Protein AF-0000000072336951 (afdb_homodimer)

Radius of gyration: 27.67 Å; Cα contacts (8 Å, |Δi|>4): 1396; chains: 2; bounding box: 62×76×71 Å

Foldseek 3Di:
DDPPDVPPPPCPVPPVPLPFQPCDVVVGSHADDPVQWDFDDWQDDDPFWTWTWIAGPVGRVFIKIKIKGWPVSCVLQLLVLLVVQQSVLQVLCVVVHDPAAWHWDHWDDDDTITMTITHDAPQGFQLVLAALFFQADLVLLLLQLVSVLVQLVSSVVSQKFQLADASRQWGHHLLGIHGHRSSVMDGNCVQPDPPPPPLSQSFRDQDPPDPDDDDDDPNPPPPSPGRDGGHGHLNQLDYDLLQAALCSVVSHDPGNLRVLSSSLQRSVCNHQNDGQFDALDSVRSSVCNQVVDGDDFPDDDVQNVVLSSQSSDNDSVRHDDSVRSLVGPSNPPVSPDDSCSPSSPRSPPDPPVLVVLSVVLVVLLVVCSVCLVNQDPVSVVVSVVSLVVSVVVVPVVSSRSSVVSSVVSVVRSVVVVVVVVVVVPD/DPPDDLVPPPPPLNCPPLPFQPCDVVVGSHADDPVQWDFDAWQDDDPFKTWTWIAGPVGRVFIKIKIKGWPLSCVLQLLSLLVVQQSVLQVLCVVVHDPAAWHWDHWDDDDTITMTITHDAPQGFQLVLAALFFQADLVLLLLQLVSVLVQLVSSVVSQKFQLADASRQWGHHLQGIHGHRSSVMDGNCVQPDPPPPPCSNQQQDLDPDDPPPDDDPPPPDPPSPRSDGGPNRLPQQDYDLLQAALCSVVSHDPGSLRVLSSSLQRSVCNHQNDGQFDALDSVRSSVCNQVVDGDDFPDDDVQNVVLSSQSSDNDSVRHDDSVRSLVGPSNPPVSPDPSCSPNSPRSPPDPPVLVVLSVVLVVLLVVCSVCLVNQDPVSVVVSVVSLVVSVVVVPVVSSRSSVVSSVVSVVRSVVVVVVVVVVVPD

Structure (mmCIF, N/CA/C/O backbone):
data_AF-0000000072336951-model_v1
#
loop_
_entity.id
_entity.type
_entity.pdbx_description
1 polymer 'Protein kinase domain containing protein'
#
loop_
_atom_site.group_PDB
_atom_site.id
_atom_site.type_symbol
_atom_site.label_atom_id
_atom_site.label_alt_id
_atom_site.label_comp_id
_atom_site.label_asym_id
_atom_site.label_entity_id
_atom_site.label_seq_id
_atom_site.pdbx_PDB_ins_code
_atom_site.Cartn_x
_atom_site.Cartn_y
_atom_site.Cartn_z
_atom_site.occupancy
_atom_site.B_iso_or_equiv
_atom_site.auth_seq_id
_atom_site.auth_comp_id
_atom_site.auth_asym_id
_atom_site.auth_atom_id
_atom_site.pdbx_PDB_model_num
ATOM 1 N N . MET A 1 1 ? -23.516 -1.757 -32.156 1 16.41 1 MET A N 1
ATOM 2 C CA . MET A 1 1 ? -22.219 -1.129 -31.859 1 16.41 1 MET A CA 1
ATOM 3 C C . MET A 1 1 ? -22.203 -0.586 -30.422 1 16.41 1 MET A C 1
ATOM 5 O O . MET A 1 1 ? -21.594 0.453 -30.172 1 16.41 1 MET A O 1
ATOM 9 N N . ARG A 1 2 ? -22.781 -1.264 -29.375 1 17.66 2 ARG A N 1
ATOM 10 C CA . ARG A 1 2 ? -23.594 -0.721 -28.281 1 17.66 2 ARG A CA 1
ATOM 11 C C . ARG A 1 2 ? -22.719 -0.257 -27.125 1 17.66 2 ARG A C 1
ATOM 13 O O . ARG A 1 2 ? -21.828 -0.989 -26.672 1 17.66 2 ARG A O 1
ATOM 20 N N . SER A 1 3 ? -22.453 1.033 -26.984 1 19.27 3 SER A N 1
ATOM 21 C CA . SER A 1 3 ? -21.625 2.004 -26.281 1 19.27 3 SER A CA 1
ATOM 22 C C . SER A 1 3 ? -21.797 1.91 -24.766 1 19.27 3 SER A C 1
ATOM 24 O O . SER A 1 3 ? -22.375 2.811 -24.156 1 19.27 3 SER A O 1
ATOM 26 N N . GLY A 1 4 ? -22.141 0.701 -24.203 1 21.2 4 GLY A N 1
ATOM 27 C CA . GLY A 1 4 ? -22.922 0.537 -22.984 1 21.2 4 GLY A CA 1
ATOM 28 C C . GLY A 1 4 ? -22.125 0.874 -21.734 1 21.2 4 GLY A C 1
ATOM 29 O O . GLY A 1 4 ? -22.656 0.799 -20.625 1 21.2 4 GLY A O 1
ATOM 30 N N . PHE A 1 5 ? -20.953 0.667 -21.656 1 22.62 5 PHE A N 1
ATOM 31 C CA . PHE A 1 5 ? -20.484 0.439 -20.297 1 22.62 5 PHE A CA 1
ATOM 32 C C . PHE A 1 5 ? -20.844 1.616 -19.391 1 22.62 5 PHE A C 1
ATOM 34 O O . PHE A 1 5 ? -21.281 1.426 -18.266 1 22.62 5 PHE A O 1
ATOM 41 N N . LEU A 1 6 ? -20.219 2.693 -19.547 1 26.83 6 LEU A N 1
ATOM 42 C CA . LEU A 1 6 ? -20.438 3.824 -18.641 1 26.83 6 LEU A CA 1
ATOM 43 C C . LEU A 1 6 ? -21.891 4.285 -18.688 1 26.83 6 LEU A C 1
ATOM 45 O O . LEU A 1 6 ? -22.266 5.242 -18 1 26.83 6 LEU A O 1
ATOM 49 N N . TYR A 1 7 ? -22.625 3.92 -19.734 1 25.06 7 TYR A N 1
ATOM 50 C CA . TYR A 1 7 ? -24.016 4.336 -19.891 1 25.06 7 TYR A CA 1
ATOM 51 C C . TYR A 1 7 ? -24.953 3.451 -19.062 1 25.06 7 TYR A C 1
ATOM 53 O O . TYR A 1 7 ? -25.594 2.551 -19.609 1 25.06 7 TYR A O 1
ATOM 61 N N . SER A 1 8 ? -24.438 2.85 -18 1 26.98 8 SER A N 1
ATOM 62 C CA . SER A 1 8 ? -25.625 2.207 -17.438 1 26.98 8 SER A CA 1
ATOM 63 C C . SER A 1 8 ? -26.734 3.223 -17.156 1 26.98 8 SER A C 1
ATOM 65 O O . SER A 1 8 ? -26.453 4.383 -16.859 1 26.98 8 SER A O 1
ATOM 67 N N . ASP A 1 9 ? -27.922 3.098 -17.688 1 26.73 9 ASP A N 1
ATOM 68 C CA . ASP A 1 9 ? -29.172 3.77 -17.344 1 26.73 9 ASP A CA 1
ATOM 69 C C . ASP A 1 9 ? -29.5 3.602 -15.867 1 26.73 9 ASP A C 1
ATOM 71 O O . ASP A 1 9 ? -30.625 3.887 -15.438 1 26.73 9 ASP A O 1
ATOM 75 N N . ASP A 1 10 ? -28.812 2.596 -15.242 1 26.28 10 ASP A N 1
ATOM 76 C CA . ASP A 1 10 ? -29.266 2.58 -13.852 1 26.28 10 ASP A CA 1
ATOM 77 C C . ASP A 1 10 ? -28.953 3.902 -13.156 1 26.28 10 ASP A C 1
ATOM 79 O O . ASP A 1 10 ? -27.812 4.379 -13.211 1 26.28 10 ASP A O 1
ATOM 83 N N . PRO A 1 11 ? -29.984 4.629 -12.68 1 25.38 11 PRO A N 1
ATOM 84 C CA . PRO A 1 11 ? -30 5.965 -12.078 1 25.38 11 PRO A CA 1
ATOM 85 C C . PRO A 1 11 ? -29.047 6.086 -10.891 1 25.38 11 PRO A C 1
ATOM 87 O O . PRO A 1 11 ? -28.703 7.195 -10.477 1 25.38 11 PRO A O 1
ATOM 90 N N . LYS A 1 12 ? -28.797 4.902 -10.219 1 25.22 12 LYS A N 1
ATOM 91 C CA . LYS A 1 12 ? -28.125 5.148 -8.945 1 25.22 12 LYS A CA 1
ATOM 92 C C . LYS A 1 12 ? -26.656 5.484 -9.148 1 25.22 12 LYS A C 1
ATOM 94 O O . LYS A 1 12 ? -25.922 5.703 -8.18 1 25.22 12 LYS A O 1
ATOM 99 N N . VAL A 1 13 ? -25.906 4.742 -10.039 1 29.7 13 VAL A N 1
ATOM 100 C CA . VAL A 1 13 ? -24.578 5.312 -10.234 1 29.7 13 VAL A CA 1
ATOM 101 C C . VAL A 1 13 ? -24.703 6.812 -10.484 1 29.7 13 VAL A C 1
ATOM 103 O O . VAL A 1 13 ? -25.266 7.238 -11.492 1 29.7 13 VAL A O 1
ATOM 106 N N . SER A 1 14 ? -24.906 7.43 -9.43 1 26.44 14 SER A N 1
ATOM 107 C CA . SER A 1 14 ? -25.312 8.836 -9.398 1 26.44 14 SER A CA 1
ATOM 108 C C . SER A 1 14 ? -24.516 9.656 -10.422 1 26.44 14 SER A C 1
ATOM 110 O O . SER A 1 14 ? -23.328 9.438 -10.609 1 26.44 14 SER A O 1
ATOM 112 N N . ARG A 1 15 ? -25 10.031 -11.547 1 29.59 15 ARG A N 1
ATOM 113 C CA . ARG A 1 15 ? -24.625 11.203 -12.336 1 29.59 15 ARG A CA 1
ATOM 114 C C . ARG A 1 15 ? -23.781 12.164 -11.516 1 29.59 15 ARG A C 1
ATOM 116 O O . ARG A 1 15 ? -24.203 12.625 -10.453 1 29.59 15 ARG A O 1
ATOM 123 N N . LEU A 1 16 ? -22.438 11.781 -11.344 1 32.66 16 LEU A N 1
ATOM 124 C CA . LEU A 1 16 ? -21.828 13.031 -10.922 1 32.66 16 LEU A CA 1
ATOM 125 C C . LEU A 1 16 ? -22.641 14.227 -11.391 1 32.66 16 LEU A C 1
ATOM 127 O O . LEU A 1 16 ? -22.828 14.43 -12.594 1 32.66 16 LEU A O 1
ATOM 131 N N . ARG A 1 17 ? -23.75 14.305 -10.773 1 31.08 17 ARG A N 1
ATOM 132 C CA . ARG A 1 17 ? -24.672 15.359 -11.18 1 31.08 17 ARG A CA 1
ATOM 133 C C . ARG A 1 17 ? -23.938 16.484 -11.891 1 31.08 17 ARG A C 1
ATOM 135 O O . ARG A 1 17 ? -22.844 16.906 -11.461 1 31.08 17 ARG A O 1
ATOM 142 N N . GLU A 1 18 ? -24.109 16.547 -13.227 1 34.94 18 GLU A N 1
ATOM 143 C CA . GLU A 1 18 ? -23.844 17.828 -13.891 1 34.94 18 GLU A CA 1
ATOM 144 C C . GLU A 1 18 ? -24.031 19 -12.93 1 34.94 18 GLU A C 1
ATOM 146 O O . GLU A 1 18 ? -25.141 19.297 -12.492 1 34.94 18 GLU A O 1
ATOM 151 N N . GLY A 1 19 ? -23.266 19.016 -11.898 1 37.72 19 GLY A N 1
ATOM 152 C CA . GLY A 1 19 ? -23.391 20.25 -11.133 1 37.72 19 GLY A CA 1
ATOM 153 C C . GLY A 1 19 ? -23.75 21.453 -11.984 1 37.72 19 GLY A C 1
ATOM 154 O O . GLY A 1 19 ? -23.75 21.359 -13.219 1 37.72 19 GLY A O 1
ATOM 155 N N . LYS A 1 20 ? -24.281 22.422 -11.32 1 42.34 20 LYS A N 1
ATOM 156 C CA . LYS A 1 20 ? -24.688 23.703 -11.922 1 42.34 20 LYS A CA 1
ATOM 157 C C . LYS A 1 20 ? -23.562 24.281 -12.773 1 42.34 20 LYS A C 1
ATOM 159 O O . LYS A 1 20 ? -22.391 24.297 -12.344 1 42.34 20 LYS A O 1
ATOM 164 N N . ALA A 1 21 ? -23.75 24.203 -13.984 1 45.78 21 ALA A N 1
ATOM 165 C CA . ALA A 1 21 ? -22.906 25 -14.875 1 45.78 21 ALA A CA 1
ATOM 166 C C . ALA A 1 21 ? -22.375 26.25 -14.164 1 45.78 21 ALA A C 1
ATOM 168 O O . ALA A 1 21 ? -23.125 26.922 -13.453 1 45.78 21 ALA A O 1
ATOM 169 N N . VAL A 1 22 ? -21.094 26.094 -13.758 1 50 22 VAL A N 1
ATOM 170 C CA . VAL A 1 22 ? -20.531 27.344 -13.25 1 50 22 VAL A CA 1
ATOM 171 C C . VAL A 1 22 ? -20.719 28.453 -14.273 1 50 22 VAL A C 1
ATOM 173 O O . VAL A 1 22 ? -20.531 28.25 -15.477 1 50 22 VAL A O 1
ATOM 176 N N . ILE A 1 23 ? -21.469 29.297 -13.922 1 52.59 23 ILE A N 1
ATOM 177 C CA . ILE A 1 23 ? -21.578 30.484 -14.758 1 52.59 23 ILE A CA 1
ATOM 178 C C . ILE A 1 23 ? -20.25 31.234 -14.773 1 52.59 23 ILE A C 1
ATOM 180 O O . ILE A 1 23 ? -19.797 31.719 -13.734 1 52.59 23 ILE A O 1
ATOM 184 N N . ASP A 1 24 ? -19.5 30.734 -15.742 1 55.56 24 ASP A N 1
ATOM 185 C CA . ASP A 1 24 ? -18.297 31.531 -15.961 1 55.56 24 ASP A CA 1
ATOM 186 C C . ASP A 1 24 ? -18.547 32.625 -16.984 1 55.56 24 ASP A C 1
ATOM 188 O O . ASP A 1 24 ? -19.172 32.406 -18.031 1 55.56 24 ASP A O 1
ATOM 192 N N . GLU A 1 25 ? -18.328 33.781 -16.547 1 58.66 25 GLU A N 1
ATOM 193 C CA . GLU A 1 25 ? -18.594 34.938 -17.391 1 58.66 25 GLU A CA 1
ATOM 194 C C . GLU A 1 25 ? -18 34.75 -18.781 1 58.66 25 GLU A C 1
ATOM 196 O O . GLU A 1 25 ? -18.594 35.188 -19.781 1 58.66 25 GLU A O 1
ATOM 201 N N . THR A 1 26 ? -16.844 34.094 -18.844 1 55.84 26 THR A N 1
ATOM 202 C CA . THR A 1 26 ? -16.172 33.969 -20.125 1 55.84 26 THR A CA 1
ATOM 203 C C . THR A 1 26 ? -16.562 32.656 -20.812 1 55.84 26 THR A C 1
ATOM 205 O O . THR A 1 26 ? -16.672 32.594 -22.047 1 55.84 26 THR A O 1
ATOM 208 N N . LEU A 1 27 ? -16.797 31.641 -19.969 1 58.66 27 LEU A N 1
ATOM 209 C CA . LEU A 1 27 ? -16.984 30.312 -20.562 1 58.66 27 LEU A CA 1
ATOM 210 C C . LEU A 1 27 ? -18.469 30 -20.688 1 58.66 27 LEU A C 1
ATOM 212 O O . LEU A 1 27 ? -18.844 29.031 -21.359 1 58.66 27 LEU A O 1
ATOM 216 N N . GLY A 1 28 ? -19.25 30.969 -20.281 1 57.31 28 GLY A N 1
ATOM 217 C CA . GLY A 1 28 ? -20.672 30.703 -20.312 1 57.31 28 GLY A CA 1
ATOM 218 C C . GLY A 1 28 ? -21.109 29.688 -19.266 1 57.31 28 GLY A C 1
ATOM 219 O O . GLY A 1 28 ? -20.406 29.453 -18.281 1 57.31 28 GLY A O 1
ATOM 220 N N . LYS A 1 29 ? -22.312 29.234 -19.312 1 64.69 29 LYS A N 1
ATOM 221 C CA . LYS A 1 29 ? -22.938 28.328 -18.344 1 64.69 29 LYS A CA 1
ATOM 222 C C . LYS A 1 29 ? -22.625 26.875 -18.672 1 64.69 29 LYS A C 1
ATOM 224 O O . LYS A 1 29 ? -23.484 26.156 -19.188 1 64.69 29 LYS A O 1
ATOM 229 N N . ARG A 1 30 ? -21.25 26.672 -18.766 1 66.5 30 ARG A N 1
ATOM 230 C CA . ARG A 1 30 ? -20.922 25.266 -19.031 1 66.5 30 ARG A CA 1
ATOM 231 C C . ARG A 1 30 ? -19.906 24.75 -18.016 1 66.5 30 ARG A C 1
ATOM 233 O O . ARG A 1 30 ? -19.266 25.547 -17.328 1 66.5 30 ARG A O 1
ATOM 240 N N . LYS A 1 31 ? -19.875 23.453 -17.984 1 77.44 31 LYS A N 1
ATOM 241 C CA . LYS A 1 31 ? -18.859 22.812 -17.156 1 77.44 31 LYS A CA 1
ATOM 242 C C . LYS A 1 31 ? -17.469 23 -17.766 1 77.44 31 LYS A C 1
ATOM 244 O O . LYS A 1 31 ? -17.328 23.172 -18.984 1 77.44 31 LYS A O 1
ATOM 249 N N . TYR A 1 32 ? -16.516 23.172 -16.922 1 85.75 32 TYR A N 1
ATOM 250 C CA . TYR A 1 32 ? -15.133 23.234 -17.375 1 85.75 32 TYR A CA 1
ATOM 251 C C . TYR A 1 32 ? -14.758 21.984 -18.156 1 85.75 32 TYR A C 1
ATOM 253 O O . TYR A 1 32 ? -15.367 20.922 -17.984 1 85.75 32 TYR A O 1
ATOM 261 N N . ARG A 1 33 ? -13.859 22.141 -19.094 1 88.19 33 ARG A N 1
ATOM 262 C CA . ARG A 1 33 ? -13.203 21.062 -19.812 1 88.19 33 ARG A CA 1
ATOM 263 C C . ARG A 1 33 ? -11.688 21.172 -19.719 1 88.19 33 ARG A C 1
ATOM 265 O O . ARG A 1 33 ? -11.156 22.25 -19.406 1 88.19 33 ARG A O 1
ATOM 272 N N . LEU A 1 34 ? -11.062 20.031 -19.938 1 89.31 34 LEU A N 1
ATOM 273 C CA . LEU A 1 34 ? -9.609 20 -19.812 1 89.31 34 LEU A CA 1
ATOM 274 C C . LEU A 1 34 ? -8.969 21.062 -20.703 1 89.31 34 LEU A C 1
ATOM 276 O O . LEU A 1 34 ? -7.984 21.688 -20.312 1 89.31 34 LEU A O 1
ATOM 280 N N . ASP A 1 35 ? -9.594 21.297 -21.859 1 89.5 35 ASP A N 1
ATOM 281 C CA . ASP A 1 35 ? -9.031 22.203 -22.844 1 89.5 35 ASP A CA 1
ATOM 282 C C . ASP A 1 35 ? -9.141 23.656 -22.375 1 89.5 35 ASP A C 1
ATOM 284 O O . ASP A 1 35 ? -8.5 24.547 -22.953 1 89.5 35 ASP A O 1
ATOM 288 N N . ASP A 1 36 ? -9.891 23.891 -21.422 1 91.44 36 ASP A N 1
ATOM 289 C CA . ASP A 1 36 ? -10.016 25.234 -20.875 1 91.44 36 ASP A CA 1
ATOM 290 C C . ASP A 1 36 ? -8.766 25.625 -20.078 1 91.44 36 ASP A C 1
ATOM 292 O O . ASP A 1 36 ? -8.578 26.797 -19.75 1 91.44 36 ASP A O 1
ATOM 296 N N . PHE A 1 37 ? -7.898 24.609 -19.828 1 92.75 37 PHE A N 1
ATOM 297 C CA . PHE A 1 37 ? -6.805 24.844 -18.891 1 92.75 37 PHE A CA 1
ATOM 298 C C . PHE A 1 37 ? -5.457 24.609 -19.562 1 92.75 37 PHE A C 1
ATOM 300 O O . PHE A 1 37 ? -5.348 23.766 -20.469 1 92.75 37 PHE A O 1
ATOM 307 N N . ASN A 1 38 ? -4.523 25.391 -19.125 1 89.56 38 ASN A N 1
ATOM 308 C CA . ASN A 1 38 ? -3.117 25.094 -19.375 1 89.56 38 ASN A CA 1
ATOM 309 C C . ASN A 1 38 ? -2.498 24.297 -18.219 1 89.56 38 ASN A C 1
ATOM 311 O O . ASN A 1 38 ? -2.553 24.734 -17.062 1 89.56 38 ASN A O 1
ATOM 315 N N . LEU A 1 39 ? -1.981 23.141 -18.531 1 86.25 39 LEU A N 1
ATOM 316 C CA . LEU A 1 39 ? -1.295 22.344 -17.516 1 86.25 39 LEU A CA 1
ATOM 317 C C . LEU A 1 39 ? 0.108 22.875 -17.266 1 86.25 39 LEU A C 1
ATOM 319 O O . LEU A 1 39 ? 1.019 22.672 -18.062 1 86.25 39 LEU A O 1
ATOM 323 N N . GLU A 1 40 ? 0.267 23.562 -16.156 1 81.12 40 GLU A N 1
ATOM 324 C CA . GLU A 1 40 ? 1.527 24.234 -15.867 1 81.12 40 GLU A CA 1
ATOM 325 C C . GLU A 1 40 ? 2.559 23.25 -15.32 1 81.12 40 GLU A C 1
ATOM 327 O O . GLU A 1 40 ? 3.637 23.094 -15.891 1 81.12 40 GLU A O 1
ATOM 332 N N . ARG A 1 41 ? 2.229 22.594 -14.203 1 75.81 41 ARG A N 1
ATOM 333 C CA . ARG A 1 41 ? 3.164 21.656 -13.578 1 75.81 41 ARG A CA 1
ATOM 334 C C . ARG A 1 41 ? 2.428 20.625 -12.727 1 75.81 41 ARG A C 1
ATOM 336 O O . ARG A 1 41 ? 1.39 20.938 -12.141 1 75.81 41 ARG A O 1
ATOM 343 N N . ASN A 1 42 ? 3.043 19.484 -12.742 1 74.69 42 ASN A N 1
ATOM 344 C CA . ASN A 1 42 ? 2.555 18.438 -11.836 1 74.69 42 ASN A CA 1
ATOM 345 C C . ASN A 1 42 ? 2.934 18.734 -10.391 1 74.69 42 ASN A C 1
ATOM 347 O O . ASN A 1 42 ? 4.102 18.984 -10.086 1 74.69 42 ASN A O 1
ATOM 351 N N . ILE A 1 43 ? 2.045 18.797 -9.5 1 76.06 43 ILE A N 1
ATOM 352 C CA . ILE A 1 43 ? 2.34 19.203 -8.133 1 76.06 43 ILE A CA 1
ATOM 353 C C . ILE A 1 43 ? 2.072 18.047 -7.176 1 76.06 43 ILE A C 1
ATOM 355 O O . ILE A 1 43 ? 2.277 18.172 -5.965 1 76.06 43 ILE A O 1
ATOM 359 N N . GLY A 1 44 ? 1.601 16.984 -7.617 1 70.06 44 GLY A N 1
ATOM 360 C CA . GLY A 1 44 ? 1.349 15.852 -6.734 1 70.06 44 GLY A CA 1
ATOM 361 C C . GLY A 1 44 ? 0.916 14.602 -7.469 1 70.06 44 GLY A C 1
ATOM 362 O O . GLY A 1 44 ? 0.328 14.68 -8.547 1 70.06 44 GLY A O 1
ATOM 363 N N . CYS A 1 45 ? 1.296 13.43 -6.863 1 64.25 45 CYS A N 1
ATOM 364 C CA . CYS A 1 45 ? 0.881 12.141 -7.398 1 64.25 45 CYS A CA 1
ATOM 365 C C . CYS A 1 45 ? 0.417 11.211 -6.281 1 64.25 45 CYS A C 1
ATOM 367 O O . CYS A 1 45 ? 1.021 11.172 -5.207 1 64.25 45 CYS A O 1
ATOM 369 N N . GLU A 1 46 ? -0.733 10.719 -6.523 1 63.41 46 GLU A N 1
ATOM 370 C CA . GLU A 1 46 ? -1.242 9.664 -5.645 1 63.41 46 GLU A CA 1
ATOM 371 C C . GLU A 1 46 ? -1.393 8.344 -6.391 1 63.41 46 GLU A C 1
ATOM 373 O O . GLU A 1 46 ? -1.097 8.266 -7.586 1 63.41 46 GLU A O 1
ATOM 378 N N . SER A 1 47 ? -1.583 7.238 -5.695 1 58.16 47 SER A N 1
ATOM 379 C CA . SER A 1 47 ? -1.674 5.906 -6.281 1 58.16 47 SER A CA 1
ATOM 380 C C . SER A 1 47 ? -2.621 5.895 -7.477 1 58.16 47 SER A C 1
ATOM 382 O O . SER A 1 47 ? -2.365 5.215 -8.477 1 58.16 47 SER A O 1
ATOM 384 N N . THR A 1 48 ? -3.617 6.723 -7.406 1 60.88 48 THR A N 1
ATOM 385 C CA . THR A 1 48 ? -4.625 6.578 -8.453 1 60.88 48 THR A CA 1
ATOM 386 C C . THR A 1 48 ? -4.879 7.914 -9.141 1 60.88 48 THR A C 1
ATOM 388 O O . THR A 1 48 ? -5.805 8.039 -9.945 1 60.88 48 THR A O 1
ATOM 391 N N . SER A 1 49 ? -4.051 8.898 -8.711 1 73.06 49 SER A N 1
ATOM 392 C CA . SER A 1 49 ? -4.371 10.211 -9.266 1 73.06 49 SER A CA 1
ATOM 393 C C . SER A 1 49 ? -3.127 11.078 -9.391 1 73.06 49 SER A C 1
ATOM 395 O O . SER A 1 49 ? -2.096 10.789 -8.781 1 73.06 49 SER A O 1
ATOM 397 N N . GLN A 1 50 ? -3.289 12.109 -10.281 1 74.06 50 GLN A N 1
ATOM 398 C CA . GLN A 1 50 ? -2.297 13.164 -10.43 1 74.06 50 GLN A CA 1
ATOM 399 C C . GLN A 1 50 ? -2.914 14.539 -10.164 1 74.06 50 GLN A C 1
ATOM 401 O O . GLN A 1 50 ? -4.082 14.773 -10.477 1 74.06 50 GLN A O 1
ATOM 406 N N . ILE A 1 51 ? -2.072 15.336 -9.602 1 83.62 51 ILE A N 1
ATOM 407 C CA . ILE A 1 51 ? -2.541 16.703 -9.344 1 83.62 51 ILE A CA 1
ATOM 408 C C . ILE A 1 51 ? -1.659 17.688 -10.086 1 83.62 51 ILE A C 1
ATOM 410 O O . ILE A 1 51 ? -0.432 17.672 -9.961 1 83.62 51 ILE A O 1
ATOM 414 N N . TRP A 1 52 ? -2.307 18.625 -10.836 1 83.38 52 TRP A N 1
ATOM 415 C CA . TRP A 1 52 ? -1.576 19.609 -11.641 1 83.38 52 TRP A CA 1
ATOM 416 C C . TRP A 1 52 ? -1.96 21.031 -11.258 1 83.38 52 TRP A C 1
ATOM 418 O O . TRP A 1 52 ? -3.133 21.312 -11.016 1 83.38 52 TRP A O 1
ATOM 428 N N . HIS A 1 53 ? -0.926 21.797 -11.125 1 89.25 53 HIS A N 1
ATOM 429 C CA . HIS A 1 53 ? -1.188 23.234 -11.172 1 89.25 53 HIS A CA 1
ATOM 430 C C . HIS A 1 53 ? -1.619 23.656 -12.57 1 89.25 53 HIS A C 1
ATOM 432 O O . HIS A 1 53 ? -0.91 23.406 -13.547 1 89.25 53 HIS A O 1
ATOM 438 N N . VAL A 1 54 ? -2.758 24.312 -12.641 1 92.25 54 VAL A N 1
ATOM 439 C CA . VAL A 1 54 ? -3.268 24.703 -13.953 1 92.25 54 VAL A CA 1
ATOM 440 C C . VAL A 1 54 ? -3.693 26.172 -13.922 1 92.25 54 VAL A C 1
ATOM 442 O O . VAL A 1 54 ? -3.979 26.719 -12.859 1 92.25 54 VAL A O 1
ATOM 445 N N . THR A 1 55 ? -3.621 26.75 -15.078 1 93.5 55 THR A N 1
ATOM 446 C CA . THR A 1 55 ? -4.137 28.109 -15.266 1 93.5 55 THR A CA 1
ATOM 447 C C . THR A 1 55 ? -5.238 28.125 -16.328 1 93.5 55 THR A C 1
ATOM 449 O O . THR A 1 55 ? -5.238 27.297 -17.234 1 93.5 55 THR A O 1
ATOM 452 N N . LEU A 1 56 ? -6.215 29 -16.125 1 91.44 56 LEU A N 1
ATOM 453 C CA . LEU A 1 56 ? -7.301 29.141 -17.094 1 91.44 56 LEU A CA 1
ATOM 454 C C . LEU A 1 56 ? -6.824 29.859 -18.344 1 91.44 56 LEU A C 1
ATOM 456 O O . LEU A 1 56 ? -6.191 30.922 -18.266 1 91.44 56 LEU A O 1
ATOM 460 N N . ASN A 1 57 ? -7.184 29.266 -19.531 1 90.81 57 ASN A N 1
ATOM 461 C CA . ASN A 1 57 ? -6.793 29.891 -20.781 1 90.81 57 ASN A CA 1
ATOM 462 C C . ASN A 1 57 ? -7.406 31.281 -20.938 1 90.81 57 ASN A C 1
ATOM 464 O O . ASN A 1 57 ? -6.738 32.219 -21.391 1 90.81 57 ASN A O 1
ATOM 468 N N . ALA A 1 58 ? -8.656 31.344 -20.578 1 88.19 58 ALA A N 1
ATOM 469 C CA . ALA A 1 58 ? -9.398 32.594 -20.75 1 88.19 58 ALA A CA 1
ATOM 470 C C . ALA A 1 58 ? -8.906 33.656 -19.781 1 88.19 58 ALA A C 1
ATOM 472 O O . ALA A 1 58 ? -8.977 34.875 -20.078 1 88.19 58 ALA A O 1
ATOM 473 N N . ARG A 1 59 ? -8.43 33.312 -18.625 1 91.88 59 ARG A N 1
ATOM 474 C CA . ARG A 1 59 ? -7.891 34.156 -17.578 1 91.88 59 ARG A CA 1
ATOM 475 C C . ARG A 1 59 ? -6.629 33.562 -16.969 1 91.88 59 ARG A C 1
ATOM 477 O O . ARG A 1 59 ? -6.668 33.031 -15.859 1 91.88 59 ARG A O 1
ATOM 484 N N . PRO A 1 60 ? -5.574 33.781 -17.594 1 89.31 60 PRO A N 1
ATOM 485 C CA . PRO A 1 60 ? -4.328 33.094 -17.234 1 89.31 60 PRO A CA 1
ATOM 486 C C . PRO A 1 60 ? -3.846 33.438 -15.828 1 89.31 60 PRO A C 1
ATOM 488 O O . PRO A 1 60 ? -2.99 32.75 -15.281 1 89.31 60 PRO A O 1
ATOM 491 N N . GLU A 1 61 ? -4.348 34.5 -15.234 1 90.12 61 GLU A N 1
ATOM 492 C CA . GLU A 1 61 ? -3.938 34.875 -13.883 1 90.12 61 GLU A CA 1
ATOM 493 C C . GLU A 1 61 ? -4.598 34 -12.836 1 90.12 61 GLU A C 1
ATOM 495 O O . GLU A 1 61 ? -4.176 33.969 -11.672 1 90.12 61 GLU A O 1
ATOM 500 N N . GLU A 1 62 ? -5.578 33.312 -13.242 1 91.06 62 GLU A N 1
ATOM 501 C CA . GLU A 1 62 ? -6.266 32.406 -12.312 1 91.06 62 GLU A CA 1
ATOM 502 C C . GLU A 1 62 ? -5.629 31.031 -12.305 1 91.06 62 GLU A C 1
ATOM 504 O O . GLU A 1 62 ? -5.504 30.391 -13.359 1 91.06 62 GLU A O 1
ATOM 509 N N . SER A 1 63 ? -5.234 30.641 -11.055 1 93.56 63 SER A N 1
ATOM 510 C CA . SER A 1 63 ? -4.582 29.344 -10.883 1 93.56 63 SER A CA 1
ATOM 511 C C . SER A 1 63 ? -5.469 28.375 -10.117 1 93.56 63 SER A C 1
ATOM 513 O O . SER A 1 63 ? -6.207 28.781 -9.211 1 93.56 63 SER A O 1
ATOM 515 N N . TYR A 1 64 ? -5.348 27.125 -10.531 1 95.19 64 TYR A N 1
ATOM 516 C CA . TYR A 1 64 ? -6.094 26.062 -9.883 1 95.19 64 TYR A CA 1
ATOM 517 C C . TYR A 1 64 ? -5.234 24.812 -9.727 1 95.19 64 TYR A C 1
ATOM 519 O O . TYR A 1 64 ? -4.145 24.719 -10.297 1 95.19 64 TYR A O 1
ATOM 527 N N . ALA A 1 65 ? -5.664 23.969 -8.836 1 94.38 65 ALA A N 1
ATOM 528 C CA . ALA A 1 65 ? -5.121 22.609 -8.75 1 94.38 65 ALA A CA 1
ATOM 529 C C . ALA A 1 65 ? -6.09 21.594 -9.344 1 94.38 65 ALA A C 1
ATOM 531 O O . ALA A 1 65 ? -7.246 21.516 -8.93 1 94.38 65 ALA A O 1
ATOM 532 N N . LEU A 1 66 ? -5.648 20.859 -10.305 1 92.75 66 LEU A N 1
ATOM 533 C CA . LEU A 1 66 ? -6.484 19.906 -11.016 1 92.75 66 LEU A CA 1
ATOM 534 C C . LEU A 1 66 ? -6.066 18.469 -10.688 1 92.75 66 LEU A C 1
ATOM 536 O O . LEU A 1 66 ? -4.941 18.062 -10.992 1 92.75 66 LEU A O 1
ATOM 540 N N . LYS A 1 67 ? -6.949 17.75 -10.055 1 88.88 67 LYS A N 1
ATOM 541 C CA . LYS A 1 67 ? -6.742 16.328 -9.758 1 88.88 67 LYS A CA 1
ATOM 542 C C . LYS A 1 67 ? -7.398 15.445 -10.812 1 88.88 67 LYS A C 1
ATOM 544 O O . LYS A 1 67 ? -8.586 15.594 -11.102 1 88.88 67 LYS A O 1
ATOM 549 N N . PHE A 1 68 ? -6.691 14.57 -11.469 1 84.56 68 PHE A N 1
ATOM 550 C CA . PHE A 1 68 ? -7.309 13.734 -12.492 1 84.56 68 PHE A CA 1
ATOM 551 C C . PHE A 1 68 ? -7.137 12.258 -12.164 1 84.56 68 PHE A C 1
ATOM 553 O O . PHE A 1 68 ? -6.086 11.844 -11.664 1 84.56 68 PHE A O 1
ATOM 560 N N . PHE A 1 69 ? -8.227 11.562 -12.422 1 75.81 69 PHE A N 1
ATOM 561 C CA . PHE A 1 69 ? -8.328 10.109 -12.266 1 75.81 69 PHE A CA 1
ATOM 562 C C . PHE A 1 69 ? -8.578 9.445 -13.609 1 75.81 69 PHE A C 1
ATOM 564 O O . PHE A 1 69 ? -9.477 9.852 -14.352 1 75.81 69 PHE A O 1
ATOM 571 N N . ASN A 1 70 ? -7.734 8.469 -13.898 1 70.94 70 ASN A N 1
ATOM 572 C CA . ASN A 1 70 ? -8.047 7.688 -15.094 1 70.94 70 ASN A CA 1
ATOM 573 C C . ASN A 1 70 ? -9.25 6.777 -14.859 1 70.94 70 ASN A C 1
ATOM 575 O O . ASN A 1 70 ? -9.266 5.984 -13.922 1 70.94 70 ASN A O 1
ATOM 579 N N . LYS A 1 71 ? -10.227 6.871 -15.711 1 68.12 71 LYS A N 1
ATOM 580 C CA . LYS A 1 71 ? -11.492 6.164 -15.547 1 68.12 71 LYS A CA 1
ATOM 581 C C . LYS A 1 71 ? -11.281 4.652 -15.547 1 68.12 71 LYS A C 1
ATOM 583 O O . LYS A 1 71 ? -11.867 3.938 -14.734 1 68.12 71 LYS A O 1
ATOM 588 N N . GLN A 1 72 ? -10.516 4.246 -16.406 1 60.09 72 GLN A N 1
ATOM 589 C CA . GLN A 1 72 ? -10.32 2.807 -16.531 1 60.09 72 GLN A CA 1
ATOM 590 C C . GLN A 1 72 ? -9.641 2.23 -15.305 1 60.09 72 GLN A C 1
ATOM 592 O O . GLN A 1 72 ? -10 1.148 -14.836 1 60.09 72 GLN A O 1
ATOM 597 N N . THR A 1 73 ? -8.68 3.01 -14.828 1 60.66 73 THR A N 1
ATOM 598 C CA . THR A 1 73 ? -7.988 2.598 -13.609 1 60.66 73 THR A CA 1
ATOM 599 C C . THR A 1 73 ? -8.938 2.604 -12.414 1 60.66 73 THR A C 1
ATOM 601 O O . THR A 1 73 ? -8.93 1.675 -11.609 1 60.66 73 THR A O 1
ATOM 604 N N . VAL A 1 74 ? -9.703 3.551 -12.398 1 60.84 74 VAL A N 1
ATOM 605 C CA . VAL A 1 74 ? -10.609 3.744 -11.273 1 60.84 74 VAL A CA 1
ATOM 606 C C . VAL A 1 74 ? -11.688 2.66 -11.289 1 60.84 74 VAL A C 1
ATOM 608 O O . VAL A 1 74 ? -12.086 2.16 -10.234 1 60.84 74 VAL A O 1
ATOM 611 N N . MET A 1 75 ? -12.055 2.291 -12.43 1 57.41 75 MET A N 1
ATOM 612 C CA . MET A 1 75 ? -13.125 1.306 -12.555 1 57.41 75 MET A CA 1
ATOM 613 C C . MET A 1 75 ? -12.625 -0.085 -12.172 1 57.41 75 MET A C 1
ATOM 615 O O . MET A 1 75 ? -13.359 -0.863 -11.562 1 57.41 75 MET A O 1
ATOM 619 N N . LYS A 1 76 ? -11.398 -0.242 -12.5 1 53.28 76 LYS A N 1
ATOM 620 C CA . LYS A 1 76 ? -10.828 -1.566 -12.258 1 53.28 76 LYS A CA 1
ATOM 621 C C . LYS A 1 76 ? -10.477 -1.755 -10.781 1 53.28 76 LYS A C 1
ATOM 623 O O . LYS A 1 76 ? -10.492 -2.879 -10.273 1 53.28 76 LYS A O 1
ATOM 628 N N . THR A 1 77 ? -10.125 -0.655 -10.117 1 52.16 77 THR A N 1
ATOM 629 C CA . THR A 1 77 ? -9.57 -0.762 -8.766 1 52.16 77 THR A CA 1
ATOM 630 C C . THR A 1 77 ? -10.609 -0.374 -7.723 1 52.16 77 THR A C 1
ATOM 632 O O . THR A 1 77 ? -10.312 -0.324 -6.527 1 52.16 77 THR A O 1
ATOM 635 N N . ASP A 1 78 ? -11.891 -0.488 -7.973 1 53.25 78 ASP A N 1
ATOM 636 C CA . ASP A 1 78 ? -12.93 -0.062 -7.039 1 53.25 78 ASP A CA 1
ATOM 637 C C . ASP A 1 78 ? -12.633 1.326 -6.48 1 53.25 78 ASP A C 1
ATOM 639 O O . ASP A 1 78 ? -13.133 1.694 -5.418 1 53.25 78 ASP A O 1
ATOM 643 N N . PHE A 1 79 ? -11.812 1.979 -7.078 1 62.31 79 PHE A N 1
ATOM 644 C CA . PHE A 1 79 ? -11.453 3.312 -6.609 1 62.31 79 PHE A CA 1
ATOM 645 C C . PHE A 1 79 ? -12.555 4.316 -6.949 1 62.31 79 PHE A C 1
ATOM 647 O O . PHE A 1 79 ? -12.523 5.457 -6.488 1 62.31 79 PHE A O 1
ATOM 654 N N . VAL A 1 80 ? -13.516 3.82 -7.648 1 67.19 80 VAL A N 1
ATOM 655 C CA . VAL A 1 80 ? -14.664 4.668 -7.957 1 67.19 80 VAL A CA 1
ATOM 656 C C . VAL A 1 80 ? -15.258 5.234 -6.668 1 67.19 80 VAL A C 1
ATOM 658 O O . VAL A 1 80 ? -15.633 6.406 -6.613 1 67.19 80 VAL A O 1
ATOM 661 N N . LYS A 1 81 ? -15.164 4.43 -5.738 1 71.81 81 LYS A N 1
ATOM 662 C CA . LYS A 1 81 ? -15.727 4.832 -4.457 1 71.81 81 LYS A CA 1
ATOM 663 C C . LYS A 1 81 ? -14.93 5.977 -3.84 1 71.81 81 LYS A C 1
ATOM 665 O O . LYS A 1 81 ? -15.5 6.898 -3.252 1 71.81 81 LYS A O 1
ATOM 670 N N . TYR A 1 82 ? -13.641 5.953 -4.023 1 75.56 82 TYR A N 1
ATOM 671 C CA . TYR A 1 82 ? -12.789 7 -3.473 1 75.56 82 TYR A CA 1
ATOM 672 C C . TYR A 1 82 ? -13.055 8.336 -4.152 1 75.56 82 TYR A C 1
ATOM 674 O O . TYR A 1 82 ? -13.125 9.375 -3.49 1 75.56 82 TYR A O 1
ATOM 682 N N . VAL A 1 83 ? -13.211 8.234 -5.422 1 79.88 83 VAL A N 1
ATOM 683 C CA . VAL A 1 83 ? -13.453 9.453 -6.184 1 79.88 83 VAL A CA 1
ATOM 684 C C . VAL A 1 83 ? -14.82 10.031 -5.816 1 79.88 83 VAL A C 1
ATOM 686 O O . VAL A 1 83 ? -14.961 11.234 -5.605 1 79.88 83 VAL A O 1
ATOM 689 N N . GLN A 1 84 ? -15.695 9.164 -5.727 1 82.81 84 GLN A N 1
ATOM 690 C CA . GLN A 1 84 ? -17.047 9.586 -5.363 1 82.81 84 GLN A CA 1
ATOM 691 C C . GLN A 1 84 ? -17.078 10.148 -3.945 1 82.81 84 GLN A C 1
ATOM 693 O O . GLN A 1 84 ? -17.766 11.141 -3.682 1 82.81 84 GLN A O 1
ATOM 698 N N . GLN A 1 85 ? -16.406 9.492 -3.111 1 85.88 85 GLN A N 1
ATOM 699 C CA . GLN A 1 85 ? -16.344 9.953 -1.729 1 85.88 85 GLN A CA 1
ATOM 700 C C . GLN A 1 85 ? -15.719 11.352 -1.647 1 85.88 85 GLN A C 1
ATOM 702 O O . GLN A 1 85 ? -16.219 12.211 -0.921 1 85.88 85 GLN A O 1
ATOM 707 N N . GLU A 1 86 ? -14.656 11.523 -2.338 1 89.31 86 GLU A N 1
ATOM 708 C CA . GLU A 1 86 ? -14 12.82 -2.334 1 89.31 86 GLU A CA 1
ATOM 709 C C . GLU A 1 86 ? -14.938 13.914 -2.855 1 89.31 86 GLU A C 1
ATOM 711 O O . GLU A 1 86 ? -15.078 14.961 -2.23 1 89.31 86 GLU A O 1
ATOM 716 N N . LYS A 1 87 ? -15.547 13.602 -3.938 1 89.75 87 LYS A N 1
ATOM 717 C CA . LYS A 1 87 ? -16.484 14.555 -4.516 1 89.75 87 LYS A CA 1
ATOM 718 C C . LYS A 1 87 ? -17.609 14.875 -3.541 1 89.75 87 LYS A C 1
ATOM 720 O O . LYS A 1 87 ? -17.906 16.047 -3.287 1 89.75 87 LYS A O 1
ATOM 725 N N . ASN A 1 88 ? -18.203 13.914 -2.994 1 91.31 88 ASN A N 1
ATOM 726 C CA . ASN A 1 88 ? -19.344 14.094 -2.094 1 91.31 88 ASN A CA 1
ATOM 727 C C . ASN A 1 88 ? -18.938 14.844 -0.829 1 91.31 88 ASN A C 1
ATOM 729 O O . ASN A 1 88 ? -19.672 15.719 -0.359 1 91.31 88 ASN A O 1
ATOM 733 N N . ALA A 1 89 ? -17.812 14.469 -0.297 1 94.69 89 ALA A N 1
ATOM 734 C CA . ALA A 1 89 ? -17.312 15.172 0.884 1 94.69 89 ALA A CA 1
ATOM 735 C C . ALA A 1 89 ? -17.109 16.656 0.59 1 94.69 89 ALA A C 1
ATOM 737 O O . ALA A 1 89 ? -17.5 17.516 1.377 1 94.69 89 ALA A O 1
ATOM 738 N N . MET A 1 90 ? -16.547 16.906 -0.546 1 95.19 90 MET A N 1
ATOM 739 C CA . MET A 1 90 ? -16.234 18.297 -0.896 1 95.19 90 MET A CA 1
ATOM 740 C C . MET A 1 90 ? -17.5 19.109 -1.127 1 95.19 90 MET A C 1
ATOM 742 O O . MET A 1 90 ? -17.547 20.297 -0.797 1 95.19 90 MET A O 1
ATOM 746 N N . LEU A 1 91 ? -18.5 18.5 -1.683 1 93.56 91 LEU A N 1
ATOM 747 C CA . LEU A 1 91 ? -19.766 19.188 -1.886 1 93.56 91 LEU A CA 1
ATOM 748 C C . LEU A 1 91 ? -20.344 19.672 -0.558 1 93.56 91 LEU A C 1
ATOM 750 O O . LEU A 1 91 ? -20.875 20.781 -0.468 1 93.56 91 LEU A O 1
ATOM 754 N N . VAL A 1 92 ? -20.219 18.859 0.405 1 95.38 92 VAL A N 1
ATOM 755 C CA . VAL A 1 92 ? -20.734 19.172 1.733 1 95.38 92 VAL A CA 1
ATOM 756 C C . VAL A 1 92 ? -19.828 20.234 2.389 1 95.38 92 VAL A C 1
ATOM 758 O O . VAL A 1 92 ? -20.328 21.203 2.967 1 95.38 92 VAL A O 1
ATOM 761 N N . LEU A 1 93 ? -18.578 20.125 2.244 1 96.88 93 LEU A N 1
ATOM 762 C CA . LEU A 1 93 ? -17.609 20.984 2.928 1 96.88 93 LEU A CA 1
ATOM 763 C C . LEU A 1 93 ? -17.531 22.359 2.27 1 96.88 93 LEU A C 1
ATOM 765 O O . LEU A 1 93 ? -17.125 23.328 2.9 1 96.88 93 LEU A O 1
ATOM 769 N N . ASN A 1 94 ? -17.922 22.391 1.047 1 96.06 94 ASN A N 1
ATOM 770 C CA . ASN A 1 94 ? -17.875 23.656 0.317 1 96.06 94 ASN A CA 1
ATOM 771 C C . ASN A 1 94 ? -18.984 24.594 0.764 1 96.06 94 ASN A C 1
ATOM 773 O O . ASN A 1 94 ? -18.953 25.797 0.452 1 96.06 94 ASN A O 1
ATOM 777 N N . ASP A 1 95 ? -19.891 24.094 1.335 1 92.94 95 ASP A N 1
ATOM 778 C CA . ASP A 1 95 ? -21.047 24.906 1.756 1 92.94 95 ASP A CA 1
ATOM 779 C C . ASP A 1 95 ? -21.109 25.016 3.277 1 92.94 95 ASP A C 1
ATOM 781 O O . ASP A 1 95 ? -21.562 24.094 3.953 1 92.94 95 ASP A O 1
ATOM 785 N N . PRO A 1 96 ? -20.734 26.156 3.926 1 94.06 96 PRO A N 1
ATOM 786 C CA . PRO A 1 96 ? -20.375 27.422 3.273 1 94.06 96 PRO A CA 1
ATOM 787 C C . PRO A 1 96 ? -18.906 27.5 2.902 1 94.06 96 PRO A C 1
ATOM 789 O O . PRO A 1 96 ? -18.484 28.453 2.232 1 94.06 96 PRO A O 1
ATOM 792 N N . GLY A 1 97 ? -18.172 26.578 3.34 1 94.81 97 GLY A N 1
ATOM 793 C CA . GLY A 1 97 ? -16.719 26.641 3.229 1 94.81 97 GLY A CA 1
ATOM 794 C C . GLY A 1 97 ? -16.047 27.031 4.523 1 94.81 97 GLY A C 1
ATOM 795 O O . GLY A 1 97 ? -16.703 27.391 5.5 1 94.81 97 GLY A O 1
ATOM 796 N N . HIS A 1 98 ? -14.75 26.922 4.52 1 95.75 98 HIS A N 1
ATOM 797 C CA . HIS A 1 98 ? -13.969 27.219 5.715 1 95.75 98 HIS A CA 1
ATOM 798 C C . HIS A 1 98 ? -12.547 27.625 5.352 1 95.75 98 HIS A C 1
ATOM 800 O O . HIS A 1 98 ? -11.953 27.062 4.422 1 95.75 98 HIS A O 1
ATOM 806 N N . PRO A 1 99 ? -12 28.516 6.07 1 94.25 99 PRO A N 1
ATOM 807 C CA . PRO A 1 99 ? -10.648 29 5.758 1 94.25 99 PRO A CA 1
ATOM 808 C C . PRO A 1 99 ? -9.594 27.906 5.895 1 94.25 99 PRO A C 1
ATOM 810 O O . PRO A 1 99 ? -8.508 28 5.312 1 94.25 99 PRO A O 1
ATOM 813 N N . ASN A 1 100 ? -9.859 26.844 6.652 1 96.44 100 ASN A N 1
ATOM 814 C CA . ASN A 1 100 ? -8.859 25.812 6.906 1 96.44 100 ASN A CA 1
ATOM 815 C C . ASN A 1 100 ? -9.203 24.516 6.195 1 96.44 100 ASN A C 1
ATOM 817 O O . ASN A 1 100 ? -8.672 23.453 6.539 1 96.44 100 ASN A O 1
ATOM 821 N N . VAL A 1 101 ? -10.086 24.531 5.27 1 97.69 101 VAL A N 1
ATOM 822 C CA . VAL A 1 101 ? -10.43 23.391 4.414 1 97.69 101 VAL A CA 1
ATOM 823 C C . VAL A 1 101 ? -10.391 23.828 2.949 1 97.69 101 VAL A C 1
ATOM 825 O O . VAL A 1 101 ? -10.93 24.875 2.586 1 97.69 101 VAL A O 1
ATOM 828 N N . ILE A 1 102 ? -9.734 23.047 2.154 1 97.5 102 ILE A N 1
ATOM 829 C CA . ILE A 1 102 ? -9.562 23.375 0.744 1 97.5 102 ILE A CA 1
ATOM 830 C C . ILE A 1 102 ? -10.922 23.516 0.071 1 97.5 102 ILE A C 1
ATOM 832 O O . ILE A 1 102 ? -11.875 22.812 0.445 1 97.5 102 ILE A O 1
ATOM 836 N N . ARG A 1 103 ? -10.992 24.297 -0.925 1 96.56 103 ARG A N 1
ATOM 837 C CA . ARG A 1 103 ? -12.242 24.5 -1.647 1 96.56 103 ARG A CA 1
ATOM 838 C C . ARG A 1 103 ? -12.211 23.812 -3.008 1 96.56 103 ARG A C 1
ATOM 840 O O . ARG A 1 103 ? -11.242 23.953 -3.758 1 96.56 103 ARG A O 1
ATOM 847 N N . MET A 1 104 ? -13.242 23.047 -3.229 1 95.38 104 MET A N 1
ATOM 848 C CA . MET A 1 104 ? -13.445 22.484 -4.559 1 95.38 104 MET A CA 1
ATOM 849 C C . MET A 1 104 ? -14.203 23.453 -5.457 1 95.38 104 MET A C 1
ATOM 851 O O . MET A 1 104 ? -15.227 24 -5.059 1 95.38 104 MET A O 1
ATOM 855 N N . ILE A 1 105 ? -13.711 23.625 -6.645 1 93.56 105 ILE A N 1
ATOM 856 C CA . ILE A 1 105 ? -14.281 24.609 -7.562 1 93.56 105 ILE A CA 1
ATOM 857 C C . ILE A 1 105 ? -15.281 23.938 -8.492 1 93.56 105 ILE A C 1
ATOM 859 O O . ILE A 1 105 ? -16.375 24.453 -8.727 1 93.56 105 ILE A O 1
ATOM 863 N N . ASP A 1 106 ? -14.859 22.781 -9.039 1 90.38 106 ASP A N 1
ATOM 864 C CA . ASP A 1 106 ? -15.711 22.094 -10.016 1 90.38 106 ASP A CA 1
ATOM 865 C C . ASP A 1 106 ? -15.273 20.641 -10.203 1 90.38 106 ASP A C 1
ATOM 867 O O . ASP A 1 106 ? -14.211 20.234 -9.719 1 90.38 106 ASP A O 1
ATOM 871 N N . THR A 1 107 ? -16.188 19.859 -10.75 1 89.81 107 THR A N 1
ATOM 872 C CA . THR A 1 107 ? -15.883 18.516 -11.211 1 89.81 107 THR A CA 1
ATOM 873 C C . THR A 1 107 ? -16.328 18.328 -12.656 1 89.81 107 THR A C 1
ATOM 875 O O . THR A 1 107 ? -17.375 18.828 -13.062 1 89.81 107 THR A O 1
ATOM 878 N N . PHE A 1 108 ? -15.5 17.672 -13.461 1 88 108 PHE A N 1
ATOM 879 C CA . PHE A 1 108 ? -15.883 17.375 -14.836 1 88 108 PHE A CA 1
ATOM 880 C C . PHE A 1 108 ? -15.195 16.094 -15.32 1 88 108 PHE A C 1
ATOM 882 O O . PHE A 1 108 ? -14.453 15.469 -14.57 1 88 108 PHE A O 1
ATOM 889 N N . ARG A 1 109 ? -15.648 15.602 -16.453 1 85 109 ARG A N 1
ATOM 890 C CA . ARG A 1 109 ? -15.094 14.344 -16.969 1 85 109 ARG A CA 1
ATOM 891 C C . ARG A 1 109 ? -14.961 14.383 -18.484 1 85 109 ARG A C 1
ATOM 893 O O . ARG A 1 109 ? -15.602 15.195 -19.156 1 85 109 ARG A O 1
ATOM 900 N N . ASP A 1 110 ? -14.078 13.664 -18.969 1 82.44 110 ASP A N 1
ATOM 901 C CA . ASP A 1 110 ? -14.016 13.367 -20.406 1 82.44 110 ASP A CA 1
ATOM 902 C C . ASP A 1 110 ? -14.016 11.859 -20.656 1 82.44 110 ASP A C 1
ATOM 904 O O . ASP A 1 110 ? -14.508 11.094 -19.828 1 82.44 110 ASP A O 1
ATOM 908 N N . GLU A 1 111 ? -13.555 11.461 -21.812 1 73.56 111 GLU A N 1
ATOM 909 C CA . GLU A 1 111 ? -13.648 10.055 -22.188 1 73.56 111 GLU A CA 1
ATOM 910 C C . GLU A 1 111 ? -12.695 9.188 -21.375 1 73.56 111 GLU A C 1
ATOM 912 O O . GLU A 1 111 ? -12.977 8.023 -21.094 1 73.56 111 GLU A O 1
ATOM 917 N N . GLN A 1 112 ? -11.703 9.82 -20.906 1 71 112 GLN A N 1
ATOM 918 C CA . GLN A 1 112 ? -10.641 9 -20.328 1 71 112 GLN A CA 1
ATOM 919 C C . GLN A 1 112 ? -10.484 9.281 -18.828 1 71 112 GLN A C 1
ATOM 921 O O . GLN A 1 112 ? -10.016 8.414 -18.094 1 71 112 GLN A O 1
ATOM 926 N N . ASN A 1 113 ? -10.859 10.508 -18.469 1 80.25 113 ASN A N 1
ATOM 927 C CA . ASN A 1 113 ? -10.5 10.922 -17.109 1 80.25 113 ASN A CA 1
ATOM 928 C C . ASN A 1 113 ? -11.664 11.609 -16.406 1 80.25 113 ASN A C 1
ATOM 930 O O . ASN A 1 113 ? -12.594 12.094 -17.062 1 80.25 113 ASN A O 1
ATOM 934 N N . VAL A 1 114 ? -11.617 11.508 -15.109 1 83.31 114 VAL A N 1
ATOM 935 C CA . VAL A 1 114 ? -12.43 12.328 -14.211 1 83.31 114 VAL A CA 1
ATOM 936 C C . VAL A 1 114 ? -11.555 13.367 -13.516 1 83.31 114 VAL A C 1
ATOM 938 O O . VAL A 1 114 ? -10.43 13.062 -13.117 1 83.31 114 VAL A O 1
ATOM 941 N N . TYR A 1 115 ? -12.172 14.617 -13.445 1 88.5 115 TYR A N 1
ATOM 942 C CA . TYR A 1 115 ? -11.375 15.711 -12.922 1 88.5 115 TYR A CA 1
ATOM 943 C C . TYR A 1 115 ? -12.062 16.375 -11.734 1 88.5 115 TYR A C 1
ATOM 945 O O . TYR A 1 115 ? -13.281 16.562 -11.742 1 88.5 115 TYR A O 1
ATOM 953 N N . ILE A 1 116 ? -11.273 16.672 -10.75 1 91.81 116 ILE A N 1
ATOM 954 C CA . ILE A 1 116 ? -11.711 17.531 -9.664 1 91.81 116 ILE A CA 1
ATOM 955 C C . ILE A 1 116 ? -10.844 18.797 -9.617 1 91.81 116 ILE A C 1
ATOM 957 O O . ILE A 1 116 ? -9.617 18.703 -9.531 1 91.81 116 ILE A O 1
ATOM 961 N N . LEU A 1 117 ? -11.5 19.922 -9.703 1 94 117 LEU A N 1
ATOM 962 C CA . LEU A 1 117 ? -10.82 21.219 -9.727 1 94 117 LEU A CA 1
ATOM 963 C C . LEU A 1 117 ? -10.867 21.875 -8.352 1 94 117 LEU A C 1
ATOM 965 O O . LEU A 1 117 ? -11.945 22.078 -7.789 1 94 117 LEU A O 1
ATOM 969 N N . TYR A 1 118 ? -9.633 22.203 -7.844 1 95.5 118 TYR A N 1
ATOM 970 C CA . TYR A 1 118 ? -9.508 22.828 -6.531 1 95.5 118 TYR A CA 1
ATOM 971 C C . TYR A 1 118 ? -8.891 24.219 -6.645 1 95.5 118 TYR A C 1
ATOM 973 O O . TYR A 1 118 ? -8.25 24.531 -7.645 1 95.5 118 TYR A O 1
ATOM 981 N N . GLU A 1 119 ? -9.172 25.031 -5.621 1 95.25 119 GLU A N 1
ATOM 982 C CA . GLU A 1 119 ? -8.367 26.234 -5.5 1 95.25 119 GLU A CA 1
ATOM 983 C C . GLU A 1 119 ? -6.883 25.906 -5.363 1 95.25 119 GLU A C 1
ATOM 985 O O . GLU A 1 119 ? -6.523 24.844 -4.852 1 95.25 119 GLU A O 1
ATOM 990 N N . TYR A 1 120 ? -6.082 26.781 -5.832 1 94.31 120 TYR A N 1
ATOM 991 C CA . TYR A 1 120 ? -4.645 26.547 -5.809 1 94.31 120 TYR A CA 1
ATOM 992 C C . TYR A 1 120 ? -4.008 27.156 -4.57 1 94.31 120 TYR A C 1
ATOM 994 O O . TYR A 1 120 ? -4.164 28.359 -4.316 1 94.31 120 TYR A O 1
ATOM 1002 N N . ALA A 1 121 ? -3.381 26.344 -3.762 1 92.75 121 ALA A N 1
ATOM 1003 C CA . ALA A 1 121 ? -2.633 26.812 -2.6 1 92.75 121 ALA A CA 1
ATOM 1004 C C . ALA A 1 121 ? -1.181 27.109 -2.967 1 92.75 121 ALA A C 1
ATOM 1006 O O . ALA A 1 121 ? -0.346 26.203 -2.998 1 92.75 121 ALA A O 1
ATOM 1007 N N . GLU A 1 122 ? -0.812 28.281 -3.08 1 87.62 122 GLU A N 1
ATOM 1008 C CA . GLU A 1 122 ? 0.478 28.703 -3.609 1 87.62 122 GLU A CA 1
ATOM 1009 C C . GLU A 1 122 ? 1.604 28.422 -2.621 1 87.62 122 GLU A C 1
ATOM 1011 O O . GLU A 1 122 ? 2.768 28.312 -3.016 1 87.62 122 GLU A O 1
ATOM 1016 N N . GLY A 1 123 ? 1.296 28.266 -1.364 1 87.19 123 GLY A N 1
ATOM 1017 C CA . GLY A 1 123 ? 2.316 28.031 -0.354 1 87.19 123 GLY A CA 1
ATOM 1018 C C . GLY A 1 123 ? 2.842 26.609 -0.355 1 87.19 123 GLY A C 1
ATOM 1019 O O . GLY A 1 123 ? 3.807 26.297 0.347 1 87.19 123 GLY A O 1
ATOM 1020 N N . GLY A 1 124 ? 2.217 25.734 -1.054 1 86.38 124 GLY A N 1
ATOM 1021 C CA . GLY A 1 124 ? 2.689 24.359 -1.161 1 86.38 124 GLY A CA 1
ATOM 1022 C C . GLY A 1 124 ? 2.277 23.5 0.013 1 86.38 124 GLY A C 1
ATOM 1023 O O . GLY A 1 124 ? 1.344 23.828 0.744 1 86.38 124 GLY A O 1
ATOM 1024 N N . ASP A 1 125 ? 2.967 22.375 0.156 1 87.5 125 ASP A N 1
ATOM 1025 C CA . ASP A 1 125 ? 2.682 21.359 1.175 1 87.5 125 ASP A CA 1
ATOM 1026 C C . ASP A 1 125 ? 3.359 21.719 2.498 1 87.5 125 ASP A C 1
ATOM 1028 O O . ASP A 1 125 ? 4.531 22.094 2.52 1 87.5 125 ASP A O 1
ATOM 1032 N N . LEU A 1 126 ? 2.617 21.562 3.533 1 91.94 126 LEU A N 1
ATOM 1033 C CA . LEU A 1 126 ? 3.137 21.859 4.863 1 91.94 126 LEU A CA 1
ATOM 1034 C C . LEU A 1 126 ? 4.324 20.953 5.195 1 91.94 126 LEU A C 1
ATOM 1036 O O . LEU A 1 126 ? 5.301 21.406 5.797 1 91.94 126 LEU A O 1
ATOM 1040 N N . TRP A 1 127 ? 4.219 19.719 4.812 1 90.12 127 TRP A N 1
ATOM 1041 C CA . TRP A 1 127 ? 5.277 18.781 5.145 1 90.12 127 TRP A CA 1
ATOM 1042 C C . TRP A 1 127 ? 6.613 19.234 4.566 1 90.12 127 TRP A C 1
ATOM 1044 O O . TRP A 1 127 ? 7.645 19.172 5.238 1 90.12 127 TRP A O 1
ATOM 1054 N N . GLU A 1 128 ? 6.59 19.719 3.402 1 83.94 128 GLU A N 1
ATOM 1055 C CA . GLU A 1 128 ? 7.82 20.156 2.752 1 83.94 128 GLU A CA 1
ATOM 1056 C C . GLU A 1 128 ? 8.445 21.328 3.496 1 83.94 128 GLU A C 1
ATOM 1058 O O . GLU A 1 128 ? 9.672 21.469 3.525 1 83.94 128 GLU A O 1
ATOM 1063 N N . GLU A 1 129 ? 7.668 22.047 4.121 1 84.94 129 GLU A N 1
ATOM 1064 C CA . GLU A 1 129 ? 8.141 23.234 4.844 1 84.94 129 GLU A CA 1
ATOM 1065 C C . GLU A 1 129 ? 8.734 22.844 6.195 1 84.94 129 GLU A C 1
ATOM 1067 O O . GLU A 1 129 ? 9.672 23.484 6.676 1 84.94 129 GLU A O 1
ATOM 1072 N N . ILE A 1 130 ? 8.234 21.797 6.711 1 89.69 130 ILE A N 1
ATOM 1073 C CA . ILE A 1 130 ? 8.602 21.562 8.102 1 89.69 130 ILE A CA 1
ATOM 1074 C C . ILE A 1 130 ? 9.438 20.297 8.219 1 89.69 130 ILE A C 1
ATOM 1076 O O . ILE A 1 130 ? 10.016 20.016 9.273 1 89.69 130 ILE A O 1
ATOM 1080 N N . LYS A 1 131 ? 9.539 19.531 7.266 1 88 131 LYS A N 1
ATOM 1081 C CA . LYS A 1 131 ? 10.219 18.234 7.316 1 88 131 LYS A CA 1
ATOM 1082 C C . LYS A 1 131 ? 11.633 18.375 7.871 1 88 131 LYS A C 1
ATOM 1084 O O . LYS A 1 131 ? 12.352 19.312 7.52 1 88 131 LYS A O 1
ATOM 1089 N N . HIS A 1 132 ? 12.016 17.625 8.828 1 85.06 132 HIS A N 1
ATOM 1090 C CA . HIS A 1 132 ? 13.336 17.469 9.414 1 85.06 132 HIS A CA 1
ATOM 1091 C C . HIS A 1 132 ? 13.617 18.547 10.453 1 85.06 132 HIS A C 1
ATOM 1093 O O . HIS A 1 132 ? 14.492 18.375 11.305 1 85.06 132 HIS A O 1
ATOM 1099 N N . VAL A 1 133 ? 12.852 19.672 10.406 1 86.88 133 VAL A N 1
ATOM 1100 C CA . VAL A 1 133 ? 13.227 20.75 11.32 1 86.88 133 VAL A CA 1
ATOM 1101 C C . VAL A 1 133 ? 12.023 21.125 12.188 1 86.88 133 VAL A C 1
ATOM 1103 O O . VAL A 1 133 ? 12.188 21.719 13.25 1 86.88 133 VAL A O 1
ATOM 1106 N N . GLY A 1 134 ? 10.852 20.797 11.766 1 88.38 134 GLY A N 1
ATOM 1107 C CA . GLY A 1 134 ? 9.664 21.219 12.5 1 88.38 134 GLY A CA 1
ATOM 1108 C C . GLY A 1 134 ? 9.469 22.719 12.508 1 88.38 134 GLY A C 1
ATOM 1109 O O . GLY A 1 134 ? 9.922 23.422 11.602 1 88.38 134 GLY A O 1
ATOM 1110 N N . VAL A 1 135 ? 8.656 23.156 13.516 1 85.94 135 VAL A N 1
ATOM 1111 C CA . VAL A 1 135 ? 8.414 24.578 13.734 1 85.94 135 VAL A CA 1
ATOM 1112 C C . VAL A 1 135 ? 9.031 25.016 15.062 1 85.94 135 VAL A C 1
ATOM 1114 O O . VAL A 1 135 ? 8.422 24.844 16.125 1 85.94 135 VAL A O 1
ATOM 1117 N N . PRO A 1 136 ? 10.164 25.609 14.93 1 80.56 136 PRO A N 1
ATOM 1118 C CA . PRO A 1 136 ? 10.891 25.938 16.156 1 80.56 136 PRO A CA 1
ATOM 1119 C C . PRO A 1 136 ? 10.211 27.047 16.969 1 80.56 136 PRO A C 1
ATOM 1121 O O . PRO A 1 136 ? 10.336 27.094 18.188 1 80.56 136 PRO A O 1
ATOM 1124 N N . ASP A 1 137 ? 9.555 27.938 16.297 1 83.94 137 ASP A N 1
ATOM 1125 C CA . ASP A 1 137 ? 8.875 29.016 17 1 83.94 137 ASP A CA 1
ATOM 1126 C C . ASP A 1 137 ? 7.602 28.516 17.672 1 83.94 137 ASP A C 1
ATOM 1128 O O . ASP A 1 137 ? 6.629 28.172 17.016 1 83.94 137 ASP A O 1
ATOM 1132 N N . GLY A 1 138 ? 7.609 28.609 19.016 1 87.38 138 GLY A N 1
ATOM 1133 C CA . GLY A 1 138 ? 6.504 28.062 19.797 1 87.38 138 GLY A CA 1
ATOM 1134 C C . GLY A 1 138 ? 5.188 28.781 19.531 1 87.38 138 GLY A C 1
ATOM 1135 O O . GLY A 1 138 ? 4.129 28.141 19.516 1 87.38 138 GLY A O 1
ATOM 1136 N N . TYR A 1 139 ? 5.297 30.047 19.344 1 87.56 139 TYR A N 1
ATOM 1137 C CA . TYR A 1 139 ? 4.086 30.828 19.109 1 87.56 139 TYR A CA 1
ATOM 1138 C C . TYR A 1 139 ? 3.475 30.469 17.75 1 87.56 139 TYR A C 1
ATOM 1140 O O . TYR A 1 139 ? 2.275 30.203 17.672 1 87.56 139 TYR A O 1
ATOM 1148 N N . ILE A 1 140 ? 4.246 30.406 16.75 1 87.5 140 ILE A N 1
ATOM 1149 C CA . ILE A 1 140 ? 3.781 30.047 15.406 1 87.5 140 ILE A CA 1
ATOM 1150 C C . ILE A 1 140 ? 3.227 28.625 15.414 1 87.5 140 ILE A C 1
ATOM 1152 O O . ILE A 1 140 ? 2.195 28.359 14.797 1 87.5 140 ILE A O 1
ATOM 1156 N N . ALA A 1 141 ? 3.91 27.781 16.109 1 92.06 141 ALA A N 1
ATOM 1157 C CA . ALA A 1 141 ? 3.455 26.391 16.203 1 92.06 141 ALA A CA 1
ATOM 1158 C C . ALA A 1 141 ? 2.045 26.312 16.781 1 92.06 141 ALA A C 1
ATOM 1160 O O . ALA A 1 141 ? 1.19 25.594 16.25 1 92.06 141 ALA A O 1
ATOM 1161 N N . ARG A 1 142 ? 1.789 27.094 17.781 1 93.56 142 ARG A N 1
ATOM 1162 C CA . ARG A 1 142 ? 0.476 27.078 18.422 1 93.56 142 ARG A CA 1
ATOM 1163 C C . ARG A 1 142 ? -0.593 27.625 17.469 1 93.56 142 ARG A C 1
ATOM 1165 O O . ARG A 1 142 ? -1.719 27.125 17.453 1 93.56 142 ARG A O 1
ATOM 1172 N N . ILE A 1 143 ? -0.252 28.594 16.719 1 91.5 143 ILE A N 1
ATOM 1173 C CA . ILE A 1 143 ? -1.178 29.172 15.75 1 91.5 143 ILE A CA 1
ATOM 1174 C C . ILE A 1 143 ? -1.535 28.109 14.695 1 91.5 143 ILE A C 1
ATOM 1176 O O . ILE A 1 143 ? -2.705 27.953 14.344 1 91.5 143 ILE A O 1
ATOM 1180 N N . LEU A 1 144 ? -0.533 27.453 14.242 1 93.56 144 LEU A N 1
ATOM 1181 C CA . LEU A 1 144 ? -0.753 26.438 13.227 1 93.56 144 LEU A CA 1
ATOM 1182 C C . LEU A 1 144 ? -1.607 25.297 13.773 1 93.56 144 LEU A C 1
ATOM 1184 O O . LEU A 1 144 ? -2.506 24.812 13.086 1 93.56 144 LEU A O 1
ATOM 1188 N N . VAL A 1 145 ? -1.347 24.875 14.969 1 95.56 145 VAL A N 1
ATOM 1189 C CA . VAL A 1 145 ? -2.143 23.828 15.602 1 95.56 145 VAL A CA 1
ATOM 1190 C C . VAL A 1 145 ? -3.6 24.281 15.695 1 95.56 145 VAL A C 1
ATOM 1192 O O . VAL A 1 145 ? -4.516 23.5 15.422 1 95.56 145 VAL A O 1
ATOM 1195 N N . MET A 1 146 ? -3.789 25.5 16.062 1 94.44 146 MET A N 1
ATOM 1196 C CA . MET A 1 146 ? -5.145 26.031 16.172 1 94.44 146 MET A CA 1
ATOM 1197 C C . MET A 1 146 ? -5.852 26.016 14.82 1 94.44 146 MET A C 1
ATOM 1199 O O . MET A 1 146 ? -7.039 25.688 14.742 1 94.44 146 MET A O 1
ATOM 1203 N N . GLN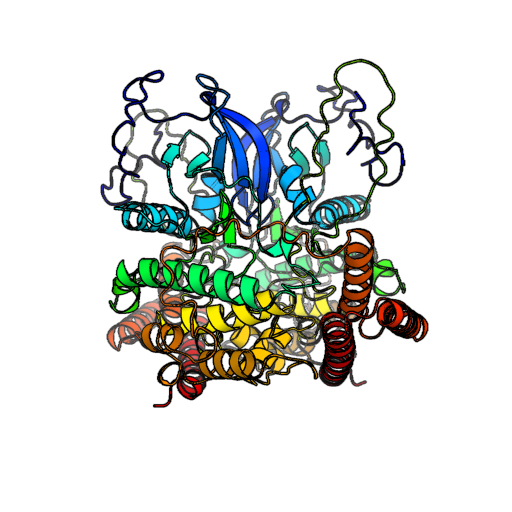 A 1 147 ? -5.176 26.344 13.812 1 93.88 147 GLN A N 1
ATOM 1204 C CA . GLN A 1 147 ? -5.77 26.312 12.477 1 93.88 147 GLN A CA 1
ATOM 1205 C C . GLN A 1 147 ? -6.176 24.891 12.094 1 93.88 147 GLN A C 1
ATOM 1207 O O . GLN A 1 147 ? -7.262 24.688 11.547 1 93.88 147 GLN A O 1
ATOM 1212 N N . LEU A 1 148 ? -5.328 23.922 12.398 1 95.75 148 LEU A N 1
ATOM 1213 C CA . LEU A 1 148 ? -5.656 22.531 12.156 1 95.75 148 LEU A CA 1
ATOM 1214 C C . LEU A 1 148 ? -6.906 22.125 12.922 1 95.75 148 LEU A C 1
ATOM 1216 O O . LEU A 1 148 ? -7.785 21.453 12.383 1 95.75 148 LEU A O 1
ATOM 1220 N N . LEU A 1 149 ? -6.965 22.578 14.117 1 96 149 LEU A N 1
ATOM 1221 C CA . LEU A 1 149 ? -8.094 22.25 14.977 1 96 149 LEU A CA 1
ATOM 1222 C C . LEU A 1 149 ? -9.391 22.828 14.414 1 96 149 LEU A C 1
ATOM 1224 O O . LEU A 1 149 ? -10.422 22.141 14.398 1 96 149 LEU A O 1
ATOM 1228 N N . ARG A 1 150 ? -9.359 23.984 14 1 94.75 150 ARG A N 1
ATOM 1229 C CA . ARG A 1 150 ? -10.539 24.641 13.453 1 94.75 150 ARG A CA 1
ATOM 1230 C C . ARG A 1 150 ? -11.016 23.953 12.188 1 94.75 150 ARG A C 1
ATOM 1232 O O . ARG A 1 150 ? -12.219 23.766 11.984 1 94.75 150 ARG A O 1
ATOM 1239 N N . GLY A 1 151 ? -10.086 23.609 11.359 1 96.88 151 GLY A N 1
ATOM 1240 C CA . GLY A 1 151 ? -10.445 22.859 10.172 1 96.88 151 GLY A CA 1
ATOM 1241 C C . GLY A 1 151 ? -11.086 21.516 10.477 1 96.88 151 GLY A C 1
ATOM 1242 O O . GLY A 1 151 ? -12.109 21.172 9.898 1 96.88 151 GLY A O 1
ATOM 1243 N N . LEU A 1 152 ? -10.477 20.812 11.367 1 97.75 152 LEU A N 1
ATOM 1244 C CA . LEU A 1 152 ? -10.977 19.484 11.734 1 97.75 152 LEU A CA 1
ATOM 1245 C C . LEU A 1 152 ? -12.352 19.594 12.383 1 97.75 152 LEU A C 1
ATOM 1247 O O . LEU A 1 152 ? -13.219 18.75 12.141 1 97.75 152 LEU A O 1
ATOM 1251 N N . GLU A 1 153 ? -12.508 20.578 13.188 1 96.5 153 GLU A N 1
ATOM 1252 C CA . GLU A 1 153 ? -13.812 20.828 13.805 1 96.5 153 GLU A CA 1
ATOM 1253 C C . GLU A 1 153 ? -14.891 21.031 12.75 1 96.5 153 GLU A C 1
ATOM 1255 O O . GLU A 1 153 ? -15.977 20.453 12.844 1 96.5 153 GLU A O 1
ATOM 1260 N N . TYR A 1 154 ? -14.586 21.828 11.812 1 96.88 154 TYR A N 1
ATOM 1261 C CA . TYR A 1 154 ? -15.531 22.078 10.727 1 96.88 154 TYR A CA 1
ATOM 1262 C C . TYR A 1 154 ? -15.875 20.781 10 1 96.88 154 TYR A C 1
ATOM 1264 O O . TYR A 1 154 ? -17.047 20.516 9.727 1 96.88 154 TYR A O 1
ATOM 1272 N N . ILE A 1 155 ? -14.938 19.984 9.688 1 98 155 ILE A N 1
ATOM 1273 C CA . ILE A 1 155 ? -15.117 18.703 8.992 1 98 155 ILE A CA 1
ATOM 1274 C C . ILE A 1 155 ? -16.031 17.797 9.812 1 98 155 ILE A C 1
ATOM 1276 O O . ILE A 1 155 ? -16.984 17.219 9.281 1 98 155 ILE A O 1
ATOM 1280 N N . HIS A 1 156 ? -15.727 17.703 11.086 1 97.12 156 HIS A N 1
ATOM 1281 C CA . HIS A 1 156 ? -16.516 16.859 11.969 1 97.12 156 HIS A CA 1
ATOM 1282 C C . HIS A 1 156 ? -17.938 17.375 12.102 1 97.12 156 HIS A C 1
ATOM 1284 O O . HIS A 1 156 ? -18.891 16.594 12.156 1 97.12 156 HIS A O 1
ATOM 1290 N N . GLU A 1 157 ? -18.078 18.656 12.172 1 96.62 157 GLU A N 1
ATOM 1291 C CA . GLU A 1 157 ? -19.391 19.266 12.266 1 96.62 157 GLU A CA 1
ATOM 1292 C C . GLU A 1 157 ? -20.25 18.922 11.055 1 96.62 157 GLU A C 1
ATOM 1294 O O . GLU A 1 157 ? -21.484 18.828 11.164 1 96.62 157 GLU A O 1
ATOM 1299 N N . LYS A 1 158 ? -19.656 18.75 9.938 1 96.75 158 LYS A N 1
ATOM 1300 C CA . LYS A 1 158 ? -20.359 18.422 8.703 1 96.75 158 LYS A CA 1
ATOM 1301 C C . LYS A 1 158 ? -20.609 16.922 8.602 1 96.75 158 LYS A C 1
ATOM 1303 O O . LYS A 1 158 ? -21.094 16.438 7.574 1 96.75 158 LYS A O 1
ATOM 1308 N N . GLY A 1 159 ? -20.188 16.188 9.625 1 95.56 159 GLY A N 1
ATOM 1309 C CA . GLY A 1 159 ? -20.453 14.766 9.688 1 95.56 159 GLY A CA 1
ATOM 1310 C C . GLY A 1 159 ? -19.469 13.938 8.891 1 95.56 159 GLY A C 1
ATOM 1311 O O . GLY A 1 159 ? -19.812 12.875 8.375 1 95.56 159 GLY A O 1
ATOM 1312 N N . ILE A 1 160 ? -18.297 14.414 8.734 1 96.62 160 ILE A N 1
ATOM 1313 C CA . ILE A 1 160 ? -17.281 13.727 7.953 1 96.62 160 ILE A CA 1
ATOM 1314 C C . ILE A 1 160 ? -16.078 13.398 8.836 1 96.62 160 ILE A C 1
ATOM 1316 O O . ILE A 1 160 ? -15.672 14.219 9.656 1 96.62 160 ILE A O 1
ATOM 1320 N N . VAL A 1 161 ? -15.578 12.211 8.766 1 95.94 161 VAL A N 1
ATOM 1321 C CA . VAL A 1 161 ? -14.289 11.812 9.328 1 95.94 161 VAL A CA 1
ATOM 1322 C C . VAL A 1 161 ? -13.227 11.812 8.234 1 95.94 161 VAL A C 1
ATOM 1324 O O . VAL A 1 161 ? -13.422 11.219 7.172 1 95.94 161 VAL A O 1
ATOM 1327 N N . HIS A 1 162 ? -12.102 12.461 8.391 1 95.69 162 HIS A N 1
ATOM 1328 C CA . HIS A 1 162 ? -11.102 12.641 7.352 1 95.69 162 HIS A CA 1
ATOM 1329 C C . HIS A 1 162 ? -10.336 11.344 7.09 1 95.69 162 HIS A C 1
ATOM 1331 O O . HIS A 1 162 ? -10.164 10.945 5.934 1 95.69 162 HIS A O 1
ATOM 1337 N N . ARG A 1 163 ? -9.766 10.703 8.188 1 93.69 163 ARG A N 1
ATOM 1338 C CA . ARG A 1 163 ? -9.195 9.367 8.242 1 93.69 163 ARG A CA 1
ATOM 1339 C C . ARG A 1 163 ? -7.781 9.352 7.68 1 93.69 163 ARG A C 1
ATOM 1341 O O . ARG A 1 163 ? -7.164 8.289 7.566 1 93.69 163 ARG A O 1
ATOM 1348 N N . ASP A 1 164 ? -7.207 10.477 7.32 1 93.12 164 ASP A N 1
ATOM 1349 C CA . ASP A 1 164 ? -5.824 10.5 6.852 1 93.12 164 ASP A CA 1
ATOM 1350 C C . ASP A 1 164 ? -5.184 11.867 7.098 1 93.12 164 ASP A C 1
ATOM 1352 O O . ASP A 1 164 ? -4.547 12.43 6.203 1 93.12 164 ASP A O 1
ATOM 1356 N N . LEU A 1 165 ? -5.414 12.398 8.234 1 96.56 165 LEU A N 1
ATOM 1357 C CA . LEU A 1 165 ? -4.82 13.68 8.617 1 96.56 165 LEU A CA 1
ATOM 1358 C C . LEU A 1 165 ? -3.328 13.523 8.883 1 96.56 165 LEU A C 1
ATOM 1360 O O . LEU A 1 165 ? -2.922 12.688 9.688 1 96.56 165 LEU A O 1
ATOM 1364 N N . LYS A 1 166 ? -2.562 14.305 8.195 1 95.69 166 LYS A N 1
ATOM 1365 C CA . LYS A 1 166 ? -1.108 14.383 8.305 1 95.69 166 LYS A CA 1
ATOM 1366 C C . LYS A 1 166 ? -0.575 15.625 7.594 1 95.69 166 LYS A C 1
ATOM 1368 O O . LYS A 1 166 ? -1.297 16.266 6.828 1 95.69 166 LYS A O 1
ATOM 1373 N N . CYS A 1 167 ? 0.653 15.977 7.855 1 94.75 167 CYS A N 1
ATOM 1374 C CA . CYS A 1 167 ? 1.203 17.203 7.297 1 94.75 167 CYS A CA 1
ATOM 1375 C C . CYS A 1 167 ? 1.261 17.141 5.777 1 94.75 167 CYS A C 1
ATOM 1377 O O . CYS A 1 167 ? 1.164 18.172 5.102 1 94.75 167 CYS A O 1
ATOM 1379 N N . GLU A 1 168 ? 1.345 15.906 5.23 1 90.31 168 GLU A N 1
ATOM 1380 C CA . GLU A 1 168 ? 1.363 15.734 3.783 1 90.31 168 GLU A CA 1
ATOM 1381 C C . GLU A 1 168 ? 0.024 16.109 3.162 1 90.31 168 GLU A C 1
ATOM 1383 O O . GLU A 1 168 ? -0.055 16.391 1.964 1 90.31 168 GLU A O 1
ATOM 1388 N N . ASN A 1 169 ? -0.998 16.141 3.965 1 93.94 169 ASN A N 1
ATOM 1389 C CA . ASN A 1 169 ? -2.338 16.453 3.482 1 93.94 169 ASN A CA 1
ATOM 1390 C C . ASN A 1 169 ? -2.799 17.828 3.969 1 93.94 169 ASN A C 1
ATOM 1392 O O . ASN A 1 169 ? -3.982 18.016 4.246 1 93.94 169 ASN A O 1
ATOM 1396 N N . ILE A 1 170 ? -1.859 18.672 4.137 1 96.25 170 ILE A N 1
ATOM 1397 C CA . ILE A 1 170 ? -2.117 20.062 4.504 1 96.25 170 ILE A CA 1
ATOM 1398 C C . ILE A 1 170 ? -1.328 21 3.586 1 96.25 170 ILE A C 1
ATOM 1400 O O . ILE A 1 170 ? -0.136 20.781 3.352 1 96.25 170 ILE A O 1
ATOM 1404 N N . VAL A 1 171 ? -1.979 22.016 3.076 1 94.44 171 VAL A N 1
ATOM 1405 C CA . VAL A 1 171 ? -1.318 22.984 2.205 1 94.44 171 VAL A CA 1
ATOM 1406 C C . VAL A 1 171 ? -1.403 24.375 2.82 1 94.44 171 VAL A C 1
ATOM 1408 O O . VAL A 1 171 ? -2.193 24.609 3.738 1 94.44 171 VAL A O 1
ATOM 1411 N N . ILE A 1 172 ? -0.554 25.188 2.307 1 91.88 172 ILE A N 1
ATOM 1412 C CA . ILE A 1 172 ? -0.501 26.562 2.775 1 91.88 172 ILE A CA 1
ATOM 1413 C C . ILE A 1 172 ? -1.077 27.5 1.708 1 91.88 172 ILE A C 1
ATOM 1415 O O . ILE A 1 172 ? -0.583 27.531 0.579 1 91.88 172 ILE A O 1
ATOM 1419 N N . HIS A 1 173 ? -2.127 28.156 2.074 1 92.19 173 HIS A N 1
ATOM 1420 C CA . HIS A 1 173 ? -2.809 29.078 1.177 1 92.19 173 HIS A CA 1
ATOM 1421 C C . HIS A 1 173 ? -2.953 30.453 1.811 1 92.19 173 HIS A C 1
ATOM 1423 O O . HIS A 1 173 ? -3.674 30.625 2.797 1 92.19 173 HIS A O 1
ATOM 1429 N N . LYS A 1 174 ? -2.271 31.453 1.225 1 86.75 174 LYS A N 1
ATOM 1430 C CA . LYS A 1 174 ? -2.318 32.844 1.697 1 86.75 174 LYS A CA 1
ATOM 1431 C C . LYS A 1 174 ? -2.006 32.906 3.188 1 86.75 174 LYS A C 1
ATOM 1433 O O . LYS A 1 174 ? -2.723 33.594 3.943 1 86.75 174 LYS A O 1
ATOM 1438 N N . GLY A 1 175 ? -1.084 32.062 3.578 1 83.06 175 GLY A N 1
ATOM 1439 C CA . GLY A 1 175 ? -0.592 32.094 4.945 1 83.06 175 GLY A CA 1
ATOM 1440 C C . GLY A 1 175 ? -1.409 31.25 5.902 1 83.06 175 GLY A C 1
ATOM 1441 O O . GLY A 1 175 ? -1.12 31.203 7.098 1 83.06 175 GLY A O 1
ATOM 1442 N N . SER A 1 176 ? -2.395 30.609 5.438 1 90.38 176 SER A N 1
ATOM 1443 C CA . SER A 1 176 ? -3.223 29.75 6.277 1 90.38 176 SER A CA 1
ATOM 1444 C C . SER A 1 176 ? -3.107 28.281 5.859 1 90.38 176 SER A C 1
ATOM 1446 O O . SER A 1 176 ? -2.811 27.984 4.699 1 90.38 176 SER A O 1
ATOM 1448 N N . LEU A 1 177 ? -3.314 27.438 6.859 1 95.25 177 LEU A N 1
ATOM 1449 C CA . LEU A 1 177 ? -3.312 26.016 6.562 1 95.25 177 LEU A CA 1
ATOM 1450 C C . LEU A 1 177 ? -4.672 25.578 6.031 1 95.25 177 LEU A C 1
ATOM 1452 O O . LEU A 1 177 ? -5.711 26.016 6.52 1 95.25 177 LEU A O 1
ATOM 1456 N N . LYS A 1 178 ? -4.625 24.75 5.02 1 97 178 LYS A N 1
ATOM 1457 C CA . LYS A 1 178 ? -5.848 24.125 4.52 1 97 178 LYS A CA 1
ATOM 1458 C C . LYS A 1 178 ? -5.695 22.609 4.43 1 97 178 LYS A C 1
ATOM 1460 O O . LYS A 1 178 ? -4.715 22.109 3.875 1 97 178 LYS A O 1
ATOM 1465 N N . ILE A 1 179 ? -6.668 21.906 5.02 1 97.94 179 ILE A N 1
ATOM 1466 C CA . ILE A 1 179 ? -6.695 20.453 4.953 1 97.94 179 ILE A CA 1
ATOM 1467 C C . ILE A 1 179 ? -7.164 20 3.568 1 97.94 179 ILE A C 1
ATOM 1469 O O . ILE A 1 179 ? -8.117 20.562 3.02 1 97.94 179 ILE A O 1
ATOM 1473 N N . ILE A 1 180 ? -6.465 19.031 2.971 1 95.69 180 ILE A N 1
ATOM 1474 C CA . ILE A 1 180 ? -6.797 18.531 1.638 1 95.69 180 ILE A CA 1
ATOM 1475 C C . ILE A 1 180 ? -6.949 17.016 1.668 1 95.69 180 ILE A C 1
ATOM 1477 O O . ILE A 1 180 ? -6.777 16.391 2.717 1 95.69 180 ILE A O 1
ATOM 1481 N N . ASP A 1 181 ? -7.355 16.359 0.531 1 90.5 181 ASP A N 1
ATOM 1482 C CA . ASP A 1 181 ? -7.426 14.922 0.248 1 90.5 181 ASP A CA 1
ATOM 1483 C C . ASP A 1 181 ? -8.516 14.25 1.073 1 90.5 181 ASP A C 1
ATOM 1485 O O . ASP A 1 181 ? -8.242 13.656 2.119 1 90.5 181 ASP A O 1
ATOM 1489 N N . PHE A 1 182 ? -9.633 14.219 0.565 1 93.31 182 PHE A N 1
ATOM 1490 C CA . PHE A 1 182 ? -10.781 13.625 1.231 1 93.31 182 PHE A CA 1
ATOM 1491 C C . PHE A 1 182 ? -11.172 12.312 0.573 1 93.31 182 PHE A C 1
ATOM 1493 O O . PHE A 1 182 ? -12.312 11.859 0.69 1 93.31 182 PHE A O 1
ATOM 1500 N N . GLY A 1 183 ? -10.242 11.766 -0.117 1 87.69 183 GLY A N 1
ATOM 1501 C CA . GLY A 1 183 ? -10.477 10.492 -0.79 1 87.69 183 GLY A CA 1
ATOM 1502 C C . GLY A 1 183 ? -10.766 9.352 0.17 1 87.69 183 GLY A C 1
ATOM 1503 O O . GLY A 1 183 ? -11.508 8.43 -0.162 1 87.69 183 GLY A O 1
ATOM 1504 N N . THR A 1 184 ? -10.234 9.375 1.315 1 86.94 184 THR A N 1
ATOM 1505 C CA . THR A 1 184 ? -10.398 8.305 2.293 1 86.94 184 THR A CA 1
ATOM 1506 C C . THR A 1 184 ? -11.461 8.672 3.324 1 86.94 184 THR A C 1
ATOM 1508 O O . THR A 1 184 ? -11.766 7.879 4.219 1 86.94 184 THR A O 1
ATOM 1511 N N . SER A 1 185 ? -11.945 9.859 3.203 1 91.81 185 SER A N 1
ATOM 1512 C CA . SER A 1 185 ? -12.914 10.328 4.195 1 91.81 185 SER A CA 1
ATOM 1513 C C . SER A 1 185 ? -14.18 9.477 4.18 1 91.81 185 SER A C 1
ATOM 1515 O O . SER A 1 185 ? -14.383 8.68 3.264 1 91.81 185 SER A O 1
ATOM 1517 N N . ARG A 1 186 ? -14.938 9.586 5.266 1 90.69 186 ARG A N 1
ATOM 1518 C CA . ARG A 1 186 ? -16.203 8.875 5.379 1 90.69 186 ARG A CA 1
ATOM 1519 C C . ARG A 1 186 ? -17.25 9.719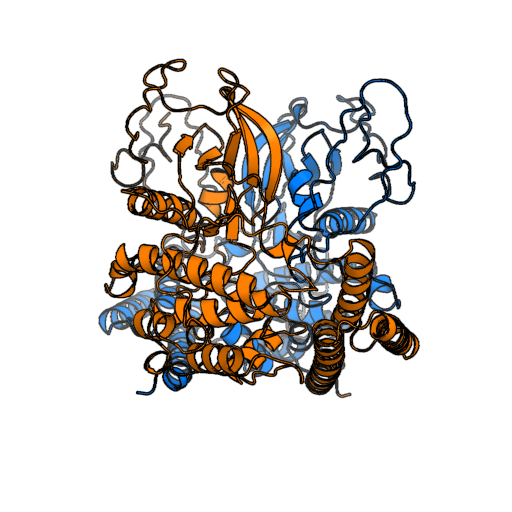 6.113 1 90.69 186 ARG A C 1
ATOM 1521 O O . ARG A 1 186 ? -16.906 10.445 7.047 1 90.69 186 ARG A O 1
ATOM 1528 N N . PHE A 1 187 ? -18.453 9.562 5.672 1 88.62 187 PHE A N 1
ATOM 1529 C CA . PHE A 1 187 ? -19.547 10.18 6.406 1 88.62 187 PHE A CA 1
ATOM 1530 C C . PHE A 1 187 ? -19.859 9.406 7.68 1 88.62 187 PHE A C 1
ATOM 1532 O O . PHE A 1 187 ? -19.875 8.172 7.668 1 88.62 187 PHE A O 1
ATOM 1539 N N . ILE A 1 188 ? -20.031 10.031 8.734 1 83.38 188 ILE A N 1
ATOM 1540 C CA . ILE A 1 188 ? -20.266 9.43 10.039 1 83.38 188 ILE A CA 1
ATOM 1541 C C . ILE A 1 188 ? -21.5 8.523 9.969 1 83.38 188 ILE A C 1
ATOM 1543 O O . ILE A 1 188 ? -21.516 7.449 10.57 1 83.38 188 ILE A O 1
ATOM 1547 N N . LYS A 1 189 ? -22.547 8.961 9.266 1 75.31 189 LYS A N 1
ATOM 1548 C CA . LYS A 1 189 ? -23.75 8.156 9.141 1 75.31 189 LYS A CA 1
ATOM 1549 C C . LYS A 1 189 ? -23.453 6.801 8.5 1 75.31 189 LYS A C 1
ATOM 1551 O O . LYS A 1 189 ? -24.109 5.805 8.805 1 75.31 189 LYS A O 1
ATOM 1556 N N . ASP A 1 190 ? -22.453 6.805 7.637 1 66.88 190 ASP A N 1
ATOM 1557 C CA . ASP A 1 190 ? -22.062 5.586 6.938 1 66.88 190 ASP A CA 1
ATOM 1558 C C . ASP A 1 190 ? -21.234 4.672 7.84 1 66.88 190 ASP A C 1
ATOM 1560 O O . ASP A 1 190 ? -21.125 3.471 7.586 1 66.88 190 ASP A O 1
ATOM 1564 N N . ILE A 1 191 ? -20.688 5.262 8.805 1 60.22 191 ILE A N 1
ATOM 1565 C CA . ILE A 1 191 ? -19.875 4.488 9.742 1 60.22 191 ILE A CA 1
ATOM 1566 C C . ILE A 1 191 ? -20.781 3.752 10.727 1 60.22 191 ILE A C 1
ATOM 1568 O O . ILE A 1 191 ? -20.531 2.602 11.078 1 60.22 191 ILE A O 1
ATOM 1572 N N . THR A 1 192 ? -21.828 4.535 11.203 1 54.44 192 THR A N 1
ATOM 1573 C CA . THR A 1 192 ? -22.766 3.986 12.18 1 54.44 192 THR A CA 1
ATOM 1574 C C . THR A 1 192 ? -23.75 3.033 11.508 1 54.44 192 THR A C 1
ATOM 1576 O O . THR A 1 192 ? -24.25 2.092 12.141 1 54.44 192 THR A O 1
ATOM 1579 N N . ASN A 1 193 ? -24.25 3.566 10.367 1 46.34 193 ASN A N 1
ATOM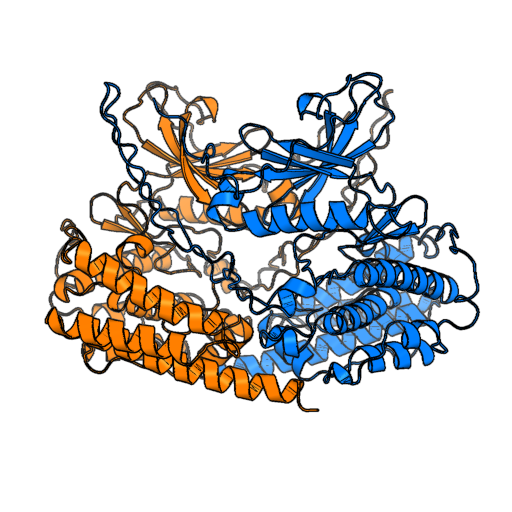 1580 C CA . ASN A 1 193 ? -25.281 2.752 9.742 1 46.34 193 ASN A CA 1
ATOM 1581 C C . ASN A 1 193 ? -24.719 1.431 9.227 1 46.34 193 ASN A C 1
ATOM 1583 O O . ASN A 1 193 ? -23.562 1.358 8.836 1 46.34 193 ASN A O 1
ATOM 1587 N N . LYS A 1 194 ? -25.453 0.432 9.539 1 40.72 194 LYS A N 1
ATOM 1588 C CA . LYS A 1 194 ? -25.328 -0.954 9.094 1 40.72 194 LYS A CA 1
ATOM 1589 C C . LYS A 1 194 ? -25.047 -1.029 7.594 1 40.72 194 LYS A C 1
ATOM 1591 O O . LYS A 1 194 ? -25.828 -1.598 6.836 1 40.72 194 LYS A O 1
ATOM 1596 N N . GLU A 1 195 ? -24.719 0.028 7.02 1 35.94 195 GLU A N 1
ATOM 1597 C CA . GLU A 1 195 ? -24.734 -0.072 5.566 1 35.94 195 GLU A CA 1
ATOM 1598 C C . GLU A 1 195 ? -23.906 -1.272 5.09 1 35.94 195 GLU A C 1
ATOM 1600 O O . GLU A 1 195 ? -22.984 -1.702 5.77 1 35.94 195 GLU A O 1
ATOM 1605 N N . HIS A 1 196 ? -24.594 -2.049 4.336 1 31.83 196 HIS A N 1
ATOM 1606 C CA . HIS A 1 196 ? -24.109 -3.033 3.377 1 31.83 196 HIS A CA 1
ATOM 1607 C C . HIS A 1 196 ? -22.844 -2.541 2.67 1 31.83 196 HIS A C 1
ATOM 1609 O O . HIS A 1 196 ? -22.922 -1.914 1.61 1 31.83 196 HIS A O 1
ATOM 1615 N N . GLY A 1 197 ? -22.344 -1.797 3.344 1 31.17 197 GLY A N 1
ATOM 1616 C CA . GLY A 1 197 ? -21.25 -1.137 2.648 1 31.17 197 GLY A CA 1
ATOM 1617 C C . GLY A 1 197 ? -20.312 -2.105 1.944 1 31.17 197 GLY A C 1
ATOM 1618 O O . GLY A 1 197 ? -19.984 -3.168 2.482 1 31.17 197 GLY A O 1
ATOM 1619 N N . HIS A 1 198 ? -20.719 -2.168 0.688 1 28.59 198 HIS A N 1
ATOM 1620 C CA . HIS A 1 198 ? -19.859 -2.881 -0.237 1 28.59 198 HIS A CA 1
ATOM 1621 C C . HIS A 1 198 ? -18.391 -2.557 0.026 1 28.59 198 HIS A C 1
ATOM 1623 O O . HIS A 1 198 ? -18.031 -1.389 0.181 1 28.59 198 HIS A O 1
ATOM 1629 N N . ALA A 1 199 ? -18.047 -3.344 0.814 1 29.03 199 ALA A N 1
ATOM 1630 C CA . ALA A 1 199 ? -16.625 -3.389 1.112 1 29.03 199 ALA A CA 1
ATOM 1631 C C . ALA A 1 199 ? -15.797 -3.074 -0.13 1 29.03 199 ALA A C 1
ATOM 1633 O O . ALA A 1 199 ? -15.906 -3.762 -1.147 1 29.03 199 ALA A O 1
ATOM 1634 N N . GLU A 1 200 ? -15.984 -1.826 -0.588 1 27.48 200 GLU A N 1
ATOM 1635 C CA . GLU A 1 200 ? -15.219 -1.477 -1.782 1 27.48 200 GLU A CA 1
ATOM 1636 C C . GLU A 1 200 ? -13.719 -1.64 -1.546 1 27.48 200 GLU A C 1
ATOM 1638 O O . GLU A 1 200 ? -13.062 -0.734 -1.025 1 27.48 200 GLU A O 1
ATOM 1643 N N . GLY A 1 201 ? -13.445 -2.438 -0.708 1 27.22 201 GLY A N 1
ATOM 1644 C CA . GLY A 1 201 ? -12.008 -2.609 -0.524 1 27.22 201 GLY A CA 1
ATOM 1645 C C . GLY A 1 201 ? -11.273 -2.881 -1.821 1 27.22 201 GLY A C 1
ATOM 1646 O O . GLY A 1 201 ? -11.797 -3.553 -2.711 1 27.22 201 GLY A O 1
ATOM 1647 N N . THR A 1 202 ? -10.758 -1.868 -2.43 1 25.47 202 THR A N 1
ATOM 1648 C CA . THR A 1 202 ? -10.078 -1.983 -3.715 1 25.47 202 THR A CA 1
ATOM 1649 C C . THR A 1 202 ? -9.352 -3.322 -3.826 1 25.47 202 THR A C 1
ATOM 1651 O O . THR A 1 202 ? -8.156 -3.414 -3.529 1 25.47 202 THR A O 1
ATOM 1654 N N . GLU A 1 203 ? -9.859 -4.312 -3.051 1 24.22 203 GLU A N 1
ATOM 1655 C CA . GLU A 1 203 ? -9.375 -5.539 -3.676 1 24.22 203 GLU A CA 1
ATOM 1656 C C . GLU A 1 203 ? -10.227 -5.922 -4.883 1 24.22 203 GLU A C 1
ATOM 1658 O O . GLU A 1 203 ? -11.398 -5.547 -4.965 1 24.22 203 GLU A O 1
ATOM 1663 N N . THR A 1 204 ? -9.891 -6.461 -6.02 1 24.69 204 THR A N 1
ATOM 1664 C CA . THR A 1 204 ? -10.406 -6.699 -7.363 1 24.69 204 THR A CA 1
ATOM 1665 C C . THR A 1 204 ? -11.594 -7.656 -7.328 1 24.69 204 THR A C 1
ATOM 1667 O O . THR A 1 204 ? -11.438 -8.828 -6.984 1 24.69 204 THR A O 1
ATOM 1670 N N . ARG A 1 205 ? -12.898 -7.352 -6.684 1 24.22 205 ARG A N 1
ATOM 1671 C CA . ARG A 1 205 ? -13.953 -8.336 -6.898 1 24.22 205 ARG A CA 1
ATOM 1672 C C . ARG A 1 205 ? -14.555 -8.203 -8.297 1 24.22 205 ARG A C 1
ATOM 1674 O O . ARG A 1 205 ? -14.664 -7.09 -8.82 1 24.22 205 ARG A O 1
ATOM 1681 N N . HIS A 1 206 ? -14.742 -9.273 -9.172 1 23.34 206 HIS A N 1
ATOM 1682 C CA . HIS A 1 206 ? -15.305 -9.602 -10.477 1 23.34 206 HIS A CA 1
ATOM 1683 C C . HIS A 1 206 ? -16.828 -9.469 -10.477 1 23.34 206 HIS A C 1
ATOM 1685 O O . HIS A 1 206 ? -17.516 -10.25 -9.828 1 23.34 206 HIS A O 1
ATOM 1691 N N . ASP A 1 207 ? -17.562 -8.352 -10.273 1 23.59 207 ASP A N 1
ATOM 1692 C CA . ASP A 1 207 ? -19.016 -8.453 -10.336 1 23.59 207 ASP A CA 1
ATOM 1693 C C . ASP A 1 207 ? -19.469 -8.766 -11.758 1 23.59 207 ASP A C 1
ATOM 1695 O O . ASP A 1 207 ? -18.906 -8.258 -12.727 1 23.59 207 ASP A O 1
ATOM 1699 N N . GLU A 1 208 ? -20.297 -9.82 -12.086 1 23.22 208 GLU A N 1
ATOM 1700 C CA . GLU A 1 208 ? -21.016 -10.492 -13.164 1 23.22 208 GLU A CA 1
ATOM 1701 C C . GLU A 1 208 ? -22.078 -9.57 -13.766 1 23.22 208 GLU A C 1
ATOM 1703 O O . GLU A 1 208 ? -23.172 -9.438 -13.219 1 23.22 208 GLU A O 1
ATOM 1708 N N . SER A 1 209 ? -21.969 -8.273 -14.016 1 23.77 209 SER A N 1
ATOM 1709 C CA . SER A 1 209 ? -23.172 -7.668 -14.586 1 23.77 209 SER A CA 1
ATOM 1710 C C . SER A 1 209 ? -23.531 -8.312 -15.914 1 23.77 209 SER A C 1
ATOM 1712 O O . SER A 1 209 ? -22.672 -8.562 -16.75 1 23.77 209 SER A O 1
ATOM 1714 N N . SER A 1 210 ? -24.703 -9 -16.125 1 21.95 210 SER A N 1
ATOM 1715 C CA . SER A 1 210 ? -25.562 -9.664 -17.109 1 21.95 210 SER A CA 1
ATOM 1716 C C . SER A 1 210 ? -25.875 -8.727 -18.281 1 21.95 210 SER A C 1
ATOM 1718 O O . SER A 1 210 ? -26.641 -7.773 -18.125 1 21.95 210 SER A O 1
ATOM 1720 N N . MET A 1 211 ? -25.016 -8.281 -19.156 1 23.72 211 MET A N 1
ATOM 1721 C CA . MET A 1 211 ? -25.344 -7.609 -20.406 1 23.72 211 MET A CA 1
ATOM 1722 C C . MET A 1 211 ? -26.25 -8.477 -21.266 1 23.72 211 MET A C 1
ATOM 1724 O O . MET A 1 211 ? -25.891 -9.602 -21.625 1 23.72 211 MET A O 1
ATOM 1728 N N . THR A 1 212 ? -27.516 -8.391 -21.25 1 22.14 212 THR A N 1
ATOM 1729 C CA . THR A 1 212 ? -28.484 -8.883 -22.219 1 22.14 212 THR A CA 1
ATOM 1730 C C . THR A 1 212 ? -28.188 -8.352 -23.609 1 22.14 212 THR A C 1
ATOM 1732 O O . THR A 1 212 ? -27.984 -7.148 -23.797 1 22.14 212 THR A O 1
ATOM 1735 N N . CYS A 1 213 ? -27.672 -9.18 -24.562 1 22.09 213 CYS A N 1
ATOM 1736 C CA . CYS A 1 213 ? -27.375 -9.203 -26 1 22.09 213 CYS A CA 1
ATOM 1737 C C . CYS A 1 213 ? -28.625 -8.906 -26.828 1 22.09 213 CYS A C 1
ATOM 1739 O O . CYS A 1 213 ? -29.531 -9.734 -26.906 1 22.09 213 CYS A O 1
ATOM 1741 N N . ASP A 1 214 ? -29.328 -7.84 -26.734 1 22.03 214 ASP A N 1
ATOM 1742 C CA . ASP A 1 214 ? -30.328 -7.816 -27.797 1 22.03 214 ASP A CA 1
ATOM 1743 C C . ASP A 1 214 ? -29.672 -7.938 -29.172 1 22.03 214 ASP A C 1
ATOM 1745 O O . ASP A 1 214 ? -28.5 -7.586 -29.344 1 22.03 214 ASP A O 1
ATOM 1749 N N . HIS A 1 215 ? -30.297 -8.453 -30.328 1 22.67 215 HIS A N 1
ATOM 1750 C CA . HIS A 1 215 ? -30.219 -9.109 -31.625 1 22.67 215 HIS A CA 1
ATOM 1751 C C . HIS A 1 215 ? -29.531 -8.227 -32.656 1 22.67 215 HIS A C 1
ATOM 1753 O O . HIS A 1 215 ? -29.109 -8.711 -33.719 1 22.67 215 HIS A O 1
ATOM 1759 N N . SER A 1 216 ? -29.875 -6.977 -33 1 23.7 216 SER A N 1
ATOM 1760 C CA . SER A 1 216 ? -29.656 -6.727 -34.438 1 23.7 216 SER A CA 1
ATOM 1761 C C . SER A 1 216 ? -28.203 -6.914 -34.812 1 23.7 216 SER A C 1
ATOM 1763 O O . SER A 1 216 ? -27.328 -7.066 -33.969 1 23.7 216 SER A O 1
ATOM 1765 N N . ASN A 1 217 ? -27.484 -6.32 -36.031 1 23.06 217 ASN A N 1
ATOM 1766 C CA . ASN A 1 217 ? -26.391 -6.855 -36.844 1 23.06 217 ASN A CA 1
ATOM 1767 C C . ASN A 1 217 ? -25.094 -6.949 -36.031 1 23.06 217 ASN A C 1
ATOM 1769 O O . ASN A 1 217 ? -24.188 -7.684 -36.406 1 23.06 217 ASN A O 1
ATOM 1773 N N . CYS A 1 218 ? -24.484 -5.801 -35.594 1 21.12 218 CYS A N 1
ATOM 1774 C CA . CYS A 1 218 ? -23.094 -6 -35.219 1 21.12 218 CYS A CA 1
ATOM 1775 C C . CYS A 1 218 ? -22.984 -6.934 -34 1 21.12 218 CYS A C 1
ATOM 1777 O O . CYS A 1 218 ? -23.469 -6.617 -32.938 1 21.12 218 CYS A O 1
ATOM 1779 N N . GLU A 1 219 ? -23.141 -8.273 -34.188 1 23.47 219 GLU A N 1
ATOM 1780 C CA . GLU A 1 219 ? -23.078 -9.484 -33.375 1 23.47 219 GLU A CA 1
ATOM 1781 C C . GLU A 1 219 ? -21.859 -9.461 -32.438 1 23.47 219 GLU A C 1
ATOM 1783 O O . GLU A 1 219 ? -21.547 -10.453 -31.781 1 23.47 219 GLU A O 1
ATOM 1788 N N . GLY A 1 220 ? -20.859 -8.594 -32.781 1 22 220 GLY A N 1
ATOM 1789 C CA . GLY A 1 220 ? -19.578 -9 -32.219 1 22 220 GLY A CA 1
ATOM 1790 C C . GLY A 1 220 ? -19.594 -9 -30.688 1 22 220 GLY A C 1
ATOM 1791 O O . GLY A 1 220 ? -20.062 -8.047 -30.062 1 22 220 GLY A O 1
ATOM 1792 N N . LYS A 1 221 ? -19.734 -10.211 -30.141 1 23.52 221 LYS A N 1
ATOM 1793 C CA . LYS A 1 221 ? -19.797 -10.703 -28.766 1 23.52 221 LYS A CA 1
ATOM 1794 C C . LYS A 1 221 ? -18.719 -10.047 -27.891 1 23.52 221 LYS A C 1
ATOM 1796 O O . LYS A 1 221 ? -17.531 -10.219 -28.141 1 23.52 221 LYS A O 1
ATOM 1801 N N . CYS A 1 222 ? -18.922 -8.781 -27.547 1 24.05 222 CYS A N 1
ATOM 1802 C CA . CYS A 1 222 ? -18.062 -8.117 -26.578 1 24.05 222 CYS A CA 1
ATOM 1803 C C . CYS A 1 222 ? -17.688 -9.062 -25.438 1 24.05 222 CYS A C 1
ATOM 1805 O O . CYS A 1 222 ? -18.562 -9.531 -24.703 1 24.05 222 CYS A O 1
ATOM 1807 N N . MET A 1 223 ? -16.828 -10.023 -25.766 1 23.22 223 MET A N 1
ATOM 1808 C CA . MET A 1 223 ? -16.359 -10.961 -24.766 1 23.22 223 MET A CA 1
ATOM 1809 C C . MET A 1 223 ? -16.125 -10.258 -23.438 1 23.22 223 MET A C 1
ATOM 1811 O O . MET A 1 223 ? -15.695 -9.094 -23.406 1 23.22 223 MET A O 1
ATOM 1815 N N . ARG A 1 224 ? -16.906 -10.672 -22.469 1 26.48 224 ARG A N 1
ATOM 1816 C CA . ARG A 1 224 ? -16.938 -10.453 -21.031 1 26.48 224 ARG A CA 1
ATOM 1817 C C . ARG A 1 224 ? -15.531 -10.391 -20.453 1 26.48 224 ARG A C 1
ATOM 1819 O O . ARG A 1 224 ? -14.836 -11.414 -20.375 1 26.48 224 ARG A O 1
ATOM 1826 N N . HIS A 1 225 ? -14.688 -9.445 -20.953 1 26.39 225 HIS A N 1
ATOM 1827 C CA . HIS A 1 225 ? -13.344 -9.445 -20.391 1 26.39 225 HIS A CA 1
ATOM 1828 C C . HIS A 1 225 ? -13.391 -9.344 -18.875 1 26.39 225 HIS A C 1
ATOM 1830 O O . HIS A 1 225 ? -14.031 -8.438 -18.328 1 26.39 225 HIS A O 1
ATOM 1836 N N . PRO A 1 226 ? -13.359 -10.453 -18.172 1 28.11 226 PRO A N 1
ATOM 1837 C CA . PRO A 1 226 ? -13.375 -10.594 -16.719 1 28.11 226 PRO A CA 1
ATOM 1838 C C . PRO A 1 226 ? -12.523 -9.539 -16.016 1 28.11 226 PRO A C 1
ATOM 1840 O O . PRO A 1 226 ? -11.414 -9.242 -16.453 1 28.11 226 PRO A O 1
ATOM 1843 N N . VAL A 1 227 ? -13.148 -8.602 -15.539 1 29.11 227 VAL A N 1
ATOM 1844 C CA . VAL A 1 227 ? -12.852 -7.465 -14.672 1 29.11 227 VAL A CA 1
ATOM 1845 C C . VAL A 1 227 ? -11.875 -7.891 -13.578 1 29.11 227 VAL A C 1
ATOM 1847 O O . VAL A 1 227 ? -12.156 -8.82 -12.82 1 29.11 227 VAL A O 1
ATOM 1850 N N . ALA A 1 228 ? -10.648 -7.617 -13.688 1 28.64 228 ALA A N 1
ATOM 1851 C CA . ALA A 1 228 ? -9.359 -7.883 -13.055 1 28.64 228 ALA A CA 1
ATOM 1852 C C . ALA A 1 228 ? -9.492 -7.922 -11.531 1 28.64 228 ALA A C 1
ATOM 1854 O O . ALA A 1 228 ? -10.539 -7.57 -10.984 1 28.64 228 ALA A O 1
ATOM 1855 N N . LYS A 1 229 ? -8.234 -7.602 -10.742 1 32.72 229 LYS A N 1
ATOM 1856 C CA . LYS A 1 229 ? -7.488 -7.918 -9.523 1 32.72 229 LYS A CA 1
ATOM 1857 C C . LYS A 1 229 ? -8.156 -7.309 -8.297 1 32.72 229 LYS A C 1
ATOM 1859 O O . LYS A 1 229 ? -8.297 -6.086 -8.195 1 32.72 229 LYS A O 1
ATOM 1864 N N . ILE A 1 230 ? -9.055 -7.871 -7.746 1 32.81 230 ILE A N 1
ATOM 1865 C CA . ILE A 1 230 ? -9.758 -7.461 -6.535 1 32.81 230 ILE A CA 1
ATOM 1866 C C . ILE A 1 230 ? -8.758 -7.281 -5.395 1 32.81 230 ILE A C 1
ATOM 1868 O O . ILE A 1 230 ? -8.18 -8.258 -4.906 1 32.81 230 ILE A O 1
ATOM 1872 N N . LYS A 1 231 ? -7.906 -6.27 -5.363 1 42 231 LYS A N 1
ATOM 1873 C CA . LYS A 1 231 ? -7.09 -5.98 -4.191 1 42 231 LYS A CA 1
ATOM 1874 C C . LYS A 1 231 ? -7.941 -5.922 -2.926 1 42 231 LYS A C 1
ATOM 1876 O O . LYS A 1 231 ? -9.039 -5.363 -2.938 1 42 231 LYS A O 1
ATOM 1881 N N . ARG A 1 232 ? -7.766 -6.871 -2.006 1 43.81 232 ARG A N 1
ATOM 1882 C CA . ARG A 1 232 ? -8.406 -7.082 -0.714 1 43.81 232 ARG A CA 1
ATOM 1883 C C . ARG A 1 232 ? -8.57 -5.77 0.043 1 43.81 232 ARG A C 1
ATOM 1885 O O . ARG A 1 232 ? -7.59 -5.062 0.282 1 43.81 232 ARG A O 1
ATOM 1892 N N . LYS A 1 233 ? -9.781 -4.938 -0.034 1 54.41 233 LYS A N 1
ATOM 1893 C CA . LYS A 1 233 ? -10.141 -3.662 0.583 1 54.41 233 LYS A CA 1
ATOM 1894 C C . LYS A 1 233 ? -10.555 -3.855 2.039 1 54.41 233 LYS A C 1
ATOM 1896 O O . LYS A 1 233 ? -11.484 -4.613 2.33 1 54.41 233 LYS A O 1
ATOM 1901 N N . PHE A 1 234 ? -9.641 -3.723 2.986 1 60.88 234 PHE A N 1
ATOM 1902 C CA . PHE A 1 234 ? -10.008 -3.703 4.398 1 60.88 234 PHE A CA 1
ATOM 1903 C C . PHE A 1 234 ? -10.797 -2.441 4.734 1 60.88 234 PHE A C 1
ATOM 1905 O O . PHE A 1 234 ? -10.336 -1.328 4.461 1 60.88 234 PHE A O 1
ATOM 1912 N N . LYS A 1 235 ? -12.008 -2.568 5.207 1 63.22 235 LYS A N 1
ATOM 1913 C CA . LYS A 1 235 ? -13.008 -1.52 5.367 1 63.22 235 LYS A CA 1
ATOM 1914 C C . LYS A 1 235 ? -12.453 -0.339 6.156 1 63.22 235 LYS A C 1
ATOM 1916 O O . LYS A 1 235 ? -12.664 0.817 5.785 1 63.22 235 LYS A O 1
ATOM 1921 N N . ASN A 1 236 ? -11.758 -0.604 7.23 1 68.5 236 ASN A N 1
ATOM 1922 C CA . ASN A 1 236 ? -11.352 0.458 8.148 1 68.5 236 ASN A CA 1
ATOM 1923 C C . ASN A 1 236 ? -9.836 0.6 8.203 1 68.5 236 ASN A C 1
ATOM 1925 O O . ASN A 1 236 ? -9.312 1.425 8.953 1 68.5 236 ASN A O 1
ATOM 1929 N N . TYR A 1 237 ? -9.258 -0.211 7.477 1 70.44 237 TYR A N 1
ATOM 1930 C CA . TYR A 1 237 ? -7.801 -0.168 7.387 1 70.44 237 TYR A CA 1
ATOM 1931 C C . TYR A 1 237 ? -7.352 0.774 6.277 1 70.44 237 TYR A C 1
ATOM 1933 O O . TYR A 1 237 ? -7.121 0.344 5.145 1 70.44 237 TYR A O 1
ATOM 1941 N N . VAL A 1 238 ? -7.449 2.039 6.656 1 65.88 238 VAL A N 1
ATOM 1942 C CA . VAL A 1 238 ? -7.168 3.057 5.648 1 65.88 238 VAL A CA 1
ATOM 1943 C C . VAL A 1 238 ? -6.23 4.109 6.23 1 65.88 238 VAL A C 1
ATOM 1945 O O . VAL A 1 238 ? -6.363 4.496 7.395 1 65.88 238 VAL A O 1
ATOM 1948 N N . GLY A 1 239 ? -5.281 4.449 5.453 1 72.06 239 GLY A N 1
ATOM 1949 C CA . GLY A 1 239 ? -4.391 5.523 5.859 1 72.06 239 GLY A CA 1
ATOM 1950 C C . GLY A 1 239 ? -2.93 5.113 5.871 1 72.06 239 GLY A C 1
ATOM 1951 O O . GLY A 1 239 ? -2.58 4.031 5.395 1 72.06 239 GLY A O 1
ATOM 1952 N N . THR A 1 240 ? -2.133 6.023 6.359 1 84.62 240 THR A N 1
ATOM 1953 C CA . THR A 1 240 ? -0.7 5.801 6.512 1 84.62 240 THR A CA 1
ATOM 1954 C C . THR A 1 240 ? -0.393 5.18 7.871 1 84.62 240 THR A C 1
ATOM 1956 O O . THR A 1 240 ? -0.814 5.699 8.906 1 84.62 240 THR A O 1
ATOM 1959 N N . PRO A 1 241 ? 0.277 4.168 7.863 1 88.56 241 PRO A N 1
ATOM 1960 C CA . PRO A 1 241 ? 0.507 3.414 9.102 1 88.56 241 PRO A CA 1
ATOM 1961 C C . PRO A 1 241 ? 1.011 4.293 10.242 1 88.56 241 PRO A C 1
ATOM 1963 O O . PRO A 1 241 ? 0.572 4.141 11.383 1 88.56 241 PRO A O 1
ATOM 1966 N N . ASN A 1 242 ? 1.804 5.285 9.977 1 93.38 242 ASN A N 1
ATOM 1967 C CA . ASN A 1 242 ? 2.43 6.125 10.992 1 93.38 242 ASN A CA 1
ATOM 1968 C C . ASN A 1 242 ? 1.394 6.941 11.758 1 93.38 242 ASN A C 1
ATOM 1970 O O . ASN A 1 242 ? 1.675 7.445 12.852 1 93.38 242 ASN A O 1
ATOM 1974 N N . PHE A 1 243 ? 0.229 7.051 11.164 1 95.06 243 PHE A N 1
ATOM 1975 C CA . PHE A 1 243 ? -0.763 7.957 11.734 1 95.06 243 PHE A CA 1
ATOM 1976 C C . PHE A 1 243 ? -2.027 7.195 12.117 1 95.06 243 PHE A C 1
ATOM 1978 O O . PHE A 1 243 ? -2.98 7.789 12.633 1 95.06 243 PHE A O 1
ATOM 1985 N N . MET A 1 244 ? -2.035 5.887 11.844 1 93.12 244 MET A N 1
ATOM 1986 C CA . MET A 1 244 ? -3.213 5.07 12.125 1 93.12 244 MET A CA 1
ATOM 1987 C C . MET A 1 244 ? -3.303 4.73 13.609 1 93.12 244 MET A C 1
ATOM 1989 O O . MET A 1 244 ? -2.312 4.324 14.219 1 93.12 244 MET A O 1
ATOM 1993 N N . PRO A 1 245 ? -4.477 4.93 14.141 1 94.31 245 PRO A N 1
ATOM 1994 C CA . PRO A 1 245 ? -4.637 4.488 15.531 1 94.31 245 PRO A CA 1
ATOM 1995 C C . PRO A 1 245 ? -4.664 2.967 15.664 1 94.31 245 PRO A C 1
ATOM 1997 O O . PRO A 1 245 ? -4.969 2.262 14.703 1 94.31 245 PRO A O 1
ATOM 2000 N N . PRO A 1 246 ? -4.395 2.457 16.875 1 92.5 246 PRO A N 1
ATOM 2001 C CA . PRO A 1 246 ? -4.34 1.008 17.078 1 92.5 246 PRO A CA 1
ATOM 2002 C C . PRO A 1 246 ? -5.648 0.311 16.719 1 92.5 246 PRO A C 1
ATOM 2004 O O . PRO A 1 246 ? -5.633 -0.794 16.172 1 92.5 246 PRO A O 1
ATOM 2007 N N . GLU A 1 247 ? -6.801 0.911 17 1 90.31 247 GLU A N 1
ATOM 2008 C CA . GLU A 1 247 ? -8.07 0.272 16.672 1 90.31 247 GLU A CA 1
ATOM 2009 C C . GLU A 1 247 ? -8.281 0.191 15.164 1 90.31 247 GLU A C 1
ATOM 2011 O O . GLU A 1 247 ? -8.875 -0.771 14.664 1 90.31 247 GLU A O 1
ATOM 2016 N N . ALA A 1 248 ? -7.863 1.19 14.453 1 90.38 248 ALA A N 1
ATOM 2017 C CA . ALA A 1 248 ? -7.984 1.147 13 1 90.38 248 ALA A CA 1
ATOM 2018 C C . ALA A 1 248 ? -7.113 0.044 12.406 1 90.38 248 ALA A C 1
ATOM 2020 O O . ALA A 1 248 ? -7.516 -0.634 11.461 1 90.38 248 ALA A O 1
ATOM 2021 N N . ILE A 1 249 ? -5.863 -0.092 12.945 1 90.44 249 ILE A N 1
ATOM 2022 C CA . ILE A 1 249 ? -4.957 -1.16 12.531 1 90.44 249 ILE A CA 1
ATOM 2023 C C . ILE A 1 249 ? -5.645 -2.514 12.711 1 90.44 249 ILE A C 1
ATOM 2025 O O . ILE A 1 249 ? -5.422 -3.436 11.922 1 90.44 249 ILE A O 1
ATOM 2029 N N . SER A 1 250 ? -6.531 -2.545 13.656 1 87.69 250 SER A N 1
ATOM 2030 C CA . SER A 1 250 ? -7.281 -3.768 13.93 1 87.69 250 SER A CA 1
ATOM 2031 C C . SER A 1 250 ? -8.609 -3.779 13.18 1 87.69 250 SER A C 1
ATOM 2033 O O . SER A 1 250 ? -9.5 -4.574 13.492 1 87.69 250 SER A O 1
ATOM 2035 N N . ASN A 1 251 ? -8.781 -2.826 12.289 1 87.5 251 ASN A N 1
ATOM 2036 C CA . ASN A 1 251 ? -9.914 -2.736 11.375 1 87.5 251 ASN A CA 1
ATOM 2037 C C . ASN A 1 251 ? -11.203 -2.373 12.109 1 87.5 251 ASN A C 1
ATOM 2039 O O . ASN A 1 251 ? -12.273 -2.898 11.797 1 87.5 251 ASN A O 1
ATOM 2043 N N . ILE A 1 252 ? -10.992 -1.586 13.125 1 84.44 252 ILE A N 1
ATOM 2044 C CA . ILE A 1 252 ? -12.133 -1.041 13.859 1 84.44 252 ILE A CA 1
ATOM 2045 C C . ILE A 1 252 ? -12.242 0.459 13.602 1 84.44 252 ILE A C 1
ATOM 2047 O O . ILE A 1 252 ? -11.234 1.17 13.586 1 84.44 252 ILE A O 1
ATOM 2051 N N . ALA A 1 253 ? -13.477 0.89 13.391 1 83.62 253 ALA A N 1
ATOM 2052 C CA . ALA A 1 253 ? -13.719 2.314 13.188 1 83.62 253 ALA A CA 1
ATOM 2053 C C . ALA A 1 253 ? -14.047 3.014 14.5 1 83.62 253 ALA A C 1
ATOM 2055 O O . ALA A 1 253 ? -14.875 2.533 15.273 1 83.62 253 ALA A O 1
ATOM 2056 N N . SER A 1 254 ? -13.383 4.105 14.75 1 85.5 254 SER A N 1
ATOM 2057 C CA . SER A 1 254 ? -13.672 4.871 15.961 1 85.5 254 SER A CA 1
ATOM 2058 C C . SER A 1 254 ? -14.164 6.273 15.625 1 85.5 254 SER A C 1
ATOM 2060 O O . SER A 1 254 ? -14.227 7.141 16.5 1 85.5 254 SER A O 1
ATOM 2062 N N . GLY A 1 255 ? -14.43 6.465 14.352 1 89.75 255 GLY A N 1
ATOM 2063 C CA . GLY A 1 255 ? -14.992 7.738 13.938 1 89.75 255 GLY A CA 1
ATOM 2064 C C . GLY A 1 255 ? -14.055 8.914 14.172 1 89.75 255 GLY A C 1
ATOM 2065 O O . GLY A 1 255 ? -12.891 8.867 13.766 1 89.75 255 GLY A O 1
ATOM 2066 N N . CYS A 1 256 ? -14.602 9.898 14.859 1 94.44 256 CYS A N 1
ATOM 2067 C CA . CYS A 1 256 ? -13.867 11.148 15.055 1 94.44 256 CYS A CA 1
ATOM 2068 C C . CYS A 1 256 ? -12.641 10.93 15.938 1 94.44 256 CYS A C 1
ATOM 2070 O O . CYS A 1 256 ? -11.648 11.648 15.812 1 94.44 256 CYS A O 1
ATOM 2072 N N . ALA A 1 257 ? -12.719 9.953 16.812 1 94.56 257 ALA A N 1
ATOM 2073 C CA . ALA A 1 257 ? -11.602 9.672 17.703 1 94.56 257 ALA A CA 1
ATOM 2074 C C . ALA A 1 257 ? -10.352 9.281 16.922 1 94.56 257 ALA A C 1
ATOM 2076 O O . ALA A 1 257 ? -9.234 9.555 17.359 1 94.56 257 ALA A O 1
ATOM 2077 N N . ALA A 1 258 ? -10.562 8.648 15.828 1 94.44 258 ALA A N 1
ATOM 2078 C CA . ALA A 1 258 ? -9.43 8.289 14.977 1 94.44 258 ALA A CA 1
ATOM 2079 C C . ALA A 1 258 ? -8.742 9.539 14.43 1 94.44 258 ALA A C 1
ATOM 2081 O O . ALA A 1 258 ? -7.508 9.602 14.367 1 94.44 258 ALA A O 1
ATOM 2082 N N . ASP A 1 259 ? -9.531 10.531 14.055 1 97.06 259 ASP A N 1
ATOM 2083 C CA . ASP A 1 259 ? -8.977 11.797 13.578 1 97.06 259 ASP A CA 1
ATOM 2084 C C . ASP A 1 259 ? -8.211 12.508 14.68 1 97.06 259 ASP A C 1
ATOM 2086 O O . ASP A 1 259 ? -7.207 13.18 14.414 1 97.06 259 ASP A O 1
ATOM 2090 N N . LEU A 1 260 ? -8.68 12.359 15.852 1 98.12 260 LEU A N 1
ATOM 2091 C CA . LEU A 1 260 ? -8 13 16.984 1 98.12 260 LEU A CA 1
ATOM 2092 C C . LEU A 1 260 ? -6.648 12.352 17.234 1 98.12 260 LEU A C 1
ATOM 2094 O O . LEU A 1 260 ? -5.676 13.031 17.562 1 98.12 260 LEU A O 1
ATOM 2098 N N . TRP A 1 261 ? -6.617 11.062 17.125 1 97.38 261 TRP A N 1
ATOM 2099 C CA . TRP A 1 261 ? -5.328 10.375 17.156 1 97.38 261 TRP A CA 1
ATOM 2100 C C . TRP A 1 261 ? -4.391 10.93 16.094 1 97.38 261 TRP A C 1
ATOM 2102 O O . TRP A 1 261 ? -3.25 11.289 16.375 1 97.38 261 TRP A O 1
ATOM 2112 N N . SER A 1 262 ? -4.867 11.008 14.867 1 97.75 262 SER A N 1
ATOM 2113 C CA . SER A 1 262 ? -4.059 11.516 13.758 1 97.75 262 SER A CA 1
ATOM 2114 C C . SER A 1 262 ? -3.598 12.945 14.031 1 97.75 262 SER A C 1
ATOM 2116 O O . SER A 1 262 ? -2.488 13.328 13.656 1 97.75 262 SER A O 1
ATOM 2118 N N . LEU A 1 263 ? -4.449 13.695 14.648 1 98.38 263 LEU A N 1
ATOM 2119 C CA . LEU A 1 263 ? -4.086 15.055 15.016 1 98.38 263 LEU A CA 1
ATOM 2120 C C . LEU A 1 263 ? -2.893 15.062 15.969 1 98.38 263 LEU A C 1
ATOM 2122 O O . LEU A 1 263 ? -1.967 15.859 15.805 1 98.38 263 LEU A O 1
ATOM 2126 N N . GLY A 1 264 ? -2.959 14.195 16.938 1 98.56 264 GLY A N 1
ATOM 2127 C CA . GLY A 1 264 ? -1.82 14.078 17.844 1 98.56 264 GLY A CA 1
ATOM 2128 C C . GLY A 1 264 ? -0.52 13.773 17.109 1 98.56 264 GLY A C 1
ATOM 2129 O O . GLY A 1 264 ? 0.501 14.414 17.375 1 98.56 264 GLY A O 1
ATOM 2130 N N . CYS A 1 265 ? -0.604 12.805 16.234 1 98.19 265 CYS A N 1
ATOM 2131 C CA . CYS A 1 265 ? 0.559 12.461 15.414 1 98.19 265 CYS A CA 1
ATOM 2132 C C . CYS A 1 265 ? 0.996 13.656 14.57 1 98.19 265 CYS A C 1
ATOM 2134 O O . CYS A 1 265 ? 2.193 13.898 14.398 1 98.19 265 CYS A O 1
ATOM 2136 N N . THR A 1 266 ? 0.068 14.375 14.047 1 98.06 266 THR A N 1
ATOM 2137 C CA . THR A 1 266 ? 0.346 15.516 13.18 1 98.06 266 THR A CA 1
ATOM 2138 C C . THR A 1 266 ? 1.016 16.641 13.961 1 98.06 266 THR A C 1
ATOM 2140 O O . THR A 1 266 ? 1.943 17.281 13.461 1 98.06 266 THR A O 1
ATOM 2143 N N . ILE A 1 267 ? 0.563 16.906 15.156 1 97.94 267 ILE A N 1
ATOM 2144 C CA . ILE A 1 267 ? 1.177 17.922 16.016 1 97.94 267 ILE A CA 1
ATOM 2145 C C . ILE A 1 267 ? 2.619 17.531 16.328 1 97.94 267 ILE A C 1
ATOM 2147 O O . ILE A 1 267 ? 3.52 18.359 16.281 1 97.94 267 ILE A O 1
ATOM 2151 N N . TYR A 1 268 ? 2.803 16.266 16.641 1 97.69 268 TYR A N 1
ATOM 2152 C CA . TYR A 1 268 ? 4.152 15.75 16.844 1 97.69 268 TYR A CA 1
ATOM 2153 C C . TYR A 1 268 ? 5.039 16.047 15.641 1 97.69 268 TYR A C 1
ATOM 2155 O O . TYR A 1 268 ? 6.148 16.562 15.797 1 97.69 268 TYR A O 1
ATOM 2163 N N . GLN A 1 269 ? 4.535 15.766 14.516 1 95.56 269 GLN A N 1
ATOM 2164 C CA . GLN A 1 269 ? 5.234 16.031 13.266 1 95.56 269 GLN A CA 1
ATOM 2165 C C . GLN A 1 269 ? 5.504 17.516 13.078 1 95.56 269 GLN A C 1
ATOM 2167 O O . GLN A 1 269 ? 6.594 17.906 12.656 1 95.56 269 GLN A O 1
ATOM 2172 N N . LEU A 1 270 ? 4.531 18.266 13.32 1 95.56 270 LEU A N 1
ATOM 2173 C CA . LEU A 1 270 ? 4.609 19.719 13.148 1 95.56 270 LEU A CA 1
ATOM 2174 C C . LEU A 1 270 ? 5.703 20.312 14.039 1 95.56 270 LEU A C 1
ATOM 2176 O O . LEU A 1 270 ? 6.469 21.172 13.594 1 95.56 270 LEU A O 1
ATOM 2180 N N . LEU A 1 271 ? 5.824 19.844 15.195 1 95.31 271 LEU A N 1
ATOM 2181 C CA . LEU A 1 271 ? 6.738 20.422 16.172 1 95.31 271 LEU A CA 1
ATOM 2182 C C . LEU A 1 271 ? 8.156 19.906 15.961 1 95.31 271 LEU A C 1
ATOM 2184 O O . LEU A 1 271 ? 9.125 20.641 16.172 1 95.31 271 LEU A O 1
ATOM 2188 N N . LEU A 1 272 ? 8.273 18.656 15.461 1 94.5 272 LEU A N 1
ATOM 2189 C CA . LEU A 1 272 ? 9.594 18.047 15.492 1 94.5 272 LEU A CA 1
ATOM 2190 C C . LEU A 1 272 ? 10.102 17.781 14.078 1 94.5 272 LEU A C 1
ATOM 2192 O O . LEU A 1 272 ? 11.289 17.516 13.875 1 94.5 272 LEU A O 1
ATOM 2196 N N . GLY A 1 273 ? 9.188 17.766 13.109 1 92.38 273 GLY A N 1
ATOM 2197 C CA . GLY A 1 273 ? 9.57 17.484 11.742 1 92.38 273 GLY A CA 1
ATOM 2198 C C . GLY A 1 273 ? 9.844 16.016 11.484 1 92.38 273 GLY A C 1
ATOM 2199 O O . GLY A 1 273 ? 10.602 15.672 10.57 1 92.38 273 GLY A O 1
ATOM 2200 N N . MET A 1 274 ? 9.312 15.203 12.312 1 92.81 274 MET A N 1
ATOM 2201 C CA . MET A 1 274 ? 9.477 13.758 12.211 1 92.81 274 MET A CA 1
ATOM 2202 C C . MET A 1 274 ? 8.234 13.031 12.719 1 92.81 274 MET A C 1
ATOM 2204 O O . MET A 1 274 ? 7.438 13.602 13.461 1 92.81 274 MET A O 1
ATOM 2208 N N . ASN A 1 275 ? 8.117 11.758 12.328 1 94.56 275 ASN A N 1
ATOM 2209 C CA . ASN A 1 275 ? 6.953 10.984 12.734 1 94.56 275 ASN A CA 1
ATOM 2210 C C . ASN A 1 275 ? 7.066 10.539 14.195 1 94.56 275 ASN A C 1
ATOM 2212 O O . ASN A 1 275 ? 8.164 10.281 14.688 1 94.56 275 ASN A O 1
ATOM 2216 N N . CYS A 1 276 ? 5.941 10.414 14.781 1 96.44 276 CYS A N 1
ATOM 2217 C CA . CYS A 1 276 ? 5.855 9.93 16.156 1 96.44 276 CYS A CA 1
ATOM 2218 C C . CYS A 1 276 ? 6.176 8.438 16.219 1 96.44 276 CYS A C 1
ATOM 2220 O O . CYS A 1 276 ? 7.008 8.016 17.031 1 96.44 276 CYS A O 1
ATOM 2222 N N . PHE A 1 277 ? 5.531 7.66 15.383 1 95.38 277 PHE A N 1
ATOM 2223 C CA . PHE A 1 277 ? 5.758 6.227 15.273 1 95.38 277 PHE A CA 1
ATOM 2224 C C . PHE A 1 277 ? 6.516 5.887 14 1 95.38 277 PHE A C 1
ATOM 2226 O O . PHE A 1 277 ? 6.121 6.309 12.906 1 95.38 277 PHE A O 1
ATOM 2233 N N . THR A 1 278 ? 7.605 5.188 14.172 1 90.94 278 THR A N 1
ATOM 2234 C CA . THR A 1 278 ? 8.453 4.836 13.039 1 90.94 278 THR A CA 1
ATOM 2235 C C . THR A 1 278 ? 8.781 3.344 13.055 1 90.94 278 THR A C 1
ATOM 2237 O O . THR A 1 278 ? 8.492 2.648 14.031 1 90.94 278 THR A O 1
ATOM 2240 N N . GLY A 1 279 ? 9.297 2.877 11.969 1 89.5 279 GLY A N 1
ATOM 2241 C CA . GLY A 1 279 ? 9.727 1.5 11.781 1 89.5 279 GLY A CA 1
ATOM 2242 C C . GLY A 1 279 ? 10.367 1.254 10.43 1 89.5 279 GLY A C 1
ATOM 2243 O O . GLY A 1 279 ? 10.242 2.074 9.523 1 89.5 279 GLY A O 1
ATOM 2244 N N . SER A 1 280 ? 11.078 0.132 10.359 1 87.56 280 SER A N 1
ATOM 2245 C CA . SER A 1 280 ? 11.773 -0.196 9.125 1 87.56 280 SER A CA 1
ATOM 2246 C C . SER A 1 280 ? 10.883 -0.995 8.18 1 87.56 280 SER A C 1
ATOM 2248 O O . SER A 1 280 ? 11.336 -1.472 7.141 1 87.56 280 SER A O 1
ATOM 2250 N N . SER A 1 281 ? 9.688 -1.224 8.578 1 86.75 281 SER A N 1
ATOM 2251 C CA . SER A 1 281 ? 8.633 -1.837 7.777 1 86.75 281 SER A CA 1
ATOM 2252 C C . SER A 1 281 ? 7.254 -1.491 8.32 1 86.75 281 SER A C 1
ATOM 2254 O O . SER A 1 281 ? 7.125 -1.014 9.453 1 86.75 281 SER A O 1
ATOM 2256 N N . SER A 1 282 ? 6.207 -1.74 7.52 1 88.19 282 SER A N 1
ATOM 2257 C CA . SER A 1 282 ? 4.852 -1.503 7.996 1 88.19 282 SER A CA 1
ATOM 2258 C C . SER A 1 282 ? 4.551 -2.332 9.242 1 88.19 282 SER A C 1
ATOM 2260 O O . SER A 1 282 ? 3.893 -1.854 10.164 1 88.19 282 SER A O 1
ATOM 2262 N N . TYR A 1 283 ? 5.074 -3.498 9.219 1 88.12 283 TYR A N 1
ATOM 2263 C CA . TYR A 1 283 ? 4.863 -4.383 10.359 1 88.12 283 TYR A CA 1
ATOM 2264 C C . TYR A 1 283 ? 5.391 -3.754 11.648 1 88.12 283 TYR A C 1
ATOM 2266 O O . TYR A 1 283 ? 4.691 -3.723 12.656 1 88.12 283 TYR A O 1
ATOM 2274 N N . PHE A 1 284 ? 6.586 -3.264 11.586 1 91 284 PHE A N 1
ATOM 2275 C CA . PHE A 1 284 ? 7.191 -2.691 12.781 1 91 284 PHE A CA 1
ATOM 2276 C C . PHE A 1 284 ? 6.492 -1.398 13.18 1 91 284 PHE A C 1
ATOM 2278 O O . PHE A 1 284 ? 6.379 -1.086 14.359 1 91 284 PHE A O 1
ATOM 2285 N N . ILE A 1 285 ? 6.062 -0.627 12.203 1 92.31 285 ILE A N 1
ATOM 2286 C CA . ILE A 1 285 ? 5.312 0.583 12.523 1 92.31 285 ILE A CA 1
ATOM 2287 C C . ILE A 1 285 ? 4.035 0.216 13.273 1 92.31 285 ILE A C 1
ATOM 2289 O O . ILE A 1 285 ? 3.734 0.79 14.32 1 92.31 285 ILE A O 1
ATOM 2293 N N . TYR A 1 286 ? 3.293 -0.794 12.734 1 92 286 TYR A N 1
ATOM 2294 C CA . TYR A 1 286 ? 2.074 -1.247 13.398 1 92 286 TYR A CA 1
ATOM 2295 C C . TYR A 1 286 ? 2.363 -1.703 14.82 1 92 286 TYR A C 1
ATOM 2297 O O . TYR A 1 286 ? 1.619 -1.375 15.75 1 92 286 TYR A O 1
ATOM 2305 N N . LYS A 1 287 ? 3.389 -2.42 14.938 1 90.69 287 LYS A N 1
ATOM 2306 C CA . LYS A 1 287 ? 3.781 -2.926 16.25 1 90.69 287 LYS A CA 1
ATOM 2307 C C . LYS A 1 287 ? 4.047 -1.782 17.219 1 90.69 287 LYS A C 1
ATOM 2309 O O . LYS A 1 287 ? 3.572 -1.806 18.359 1 90.69 287 LYS A O 1
ATOM 2314 N N . ASN A 1 288 ? 4.762 -0.779 16.75 1 93.81 288 ASN A N 1
ATOM 2315 C CA . ASN A 1 288 ? 5.117 0.344 17.609 1 93.81 288 ASN A CA 1
ATOM 2316 C C . ASN A 1 288 ? 3.895 1.184 17.969 1 93.81 288 ASN A C 1
ATOM 2318 O O . ASN A 1 288 ? 3.811 1.722 19.078 1 93.81 288 ASN A O 1
ATOM 2322 N N . VAL A 1 289 ? 2.992 1.32 17.016 1 94.44 289 VAL A N 1
ATOM 2323 C CA . VAL A 1 289 ? 1.747 2.029 17.297 1 94.44 289 VAL A CA 1
ATOM 2324 C C . VAL A 1 289 ? 0.943 1.277 18.359 1 94.44 289 VAL A C 1
ATOM 2326 O O . VAL A 1 289 ? 0.447 1.878 19.312 1 94.44 289 VAL A O 1
ATOM 2329 N N . LYS A 1 290 ? 0.823 0.017 18.203 1 90.94 290 LYS A N 1
ATOM 2330 C CA . LYS A 1 290 ? 0.034 -0.8 19.109 1 90.94 290 LYS A CA 1
ATOM 2331 C C . LYS A 1 290 ? 0.666 -0.833 20.5 1 90.94 290 LYS A C 1
ATOM 2333 O O . LYS A 1 290 ? -0.042 -0.891 21.516 1 90.94 290 LYS A O 1
ATOM 2338 N N . ASP A 1 291 ? 1.979 -0.828 20.562 1 90.88 291 ASP A N 1
ATOM 2339 C CA . ASP A 1 291 ? 2.68 -0.764 21.844 1 90.88 291 ASP A CA 1
ATOM 2340 C C . ASP A 1 291 ? 2.541 0.619 22.469 1 90.88 291 ASP A C 1
ATOM 2342 O O . ASP A 1 291 ? 2.689 0.769 23.688 1 90.88 291 ASP A O 1
ATOM 2346 N N . ASN A 1 292 ? 2.277 1.646 21.672 1 91.56 292 ASN A N 1
ATOM 2347 C CA . ASN A 1 292 ? 2.01 3.037 22.031 1 91.56 292 ASN A CA 1
ATOM 2348 C C . ASN A 1 292 ? 3.08 3.594 22.953 1 91.56 292 ASN A C 1
ATOM 2350 O O . ASN A 1 292 ? 2.762 4.176 24 1 91.56 292 ASN A O 1
ATOM 2354 N N . THR A 1 293 ? 4.301 3.311 22.656 1 87 293 THR A N 1
ATOM 2355 C CA . THR A 1 293 ? 5.371 3.973 23.391 1 87 293 THR A CA 1
ATOM 2356 C C . THR A 1 293 ? 5.789 5.262 22.688 1 87 293 THR A C 1
ATOM 2358 O O . THR A 1 293 ? 6.391 5.223 21.609 1 87 293 THR A O 1
ATOM 2361 N N . ILE A 1 294 ? 5.445 6.387 23.312 1 95.5 294 ILE A N 1
ATOM 2362 C CA . ILE A 1 294 ? 5.738 7.699 22.734 1 95.5 294 ILE A CA 1
ATOM 2363 C C . ILE A 1 294 ? 6.93 8.32 23.469 1 95.5 294 ILE A C 1
ATOM 2365 O O . ILE A 1 294 ? 6.98 8.336 24.703 1 95.5 294 ILE A O 1
ATOM 2369 N N . GLU A 1 295 ? 7.852 8.766 22.703 1 96.12 295 GLU A N 1
ATOM 2370 C CA . GLU A 1 295 ? 9.047 9.398 23.266 1 96.12 295 GLU A CA 1
ATOM 2371 C C . GLU A 1 295 ? 9.18 10.836 22.781 1 96.12 295 GLU A C 1
ATOM 2373 O O . GLU A 1 295 ? 8.617 11.203 21.75 1 96.12 295 GLU A O 1
ATOM 2378 N N . PHE A 1 296 ? 9.906 11.625 23.609 1 97.19 296 PHE A N 1
ATOM 2379 C CA . PHE A 1 296 ? 10.125 13.039 23.328 1 97.19 296 PHE A CA 1
ATOM 2380 C C . PHE A 1 296 ? 11.586 13.422 23.562 1 97.19 296 PHE A C 1
ATOM 2382 O O . PHE A 1 296 ? 12.266 12.797 24.391 1 97.19 296 PHE A O 1
ATOM 2389 N N . PRO A 1 297 ? 12 14.445 22.797 1 96.69 297 PRO A N 1
ATOM 2390 C CA . PRO A 1 297 ? 13.328 14.969 23.141 1 96.69 297 PRO A CA 1
ATOM 2391 C C . PRO A 1 297 ? 13.383 15.594 24.531 1 96.69 297 PRO A C 1
ATOM 2393 O O . PRO A 1 297 ? 12.336 15.891 25.109 1 96.69 297 PRO A O 1
ATOM 2396 N N . GLU A 1 298 ? 14.609 15.812 24.953 1 94 298 GLU A N 1
ATOM 2397 C CA . GLU A 1 298 ? 14.82 16.375 26.281 1 94 298 GLU A CA 1
ATOM 2398 C C . GLU A 1 298 ? 14.242 17.781 26.375 1 94 298 GLU A C 1
ATOM 2400 O O . GLU A 1 298 ? 13.594 18.125 27.375 1 94 298 GLU A O 1
ATOM 2405 N N . ILE A 1 299 ? 14.523 18.531 25.391 1 93.5 299 ILE A N 1
ATOM 2406 C CA . ILE A 1 299 ? 13.961 19.875 25.328 1 93.5 299 ILE A CA 1
ATOM 2407 C C . ILE A 1 299 ? 12.664 19.859 24.531 1 93.5 299 ILE A C 1
ATOM 2409 O O . ILE A 1 299 ? 12.695 19.828 23.297 1 93.5 299 ILE A O 1
ATOM 2413 N N . PHE A 1 300 ? 11.57 19.875 25.25 1 95.06 300 PHE A N 1
ATOM 2414 C CA . PHE A 1 300 ? 10.258 19.844 24.625 1 95.06 300 PHE A CA 1
ATOM 2415 C C . PHE A 1 300 ? 9.219 20.547 25.484 1 95.06 300 PHE A C 1
ATOM 2417 O O . PHE A 1 300 ? 9.289 20.5 26.703 1 95.06 300 PHE A O 1
ATOM 2424 N N . ASP A 1 301 ? 8.359 21.234 24.859 1 95.19 301 ASP A N 1
ATOM 2425 C CA . ASP A 1 301 ? 7.301 21.938 25.578 1 95.19 301 ASP A CA 1
ATOM 2426 C C . ASP A 1 301 ? 6.426 20.969 26.359 1 95.19 301 ASP A C 1
ATOM 2428 O O . ASP A 1 301 ? 5.773 20.109 25.781 1 95.19 301 ASP A O 1
ATOM 2432 N N . PRO A 1 302 ? 6.383 21.094 27.688 1 96.75 302 PRO A N 1
ATOM 2433 C CA . PRO A 1 302 ? 5.633 20.141 28.5 1 96.75 302 PRO A CA 1
ATOM 2434 C C . PRO A 1 302 ? 4.133 20.156 28.203 1 96.75 302 PRO A C 1
ATOM 2436 O O . PRO A 1 302 ? 3.469 19.125 28.312 1 96.75 302 PRO A O 1
ATOM 2439 N N . ASP A 1 303 ? 3.598 21.344 27.875 1 97.38 303 ASP A N 1
ATOM 2440 C CA . ASP A 1 303 ? 2.178 21.422 27.562 1 97.38 303 ASP A CA 1
ATOM 2441 C C . ASP A 1 303 ? 1.879 20.703 26.234 1 97.38 303 ASP A C 1
ATOM 2443 O O . ASP A 1 303 ? 0.856 20.031 26.109 1 97.38 303 ASP A O 1
ATOM 2447 N N . ALA A 1 304 ? 2.748 20.859 25.312 1 97.56 304 ALA A N 1
ATOM 2448 C CA . ALA A 1 304 ? 2.6 20.141 24.047 1 97.56 304 ALA A CA 1
ATOM 2449 C C . ALA A 1 304 ? 2.666 18.641 24.281 1 97.56 304 ALA A C 1
ATOM 2451 O O . ALA A 1 304 ? 1.884 17.875 23.688 1 97.56 304 ALA A O 1
ATOM 2452 N N . LYS A 1 305 ? 3.633 18.25 25.141 1 97.94 305 LYS A N 1
ATOM 2453 C CA . LYS A 1 305 ? 3.775 16.844 25.469 1 97.94 305 LYS A CA 1
ATOM 2454 C C . LYS A 1 305 ? 2.482 16.281 26.062 1 97.94 305 LYS A C 1
ATOM 2456 O O . LYS A 1 305 ? 2.016 15.219 25.656 1 97.94 305 LYS A O 1
ATOM 2461 N N . ASP A 1 306 ? 1.921 17 26.953 1 98.25 306 ASP A N 1
ATOM 2462 C CA . ASP A 1 306 ? 0.682 16.578 27.594 1 98.25 306 ASP A CA 1
ATOM 2463 C C . ASP A 1 306 ? -0.453 16.469 26.578 1 98.25 306 ASP A C 1
ATOM 2465 O O . ASP A 1 306 ? -1.206 15.492 26.578 1 98.25 306 ASP A O 1
ATOM 2469 N N . LEU A 1 307 ? -0.576 17.438 25.734 1 98.31 307 LEU A N 1
ATOM 2470 C CA . LEU A 1 307 ? -1.611 17.453 24.703 1 98.31 307 LEU A CA 1
ATOM 2471 C C . LEU A 1 307 ? -1.495 16.234 23.797 1 98.31 307 LEU A C 1
ATOM 2473 O O . LEU A 1 307 ? -2.48 15.539 23.562 1 98.31 307 LEU A O 1
ATOM 2477 N N . ILE A 1 308 ? -0.288 15.953 23.328 1 98.5 308 ILE A N 1
ATOM 2478 C CA . ILE A 1 308 ? -0.039 14.859 22.406 1 98.5 308 ILE A CA 1
ATOM 2479 C C . ILE A 1 308 ? -0.337 13.523 23.078 1 98.5 308 ILE A C 1
ATOM 2481 O O . ILE A 1 308 ? -1.033 12.68 22.516 1 98.5 308 ILE A O 1
ATOM 2485 N N . ILE A 1 309 ? 0.102 13.344 24.312 1 98.25 309 ILE A N 1
ATOM 2486 C CA . ILE A 1 309 ? -0.083 12.094 25.031 1 98.25 309 ILE A CA 1
ATOM 2487 C C . ILE A 1 309 ? -1.573 11.82 25.234 1 98.25 309 ILE A C 1
ATOM 2489 O O . ILE A 1 309 ? -2.033 10.688 25.062 1 98.25 309 ILE A O 1
ATOM 2493 N N . ARG A 1 310 ? -2.338 12.836 25.484 1 98.12 310 ARG A N 1
ATOM 2494 C CA . ARG A 1 310 ? -3.762 12.672 25.75 1 98.12 310 ARG A CA 1
ATOM 2495 C C . ARG A 1 310 ? -4.539 12.422 24.469 1 98.12 310 ARG A C 1
ATOM 2497 O O . ARG A 1 310 ? -5.598 11.797 24.484 1 98.12 310 ARG A O 1
ATOM 2504 N N . LEU A 1 311 ? -4.051 12.914 23.375 1 98.38 311 LEU A N 1
ATOM 2505 C CA . LEU A 1 311 ? -4.652 12.633 22.078 1 98.38 311 LEU A CA 1
ATOM 2506 C C . LEU A 1 311 ? -4.324 11.219 21.625 1 98.38 311 LEU A C 1
ATOM 2508 O O . LEU A 1 311 ? -5.082 10.625 20.844 1 98.38 311 LEU A O 1
ATOM 2512 N N . LEU A 1 312 ? -3.184 10.641 22.109 1 97.88 312 LEU A N 1
ATOM 2513 C CA . LEU A 1 312 ? -2.682 9.359 21.625 1 97.88 312 LEU A CA 1
ATOM 2514 C C . LEU A 1 312 ? -2.93 8.258 22.641 1 97.88 312 LEU A C 1
ATOM 2516 O O . LEU A 1 312 ? -2.131 7.324 22.766 1 97.88 312 LEU A O 1
ATOM 2520 N N . LEU A 1 313 ? -3.939 8.461 23.375 1 96.31 313 LEU A N 1
ATOM 2521 C CA . LEU A 1 313 ? -4.332 7.371 24.266 1 96.31 313 LEU A CA 1
ATOM 2522 C C . LEU A 1 313 ? -4.852 6.184 23.453 1 96.31 313 LEU A C 1
ATOM 2524 O O . LEU A 1 313 ? -5.566 6.355 22.469 1 96.31 313 LEU A O 1
ATOM 2528 N N . THR A 1 314 ? -4.508 5.012 23.859 1 93.62 314 THR A N 1
ATOM 2529 C CA . THR A 1 314 ? -4.859 3.787 23.156 1 93.62 314 THR A CA 1
ATOM 2530 C C . THR A 1 314 ? -6.375 3.611 23.094 1 93.62 314 THR A C 1
ATOM 2532 O O . THR A 1 314 ? -6.926 3.234 22.062 1 93.62 314 THR A O 1
ATOM 2535 N N . ASP A 1 315 ? -7.035 3.904 24.203 1 92.5 315 ASP A N 1
ATOM 2536 C CA . ASP A 1 315 ? -8.492 3.828 24.25 1 92.5 315 ASP A CA 1
ATOM 2537 C C . ASP A 1 315 ? -9.125 5.062 23.609 1 92.5 315 ASP A C 1
ATOM 2539 O O . ASP A 1 315 ? -9.039 6.164 24.156 1 92.5 315 ASP A O 1
ATOM 2543 N N . PRO A 1 316 ? -9.812 4.926 22.562 1 93.38 316 PRO A N 1
ATOM 2544 C CA . PRO A 1 316 ? -10.375 6.086 21.875 1 93.38 316 PRO A CA 1
ATOM 2545 C C . PRO A 1 316 ? -11.375 6.859 22.734 1 93.38 316 PRO A C 1
ATOM 2547 O O . PRO A 1 316 ? -11.508 8.078 22.578 1 93.38 316 PRO A O 1
ATOM 2550 N N . SER A 1 317 ? -12.047 6.195 23.609 1 92.12 317 SER A N 1
ATOM 2551 C CA . SER A 1 317 ? -13.062 6.848 24.422 1 92.12 317 SER A CA 1
ATOM 2552 C C . SER A 1 317 ? -12.43 7.777 25.453 1 92.12 317 SER A C 1
ATOM 2554 O O . SER A 1 317 ? -13.117 8.633 26.031 1 92.12 317 SER A O 1
ATOM 2556 N N . LYS A 1 318 ? -11.141 7.621 25.688 1 95.06 318 LYS A N 1
ATOM 2557 C CA . LYS A 1 318 ? -10.453 8.414 26.703 1 95.06 318 LYS A CA 1
ATOM 2558 C C . LYS A 1 318 ? -9.672 9.562 26.062 1 95.06 318 LYS A C 1
ATOM 2560 O O . LYS A 1 318 ? -9.086 10.391 26.781 1 95.06 318 LYS A O 1
ATOM 2565 N N . ARG A 1 319 ? -9.703 9.641 24.766 1 96.31 319 ARG A N 1
ATOM 2566 C CA . ARG A 1 319 ? -8.969 10.695 24.078 1 96.31 319 ARG A CA 1
ATOM 2567 C C . ARG A 1 319 ? -9.656 12.047 24.25 1 96.31 319 ARG A C 1
ATOM 2569 O O . ARG A 1 319 ? -10.875 12.109 24.422 1 96.31 319 ARG A O 1
ATOM 2576 N N . LEU A 1 320 ? -8.852 13.086 24.156 1 96.94 320 LEU A N 1
ATOM 2577 C CA . LEU A 1 320 ? -9.414 14.43 24.219 1 96.94 320 LEU A CA 1
ATOM 2578 C C . LEU A 1 320 ? -10.422 14.656 23.109 1 96.94 320 LEU A C 1
ATOM 2580 O O . LEU A 1 320 ? -10.203 14.242 21.969 1 96.94 320 LEU A O 1
ATOM 2584 N N . SER A 1 321 ? -11.484 15.258 23.453 1 95.38 321 SER A N 1
ATOM 2585 C CA . SER A 1 321 ? -12.406 15.758 22.438 1 95.38 321 SER A CA 1
ATOM 2586 C C . SER A 1 321 ? -11.891 17.047 21.828 1 95.38 321 SER A C 1
ATOM 2588 O O . SER A 1 321 ? -10.969 17.672 22.344 1 95.38 321 SER A O 1
ATOM 2590 N N . LEU A 1 322 ? -12.492 17.453 20.75 1 94.75 322 LEU A N 1
ATOM 2591 C CA . LEU A 1 322 ? -12.102 18.688 20.094 1 94.75 322 LEU A CA 1
ATOM 2592 C C . LEU A 1 322 ? -12.273 19.875 21.031 1 94.75 322 LEU A C 1
ATOM 2594 O O . LEU A 1 322 ? -11.422 20.766 21.078 1 94.75 322 LEU A O 1
ATOM 2598 N N . SER A 1 323 ? -13.359 19.859 21.766 1 93.38 323 SER A N 1
ATOM 2599 C CA . SER A 1 323 ? -13.617 20.922 22.734 1 93.38 323 SER A CA 1
ATOM 2600 C C . SER A 1 323 ? -12.547 20.969 23.812 1 93.38 323 SER A C 1
ATOM 2602 O O . SER A 1 323 ? -12.086 22.047 24.203 1 93.38 323 SER A O 1
ATOM 2604 N N . GLU A 1 324 ? -12.156 19.828 24.234 1 96.44 324 GLU A N 1
ATOM 2605 C CA . GLU A 1 324 ? -11.125 19.75 25.266 1 96.44 324 GLU A CA 1
ATOM 2606 C C . GLU A 1 324 ? -9.766 20.188 24.719 1 96.44 324 GLU A C 1
ATOM 2608 O O . GLU A 1 324 ? -8.977 20.797 25.438 1 96.44 324 GLU A O 1
ATOM 2613 N N . VAL A 1 325 ? -9.477 19.906 23.484 1 96.81 325 VAL A N 1
ATOM 2614 C CA . VAL A 1 325 ? -8.227 20.312 22.859 1 96.81 325 VAL A CA 1
ATOM 2615 C C . VAL A 1 325 ? -8.156 21.844 22.781 1 96.81 325 VAL A C 1
ATOM 2617 O O . VAL A 1 325 ? -7.133 22.438 23.109 1 96.81 325 VAL A O 1
ATOM 2620 N N . LYS A 1 326 ? -9.219 22.5 22.438 1 92.88 326 LYS A N 1
ATOM 2621 C CA . LYS A 1 326 ? -9.273 23.953 22.297 1 92.88 326 LYS A CA 1
ATOM 2622 C C . LYS A 1 326 ? -9.031 24.641 23.625 1 92.88 326 LYS A C 1
ATOM 2624 O O . LYS A 1 326 ? -8.469 25.734 23.672 1 92.88 326 LYS A O 1
ATOM 2629 N N . LYS A 1 327 ? -9.383 23.969 24.672 1 94.31 327 LYS A N 1
ATOM 2630 C CA . LYS A 1 327 ? -9.266 24.562 26 1 94.31 327 LYS A CA 1
ATOM 2631 C C . LYS A 1 327 ? -7.957 24.156 26.672 1 94.31 327 LYS A C 1
ATOM 2633 O O . LYS A 1 327 ? -7.66 24.594 27.781 1 94.31 327 LYS A O 1
ATOM 2638 N N . HIS A 1 328 ? -7.246 23.328 26.078 1 96.62 328 HIS A N 1
ATOM 2639 C CA . HIS A 1 328 ? -6.012 22.828 26.672 1 96.62 328 HIS A CA 1
ATOM 2640 C C . HIS A 1 328 ? -5.02 23.953 26.922 1 96.62 328 HIS A C 1
ATOM 2642 O O . HIS A 1 328 ? -4.938 24.906 26.141 1 96.62 328 HIS A O 1
ATOM 2648 N N . LYS A 1 329 ? -4.207 23.797 27.891 1 96 329 LYS A N 1
ATOM 2649 C CA . LYS A 1 329 ? -3.252 24.797 28.344 1 96 329 LYS A CA 1
ATOM 2650 C C . LYS A 1 329 ? -2.281 25.172 27.234 1 96 329 LYS A C 1
ATOM 2652 O O . LYS A 1 329 ? -1.828 26.312 27.156 1 96 329 LYS A O 1
ATOM 2657 N N . TYR A 1 330 ? -1.961 24.328 26.344 1 96.88 330 TYR A N 1
ATOM 2658 C CA . TYR A 1 330 ? -1.035 24.578 25.234 1 96.88 330 TYR A CA 1
ATOM 2659 C C . TYR A 1 330 ? -1.55 25.688 24.344 1 96.88 330 TYR A C 1
ATOM 2661 O O . TYR A 1 330 ? -0.763 26.438 23.75 1 96.88 330 TYR A O 1
ATOM 2669 N N . LEU A 1 331 ? -2.84 25.797 24.266 1 95.5 331 LEU A N 1
ATOM 2670 C CA . LEU A 1 331 ? -3.426 26.734 23.312 1 95.5 331 LEU A CA 1
ATOM 2671 C C . LEU A 1 331 ? -3.953 27.969 24.031 1 95.5 331 LEU A C 1
ATOM 2673 O O . LEU A 1 331 ? -4.672 28.781 23.438 1 95.5 331 LEU A O 1
ATOM 2677 N N . THR A 1 332 ? -3.568 28.094 25.25 1 91.19 332 THR A N 1
ATOM 2678 C CA . THR A 1 332 ? -3.996 29.266 26.016 1 91.19 332 THR A CA 1
ATOM 2679 C C . THR A 1 332 ? -3.516 30.547 25.344 1 91.19 332 THR A C 1
ATOM 2681 O O . THR A 1 332 ? -2.352 30.656 24.953 1 91.19 332 THR A O 1
ATOM 2684 N N . GLY A 1 333 ? -4.418 31.547 25.188 1 85.94 333 GLY A N 1
ATOM 2685 C CA . GLY A 1 333 ? -4.082 32.844 24.578 1 85.94 333 GLY A CA 1
ATOM 2686 C C . GLY A 1 333 ? -4.309 32.875 23.078 1 85.94 333 GLY A C 1
ATOM 2687 O O . GLY A 1 333 ? -4.441 33.938 22.5 1 85.94 333 GLY A O 1
ATOM 2688 N N . ILE A 1 334 ? -4.234 31.719 22.484 1 84.94 334 ILE A N 1
ATOM 2689 C CA . ILE A 1 334 ? -4.402 31.641 21.031 1 84.94 334 ILE A CA 1
ATOM 2690 C C . ILE A 1 334 ? -5.871 31.375 20.703 1 84.94 334 ILE A C 1
ATOM 2692 O O . ILE A 1 334 ? -6.367 31.828 19.672 1 84.94 334 ILE A O 1
ATOM 2696 N N . ASN A 1 335 ? -6.512 30.688 21.531 1 73.69 335 ASN A N 1
ATOM 2697 C CA . ASN A 1 335 ? -7.879 30.25 21.297 1 73.69 335 ASN A CA 1
ATOM 2698 C C . ASN A 1 335 ? -8.844 31.422 21.188 1 73.69 335 ASN A C 1
ATOM 2700 O O . ASN A 1 335 ? -9.938 31.297 20.625 1 73.69 335 ASN A O 1
ATOM 2704 N N . THR A 1 336 ? -8.445 32.531 21.641 1 70.38 336 THR A N 1
ATOM 2705 C CA . THR A 1 336 ? -9.312 33.719 21.641 1 70.38 336 THR A CA 1
ATOM 2706 C C . THR A 1 336 ? -9.016 34.594 20.453 1 70.38 336 THR A C 1
ATOM 2708 O O . THR A 1 336 ? -9.742 35.562 20.188 1 70.38 336 THR A O 1
ATOM 2711 N N . LEU A 1 337 ? -7.965 34.281 19.844 1 67.25 337 LEU A N 1
ATOM 2712 C CA . LEU A 1 337 ? -7.609 35.094 18.703 1 67.25 337 LEU A CA 1
ATOM 2713 C C . LEU A 1 337 ? -8.508 34.812 17.5 1 67.25 337 LEU A C 1
ATOM 2715 O O . LEU A 1 337 ? -8.859 33.656 17.266 1 67.25 337 LEU A O 1
ATOM 2719 N N . PRO A 1 338 ? -9.102 35.938 17.062 1 63.81 338 PRO A N 1
ATOM 2720 C CA . PRO A 1 338 ? -9.836 35.688 15.82 1 63.81 338 PRO A CA 1
ATOM 2721 C C . PRO A 1 338 ? -8.984 34.969 14.766 1 63.81 338 PRO A C 1
ATOM 2723 O O . PRO A 1 338 ? -7.754 34.969 14.852 1 63.81 338 PRO A O 1
ATOM 2726 N N . GLN A 1 339 ? -9.695 34.375 13.609 1 60.53 339 GLN A N 1
ATOM 2727 C CA . GLN A 1 339 ? -9.008 33.594 12.586 1 60.53 339 GLN A CA 1
ATOM 2728 C C . GLN A 1 339 ? -7.543 34 12.469 1 60.53 339 GLN A C 1
ATOM 2730 O O . GLN A 1 339 ? -7.219 35 11.844 1 60.53 339 GLN A O 1
ATOM 2735 N N . PRO A 1 340 ? -6.773 33.656 13.492 1 53 340 PRO A N 1
ATOM 2736 C CA . PRO A 1 340 ? -5.379 34.094 13.375 1 53 340 PRO A CA 1
ATOM 2737 C C . PRO A 1 340 ? -4.836 33.938 11.953 1 53 340 PRO A C 1
ATOM 2739 O O . PRO A 1 340 ? -4.754 32.844 11.43 1 53 340 PRO A O 1
ATOM 2742 N N . THR A 1 341 ? -5.367 34.75 11.047 1 50.56 341 THR A N 1
ATOM 2743 C CA . THR A 1 341 ? -4.816 34.812 9.695 1 50.56 341 THR A CA 1
ATOM 2744 C C . THR A 1 341 ? -3.328 35.125 9.727 1 50.56 341 THR A C 1
ATOM 2746 O O . THR A 1 341 ? -2.762 35.562 8.719 1 50.56 341 THR A O 1
ATOM 2749 N N . GLY A 1 342 ? -2.75 35.094 10.883 1 48.34 342 GLY A N 1
ATOM 2750 C CA . GLY A 1 342 ? -1.38 35.562 10.766 1 48.34 342 GLY A CA 1
ATOM 2751 C C . GLY A 1 342 ? -0.595 34.844 9.68 1 48.34 342 GLY A C 1
ATOM 2752 O O . GLY A 1 342 ? -0.863 33.688 9.383 1 48.34 342 GLY A O 1
ATOM 2753 N N . LYS A 1 343 ? -0.319 35.688 8.672 1 51.22 343 LYS A N 1
ATOM 2754 C CA . LYS A 1 343 ? 0.696 35.188 7.742 1 51.22 343 LYS A CA 1
ATOM 2755 C C . LYS A 1 343 ? 1.681 34.25 8.438 1 51.22 343 LYS A C 1
ATOM 2757 O O . LYS A 1 343 ? 2.447 34.688 9.305 1 51.22 343 LYS A O 1
ATOM 2762 N N . VAL A 1 344 ? 1.141 33.031 8.789 1 54.59 344 VAL A N 1
ATOM 2763 C CA . VAL A 1 344 ? 2.186 32.094 9.18 1 54.59 344 VAL A CA 1
ATOM 2764 C C . VAL A 1 344 ? 3.492 32.469 8.477 1 54.59 344 VAL A C 1
ATOM 2766 O O . VAL A 1 344 ? 3.58 32.375 7.246 1 54.59 344 VAL A O 1
ATOM 2769 N N . GLY A 1 345 ? 3.936 33.656 8.922 1 51.84 345 GLY A N 1
ATOM 2770 C CA . GLY A 1 345 ? 5.219 34 8.336 1 51.84 345 GLY A CA 1
ATOM 2771 C C . GLY A 1 345 ? 6.012 32.781 7.875 1 51.84 345 GLY A C 1
ATOM 2772 O O . GLY A 1 345 ? 5.613 31.656 8.117 1 51.84 345 GLY A O 1
ATOM 2773 N N . ARG A 1 346 ? 7.102 33.219 7.059 1 54.84 346 ARG A N 1
ATOM 2774 C CA . ARG A 1 346 ? 8.055 32.344 6.383 1 54.84 346 ARG A CA 1
ATOM 2775 C C . ARG A 1 346 ? 8.664 31.344 7.359 1 54.84 346 ARG A C 1
ATOM 2777 O O . ARG A 1 346 ? 9.148 31.719 8.43 1 54.84 346 ARG A O 1
ATOM 2784 N N . PHE A 1 347 ? 8.07 30.047 7.371 1 58.88 347 PHE A N 1
ATOM 2785 C CA . PHE A 1 347 ? 8.891 29 7.945 1 58.88 347 PHE A CA 1
ATOM 2786 C C . PHE A 1 347 ? 10.367 29.359 7.875 1 58.88 347 PHE A C 1
ATOM 2788 O O . PHE A 1 347 ? 11.227 28.531 8.188 1 58.88 347 PHE A O 1
ATOM 2795 N N . ASP A 1 348 ? 10.594 30.688 7.508 1 58.66 348 ASP A N 1
ATOM 2796 C CA . ASP A 1 348 ? 11.922 31.172 7.145 1 58.66 348 ASP A CA 1
ATOM 2797 C C . ASP A 1 348 ? 12.727 31.547 8.383 1 58.66 348 ASP A C 1
ATOM 2799 O O . ASP A 1 348 ? 13.703 32.281 8.289 1 58.66 348 ASP A O 1
ATOM 2803 N N . ALA A 1 349 ? 12.25 30.984 9.484 1 62.72 349 ALA A N 1
ATOM 2804 C CA . ALA A 1 349 ? 12.984 31.438 10.656 1 62.72 349 ALA A CA 1
ATOM 2805 C C . ALA A 1 349 ? 14.391 30.859 10.688 1 62.72 349 ALA A C 1
ATOM 2807 O O . ALA A 1 349 ? 15.305 31.438 11.281 1 62.72 349 ALA A O 1
ATOM 2808 N N . LEU A 1 350 ? 14.531 29.797 9.945 1 74.5 350 LEU A N 1
ATOM 2809 C CA . LEU A 1 350 ? 15.836 29.156 10.008 1 74.5 350 LEU A CA 1
ATOM 2810 C C . LEU A 1 350 ? 16.672 29.5 8.766 1 74.5 350 LEU A C 1
ATOM 2812 O O . LEU A 1 350 ? 16.156 29.438 7.645 1 74.5 350 LEU A O 1
ATOM 2816 N N . ALA A 1 351 ? 17.875 29.891 9.016 1 79.31 351 ALA A N 1
ATOM 2817 C CA . ALA A 1 351 ? 18.781 30.172 7.902 1 79.31 351 ALA A CA 1
ATOM 2818 C C . ALA A 1 351 ? 18.844 28.984 6.945 1 79.31 351 ALA A C 1
ATOM 2820 O O . ALA A 1 351 ? 18.859 27.828 7.379 1 79.31 351 ALA A O 1
ATOM 2821 N N . PRO A 1 352 ? 18.797 29.266 5.754 1 82.38 352 PRO A N 1
ATOM 2822 C CA . PRO A 1 352 ? 18.797 28.203 4.742 1 82.38 352 PRO A CA 1
ATOM 2823 C C . PRO A 1 352 ? 19.953 27.219 4.922 1 82.38 352 PRO A C 1
ATOM 2825 O O . PRO A 1 352 ? 19.781 26.016 4.727 1 82.38 352 PRO A O 1
ATOM 2828 N N . ARG A 1 353 ? 21.078 27.75 5.25 1 83.12 353 ARG A N 1
ATOM 2829 C CA . ARG A 1 353 ? 22.234 26.875 5.445 1 83.12 353 ARG A CA 1
ATOM 2830 C C . ARG A 1 353 ? 22 25.891 6.586 1 83.12 353 ARG A C 1
ATOM 2832 O O . ARG A 1 353 ? 22.328 24.719 6.477 1 83.12 353 ARG A O 1
ATOM 2839 N N . LEU A 1 354 ? 21.484 26.422 7.613 1 85.06 354 LEU A N 1
ATOM 2840 C CA . LEU A 1 354 ? 21.203 25.594 8.773 1 85.06 354 LEU A CA 1
ATOM 2841 C C . LEU A 1 354 ? 20.156 24.547 8.438 1 85.06 354 LEU A C 1
ATOM 2843 O O . LEU A 1 354 ? 20.266 23.391 8.867 1 85.06 354 LEU A O 1
ATOM 2847 N N . ARG A 1 355 ? 19.188 24.938 7.742 1 85.56 355 ARG A N 1
ATOM 2848 C CA . ARG A 1 355 ? 18.141 24.016 7.332 1 85.56 355 ARG A CA 1
ATOM 2849 C C . ARG A 1 355 ? 18.719 22.875 6.504 1 85.56 355 ARG A C 1
ATOM 2851 O O . ARG A 1 355 ? 18.359 21.703 6.699 1 85.56 355 ARG A O 1
ATOM 2858 N N . ARG A 1 356 ? 19.547 23.219 5.641 1 85.88 356 ARG A N 1
ATOM 2859 C CA . ARG A 1 356 ? 20.188 22.203 4.801 1 85.88 356 ARG A CA 1
ATOM 2860 C C . ARG A 1 356 ? 20.984 21.219 5.641 1 85.88 356 ARG A C 1
ATOM 2862 O O . ARG A 1 356 ? 20.984 20.016 5.371 1 85.88 356 ARG A O 1
ATOM 2869 N N . THR A 1 357 ? 21.656 21.781 6.539 1 88.19 357 THR A N 1
ATOM 2870 C CA . THR A 1 357 ? 22.453 20.938 7.426 1 88.19 357 THR A CA 1
ATOM 2871 C C . THR A 1 357 ? 21.547 19.984 8.203 1 88.19 357 THR A C 1
ATOM 2873 O O . THR A 1 357 ? 21.859 18.781 8.297 1 88.19 357 THR A O 1
ATOM 2876 N N . CYS A 1 358 ? 20.5 20.484 8.742 1 90.25 358 CYS A N 1
ATOM 2877 C CA . CYS A 1 358 ? 19.562 19.656 9.492 1 90.25 358 CYS A CA 1
ATOM 2878 C C . CYS A 1 358 ? 18.984 18.547 8.609 1 90.25 358 CYS A C 1
ATOM 2880 O O . CYS A 1 358 ? 18.891 17.391 9.031 1 90.25 358 CYS A O 1
ATOM 2882 N N . CYS A 1 359 ? 18.672 18.891 7.43 1 88.56 359 CYS A N 1
ATOM 2883 C CA . CYS A 1 359 ? 18.109 17.922 6.484 1 88.56 359 CYS A CA 1
ATOM 2884 C C . CYS A 1 359 ? 19.094 16.812 6.184 1 88.56 359 CYS A C 1
ATOM 2886 O O . CYS A 1 359 ? 18.734 15.641 6.148 1 88.56 359 CYS A O 1
ATOM 2888 N N . LYS A 1 360 ? 20.297 17.172 6.008 1 90 360 LYS A N 1
ATOM 2889 C CA . LYS A 1 360 ? 21.328 16.188 5.707 1 90 360 LYS A CA 1
ATOM 2890 C C . LYS A 1 360 ? 21.5 15.188 6.852 1 90 360 LYS A C 1
ATOM 2892 O O . LYS A 1 360 ? 21.641 13.992 6.625 1 90 360 LYS A O 1
ATOM 2897 N N . ILE A 1 361 ? 21.5 15.719 8.047 1 94.44 361 ILE A N 1
ATOM 2898 C CA . ILE A 1 361 ? 21.672 14.859 9.219 1 94.44 361 ILE A CA 1
ATOM 2899 C C . ILE A 1 361 ? 20.484 13.906 9.336 1 94.44 361 ILE A C 1
ATOM 2901 O O . ILE A 1 361 ? 20.672 12.703 9.547 1 94.44 361 ILE A O 1
ATOM 2905 N N . GLN A 1 362 ? 19.344 14.461 9.18 1 92.44 362 GLN A N 1
ATOM 2906 C CA . GLN A 1 362 ? 18.125 13.664 9.305 1 92.44 362 GLN A CA 1
ATOM 2907 C C . GLN A 1 362 ? 18.047 12.594 8.219 1 92.44 362 GLN A C 1
ATOM 2909 O O . GLN A 1 362 ? 17.594 11.477 8.469 1 92.44 362 GLN A O 1
ATOM 2914 N N . GLU A 1 363 ? 18.453 12.906 7.062 1 87 363 GLU A N 1
ATOM 2915 C CA . GLU A 1 363 ? 18.516 11.922 5.98 1 87 363 GLU A CA 1
ATOM 2916 C C . GLU A 1 363 ? 19.484 10.797 6.305 1 87 363 GLU A C 1
ATOM 2918 O O . GLU A 1 363 ? 19.219 9.633 6.012 1 87 363 GLU A O 1
ATOM 2923 N N . ALA A 1 364 ? 20.609 11.188 6.855 1 91.88 364 ALA A N 1
ATOM 2924 C CA . ALA A 1 364 ? 21.594 10.188 7.266 1 91.88 364 ALA A CA 1
ATOM 2925 C C . ALA A 1 364 ? 21.016 9.258 8.336 1 91.88 364 ALA A C 1
ATOM 2927 O O . ALA A 1 364 ? 21.281 8.055 8.328 1 91.88 364 ALA A O 1
ATOM 2928 N N . ILE A 1 365 ? 20.266 9.852 9.203 1 93.25 365 ILE A N 1
ATOM 2929 C CA . ILE A 1 365 ? 19.609 9.062 10.25 1 93.25 365 ILE A CA 1
ATOM 2930 C C . ILE A 1 365 ? 18.609 8.102 9.617 1 93.25 365 ILE A C 1
ATOM 2932 O O . ILE A 1 365 ? 18.562 6.922 9.977 1 93.25 365 ILE A O 1
ATOM 2936 N N . PHE A 1 366 ? 17.891 8.547 8.711 1 87.25 366 PHE A N 1
ATOM 2937 C CA . PHE A 1 366 ? 16.922 7.707 8.016 1 87.25 366 PHE A CA 1
ATOM 2938 C C . PHE A 1 366 ? 17.625 6.562 7.289 1 87.25 366 PHE A C 1
ATOM 2940 O O . PHE A 1 366 ? 17.109 5.445 7.238 1 87.25 366 PHE A O 1
ATOM 2947 N N . ASP A 1 367 ? 18.703 6.855 6.734 1 85.75 367 ASP A N 1
ATOM 2948 C CA . ASP A 1 367 ? 19.453 5.863 5.984 1 85.75 367 ASP A CA 1
ATOM 2949 C C . ASP A 1 367 ? 19.828 4.672 6.867 1 85.75 367 ASP A C 1
ATOM 2951 O O . ASP A 1 367 ? 20.031 3.562 6.371 1 85.75 367 ASP A O 1
ATOM 2955 N N . LEU A 1 368 ? 19.906 4.918 8.141 1 89.75 368 LEU A N 1
ATOM 2956 C CA . LEU A 1 368 ? 20.188 3.816 9.062 1 89.75 368 LEU A CA 1
ATOM 2957 C C . LEU A 1 368 ? 19.078 2.777 9.016 1 89.75 368 LEU A C 1
ATOM 2959 O O . LEU A 1 368 ? 19.328 1.584 9.195 1 89.75 368 LEU A O 1
ATOM 2963 N N . THR A 1 369 ? 17.859 3.211 8.773 1 85.94 369 THR A N 1
ATOM 2964 C CA . THR A 1 369 ? 16.719 2.301 8.719 1 85.94 369 THR A CA 1
ATOM 2965 C C . THR A 1 369 ? 16.734 1.486 7.43 1 85.94 369 THR A C 1
ATOM 2967 O O . THR A 1 369 ? 16.094 0.44 7.34 1 85.94 369 THR A O 1
ATOM 2970 N N . ILE A 1 370 ? 17.406 1.996 6.477 1 79.31 370 ILE A N 1
ATOM 2971 C CA . ILE A 1 370 ? 17.547 1.301 5.199 1 79.31 370 ILE A CA 1
ATOM 2972 C C . ILE A 1 370 ? 18.719 0.323 5.27 1 79.31 370 ILE A C 1
ATOM 2974 O O . ILE A 1 370 ? 18.578 -0.842 4.887 1 79.31 370 ILE A O 1
ATOM 2978 N N . LYS A 1 371 ? 19.797 0.854 5.828 1 85 371 LYS A N 1
ATOM 2979 C CA . LYS A 1 371 ? 21.016 0.046 5.898 1 85 371 LYS A CA 1
ATOM 2980 C C . LYS A 1 371 ? 20.875 -1.067 6.934 1 85 371 LYS A C 1
ATOM 2982 O O . LYS A 1 371 ? 21.375 -2.176 6.73 1 85 371 LYS A O 1
ATOM 2987 N N . ARG A 1 372 ? 20.25 -0.684 8 1 88.94 372 ARG A N 1
ATOM 2988 C CA . ARG A 1 372 ? 20 -1.609 9.102 1 88.94 372 ARG A CA 1
ATOM 2989 C C . ARG A 1 372 ? 21.266 -2.344 9.516 1 88.94 372 ARG A C 1
ATOM 2991 O O . ARG A 1 372 ? 22.219 -1.723 9.977 1 88.94 372 ARG A O 1
ATOM 2998 N N . GLU A 1 373 ? 21.344 -3.762 9.117 1 85.25 373 GLU A N 1
ATOM 2999 C CA . GLU A 1 373 ? 22.484 -4.57 9.516 1 85.25 373 GLU A CA 1
ATOM 3000 C C . GLU A 1 373 ? 23.75 -4.137 8.789 1 85.25 373 GLU A C 1
ATOM 3002 O O . GLU A 1 373 ? 24.875 -4.41 9.242 1 85.25 373 GLU A O 1
ATOM 3007 N N . ASN A 1 374 ? 23.656 -3.416 7.773 1 85.31 374 ASN A N 1
ATOM 3008 C CA . ASN A 1 374 ? 24.781 -3.02 6.953 1 85.31 374 ASN A CA 1
ATOM 3009 C C . ASN A 1 374 ? 25.297 -1.637 7.34 1 85.31 374 ASN A C 1
ATOM 3011 O O . ASN A 1 374 ? 26.281 -1.147 6.766 1 85.31 374 ASN A O 1
ATOM 3015 N N . ALA A 1 375 ? 24.641 -1.008 8.297 1 91.69 375 ALA A N 1
ATOM 3016 C CA . ALA A 1 375 ? 25.156 0.273 8.773 1 91.69 375 ALA A CA 1
ATOM 3017 C C . ALA A 1 375 ? 26.531 0.105 9.43 1 91.69 375 ALA A C 1
ATOM 3019 O O . ALA A 1 375 ? 26.719 -0.777 10.273 1 91.69 375 ALA A O 1
ATOM 3020 N N . THR A 1 376 ? 27.516 0.883 9.047 1 93.88 376 THR A N 1
ATOM 3021 C CA . THR A 1 376 ? 28.875 0.78 9.539 1 93.88 376 THR A CA 1
ATOM 3022 C C . THR A 1 376 ? 29.141 1.802 10.648 1 93.88 376 THR A C 1
ATOM 3024 O O . THR A 1 376 ? 28.328 2.699 10.867 1 93.88 376 THR A O 1
ATOM 3027 N N . GLU A 1 377 ? 30.234 1.611 11.305 1 94.69 377 GLU A N 1
ATOM 3028 C CA . GLU A 1 377 ? 30.656 2.592 12.305 1 94.69 377 GLU A CA 1
ATOM 3029 C C . GLU A 1 377 ? 30.875 3.963 11.672 1 94.69 377 GLU A C 1
ATOM 3031 O O . GLU A 1 377 ? 30.625 4.992 12.305 1 94.69 377 GLU A O 1
ATOM 3036 N N . ALA A 1 378 ? 31.281 3.889 10.469 1 94.88 378 ALA A N 1
ATOM 3037 C CA . ALA A 1 378 ? 31.5 5.141 9.75 1 94.88 378 ALA A CA 1
ATOM 3038 C C . ALA A 1 378 ? 30.188 5.887 9.539 1 94.88 378 ALA A C 1
ATOM 3040 O O . ALA A 1 378 ? 30.141 7.117 9.609 1 94.88 378 ALA A O 1
ATOM 3041 N N . ASP A 1 379 ? 29.109 5.191 9.258 1 94.88 379 ASP A N 1
ATOM 3042 C CA . ASP A 1 379 ? 27.797 5.793 9.102 1 94.88 379 ASP A CA 1
ATOM 3043 C C . ASP A 1 379 ? 27.359 6.512 10.383 1 94.88 379 ASP A C 1
ATOM 3045 O O . ASP A 1 379 ? 26.891 7.648 10.336 1 94.88 379 ASP A O 1
ATOM 3049 N N . HIS A 1 380 ? 27.609 5.863 11.516 1 96.38 380 HIS A N 1
ATOM 3050 C CA . HIS A 1 380 ? 27.234 6.426 12.805 1 96.38 380 HIS A CA 1
ATOM 3051 C C . HIS A 1 380 ? 28.109 7.629 13.156 1 96.38 380 HIS A C 1
ATOM 3053 O O . HIS A 1 380 ? 27.609 8.641 13.648 1 96.38 380 HIS A O 1
ATOM 3059 N N . GLN A 1 381 ? 29.406 7.469 12.852 1 96.19 381 GLN A N 1
ATOM 3060 C CA . GLN A 1 381 ? 30.328 8.547 13.172 1 96.19 381 GLN A CA 1
ATOM 3061 C C . GLN A 1 381 ? 30.016 9.805 12.367 1 96.19 381 GLN A C 1
ATOM 3063 O O . GLN A 1 381 ? 30.156 10.922 12.875 1 96.19 381 GLN A O 1
ATOM 3068 N N . GLU A 1 382 ? 29.609 9.602 11.188 1 95.44 382 GLU A N 1
ATOM 3069 C CA . GLU A 1 382 ? 29.234 10.734 10.352 1 95.44 382 GLU A CA 1
ATOM 3070 C C . GLU A 1 382 ? 28.078 11.516 10.977 1 95.44 382 GLU A C 1
ATOM 3072 O O . GLU A 1 382 ? 28.094 12.75 10.977 1 95.44 382 GLU A O 1
ATOM 3077 N N . ILE A 1 383 ? 27.109 10.836 11.445 1 96.62 383 ILE A N 1
ATOM 3078 C CA . ILE A 1 383 ? 25.953 11.453 12.062 1 96.62 383 ILE A CA 1
ATOM 3079 C C . ILE A 1 383 ? 26.359 12.172 13.352 1 96.62 383 ILE A C 1
ATOM 3081 O O . ILE A 1 383 ? 25.984 13.32 13.57 1 96.62 383 ILE A O 1
ATOM 3085 N N . VAL A 1 384 ? 27.188 11.539 14.164 1 96.06 384 VAL A N 1
ATOM 3086 C CA . VAL A 1 384 ? 27.625 12.102 15.438 1 96.06 384 VAL A CA 1
ATOM 3087 C C . VAL A 1 384 ? 28.438 13.367 15.188 1 96.06 384 VAL A C 1
ATOM 3089 O O . VAL A 1 384 ? 28.234 14.391 15.844 1 96.06 384 VAL A O 1
ATOM 3092 N N . ASP A 1 385 ? 29.297 13.289 14.156 1 95.25 385 ASP A N 1
ATOM 3093 C CA . ASP A 1 385 ? 30.125 14.453 13.805 1 95.25 385 ASP A CA 1
ATOM 3094 C C . ASP A 1 385 ? 29.25 15.617 13.352 1 95.25 385 ASP A C 1
ATOM 3096 O O . ASP A 1 385 ? 29.516 16.766 13.703 1 95.25 385 ASP A O 1
ATOM 3100 N N . ALA A 1 386 ? 28.25 15.297 12.602 1 94.38 386 ALA A N 1
ATOM 3101 C CA . ALA A 1 386 ? 27.359 16.344 12.086 1 94.38 386 ALA A CA 1
ATOM 3102 C C . ALA A 1 386 ? 26.547 16.969 13.219 1 94.38 386 ALA A C 1
ATOM 3104 O O . ALA A 1 386 ? 26.297 18.172 13.211 1 94.38 386 ALA A O 1
ATOM 3105 N N . ILE A 1 387 ? 26.156 16.188 14.18 1 94.12 387 ILE A N 1
ATOM 3106 C CA . ILE A 1 387 ? 25.406 16.688 15.32 1 94.12 387 ILE A CA 1
ATOM 3107 C C . ILE A 1 387 ? 26.281 17.609 16.156 1 94.12 387 ILE A C 1
ATOM 3109 O O . ILE A 1 387 ? 25.828 18.672 16.609 1 94.12 387 ILE A O 1
ATOM 3113 N N . VAL A 1 388 ? 27.516 17.234 16.344 1 92.94 388 VAL A N 1
ATOM 3114 C CA . VAL A 1 388 ? 28.453 18.031 17.109 1 92.94 388 VAL A CA 1
ATOM 3115 C C . VAL A 1 388 ? 28.656 19.391 16.422 1 92.94 388 VAL A C 1
ATOM 3117 O O . VAL A 1 388 ? 28.703 20.422 17.078 1 92.94 388 VAL A O 1
ATOM 3120 N N . SER A 1 389 ? 28.734 19.359 15.117 1 91.25 389 SER A N 1
ATOM 3121 C CA . SER A 1 389 ? 28.891 20.594 14.352 1 91.25 389 SER A CA 1
ATOM 3122 C C . SER A 1 389 ? 27.672 21.484 14.484 1 91.25 389 SER A C 1
ATOM 3124 O O . SER A 1 389 ? 27.781 22.719 14.5 1 91.25 389 SER A O 1
ATOM 3126 N N . LEU A 1 390 ? 26.531 20.844 14.555 1 89.88 390 LEU A N 1
ATOM 3127 C CA . LEU A 1 390 ? 25.266 21.578 14.68 1 89.88 390 LEU A CA 1
ATOM 3128 C C . LEU A 1 390 ? 25.156 22.234 16.047 1 89.88 390 LEU A C 1
ATOM 3130 O O . LEU A 1 390 ? 24.562 23.312 16.172 1 89.88 390 LEU A O 1
ATOM 3134 N N . GLU A 1 391 ? 25.75 21.703 17.031 1 87.44 391 GLU A N 1
ATOM 3135 C CA . GLU A 1 391 ? 25.703 22.234 18.375 1 87.44 391 GLU A CA 1
ATOM 3136 C C . GLU A 1 391 ? 26.344 23.625 18.453 1 87.44 391 GLU A C 1
ATOM 3138 O O . GLU A 1 391 ? 25.969 24.453 19.281 1 87.44 391 GLU A O 1
ATOM 3143 N N . HIS A 1 392 ? 27.172 23.891 17.516 1 86.31 392 HIS A N 1
ATOM 3144 C CA . HIS A 1 392 ? 27.859 25.172 17.484 1 86.31 392 HIS A CA 1
ATOM 3145 C C . HIS A 1 392 ? 26.953 26.281 17 1 86.31 392 HIS A C 1
ATOM 3147 O O . HIS A 1 392 ? 27.234 27.469 17.219 1 86.31 392 HIS A O 1
ATOM 3153 N N . GLU A 1 393 ? 25.844 25.922 16.344 1 82.69 393 GLU A N 1
ATOM 3154 C CA . GLU A 1 393 ? 24.906 26.922 15.812 1 82.69 393 GLU A CA 1
ATOM 3155 C C . GLU A 1 393 ? 23.984 27.438 16.906 1 82.69 393 GLU A C 1
ATOM 3157 O O . GLU A 1 393 ? 23.25 28.406 16.703 1 82.69 393 GLU A O 1
ATOM 3162 N N . ASN A 1 394 ? 24.016 26.922 18.109 1 77.19 394 ASN A N 1
ATOM 3163 C CA . ASN A 1 394 ? 23.344 27.359 19.328 1 77.19 394 ASN A CA 1
ATOM 3164 C C . ASN A 1 394 ? 21.828 27.391 19.156 1 77.19 394 ASN A C 1
ATOM 3166 O O . ASN A 1 394 ? 21.188 28.406 19.453 1 77.19 394 ASN A O 1
ATOM 3170 N N . ILE A 1 395 ? 21.219 26.547 18.578 1 83.38 395 ILE A N 1
ATOM 3171 C CA . ILE A 1 395 ? 19.781 26.312 18.578 1 83.38 395 ILE A CA 1
ATOM 3172 C C . ILE A 1 395 ? 19.469 25.016 19.312 1 83.38 395 ILE A C 1
ATOM 3174 O O . ILE A 1 395 ? 19.25 23.984 18.688 1 83.38 395 ILE A O 1
ATOM 3178 N N . PRO A 1 396 ? 19.359 25.125 20.547 1 86.12 396 PRO A N 1
ATOM 3179 C CA . PRO A 1 396 ? 19.312 23.922 21.391 1 86.12 396 PRO A CA 1
ATOM 3180 C C . PRO A 1 396 ? 18.109 23.031 21.109 1 86.12 396 PRO A C 1
ATOM 3182 O O . PRO A 1 396 ? 18.219 21.812 21.188 1 86.12 396 PRO A O 1
ATOM 3185 N N . SER A 1 397 ? 17 23.641 20.781 1 87.25 397 SER A N 1
ATOM 3186 C CA . SER A 1 397 ? 15.805 22.828 20.547 1 87.25 397 SER A CA 1
ATOM 3187 C C . SER A 1 397 ? 15.984 21.922 19.328 1 87.25 397 SER A C 1
ATOM 3189 O O . SER A 1 397 ? 15.586 20.75 19.359 1 87.25 397 SER A O 1
ATOM 3191 N N . ILE A 1 398 ? 16.656 22.344 18.344 1 89.19 398 ILE A N 1
ATOM 3192 C CA . ILE A 1 398 ? 16.859 21.578 17.109 1 89.19 398 ILE A CA 1
ATOM 3193 C C . ILE A 1 398 ? 17.906 20.484 17.359 1 89.19 398 ILE A C 1
ATOM 3195 O O . ILE A 1 398 ? 17.719 19.344 16.953 1 89.19 398 ILE A O 1
ATOM 3199 N N . THR A 1 399 ? 18.953 20.922 18.016 1 91.12 399 THR A N 1
ATOM 3200 C CA . THR A 1 399 ? 20 19.953 18.312 1 91.12 399 THR A CA 1
ATOM 3201 C C . THR A 1 399 ? 19.453 18.828 19.188 1 91.12 399 THR A C 1
ATOM 3203 O O . THR A 1 399 ? 19.781 17.656 18.984 1 91.12 399 THR A O 1
ATOM 3206 N N . SER A 1 400 ? 18.672 19.188 20.141 1 93.25 400 SER A N 1
ATOM 3207 C CA . SER A 1 400 ? 18.062 18.203 21.016 1 93.25 400 SER A CA 1
ATOM 3208 C C . SER A 1 400 ? 17.156 17.25 20.234 1 93.25 400 SER A C 1
ATOM 3210 O O . SER A 1 400 ? 17.188 16.047 20.453 1 93.25 400 SER A O 1
ATOM 3212 N N . ALA A 1 401 ? 16.391 17.781 19.344 1 94.12 401 ALA A N 1
ATOM 3213 C CA . ALA A 1 401 ? 15.461 16.984 18.547 1 94.12 401 ALA A CA 1
ATOM 3214 C C . ALA A 1 401 ? 16.219 16.016 17.641 1 94.12 401 ALA A C 1
ATOM 3216 O O . ALA A 1 401 ? 15.836 14.844 17.516 1 94.12 401 ALA A O 1
ATOM 3217 N N . ILE A 1 402 ? 17.25 16.469 17.031 1 94.5 402 ILE A N 1
ATOM 3218 C CA . ILE A 1 402 ? 18.016 15.648 16.109 1 94.5 402 ILE A CA 1
ATOM 3219 C C . ILE A 1 402 ? 18.75 14.555 16.875 1 94.5 402 ILE A C 1
ATOM 3221 O O . ILE A 1 402 ? 18.781 13.398 16.453 1 94.5 402 ILE A O 1
ATOM 3225 N N . THR A 1 403 ? 19.344 14.953 17.984 1 95.31 403 THR A N 1
ATOM 3226 C CA . THR A 1 403 ? 20 13.969 18.844 1 95.31 403 THR A CA 1
ATOM 3227 C C . THR A 1 403 ? 19.031 12.906 19.312 1 95.31 403 THR A C 1
ATOM 3229 O O . THR A 1 403 ? 19.344 11.711 19.312 1 95.31 403 THR A O 1
ATOM 3232 N N . PHE A 1 404 ? 17.938 13.312 19.672 1 96.69 404 PHE A N 1
ATOM 3233 C CA . PHE A 1 404 ? 16.859 12.414 20.078 1 96.69 404 PHE A CA 1
ATOM 3234 C C . PHE A 1 404 ? 16.5 11.453 18.953 1 96.69 404 PHE A C 1
ATOM 3236 O O . PHE A 1 404 ? 16.391 10.242 19.172 1 96.69 404 PHE A O 1
ATOM 3243 N N . ASN A 1 405 ? 16.266 11.992 17.75 1 96.06 405 ASN A N 1
ATOM 3244 C CA . ASN A 1 405 ? 15.875 11.156 16.625 1 96.06 405 ASN A CA 1
ATOM 3245 C C . ASN A 1 405 ? 16.938 10.109 16.312 1 96.06 405 ASN A C 1
ATOM 3247 O O . ASN A 1 405 ? 16.609 8.984 15.945 1 96.06 405 ASN A O 1
ATOM 3251 N N . TYR A 1 406 ? 18.25 10.555 16.438 1 96.69 406 TYR A N 1
ATOM 3252 C CA . TYR A 1 406 ? 19.359 9.625 16.203 1 96.69 406 TYR A CA 1
ATOM 3253 C C . TYR A 1 406 ? 19.328 8.477 17.203 1 96.69 406 TYR A C 1
ATOM 3255 O O . TYR A 1 406 ? 19.406 7.309 16.828 1 96.69 406 TYR A O 1
ATOM 3263 N N . SER A 1 407 ? 19.156 8.789 18.453 1 96.62 407 SER A N 1
ATOM 3264 C CA . SER A 1 407 ? 19.156 7.789 19.516 1 96.62 407 SER A CA 1
ATOM 3265 C C . SER A 1 407 ? 17.969 6.832 19.375 1 96.62 407 SER A C 1
ATOM 3267 O O . SER A 1 407 ? 18.141 5.613 19.484 1 96.62 407 SER A O 1
ATOM 3269 N N . ARG A 1 408 ? 16.844 7.355 19.141 1 96 408 ARG A N 1
ATOM 3270 C CA . ARG A 1 408 ? 15.633 6.543 19.016 1 96 408 ARG A CA 1
ATOM 3271 C C . ARG A 1 408 ? 15.727 5.617 17.812 1 96 408 ARG A C 1
ATOM 3273 O O . ARG A 1 408 ? 15.32 4.453 17.875 1 96 408 ARG A O 1
ATOM 3280 N N . THR A 1 409 ? 16.219 6.141 16.703 1 95.25 409 THR A N 1
ATOM 3281 C CA . THR A 1 409 ? 16.344 5.352 15.484 1 95.25 409 THR A CA 1
ATOM 3282 C C . THR A 1 409 ? 17.328 4.211 15.68 1 95.25 409 THR A C 1
ATOM 3284 O O . THR A 1 409 ? 17.078 3.08 15.266 1 95.25 409 THR A O 1
ATOM 3287 N N . LYS A 1 410 ? 18.422 4.586 16.297 1 95.69 410 LYS A N 1
ATOM 3288 C CA . LYS A 1 410 ? 19.453 3.576 16.562 1 95.69 410 LYS A CA 1
ATOM 3289 C C . LYS A 1 410 ? 18.875 2.432 17.406 1 95.69 410 LYS A C 1
ATOM 3291 O O . LYS A 1 410 ? 19.047 1.261 17.047 1 95.69 410 LYS A O 1
ATOM 3296 N N . SER A 1 411 ? 18.219 2.76 18.438 1 95.56 411 SER A N 1
ATOM 3297 C CA . SER A 1 411 ? 17.625 1.764 19.328 1 95.56 411 SER A CA 1
ATOM 3298 C C . SER A 1 411 ? 16.562 0.938 18.594 1 95.56 411 SER A C 1
ATOM 3300 O O . SER A 1 411 ? 16.484 -0.279 18.781 1 95.56 411 SER A O 1
ATOM 3302 N N . GLN A 1 412 ? 15.75 1.571 17.859 1 94.31 412 GLN A N 1
ATOM 3303 C CA . GLN A 1 412 ? 14.688 0.919 17.094 1 94.31 412 GLN A CA 1
ATOM 3304 C C . GLN A 1 412 ? 15.25 -0.098 16.109 1 94.31 412 GLN A C 1
ATOM 3306 O O . GLN A 1 412 ? 14.781 -1.235 16.047 1 94.31 412 GLN A O 1
ATOM 3311 N N . VAL A 1 413 ? 16.203 0.321 15.328 1 92.94 413 VAL A N 1
ATOM 3312 C CA . VAL A 1 413 ? 16.797 -0.544 14.312 1 92.94 413 VAL A CA 1
ATOM 3313 C C . VAL A 1 413 ? 17.438 -1.757 14.984 1 92.94 413 VAL A C 1
ATOM 3315 O O . VAL A 1 413 ? 17.297 -2.885 14.5 1 92.94 413 VAL A O 1
ATOM 3318 N N . GLU A 1 414 ? 18.109 -1.479 16.094 1 94.19 414 GLU A N 1
ATOM 3319 C CA . GLU A 1 414 ? 18.719 -2.57 16.844 1 94.19 414 GLU A CA 1
ATOM 3320 C C . GLU A 1 414 ? 17.688 -3.586 17.297 1 94.19 414 GLU A C 1
ATOM 3322 O O . GLU A 1 414 ? 17.875 -4.793 17.156 1 94.19 414 GLU A O 1
ATOM 3327 N N . ALA A 1 415 ? 16.609 -3.133 17.812 1 93.69 415 ALA A N 1
ATOM 3328 C CA . ALA A 1 415 ? 15.539 -4.008 18.281 1 93.69 415 ALA A CA 1
ATOM 3329 C C . ALA A 1 415 ? 14.93 -4.797 17.125 1 93.69 415 ALA A C 1
ATOM 3331 O O . ALA A 1 415 ? 14.617 -5.98 17.266 1 93.69 415 ALA A O 1
ATOM 3332 N N . GLU A 1 416 ? 14.727 -4.145 16.047 1 91.94 416 GLU A N 1
ATOM 3333 C CA . GLU A 1 416 ? 14.133 -4.781 14.883 1 91.94 416 GLU A CA 1
ATOM 3334 C C . GLU A 1 416 ? 15.039 -5.875 14.32 1 91.94 416 GLU A C 1
ATOM 3336 O O . GLU A 1 416 ? 14.562 -6.93 13.898 1 91.94 416 GLU A O 1
ATOM 3341 N N . ILE A 1 417 ? 16.328 -5.562 14.273 1 89.38 417 ILE A N 1
ATOM 3342 C CA . ILE A 1 417 ? 17.297 -6.543 13.797 1 89.38 417 ILE A CA 1
ATOM 3343 C C . ILE A 1 417 ? 17.297 -7.762 14.727 1 89.38 417 ILE A C 1
ATOM 3345 O O . ILE A 1 417 ? 17.328 -8.898 14.258 1 89.38 417 ILE A O 1
ATOM 3349 N N . GLU A 1 418 ? 17.25 -7.508 16 1 90.19 418 GLU A N 1
ATOM 3350 C CA . GLU A 1 418 ? 17.188 -8.594 16.969 1 90.19 418 GLU A CA 1
ATOM 3351 C C . GLU A 1 418 ? 15.969 -9.477 16.75 1 90.19 418 GLU A C 1
ATOM 3353 O O . GLU A 1 418 ? 16.062 -10.703 16.797 1 90.19 418 GLU A O 1
ATOM 3358 N N . GLU A 1 419 ? 14.859 -8.891 16.5 1 87.5 419 GLU A N 1
ATOM 3359 C CA . GLU A 1 419 ? 13.641 -9.648 16.234 1 87.5 419 GLU A CA 1
ATOM 3360 C C . GLU A 1 419 ? 13.75 -10.43 14.938 1 87.5 419 GLU A C 1
ATOM 3362 O O . GLU A 1 419 ? 13.32 -11.586 14.867 1 87.5 419 GLU A O 1
ATOM 3367 N N . ALA A 1 420 ? 14.25 -9.734 13.938 1 83.38 420 ALA A N 1
ATOM 3368 C CA . ALA A 1 420 ? 14.375 -10.367 12.625 1 83.38 420 ALA A CA 1
ATOM 3369 C C . ALA A 1 420 ? 15.289 -11.586 12.688 1 83.38 420 ALA A C 1
ATOM 3371 O O . ALA A 1 420 ? 15.07 -12.57 11.984 1 83.38 420 ALA A O 1
ATOM 3372 N N . ASN A 1 421 ? 16.297 -11.531 13.438 1 82.81 421 ASN A N 1
ATOM 3373 C CA . ASN A 1 421 ? 17.281 -12.602 13.562 1 82.81 421 ASN A CA 1
ATOM 3374 C C . ASN A 1 421 ? 16.656 -13.875 14.125 1 82.81 421 ASN A C 1
ATOM 3376 O O . ASN A 1 421 ? 17.234 -14.961 13.992 1 82.81 421 ASN A O 1
ATOM 3380 N N . LYS A 1 422 ? 15.516 -13.703 14.734 1 80.31 422 LYS A N 1
ATOM 3381 C CA . LYS A 1 422 ? 14.82 -14.891 15.234 1 80.31 422 LYS A CA 1
ATOM 3382 C C . LYS A 1 422 ? 14.375 -15.781 14.078 1 80.31 422 LYS A C 1
ATOM 3384 O O . LYS A 1 422 ? 14.203 -16.984 14.25 1 80.31 422 LYS A O 1
ATOM 3389 N N . TYR A 1 423 ? 14.203 -15.164 13 1 74.44 423 TYR A N 1
ATOM 3390 C CA . TYR A 1 423 ? 13.719 -15.922 11.852 1 74.44 423 TYR A CA 1
ATOM 3391 C C . TYR A 1 423 ? 14.883 -16.453 11.023 1 74.44 423 TYR A C 1
ATOM 3393 O O . TYR A 1 423 ? 14.688 -17.234 10.094 1 74.44 423 TYR A O 1
ATOM 3401 N N . MET A 1 424 ? 16.031 -15.867 11.234 1 65.62 424 MET A N 1
ATOM 3402 C CA . MET A 1 424 ? 17.203 -16.281 10.469 1 65.62 424 MET A CA 1
ATOM 3403 C C . MET A 1 424 ? 18.016 -17.312 11.234 1 65.62 424 MET A C 1
ATOM 3405 O O . MET A 1 424 ? 19.078 -17.734 10.781 1 65.62 424 MET A O 1
ATOM 3409 N N . VAL A 1 425 ? 17.859 -17.594 12.57 1 52.09 425 VAL A N 1
ATOM 3410 C CA . VAL A 1 425 ? 18.75 -18.359 13.438 1 52.09 425 VAL A CA 1
ATOM 3411 C C . VAL A 1 425 ? 18.969 -19.75 12.852 1 52.09 425 VAL A C 1
ATOM 3413 O O . VAL A 1 425 ? 18.016 -20.469 12.594 1 52.09 425 VAL A O 1
ATOM 3416 N N . ILE A 1 426 ? 20.062 -19.875 12.094 1 40.12 426 ILE A N 1
ATOM 3417 C CA . ILE A 1 426 ? 20.797 -21.125 11.883 1 40.12 426 ILE A CA 1
ATOM 3418 C C . ILE A 1 426 ? 20.938 -21.859 13.203 1 40.12 426 ILE A C 1
ATOM 3420 O O . ILE A 1 426 ? 21.359 -21.281 14.211 1 40.12 426 ILE A O 1
ATOM 3424 N N . MET B 1 1 ? 18.391 28.859 -21.781 1 16.34 1 MET B N 1
ATOM 3425 C CA . MET B 1 1 ? 17.047 28.312 -21.906 1 16.34 1 MET B CA 1
ATOM 3426 C C . MET B 1 1 ? 17.062 26.797 -21.703 1 16.34 1 MET B C 1
ATOM 3428 O O . MET B 1 1 ? 16.125 26.109 -22.078 1 16.34 1 MET B O 1
ATOM 3432 N N . ARG B 1 2 ? 17.938 26.234 -20.828 1 17.91 2 ARG B N 1
ATOM 3433 C CA . ARG B 1 2 ? 18.656 24.969 -20.875 1 17.91 2 ARG B CA 1
ATOM 3434 C C . ARG B 1 2 ? 17.828 23.828 -20.312 1 17.91 2 ARG B C 1
ATOM 3436 O O . ARG B 1 2 ? 17.266 23.938 -19.219 1 17.91 2 ARG B O 1
ATOM 3443 N N . SER B 1 3 ? 17.141 23.047 -21.109 1 19.5 3 SER B N 1
ATOM 3444 C CA . SER B 1 3 ? 16.125 22.016 -21.266 1 19.5 3 SER B CA 1
ATOM 3445 C C . SER B 1 3 ? 16.5 20.75 -20.484 1 19.5 3 SER B C 1
ATOM 3447 O O . SER B 1 3 ? 16.234 19.641 -20.938 1 19.5 3 SER B O 1
ATOM 3449 N N . GLY B 1 4 ? 17.188 20.828 -19.312 1 20.95 4 GLY B N 1
ATOM 3450 C CA . GLY B 1 4 ? 18.156 19.891 -18.75 1 20.95 4 GLY B CA 1
ATOM 3451 C C . GLY B 1 4 ? 17.516 18.703 -18.078 1 20.95 4 GLY B C 1
ATOM 3452 O O . GLY B 1 4 ? 18.203 17.812 -17.594 1 20.95 4 GLY B O 1
ATOM 3453 N N . PHE B 1 5 ? 16.469 18.703 -17.562 1 22.62 5 PHE B N 1
ATOM 3454 C CA . PHE B 1 5 ? 16.438 17.672 -16.531 1 22.62 5 PHE B CA 1
ATOM 3455 C C . PHE B 1 5 ? 16.719 16.297 -17.125 1 22.62 5 PHE B C 1
ATOM 3457 O O . PHE B 1 5 ? 17.484 15.531 -16.547 1 22.62 5 PHE B O 1
ATOM 3464 N N . LEU B 1 6 ? 15.781 15.633 -17.719 1 27.12 6 LEU B N 1
ATOM 3465 C CA . LEU B 1 6 ? 16.062 14.289 -18.219 1 27.12 6 LEU B CA 1
ATOM 3466 C C . LEU B 1 6 ? 17.281 14.297 -19.141 1 27.12 6 LEU B C 1
ATOM 3468 O O . LEU B 1 6 ? 17.625 13.273 -19.734 1 27.12 6 LEU B O 1
ATOM 3472 N N . TYR B 1 7 ? 17.703 15.453 -19.594 1 24.84 7 TYR B N 1
ATOM 3473 C CA . TYR B 1 7 ? 18.891 15.602 -20.438 1 24.84 7 TYR B CA 1
ATOM 3474 C C . TYR B 1 7 ? 20.156 15.508 -19.594 1 24.84 7 TYR B C 1
ATOM 3476 O O . TYR B 1 7 ? 20.812 16.516 -19.328 1 24.84 7 TYR B O 1
ATOM 3484 N N . SER B 1 8 ? 20.047 14.875 -18.422 1 26.66 8 SER B N 1
ATOM 3485 C CA . SER B 1 8 ? 21.453 14.82 -18.016 1 26.66 8 SER B CA 1
ATOM 3486 C C . SER B 1 8 ? 22.312 14.133 -19.078 1 26.66 8 SER B C 1
ATOM 3488 O O . SER B 1 8 ? 21.828 13.266 -19.797 1 26.66 8 SER B O 1
ATOM 3490 N N . ASP B 1 9 ? 23.328 14.719 -19.641 1 26.19 9 ASP B N 1
ATOM 3491 C CA . ASP B 1 9 ? 24.406 14.133 -20.438 1 26.19 9 ASP B CA 1
ATOM 3492 C C . ASP B 1 9 ? 25.031 12.938 -19.719 1 26.19 9 ASP B C 1
ATOM 3494 O O . ASP B 1 9 ? 26.109 12.461 -20.125 1 26.19 9 ASP B O 1
ATOM 3498 N N . ASP B 1 10 ? 24.781 12.852 -18.406 1 25.92 10 ASP B N 1
ATOM 3499 C CA . ASP B 1 10 ? 25.453 11.656 -17.906 1 25.92 10 ASP B CA 1
ATOM 3500 C C . ASP B 1 10 ? 24.844 10.391 -18.516 1 25.92 10 ASP B C 1
ATOM 3502 O O . ASP B 1 10 ? 23.625 10.195 -18.469 1 25.92 10 ASP B O 1
ATOM 3506 N N . PRO B 1 11 ? 25.594 9.57 -19.312 1 25.08 11 PRO B N 1
ATOM 3507 C CA . PRO B 1 11 ? 25.266 8.398 -20.125 1 25.08 11 PRO B CA 1
ATOM 3508 C C . PRO B 1 11 ? 24.531 7.312 -19.344 1 25.08 11 PRO B C 1
ATOM 3510 O O . PRO B 1 11 ? 23.984 6.379 -19.938 1 25.08 11 PRO B O 1
ATOM 3513 N N . LYS B 1 12 ? 24.688 7.289 -17.969 1 25.3 12 LYS B N 1
ATOM 3514 C CA . LYS B 1 12 ? 24.266 6.047 -17.328 1 25.3 12 LYS B CA 1
ATOM 3515 C C . LYS B 1 12 ? 22.75 5.984 -17.203 1 25.3 12 LYS B C 1
ATOM 3517 O O . LYS B 1 12 ? 22.172 4.898 -17.062 1 25.3 12 LYS B O 1
ATOM 3522 N N . VAL B 1 13 ? 22.172 6.984 -16.609 1 28.44 13 VAL B N 1
ATOM 3523 C CA . VAL B 1 13 ? 20.734 6.832 -16.359 1 28.44 13 VAL B CA 1
ATOM 3524 C C . VAL B 1 13 ? 19.984 6.738 -17.672 1 28.44 13 VAL B C 1
ATOM 3526 O O . VAL B 1 13 ? 18.891 6.176 -17.734 1 28.44 13 VAL B O 1
ATOM 3529 N N . SER B 1 14 ? 20.156 7.801 -18.531 1 27.58 14 SER B N 1
ATOM 3530 C CA . SER B 1 14 ? 19.359 8.039 -19.734 1 27.58 14 SER B CA 1
ATOM 3531 C C . SER B 1 14 ? 19.266 6.785 -20.594 1 27.58 14 SER B C 1
ATOM 3533 O O . SER B 1 14 ? 18.531 6.766 -21.578 1 27.58 14 SER B O 1
ATOM 3535 N N . ARG B 1 15 ? 20.312 6.18 -20.828 1 28.42 15 ARG B N 1
ATOM 3536 C CA . ARG B 1 15 ? 20.375 5.457 -22.094 1 28.42 15 ARG B CA 1
ATOM 3537 C C . ARG B 1 15 ? 19.531 4.184 -22.031 1 28.42 15 ARG B C 1
ATOM 3539 O O . ARG B 1 15 ? 19.984 3.168 -21.5 1 28.42 15 ARG B O 1
ATOM 3546 N N . LEU B 1 16 ? 18.234 4.355 -21.422 1 31.55 16 LEU B N 1
ATOM 3547 C CA . LEU B 1 16 ? 17.578 3.16 -21.938 1 31.55 16 LEU B CA 1
ATOM 3548 C C . LEU B 1 16 ? 18.156 2.777 -23.312 1 31.55 16 LEU B C 1
ATOM 3550 O O . LEU B 1 16 ? 18.062 3.549 -24.266 1 31.55 16 LEU B O 1
ATOM 3554 N N . ARG B 1 17 ? 19.266 2.307 -23.172 1 30.91 17 ARG B N 1
ATOM 3555 C CA . ARG B 1 17 ? 19.938 1.997 -24.422 1 30.91 17 ARG B CA 1
ATOM 3556 C C . ARG B 1 17 ? 18.938 1.8 -25.562 1 30.91 17 ARG B C 1
ATOM 3558 O O . ARG B 1 17 ? 17.906 1.13 -25.375 1 30.91 17 ARG B O 1
ATOM 3565 N N . GLU B 1 18 ? 18.828 2.797 -26.438 1 34.41 18 GLU B N 1
ATOM 3566 C CA . GLU B 1 18 ? 18.266 2.553 -27.766 1 34.41 18 GLU B CA 1
ATOM 3567 C C . GLU B 1 18 ? 18.453 1.099 -28.188 1 34.41 18 GLU B C 1
ATOM 3569 O O . GLU B 1 18 ? 19.578 0.66 -28.422 1 34.41 18 GLU B O 1
ATOM 3574 N N . GLY B 1 19 ? 17.891 0.26 -27.438 1 37.25 19 GLY B N 1
ATOM 3575 C CA . GLY B 1 19 ? 18.016 -1.061 -28.031 1 37.25 19 GLY B CA 1
ATOM 3576 C C . GLY B 1 19 ? 18.016 -1.033 -29.562 1 37.25 19 GLY B C 1
ATOM 3577 O O . GLY B 1 19 ? 17.75 0.009 -30.156 1 37.25 19 GLY B O 1
ATOM 3578 N N . LYS B 1 20 ? 18.547 -2.07 -30.078 1 42.06 20 LYS B N 1
ATOM 3579 C CA . LYS B 1 20 ? 18.625 -2.281 -31.516 1 42.06 20 LYS B CA 1
ATOM 3580 C C . LYS B 1 20 ? 17.266 -2.045 -32.188 1 42.06 20 LYS B C 1
ATOM 3582 O O . LYS B 1 20 ? 16.234 -2.51 -31.688 1 42.06 20 LYS B O 1
ATOM 3587 N N . ALA B 1 21 ? 17.172 -0.919 -32.781 1 45.78 21 ALA B N 1
ATOM 3588 C CA . ALA B 1 21 ? 16.062 -0.748 -33.719 1 45.78 21 ALA B CA 1
ATOM 3589 C C . ALA B 1 21 ? 15.531 -2.098 -34.188 1 45.78 21 ALA B C 1
ATOM 3591 O O . ALA B 1 21 ? 16.312 -2.992 -34.531 1 45.78 21 ALA B O 1
ATOM 3592 N N . VAL B 1 22 ? 14.398 -2.469 -33.562 1 49.44 22 VAL B N 1
ATOM 3593 C CA . VAL B 1 22 ? 13.797 -3.664 -34.125 1 49.44 22 VAL B CA 1
ATOM 3594 C C . VAL B 1 22 ? 13.609 -3.461 -35.625 1 49.44 22 VAL B C 1
ATOM 3596 O O . VAL B 1 22 ? 13.195 -2.385 -36.062 1 49.44 22 VAL B O 1
ATOM 3599 N N . ILE B 1 23 ? 14.328 -4.148 -36.281 1 51.75 23 ILE B N 1
ATOM 3600 C CA . ILE B 1 23 ? 14.102 -4.152 -37.719 1 51.75 23 ILE B CA 1
ATOM 3601 C C . ILE B 1 23 ? 12.727 -4.75 -38.031 1 51.75 23 ILE B C 1
ATOM 3603 O O . ILE B 1 23 ? 12.477 -5.922 -37.75 1 51.75 23 ILE B O 1
ATOM 3607 N N . ASP B 1 24 ? 11.828 -3.787 -37.969 1 55.06 24 ASP B N 1
ATOM 3608 C CA . ASP B 1 24 ? 10.516 -4.227 -38.438 1 55.06 24 ASP B CA 1
ATOM 3609 C C . ASP B 1 24 ? 10.383 -4.031 -39.938 1 55.06 24 ASP B C 1
ATOM 3611 O O . ASP B 1 24 ? 10.773 -2.988 -40.469 1 55.06 24 ASP B O 1
ATOM 3615 N N . GLU B 1 25 ? 10.133 -5.086 -40.562 1 58.03 25 GLU B N 1
ATOM 3616 C CA . GLU B 1 25 ? 10.047 -5.059 -42 1 58.03 25 GLU B CA 1
ATOM 3617 C C . GLU B 1 25 ? 9.18 -3.898 -42.469 1 58.03 25 GLU B C 1
ATOM 3619 O O . GLU B 1 25 ? 9.461 -3.283 -43.5 1 58.03 25 GLU B O 1
ATOM 3624 N N . THR B 1 26 ? 8.125 -3.621 -41.719 1 55.69 26 THR B N 1
ATOM 3625 C CA . THR B 1 26 ? 7.18 -2.605 -42.156 1 55.69 26 THR B CA 1
ATOM 3626 C C . THR B 1 26 ? 7.539 -1.239 -41.594 1 55.69 26 THR B C 1
ATOM 3628 O O . THR B 1 26 ? 7.375 -0.215 -42.25 1 55.69 26 THR B O 1
ATOM 3631 N N . LEU B 1 27 ? 8.07 -1.279 -40.375 1 58.81 27 LEU B N 1
ATOM 3632 C CA . LEU B 1 27 ? 8.273 -0.012 -39.656 1 58.81 27 LEU B CA 1
ATOM 3633 C C . LEU B 1 27 ? 9.711 0.478 -39.844 1 58.81 27 LEU B C 1
ATOM 3635 O O . LEU B 1 27 ? 10.016 1.633 -39.531 1 58.81 27 LEU B O 1
ATOM 3639 N N . GLY B 1 28 ? 10.453 -0.333 -40.562 1 57.41 28 GLY B N 1
ATOM 3640 C CA . GLY B 1 28 ? 11.852 0.035 -40.719 1 57.41 28 GLY B CA 1
ATOM 3641 C C . GLY B 1 28 ? 12.648 -0.145 -39.438 1 57.41 28 GLY B C 1
ATOM 3642 O O . GLY B 1 28 ? 12.242 -0.888 -38.531 1 57.41 28 GLY B O 1
ATOM 3643 N N . LYS B 1 29 ? 13.852 0.321 -39.375 1 65.12 29 LYS B N 1
ATOM 3644 C CA . LYS B 1 29 ? 14.797 0.17 -38.281 1 65.12 29 LYS B CA 1
ATOM 3645 C C . LYS B 1 29 ? 14.602 1.258 -37.25 1 65.12 29 LYS B C 1
ATOM 3647 O O . LYS B 1 29 ? 15.375 2.213 -37.156 1 65.12 29 LYS B O 1
ATOM 3652 N N . ARG B 1 30 ? 13.273 1.282 -36.781 1 66.94 30 ARG B N 1
ATOM 3653 C CA . ARG B 1 30 ? 13.07 2.275 -35.719 1 66.94 30 ARG B CA 1
ATOM 3654 C C . ARG B 1 30 ? 12.375 1.656 -34.531 1 66.94 30 ARG B C 1
ATOM 3656 O O . ARG B 1 30 ? 11.828 0.557 -34.625 1 66.94 30 ARG B O 1
ATOM 3663 N N . LYS B 1 31 ? 12.5 2.396 -33.469 1 77.69 31 LYS B N 1
ATOM 3664 C CA . LYS B 1 31 ? 11.781 1.992 -32.25 1 77.69 31 LYS B CA 1
ATOM 3665 C C . LYS B 1 31 ? 10.281 2.195 -32.406 1 77.69 31 LYS B C 1
ATOM 3667 O O . LYS B 1 31 ? 9.836 3.045 -33.188 1 77.69 31 LYS B O 1
ATOM 3672 N N . TYR B 1 32 ? 9.547 1.311 -31.844 1 86 32 TYR B N 1
ATOM 3673 C CA . TYR B 1 32 ? 8.102 1.46 -31.812 1 86 32 TYR B CA 1
ATOM 3674 C C . TYR B 1 32 ? 7.699 2.787 -31.188 1 86 32 TYR B C 1
ATOM 3676 O O . TYR B 1 32 ? 8.453 3.359 -30.391 1 86 32 TYR B O 1
ATOM 3684 N N . ARG B 1 33 ? 6.598 3.318 -31.625 1 88.25 33 ARG B N 1
ATOM 3685 C CA . ARG B 1 33 ? 5.922 4.469 -31.031 1 88.25 33 ARG B CA 1
ATOM 3686 C C . ARG B 1 33 ? 4.469 4.141 -30.719 1 88.25 33 ARG B C 1
ATOM 3688 O O . ARG B 1 33 ? 3.898 3.201 -31.266 1 88.25 33 ARG B O 1
ATOM 3695 N N . LEU B 1 34 ? 3.953 4.941 -29.781 1 89.38 34 LEU B N 1
ATOM 3696 C CA . LEU B 1 34 ? 2.584 4.68 -29.359 1 89.38 34 LEU B CA 1
ATOM 3697 C C . LEU B 1 34 ? 1.633 4.68 -30.547 1 89.38 34 LEU B C 1
ATOM 3699 O O . LEU B 1 34 ? 0.701 3.875 -30.609 1 89.38 34 LEU B O 1
ATOM 3703 N N . ASP B 1 35 ? 1.955 5.52 -31.547 1 89.5 35 ASP B N 1
ATOM 3704 C CA . ASP B 1 35 ? 1.071 5.688 -32.688 1 89.5 35 ASP B CA 1
ATOM 3705 C C . ASP B 1 35 ? 1.115 4.465 -33.594 1 89.5 35 ASP B C 1
ATOM 3707 O O . ASP B 1 35 ? 0.27 4.309 -34.5 1 89.5 35 ASP B O 1
ATOM 3711 N N . ASP B 1 36 ? 2.027 3.66 -33.406 1 91.44 36 ASP B N 1
ATOM 3712 C CA . ASP B 1 36 ? 2.117 2.438 -34.188 1 91.44 36 ASP B CA 1
ATOM 3713 C C . ASP B 1 36 ? 1.052 1.428 -33.781 1 91.44 36 ASP B C 1
ATOM 3715 O O . ASP B 1 36 ? 0.805 0.446 -34.469 1 91.44 36 ASP B O 1
ATOM 3719 N N . PHE B 1 37 ? 0.38 1.747 -32.625 1 92.88 37 PHE B N 1
ATOM 3720 C CA . PHE B 1 37 ? -0.486 0.736 -32.031 1 92.88 37 PHE B CA 1
ATOM 3721 C C . PHE B 1 37 ? -1.914 1.254 -31.891 1 92.88 37 PHE B C 1
ATOM 3723 O O . PHE B 1 37 ? -2.131 2.455 -31.734 1 92.88 37 PHE B O 1
ATOM 3730 N N . ASN B 1 38 ? -2.789 0.324 -32.062 1 89.75 38 ASN B N 1
ATOM 3731 C CA . ASN B 1 38 ? -4.168 0.54 -31.625 1 89.75 38 ASN B CA 1
ATOM 3732 C C . ASN B 1 38 ? -4.41 0.03 -30.203 1 89.75 38 ASN B C 1
ATOM 3734 O O . ASN B 1 38 ? -4.141 -1.135 -29.906 1 89.75 38 ASN B O 1
ATOM 3738 N N . LEU B 1 39 ? -4.848 0.898 -29.344 1 86.31 39 LEU B N 1
ATOM 3739 C CA . LEU B 1 39 ? -5.188 0.501 -27.984 1 86.31 39 LEU B CA 1
ATOM 3740 C C . LEU B 1 39 ? -6.547 -0.191 -27.938 1 86.31 39 LEU B C 1
ATOM 3742 O O . LEU B 1 39 ? -7.586 0.467 -28.031 1 86.31 39 LEU B O 1
ATOM 3746 N N . GLU B 1 40 ? -6.527 -1.491 -27.812 1 81.25 40 GLU B N 1
ATOM 3747 C CA . GLU B 1 40 ? -7.754 -2.277 -27.891 1 81.25 40 GLU B CA 1
ATOM 3748 C C . GLU B 1 40 ? -8.508 -2.242 -26.562 1 81.25 40 GLU B C 1
ATOM 3750 O O . GLU B 1 40 ? -9.664 -1.81 -26.5 1 81.25 40 GLU B O 1
ATOM 3755 N N . ARG B 1 41 ? -7.855 -2.684 -25.469 1 75.75 41 ARG B N 1
ATOM 3756 C CA . ARG B 1 41 ? -8.508 -2.727 -24.172 1 75.75 41 ARG B CA 1
ATOM 3757 C C . ARG B 1 41 ? -7.477 -2.695 -23.047 1 75.75 41 ARG B C 1
ATOM 3759 O O . ARG B 1 41 ? -6.371 -3.227 -23.188 1 75.75 41 ARG B O 1
ATOM 3766 N N . ASN B 1 42 ? -7.922 -2.066 -22 1 75 42 ASN B N 1
ATOM 3767 C CA . ASN B 1 42 ? -7.121 -2.104 -20.781 1 75 42 ASN B CA 1
ATOM 3768 C C . ASN B 1 42 ? -7.188 -3.471 -20.109 1 75 42 ASN B C 1
ATOM 3770 O O . ASN B 1 42 ? -8.273 -3.99 -19.859 1 75 42 ASN B O 1
ATOM 3774 N N . ILE B 1 43 ? -6.129 -4.105 -19.859 1 76.06 43 ILE B N 1
ATOM 3775 C CA . ILE B 1 43 ? -6.148 -5.469 -19.344 1 76.06 43 ILE B CA 1
ATOM 3776 C C . ILE B 1 43 ? -5.527 -5.5 -17.953 1 76.06 43 ILE B C 1
ATOM 3778 O O . ILE B 1 43 ? -5.465 -6.555 -17.312 1 76.06 43 ILE B O 1
ATOM 3782 N N . GLY B 1 44 ? -5.051 -4.457 -17.453 1 69.94 44 GLY B N 1
ATOM 3783 C CA . GLY B 1 44 ? -4.469 -4.453 -16.125 1 69.94 44 GLY B CA 1
ATOM 3784 C C . GLY B 1 44 ? -4.078 -3.068 -15.648 1 69.94 44 GLY B C 1
ATOM 3785 O O . GLY B 1 44 ? -3.768 -2.191 -16.453 1 69.94 44 GLY B O 1
ATOM 3786 N N . CYS B 1 45 ? -4.164 -2.893 -14.297 1 64.19 45 CYS B N 1
ATOM 3787 C CA . CYS B 1 45 ? -3.742 -1.646 -13.664 1 64.19 45 CYS B CA 1
ATOM 3788 C C . CYS B 1 45 ? -2.93 -1.917 -12.406 1 64.19 45 CYS B C 1
ATOM 3790 O O . CYS B 1 45 ? -3.26 -2.816 -11.633 1 64.19 45 CYS B O 1
ATOM 3792 N N . GLU B 1 46 ? -1.822 -1.29 -12.422 1 63.41 46 GLU B N 1
ATOM 3793 C CA . GLU B 1 46 ? -1.006 -1.295 -11.211 1 63.41 46 GLU B CA 1
ATOM 3794 C C . GLU B 1 46 ? -0.88 0.108 -10.625 1 63.41 46 GLU B C 1
ATOM 3796 O O . GLU B 1 46 ? -1.431 1.066 -11.172 1 63.41 46 GLU B O 1
ATOM 3801 N N . SER B 1 47 ? -0.401 0.247 -9.391 1 58.19 47 SER B N 1
ATOM 3802 C CA . SER B 1 47 ? -0.297 1.523 -8.695 1 58.19 47 SER B CA 1
ATOM 3803 C C . SER B 1 47 ? 0.346 2.586 -9.578 1 58.19 47 SER B C 1
ATOM 3805 O O . SER B 1 47 ? -0.054 3.752 -9.547 1 58.19 47 SER B O 1
ATOM 3807 N N . THR B 1 48 ? 1.229 2.146 -10.422 1 60.91 48 THR B N 1
ATOM 3808 C CA . THR B 1 48 ? 1.982 3.172 -11.133 1 60.91 48 THR B CA 1
ATOM 3809 C C . THR B 1 48 ? 1.912 2.945 -12.641 1 60.91 48 THR B C 1
ATOM 3811 O O . THR B 1 48 ? 2.609 3.613 -13.414 1 60.91 48 THR B O 1
ATOM 3814 N N . SER B 1 49 ? 1.091 1.912 -12.984 1 72.94 49 SER B N 1
ATOM 3815 C CA . SER B 1 49 ? 1.121 1.599 -14.406 1 72.94 49 SER B CA 1
ATOM 3816 C C . SER B 1 49 ? -0.214 1.029 -14.875 1 72.94 49 SER B C 1
ATOM 3818 O O . SER B 1 49 ? -1.035 0.605 -14.062 1 72.94 49 SER B O 1
ATOM 3820 N N . GLN B 1 50 ? -0.39 1.128 -16.234 1 74.12 50 GLN B N 1
ATOM 3821 C CA . GLN B 1 50 ? -1.506 0.493 -16.922 1 74.12 50 GLN B CA 1
ATOM 3822 C C . GLN B 1 50 ? -1.009 -0.463 -18.016 1 74.12 50 GLN B C 1
ATOM 3824 O O . GLN B 1 50 ? 0.024 -0.217 -18.641 1 74.12 50 GLN B O 1
ATOM 3829 N N . ILE B 1 51 ? -1.783 -1.489 -18.125 1 83.56 51 ILE B N 1
ATOM 3830 C CA . ILE B 1 51 ? -1.431 -2.447 -19.172 1 83.56 51 ILE B CA 1
ATOM 3831 C C . ILE B 1 51 ? -2.57 -2.557 -20.188 1 83.56 51 ILE B C 1
ATOM 3833 O O . ILE B 1 51 ? -3.723 -2.785 -19.812 1 83.56 51 ILE B O 1
ATOM 3837 N N . TRP B 1 52 ? -2.225 -2.439 -21.5 1 83.38 52 TRP B N 1
ATOM 3838 C CA . TRP B 1 52 ? -3.229 -2.467 -22.562 1 83.38 52 TRP B CA 1
ATOM 3839 C C . TRP B 1 52 ? -2.938 -3.582 -23.562 1 83.38 52 TRP B C 1
ATOM 3841 O O . TRP B 1 52 ? -1.781 -3.812 -23.922 1 83.38 52 TRP B O 1
ATOM 3851 N N . HIS B 1 53 ? -3.998 -4.27 -23.844 1 89.12 53 HIS B N 1
ATOM 3852 C CA . HIS B 1 53 ? -3.93 -5.059 -25.078 1 89.12 53 HIS B CA 1
ATOM 3853 C C . HIS B 1 53 ? -3.887 -4.164 -26.312 1 89.12 53 HIS B C 1
ATOM 3855 O O . HIS B 1 53 ? -4.77 -3.324 -26.5 1 89.12 53 HIS B O 1
ATOM 3861 N N . VAL B 1 54 ? -2.883 -4.359 -27.125 1 92.19 54 VAL B N 1
ATOM 3862 C CA . VAL B 1 54 ? -2.738 -3.496 -28.297 1 92.19 54 VAL B CA 1
ATOM 3863 C C . VAL B 1 54 ? -2.494 -4.348 -29.547 1 92.19 54 VAL B C 1
ATOM 3865 O O . VAL B 1 54 ? -2.037 -5.488 -29.438 1 92.19 54 VAL B O 1
ATOM 3868 N N . THR B 1 55 ? -2.893 -3.795 -30.641 1 93.38 55 THR B N 1
ATOM 3869 C CA . THR B 1 55 ? -2.598 -4.398 -31.938 1 93.38 55 THR B CA 1
ATOM 3870 C C . THR B 1 55 ? -1.782 -3.445 -32.812 1 93.38 55 THR B C 1
ATOM 3872 O O . THR B 1 55 ? -1.895 -2.225 -32.688 1 93.38 55 THR B O 1
ATOM 3875 N N . LEU B 1 56 ? -0.888 -4.02 -33.625 1 91.31 56 LEU B N 1
ATOM 3876 C CA . LEU B 1 56 ? -0.077 -3.211 -34.531 1 91.31 56 LEU B CA 1
ATOM 3877 C C . LEU B 1 56 ? -0.912 -2.699 -35.688 1 91.31 56 LEU B C 1
ATOM 3879 O O . LEU B 1 56 ? -1.629 -3.473 -36.344 1 91.31 56 LEU B O 1
ATOM 3883 N N . ASN B 1 57 ? -0.775 -1.372 -35.969 1 90.81 57 ASN B N 1
ATOM 3884 C CA . ASN B 1 57 ? -1.521 -0.792 -37.062 1 90.81 57 ASN B CA 1
ATOM 3885 C C . ASN B 1 57 ? -1.132 -1.428 -38.406 1 90.81 57 ASN B C 1
ATOM 3887 O O . ASN B 1 57 ? -1.994 -1.704 -39.25 1 90.81 57 ASN B O 1
ATOM 3891 N N . ALA B 1 58 ? 0.153 -1.6 -38.562 1 88.19 58 ALA B N 1
ATOM 3892 C CA . ALA B 1 58 ? 0.681 -2.121 -39.812 1 88.19 58 ALA B CA 1
ATOM 3893 C C . ALA B 1 58 ? 0.3 -3.586 -40.031 1 88.19 58 ALA B C 1
ATOM 3895 O O . ALA B 1 58 ? 0.16 -4.059 -41.156 1 88.19 58 ALA B O 1
ATOM 3896 N N . ARG B 1 59 ? 0.151 -4.336 -38.938 1 91.75 59 ARG B N 1
ATOM 3897 C CA . ARG B 1 59 ? -0.228 -5.746 -38.938 1 91.75 59 ARG B CA 1
ATOM 3898 C C . ARG B 1 59 ? -1.234 -6.027 -37.812 1 91.75 59 ARG B C 1
ATOM 3900 O O . ARG B 1 59 ? -0.876 -6.566 -36.75 1 91.75 59 ARG B O 1
ATOM 3907 N N . PRO B 1 60 ? -2.412 -5.773 -38.094 1 89.31 60 PRO B N 1
ATOM 3908 C CA . PRO B 1 60 ? -3.455 -5.789 -37.062 1 89.31 60 PRO B CA 1
ATOM 3909 C C . PRO B 1 60 ? -3.635 -7.164 -36.406 1 89.31 60 PRO B C 1
ATOM 3911 O O . PRO B 1 60 ? -4.25 -7.277 -35.344 1 89.31 60 PRO B O 1
ATOM 3914 N N . GLU B 1 61 ? -3.143 -8.211 -37.031 1 90.06 61 GLU B N 1
ATOM 3915 C CA . GLU B 1 61 ? -3.27 -9.555 -36.469 1 90.06 61 GLU B CA 1
ATOM 3916 C C . GLU B 1 61 ? -2.285 -9.781 -35.312 1 90.06 61 GLU B C 1
ATOM 3918 O O . GLU B 1 61 ? -2.416 -10.742 -34.562 1 90.06 61 GLU B O 1
ATOM 3923 N N . GLU B 1 62 ? -1.352 -8.938 -35.25 1 91.06 62 GLU B N 1
ATOM 3924 C CA . GLU B 1 62 ? -0.364 -9.055 -34.188 1 91.06 62 GLU B CA 1
ATOM 3925 C C . GLU B 1 62 ? -0.816 -8.305 -32.938 1 91.06 62 GLU B C 1
ATOM 3927 O O . GLU B 1 62 ? -1.099 -7.109 -33 1 91.06 62 GLU B O 1
ATOM 3932 N N . SER B 1 63 ? -0.86 -9.109 -31.812 1 93.62 63 SER B N 1
ATOM 3933 C CA . SER B 1 63 ? -1.301 -8.547 -30.547 1 93.62 63 SER B CA 1
ATOM 3934 C C . SER B 1 63 ? -0.149 -8.477 -29.547 1 93.62 63 SER B C 1
ATOM 3936 O O . SER B 1 63 ? 0.725 -9.344 -29.531 1 93.62 63 SER B O 1
ATOM 3938 N N . TYR B 1 64 ? -0.221 -7.406 -28.766 1 95.19 64 TYR B N 1
ATOM 3939 C CA . TYR B 1 64 ? 0.779 -7.199 -27.719 1 95.19 64 TYR B CA 1
ATOM 3940 C C . TYR B 1 64 ? 0.134 -6.676 -26.438 1 95.19 64 TYR B C 1
ATOM 3942 O O . TYR B 1 64 ? -1.041 -6.301 -26.438 1 95.19 64 TYR B O 1
ATOM 3950 N N . ALA B 1 65 ? 0.839 -6.832 -25.375 1 94.31 65 ALA B N 1
ATOM 3951 C CA . ALA B 1 65 ? 0.5 -6.152 -24.125 1 94.31 65 ALA B CA 1
ATOM 3952 C C . ALA B 1 65 ? 1.417 -4.957 -23.875 1 94.31 65 ALA B C 1
ATOM 3954 O O . ALA B 1 65 ? 2.641 -5.102 -23.844 1 94.31 65 ALA B O 1
ATOM 3955 N N . LEU B 1 66 ? 0.858 -3.805 -23.734 1 92.69 66 LEU B N 1
ATOM 3956 C CA . LEU B 1 66 ? 1.616 -2.57 -23.562 1 92.69 66 LEU B CA 1
ATOM 3957 C C . LEU B 1 66 ? 1.456 -2.02 -22.156 1 92.69 66 LEU B C 1
ATOM 3959 O O . LEU B 1 66 ? 0.347 -1.672 -21.75 1 92.69 66 LEU B O 1
ATOM 3963 N N . LYS B 1 67 ? 2.516 -1.979 -21.422 1 88.81 67 LYS B N 1
ATOM 3964 C CA . LYS B 1 67 ? 2.547 -1.391 -20.094 1 88.81 67 LYS B CA 1
ATOM 3965 C C . LYS B 1 67 ? 3.021 0.059 -20.141 1 88.81 67 LYS B C 1
ATOM 3967 O O . LYS B 1 67 ? 4.07 0.356 -20.703 1 88.81 67 LYS B O 1
ATOM 3972 N N . PHE B 1 68 ? 2.227 1.007 -19.562 1 85.06 68 PHE B N 1
ATOM 3973 C CA . PHE B 1 68 ? 2.557 2.428 -19.609 1 85.06 68 PHE B CA 1
ATOM 3974 C C . PHE B 1 68 ? 2.814 2.957 -18.203 1 85.06 68 PHE B C 1
ATOM 3976 O O . PHE B 1 68 ? 2.086 2.625 -17.266 1 85.06 68 PHE B O 1
ATOM 3983 N N . PHE B 1 69 ? 3.916 3.736 -18.156 1 76 69 PHE B N 1
ATOM 3984 C CA . PHE B 1 69 ? 4.254 4.48 -16.938 1 76 69 PHE B CA 1
ATOM 3985 C C . PHE B 1 69 ? 4.273 5.98 -17.219 1 76 69 PHE B C 1
ATOM 3987 O O . PHE B 1 69 ? 4.922 6.434 -18.156 1 76 69 PHE B O 1
ATOM 3994 N N . ASN B 1 70 ? 3.506 6.699 -16.438 1 71.06 70 ASN B N 1
ATOM 3995 C CA . ASN B 1 70 ? 3.621 8.148 -16.547 1 71.06 70 ASN B CA 1
ATOM 3996 C C . ASN B 1 70 ? 4.941 8.656 -15.984 1 71.06 70 ASN B C 1
ATOM 3998 O O . ASN B 1 70 ? 5.266 8.383 -14.828 1 71.06 70 ASN B O 1
ATOM 4002 N N . LYS B 1 71 ? 5.688 9.383 -16.766 1 68.44 71 LYS B N 1
ATOM 4003 C CA . LYS B 1 71 ? 7.031 9.82 -16.406 1 68.44 71 LYS B CA 1
ATOM 4004 C C . LYS B 1 71 ? 7.008 10.703 -15.156 1 68.44 71 LYS B C 1
ATOM 4006 O O . LYS B 1 71 ? 7.848 10.555 -14.266 1 68.44 71 LYS B O 1
ATOM 4011 N N . GLN B 1 72 ? 6.117 11.539 -15.148 1 60.16 72 GLN B N 1
ATOM 4012 C CA . GLN B 1 72 ? 6.066 12.484 -14.039 1 60.16 72 GLN B CA 1
ATOM 4013 C C . GLN B 1 72 ? 5.762 11.773 -12.727 1 60.16 72 GLN B C 1
ATOM 4015 O O . GLN B 1 72 ? 6.352 12.094 -11.688 1 60.16 72 GLN B O 1
ATOM 4020 N N . THR B 1 73 ? 4.852 10.828 -12.852 1 60.62 73 THR B N 1
ATOM 4021 C CA . THR B 1 73 ? 4.516 10.039 -11.672 1 60.62 73 THR B CA 1
ATOM 4022 C C . THR B 1 73 ? 5.707 9.203 -11.227 1 60.62 73 THR B C 1
ATOM 4024 O O . THR B 1 73 ? 6 9.117 -10.031 1 60.62 73 THR B O 1
ATOM 4027 N N . VAL B 1 74 ? 6.336 8.695 -12.148 1 60.62 74 VAL B N 1
ATOM 4028 C CA . VAL B 1 74 ? 7.449 7.793 -11.875 1 60.62 74 VAL B CA 1
ATOM 4029 C C . VAL B 1 74 ? 8.617 8.578 -11.281 1 60.62 74 VAL B C 1
ATOM 4031 O O . VAL B 1 74 ? 9.305 8.094 -10.375 1 60.62 74 VAL B O 1
ATOM 4034 N N . MET B 1 75 ? 8.742 9.75 -11.727 1 57.56 75 MET B N 1
ATOM 4035 C CA . MET B 1 75 ? 9.867 10.562 -11.266 1 57.56 75 MET B CA 1
ATOM 4036 C C . MET B 1 75 ? 9.641 11.047 -9.836 1 57.56 75 MET B C 1
ATOM 4038 O O . MET B 1 75 ? 10.586 11.109 -9.047 1 57.56 75 MET B O 1
ATOM 4042 N N . LYS B 1 76 ? 8.391 11.258 -9.617 1 53.72 76 LYS B N 1
ATOM 4043 C CA . LYS B 1 76 ? 8.055 11.797 -8.305 1 53.72 76 LYS B CA 1
ATOM 4044 C C . LYS B 1 76 ? 8.078 10.711 -7.238 1 53.72 76 LYS B C 1
ATOM 4046 O O . LYS B 1 76 ? 8.336 10.992 -6.066 1 53.72 76 LYS B O 1
ATOM 4051 N N . THR B 1 77 ? 7.773 9.477 -7.645 1 52.22 77 THR B N 1
ATOM 4052 C CA . THR B 1 77 ? 7.566 8.414 -6.672 1 52.22 77 THR B CA 1
ATOM 4053 C C . THR B 1 77 ? 8.766 7.477 -6.633 1 52.22 77 THR B C 1
ATOM 4055 O O . THR B 1 77 ? 8.742 6.457 -5.938 1 52.22 77 THR B O 1
ATOM 4058 N N . ASP B 1 78 ? 9.953 7.887 -6.984 1 53 78 ASP B N 1
ATOM 4059 C CA . ASP B 1 78 ? 11.125 7.016 -7.039 1 53 78 ASP B CA 1
ATOM 4060 C C . ASP B 1 78 ? 10.797 5.703 -7.75 1 53 78 ASP B C 1
ATOM 4062 O O . ASP B 1 78 ? 11.484 4.699 -7.559 1 53 78 ASP B O 1
ATOM 4066 N N . PHE B 1 79 ? 9.789 5.68 -8.414 1 62.28 79 PHE B N 1
ATOM 4067 C CA . PHE B 1 79 ? 9.398 4.469 -9.125 1 62.28 79 PHE B CA 1
ATOM 4068 C C . PHE B 1 79 ? 10.258 4.266 -10.367 1 62.28 79 PHE B C 1
ATOM 4070 O O . PHE B 1 79 ? 10.203 3.213 -11 1 62.28 79 PHE B O 1
ATOM 4077 N N . VAL B 1 80 ? 11.102 5.211 -10.586 1 67.19 80 VAL B N 1
ATOM 4078 C CA . VAL B 1 80 ? 12.039 5.086 -11.703 1 67.19 80 VAL B CA 1
ATOM 4079 C C . VAL B 1 80 ? 12.836 3.793 -11.562 1 67.19 80 VAL B C 1
ATOM 4081 O O . VAL B 1 80 ? 13.07 3.09 -12.547 1 67.19 80 VAL B O 1
ATOM 4084 N N . LYS B 1 81 ? 13.062 3.535 -10.375 1 71.94 81 LYS B N 1
ATOM 4085 C CA . LYS B 1 81 ? 13.852 2.342 -10.102 1 71.94 81 LYS B CA 1
ATOM 4086 C C . LYS B 1 81 ? 13.086 1.075 -10.469 1 71.94 81 LYS B C 1
ATOM 4088 O O . LYS B 1 81 ? 13.672 0.124 -11 1 71.94 81 LYS B O 1
ATOM 4093 N N . TYR B 1 82 ? 11.805 1.09 -10.258 1 75.75 82 TYR B N 1
ATOM 4094 C CA . TYR B 1 82 ? 10.984 -0.074 -10.57 1 75.75 82 TYR B CA 1
ATOM 4095 C C . TYR B 1 82 ? 10.922 -0.311 -12.078 1 75.75 82 TYR B C 1
ATOM 4097 O O . TYR B 1 82 ? 11.031 -1.449 -12.539 1 75.75 82 TYR B O 1
ATOM 4105 N N . VAL B 1 83 ? 10.789 0.769 -12.75 1 80 83 VAL B N 1
ATOM 4106 C CA . VAL B 1 83 ? 10.703 0.666 -14.203 1 80 83 VAL B CA 1
ATOM 4107 C C . VAL B 1 83 ? 12.039 0.188 -14.766 1 80 83 VAL B C 1
ATOM 4109 O O . VAL B 1 83 ? 12.07 -0.688 -15.633 1 80 83 VAL B O 1
ATOM 4112 N N . GLN B 1 84 ? 13.008 0.739 -14.234 1 83 84 GLN B N 1
ATOM 4113 C CA . GLN B 1 84 ? 14.344 0.354 -14.68 1 83 84 GLN B CA 1
ATOM 4114 C C . GLN B 1 84 ? 14.641 -1.102 -14.328 1 83 84 GLN B C 1
ATOM 4116 O O . GLN B 1 84 ? 15.242 -1.824 -15.125 1 83 84 GLN B O 1
ATOM 4121 N N . GLN B 1 85 ? 14.258 -1.448 -13.188 1 85.94 85 GLN B N 1
ATOM 4122 C CA . GLN B 1 85 ? 14.453 -2.828 -12.758 1 85.94 85 GLN B CA 1
ATOM 4123 C C . GLN B 1 85 ? 13.719 -3.803 -13.664 1 85.94 85 GLN B C 1
ATOM 4125 O O . GLN B 1 85 ? 14.266 -4.836 -14.055 1 85.94 85 GLN B O 1
ATOM 4130 N N . GLU B 1 86 ? 12.508 -3.484 -13.938 1 89.38 86 GLU B N 1
ATOM 4131 C CA . GLU B 1 86 ? 11.719 -4.348 -14.812 1 89.38 86 GLU B CA 1
ATOM 4132 C C . GLU B 1 86 ? 12.375 -4.477 -16.188 1 89.38 86 GLU B C 1
ATOM 4134 O O . GLU B 1 86 ? 12.539 -5.586 -16.703 1 89.38 86 GLU B O 1
ATOM 4139 N N . LYS B 1 87 ? 12.758 -3.363 -16.703 1 89.81 87 LYS B N 1
ATOM 4140 C CA . LYS B 1 87 ? 13.414 -3.369 -18 1 89.81 87 LYS B CA 1
ATOM 4141 C C . LYS B 1 87 ? 14.695 -4.199 -17.969 1 89.81 87 LYS B C 1
ATOM 4143 O O . LYS B 1 87 ? 14.906 -5.066 -18.812 1 89.81 87 LYS B O 1
ATOM 4148 N N . ASN B 1 88 ? 15.5 -3.984 -17.031 1 91.25 88 ASN B N 1
ATOM 4149 C CA . ASN B 1 88 ? 16.781 -4.676 -16.922 1 91.25 88 ASN B CA 1
ATOM 4150 C C . ASN B 1 88 ? 16.594 -6.176 -16.703 1 91.25 88 ASN B C 1
ATOM 4152 O O . ASN B 1 88 ? 17.312 -6.984 -17.297 1 91.25 88 ASN B O 1
ATOM 4156 N N . ALA B 1 89 ? 15.68 -6.504 -15.852 1 94.56 89 ALA B N 1
ATOM 4157 C CA . ALA B 1 89 ? 15.391 -7.918 -15.625 1 94.56 89 ALA B CA 1
ATOM 4158 C C . ALA B 1 89 ? 14.945 -8.594 -16.922 1 94.56 89 ALA B C 1
ATOM 4160 O O . ALA B 1 89 ? 15.414 -9.688 -17.25 1 94.56 89 ALA B O 1
ATOM 4161 N N . MET B 1 90 ? 14.117 -7.914 -17.641 1 95.12 90 MET B N 1
ATOM 4162 C CA . MET B 1 90 ? 13.562 -8.5 -18.859 1 95.12 90 MET B CA 1
ATOM 4163 C C . MET B 1 90 ? 14.641 -8.656 -19.922 1 95.12 90 MET B C 1
ATOM 4165 O O . MET B 1 90 ? 14.625 -9.625 -20.688 1 95.12 90 MET B O 1
ATOM 4169 N N . LEU B 1 91 ? 15.547 -7.734 -19.984 1 93.56 91 LEU B N 1
ATOM 4170 C CA . LEU B 1 91 ? 16.641 -7.84 -20.938 1 93.56 91 LEU B CA 1
ATOM 4171 C C . LEU B 1 91 ? 17.453 -9.109 -20.703 1 93.56 91 LEU B C 1
ATOM 4173 O O . LEU B 1 91 ? 17.859 -9.789 -21.656 1 93.56 91 LEU B O 1
ATOM 4177 N N . VAL B 1 92 ? 17.656 -9.406 -19.484 1 95.25 92 VAL B N 1
ATOM 4178 C CA . VAL B 1 92 ? 18.422 -10.594 -19.109 1 95.25 92 VAL B CA 1
ATOM 4179 C C . VAL B 1 92 ? 17.578 -11.844 -19.375 1 95.25 92 VAL B C 1
ATOM 4181 O O . VAL B 1 92 ? 18.078 -12.828 -19.922 1 95.25 92 VAL B O 1
ATOM 4184 N N . LEU B 1 93 ? 16.344 -11.82 -19.078 1 96.81 93 LEU B N 1
ATOM 4185 C CA . LEU B 1 93 ? 15.469 -12.992 -19.156 1 96.81 93 LEU B CA 1
ATOM 4186 C C . LEU B 1 93 ? 15.078 -13.297 -20.594 1 96.81 93 LEU B C 1
ATOM 4188 O O . LEU B 1 93 ? 14.711 -14.43 -20.906 1 96.81 93 LEU B O 1
ATOM 4192 N N . ASN B 1 94 ? 15.164 -12.289 -21.391 1 95.94 94 ASN B N 1
ATOM 4193 C CA . ASN B 1 94 ? 14.797 -12.477 -22.797 1 95.94 94 ASN B CA 1
ATOM 4194 C C . ASN B 1 94 ? 15.859 -13.266 -23.547 1 95.94 94 ASN B C 1
ATOM 4196 O O . ASN B 1 94 ? 15.617 -13.734 -24.656 1 95.94 94 ASN B O 1
ATOM 4200 N N . ASP B 1 95 ? 16.938 -13.305 -23.031 1 92.75 95 ASP B N 1
ATOM 4201 C CA . ASP B 1 95 ? 18.047 -13.984 -23.703 1 92.75 95 ASP B CA 1
ATOM 4202 C C . ASP B 1 95 ? 18.453 -15.25 -22.938 1 92.75 95 ASP B C 1
ATOM 4204 O O . ASP B 1 95 ? 19.156 -15.18 -21.938 1 92.75 95 ASP B O 1
ATOM 4208 N N . PRO B 1 96 ? 18.109 -16.5 -23.391 1 94.06 96 PRO B N 1
ATOM 4209 C CA . PRO B 1 96 ? 17.469 -16.781 -24.688 1 94.06 96 PRO B CA 1
ATOM 4210 C C . PRO B 1 96 ? 15.945 -16.703 -24.625 1 94.06 96 PRO B C 1
ATOM 4212 O O . PRO B 1 96 ? 15.273 -16.812 -25.656 1 94.06 96 PRO B O 1
ATOM 4215 N N . GLY B 1 97 ? 15.453 -16.578 -23.484 1 94.75 97 GLY B N 1
ATOM 4216 C CA . GLY B 1 97 ? 14.016 -16.703 -23.25 1 94.75 97 GLY B CA 1
ATOM 4217 C C . GLY B 1 97 ? 13.617 -18.047 -22.672 1 94.75 97 GLY B C 1
ATOM 4218 O O . GLY B 1 97 ? 14.445 -18.953 -22.562 1 94.75 97 GLY B O 1
ATOM 4219 N N . HIS B 1 98 ? 12.383 -18.125 -22.281 1 95.69 98 HIS B N 1
ATOM 4220 C CA . HIS B 1 98 ? 11.867 -19.344 -21.656 1 95.69 98 HIS B CA 1
ATOM 4221 C C . HIS B 1 98 ? 10.359 -19.469 -21.859 1 95.69 98 HIS B C 1
ATOM 4223 O O . HIS B 1 98 ? 9.633 -18.469 -21.812 1 95.69 98 HIS B O 1
ATOM 4229 N N . PRO B 1 99 ? 9.883 -20.625 -22.047 1 94.25 99 PRO B N 1
ATOM 4230 C CA . PRO B 1 99 ? 8.453 -20.828 -22.281 1 94.25 99 PRO B CA 1
ATOM 4231 C C . PRO B 1 99 ? 7.594 -20.406 -21.094 1 94.25 99 PRO B C 1
ATOM 4233 O O . PRO B 1 99 ? 6.402 -20.125 -21.25 1 94.25 99 PRO B O 1
ATOM 4236 N N . ASN B 1 100 ? 8.148 -20.344 -19.875 1 96.5 100 ASN B N 1
ATOM 4237 C CA . ASN B 1 100 ? 7.367 -20.047 -18.688 1 96.5 100 ASN B CA 1
ATOM 4238 C C . ASN B 1 100 ? 7.691 -18.656 -18.141 1 96.5 100 ASN B C 1
ATOM 4240 O O . ASN B 1 100 ? 7.383 -18.359 -16.984 1 96.5 100 ASN B O 1
ATOM 4244 N N . VAL B 1 101 ? 8.328 -17.828 -18.891 1 97.75 101 VAL B N 1
ATOM 4245 C CA . VAL B 1 101 ? 8.594 -16.438 -18.547 1 97.75 101 VAL B CA 1
ATOM 4246 C C . VAL B 1 101 ? 8.164 -15.531 -19.703 1 97.75 101 VAL B C 1
ATOM 4248 O O . VAL B 1 101 ? 8.484 -15.805 -20.859 1 97.75 101 VAL B O 1
ATOM 4251 N N . ILE B 1 102 ? 7.445 -14.508 -19.391 1 97.44 102 ILE B N 1
ATOM 4252 C CA . ILE B 1 102 ? 6.91 -13.617 -20.406 1 97.44 102 ILE B CA 1
ATOM 4253 C C . ILE B 1 102 ? 8.055 -12.992 -21.203 1 97.44 102 ILE B C 1
ATOM 4255 O O . ILE B 1 102 ? 9.141 -12.766 -20.656 1 97.44 102 ILE B O 1
ATOM 4259 N N . ARG B 1 103 ? 7.801 -12.672 -22.406 1 96.5 103 ARG B N 1
ATOM 4260 C CA . ARG B 1 103 ? 8.812 -12.078 -23.266 1 96.5 103 ARG B CA 1
ATOM 4261 C C . ARG B 1 103 ? 8.547 -10.594 -23.484 1 96.5 103 ARG B C 1
ATOM 4263 O O . ARG B 1 103 ? 7.426 -10.195 -23.797 1 96.5 103 ARG B O 1
ATOM 4270 N N . MET B 1 104 ? 9.57 -9.844 -23.25 1 95.31 104 MET B N 1
ATOM 4271 C CA . MET B 1 104 ? 9.523 -8.43 -23.594 1 95.31 104 MET B CA 1
ATOM 4272 C C . MET B 1 104 ? 9.938 -8.203 -25.047 1 95.31 104 MET B C 1
ATOM 4274 O O . MET B 1 104 ? 10.961 -8.727 -25.484 1 95.31 104 MET B O 1
ATOM 4278 N N . ILE B 1 105 ? 9.172 -7.422 -25.734 1 93.5 105 ILE B N 1
ATOM 4279 C CA . ILE B 1 105 ? 9.391 -7.215 -27.172 1 93.5 105 ILE B CA 1
ATOM 4280 C C . ILE B 1 105 ? 10.219 -5.953 -27.375 1 93.5 105 ILE B C 1
ATOM 4282 O O . ILE B 1 105 ? 11.172 -5.949 -28.172 1 93.5 105 ILE B O 1
ATOM 4286 N N . ASP B 1 106 ? 9.828 -4.879 -26.672 1 90.44 106 ASP B N 1
ATOM 4287 C CA . ASP B 1 106 ? 10.5 -3.602 -26.875 1 90.44 106 ASP B CA 1
ATOM 4288 C C . ASP B 1 106 ? 10.203 -2.637 -25.734 1 90.44 106 ASP B C 1
ATOM 4290 O O . ASP B 1 106 ? 9.336 -2.906 -24.891 1 90.44 106 ASP B O 1
ATOM 4294 N N . THR B 1 107 ? 11.039 -1.638 -25.641 1 90 107 THR B N 1
ATOM 4295 C CA . THR B 1 107 ? 10.797 -0.501 -24.766 1 90 107 THR B CA 1
ATOM 4296 C C . THR B 1 107 ? 10.914 0.813 -25.531 1 90 107 THR B C 1
ATOM 4298 O O . THR B 1 107 ? 11.773 0.95 -26.406 1 90 107 THR B O 1
ATOM 4301 N N . PHE B 1 108 ? 10.016 1.74 -25.281 1 88.25 108 PHE B N 1
ATOM 4302 C CA . PHE B 1 108 ? 10.102 3.057 -25.906 1 88.25 108 PHE B CA 1
ATOM 4303 C C . PHE B 1 108 ? 9.477 4.121 -25 1 88.25 108 PHE B C 1
ATOM 4305 O O . PHE B 1 108 ? 9.008 3.818 -23.906 1 88.25 108 PHE B O 1
ATOM 4312 N N . ARG B 1 109 ? 9.695 5.371 -25.359 1 85.31 109 ARG B N 1
ATOM 4313 C CA . ARG B 1 109 ? 9.188 6.461 -24.531 1 85.31 109 ARG B CA 1
ATOM 4314 C C . ARG B 1 109 ? 8.711 7.625 -25.391 1 85.31 109 ARG B C 1
ATOM 4316 O O . ARG B 1 109 ? 9.078 7.734 -26.562 1 85.31 109 ARG B O 1
ATOM 4323 N N . ASP B 1 110 ? 7.824 8.344 -24.891 1 82.62 110 ASP B N 1
ATOM 4324 C CA . ASP B 1 110 ? 7.469 9.641 -25.453 1 82.62 110 ASP B CA 1
ATOM 4325 C C . ASP B 1 110 ? 7.594 10.742 -24.406 1 82.62 110 ASP B C 1
ATOM 4327 O O . ASP B 1 110 ? 8.352 10.617 -23.453 1 82.62 110 ASP B O 1
ATOM 4331 N N . GLU B 1 111 ? 6.914 11.852 -24.625 1 73.75 111 GLU B N 1
ATOM 4332 C CA . GLU B 1 111 ? 7.086 13.008 -23.75 1 73.75 111 GLU B CA 1
ATOM 4333 C C . GLU B 1 111 ? 6.461 12.766 -22.391 1 73.75 111 GLU B C 1
ATOM 4335 O O . GLU B 1 111 ? 6.941 13.281 -21.375 1 73.75 111 GLU B O 1
ATOM 4340 N N . GLN B 1 112 ? 5.543 11.898 -22.375 1 71.12 112 GLN B N 1
ATOM 4341 C CA . GLN B 1 112 ? 4.746 11.812 -21.156 1 71.12 112 GLN B CA 1
ATOM 4342 C C . GLN B 1 112 ? 4.91 10.445 -20.5 1 71.12 112 GLN B C 1
ATOM 4344 O O . GLN B 1 112 ? 4.742 10.312 -19.281 1 71.12 112 GLN B O 1
ATOM 4349 N N . ASN B 1 113 ? 5.203 9.461 -21.344 1 80.19 113 ASN B N 1
ATOM 4350 C CA . ASN B 1 113 ? 5.117 8.102 -20.828 1 80.19 113 ASN B CA 1
ATOM 4351 C C . ASN B 1 113 ? 6.332 7.27 -21.234 1 80.19 113 ASN B C 1
ATOM 4353 O O . ASN B 1 113 ? 7.016 7.602 -22.219 1 80.19 113 ASN B O 1
ATOM 4357 N N . VAL B 1 114 ? 6.602 6.301 -20.422 1 83.25 114 VAL B N 1
ATOM 4358 C CA . VAL B 1 114 ? 7.496 5.199 -20.75 1 83.25 114 VAL B CA 1
ATOM 4359 C C . VAL B 1 114 ? 6.688 3.926 -20.984 1 83.25 114 VAL B C 1
ATOM 4361 O O . VAL B 1 114 ? 5.73 3.652 -20.25 1 83.25 114 VAL B O 1
ATOM 4364 N N . TYR B 1 115 ? 7.16 3.186 -22.078 1 88.5 115 TYR B N 1
ATOM 4365 C CA . TYR B 1 115 ? 6.379 2.018 -22.469 1 88.5 115 TYR B CA 1
ATOM 4366 C C . TYR B 1 115 ? 7.242 0.762 -22.469 1 88.5 115 TYR B C 1
ATOM 4368 O O . TYR B 1 115 ? 8.391 0.797 -22.906 1 88.5 115 TYR B O 1
ATOM 4376 N N . ILE B 1 116 ? 6.684 -0.292 -21.969 1 91.81 116 ILE B N 1
ATOM 4377 C CA . ILE B 1 116 ? 7.254 -1.623 -22.141 1 91.81 116 ILE B CA 1
ATOM 4378 C C . ILE B 1 116 ? 6.277 -2.506 -22.906 1 91.81 116 ILE B C 1
ATOM 4380 O O . ILE B 1 116 ? 5.121 -2.666 -22.5 1 91.81 116 ILE B O 1
ATOM 4384 N N . LEU B 1 117 ? 6.77 -3.041 -24.016 1 94 117 LEU B N 1
ATOM 4385 C CA . LEU B 1 117 ? 5.957 -3.877 -24.891 1 94 117 LEU B CA 1
ATOM 4386 C C . LEU B 1 117 ? 6.238 -5.355 -24.641 1 94 117 LEU B C 1
ATOM 4388 O O . LEU B 1 117 ? 7.383 -5.801 -24.75 1 94 117 LEU B O 1
ATOM 4392 N N . TYR B 1 118 ? 5.125 -6.094 -24.344 1 95.44 118 TYR B N 1
ATOM 4393 C CA . TYR B 1 118 ? 5.238 -7.523 -24.062 1 95.44 118 TYR B CA 1
ATOM 4394 C C . TYR B 1 118 ? 4.457 -8.336 -25.094 1 95.44 118 TYR B C 1
ATOM 4396 O O . TYR B 1 118 ? 3.57 -7.809 -25.766 1 95.44 118 TYR B O 1
ATOM 4404 N N . GLU B 1 119 ? 4.867 -9.602 -25.219 1 95.12 119 GLU B N 1
ATOM 4405 C CA . GLU B 1 119 ? 3.973 -10.516 -25.922 1 95.12 119 GLU B CA 1
ATOM 4406 C C . GLU B 1 119 ? 2.611 -10.594 -25.234 1 95.12 119 GLU B C 1
ATOM 4408 O O . GLU B 1 119 ? 2.508 -10.398 -24.031 1 95.12 119 GLU B O 1
ATOM 4413 N N . TYR B 1 120 ? 1.634 -10.836 -26 1 94.31 120 TYR B N 1
ATOM 4414 C CA . TYR B 1 120 ? 0.276 -10.875 -25.469 1 94.31 120 TYR B CA 1
ATOM 4415 C C . TYR B 1 120 ? -0.124 -12.305 -25.109 1 94.31 120 TYR B C 1
ATOM 4417 O O . TYR B 1 120 ? -0.057 -13.203 -25.953 1 94.31 120 TYR B O 1
ATOM 4425 N N . ALA B 1 121 ? -0.453 -12.539 -23.875 1 92.75 121 ALA B N 1
ATOM 4426 C CA . ALA B 1 121 ? -0.965 -13.828 -23.422 1 92.75 121 ALA B CA 1
ATOM 4427 C C . ALA B 1 121 ? -2.486 -13.883 -23.516 1 92.75 121 ALA B C 1
ATOM 4429 O O . ALA B 1 121 ? -3.193 -13.406 -22.625 1 92.75 121 ALA B O 1
ATOM 4430 N N . GLU B 1 122 ? -3.004 -14.531 -24.422 1 87.38 122 GLU B N 1
ATOM 4431 C CA . GLU B 1 122 ? -4.422 -14.516 -24.766 1 87.38 122 GLU B CA 1
ATOM 4432 C C . GLU B 1 122 ? -5.25 -15.258 -23.719 1 87.38 122 GLU B C 1
ATOM 4434 O O . GLU B 1 122 ? -6.449 -15.016 -23.578 1 87.38 122 GLU B O 1
ATOM 4439 N N . GLY B 1 123 ? -4.648 -16.125 -22.953 1 87.06 123 GLY B N 1
ATOM 4440 C CA . GLY B 1 123 ? -5.371 -16.906 -21.969 1 87.06 123 GLY B CA 1
ATOM 4441 C C . GLY B 1 123 ? -5.711 -16.109 -20.719 1 87.06 123 GLY B C 1
ATOM 4442 O O . GLY B 1 123 ? -6.441 -16.594 -19.859 1 87.06 123 GLY B O 1
ATOM 4443 N N . GLY B 1 124 ? -5.164 -14.961 -20.562 1 86.25 124 GLY B N 1
ATOM 4444 C CA . GLY B 1 124 ? -5.48 -14.117 -19.422 1 86.25 124 GLY B CA 1
ATOM 4445 C C . GLY B 1 124 ? -4.707 -14.477 -18.172 1 86.25 124 GLY B C 1
ATOM 4446 O O . GLY B 1 124 ? -3.676 -15.148 -18.25 1 86.25 124 GLY B O 1
ATOM 4447 N N . ASP B 1 125 ? -5.199 -14.008 -17.031 1 87.38 125 ASP B N 1
ATOM 4448 C CA . ASP B 1 125 ? -4.566 -14.18 -15.727 1 87.38 125 ASP B CA 1
ATOM 4449 C C . ASP B 1 125 ? -4.957 -15.516 -15.102 1 87.38 125 ASP B C 1
ATOM 4451 O O . ASP B 1 125 ? -6.133 -15.898 -15.109 1 87.38 125 ASP B O 1
ATOM 4455 N N . LEU B 1 126 ? -3.994 -16.156 -14.57 1 91.94 126 LEU B N 1
ATOM 4456 C CA . LEU B 1 126 ? -4.223 -17.453 -13.93 1 91.94 126 LEU B CA 1
ATOM 4457 C C . LEU B 1 126 ? -5.184 -17.312 -12.758 1 91.94 126 LEU B C 1
ATOM 4459 O O . LEU B 1 126 ? -6.043 -18.172 -12.547 1 91.94 126 LEU B O 1
ATOM 4463 N N . TRP B 1 127 ? -5.031 -16.266 -12.023 1 90 127 TRP B N 1
ATOM 4464 C CA . TRP B 1 127 ? -5.863 -16.078 -10.844 1 90 127 TRP B CA 1
ATOM 4465 C C . TRP B 1 127 ? -7.34 -16.062 -11.211 1 90 127 TRP B C 1
ATOM 4467 O O . TRP B 1 127 ? -8.172 -16.672 -10.539 1 90 127 TRP B O 1
ATOM 4477 N N . GLU B 1 128 ? -7.641 -15.422 -12.258 1 83.81 128 GLU B N 1
ATOM 4478 C CA . GLU B 1 128 ? -9.031 -15.312 -12.688 1 83.81 128 GLU B CA 1
ATOM 4479 C C . GLU B 1 128 ? -9.602 -16.688 -13.055 1 83.81 128 GLU B C 1
ATOM 4481 O O . GLU B 1 128 ? -10.797 -16.938 -12.859 1 83.81 128 GLU B O 1
ATOM 4486 N N . GLU B 1 129 ? -8.789 -17.516 -13.453 1 85 129 GLU B N 1
ATOM 4487 C CA . GLU B 1 129 ? -9.219 -18.844 -13.867 1 85 129 GLU B CA 1
ATOM 4488 C C . GLU B 1 129 ? -9.43 -19.75 -12.656 1 85 129 GLU B C 1
ATOM 4490 O O . GLU B 1 129 ? -10.312 -20.625 -12.672 1 85 129 GLU B O 1
ATOM 4495 N N . ILE B 1 130 ? -8.703 -19.469 -11.656 1 89.69 130 ILE B N 1
ATOM 4496 C CA . ILE B 1 130 ? -8.711 -20.484 -10.602 1 89.69 130 ILE B CA 1
ATOM 4497 C C . ILE B 1 130 ? -9.344 -19.906 -9.336 1 89.69 130 ILE B C 1
ATOM 4499 O O . ILE B 1 130 ? -9.633 -20.641 -8.391 1 89.69 130 ILE B O 1
ATOM 4503 N N . LYS B 1 131 ? -9.578 -18.719 -9.25 1 88 131 LYS B N 1
ATOM 4504 C CA . LYS B 1 131 ? -10.07 -18.047 -8.047 1 88 131 LYS B CA 1
ATOM 4505 C C . LYS B 1 131 ? -11.32 -18.734 -7.516 1 88 131 LYS B C 1
ATOM 4507 O O . LYS B 1 131 ? -12.211 -19.109 -8.281 1 88 131 LYS B O 1
ATOM 4512 N N . HIS B 1 132 ? -11.367 -19.094 -6.277 1 85.25 132 HIS B N 1
ATOM 4513 C CA . HIS B 1 132 ? -12.492 -19.609 -5.512 1 85.25 132 HIS B CA 1
ATOM 4514 C C . HIS B 1 132 ? -12.648 -21.125 -5.715 1 85.25 132 HIS B C 1
ATOM 4516 O O . HIS B 1 132 ? -13.281 -21.797 -4.902 1 85.25 132 HIS B O 1
ATOM 4522 N N . VAL B 1 133 ? -12.062 -21.672 -6.809 1 87.12 133 VAL B N 1
ATOM 4523 C CA . VAL B 1 133 ? -12.336 -23.078 -7.062 1 87.12 133 VAL B CA 1
ATOM 4524 C C . VAL B 1 133 ? -11.023 -23.859 -7.152 1 87.12 133 VAL B C 1
ATOM 4526 O O . VAL B 1 133 ? -11.008 -25.078 -6.996 1 87.12 133 VAL B O 1
ATOM 4529 N N . GLY B 1 134 ? -9.945 -23.188 -7.414 1 88.38 134 GLY B N 1
ATOM 4530 C CA . GLY B 1 134 ? -8.688 -23.875 -7.605 1 88.38 134 GLY B CA 1
ATOM 4531 C C . GLY B 1 134 ? -8.672 -24.766 -8.836 1 88.38 134 GLY B C 1
ATOM 4532 O O . GLY B 1 134 ? -9.398 -24.516 -9.797 1 88.38 134 GLY B O 1
ATOM 4533 N N . VAL B 1 135 ? -7.707 -25.734 -8.805 1 86 135 VAL B N 1
ATOM 4534 C CA . VAL B 1 135 ? -7.594 -26.719 -9.867 1 86 135 VAL B CA 1
ATOM 4535 C C . VAL B 1 135 ? -7.93 -28.109 -9.312 1 86 135 VAL B C 1
ATOM 4537 O O . VAL B 1 135 ? -7.078 -28.766 -8.719 1 86 135 VAL B O 1
ATOM 4540 N N . PRO B 1 136 ? -9.125 -28.5 -9.609 1 80.5 136 PRO B N 1
ATOM 4541 C CA . PRO B 1 136 ? -9.586 -29.75 -9.008 1 80.5 136 PRO B CA 1
ATOM 4542 C C . PRO B 1 136 ? -8.875 -30.984 -9.578 1 80.5 136 PRO B C 1
ATOM 4544 O O . PRO B 1 136 ? -8.711 -31.984 -8.891 1 80.5 136 PRO B O 1
ATOM 4547 N N . ASP B 1 137 ? -8.5 -30.922 -10.812 1 84.06 137 ASP B N 1
ATOM 4548 C CA . ASP B 1 137 ? -7.801 -32.031 -11.43 1 84.06 137 ASP B CA 1
ATOM 4549 C C . ASP B 1 137 ? -6.359 -32.125 -10.938 1 84.06 137 ASP B C 1
ATOM 4551 O O . ASP B 1 137 ? -5.531 -31.281 -11.258 1 84.06 137 ASP B O 1
ATOM 4555 N N . GLY B 1 138 ? -6.062 -33.25 -10.25 1 87.44 138 GLY B N 1
ATOM 4556 C CA . GLY B 1 138 ? -4.75 -33.406 -9.641 1 87.44 138 GLY B CA 1
ATOM 4557 C C . GLY B 1 138 ? -3.627 -33.469 -10.656 1 87.44 138 GLY B C 1
ATOM 4558 O O . GLY B 1 138 ? -2.533 -32.969 -10.414 1 87.44 138 GLY B O 1
ATOM 4559 N N . TYR B 1 139 ? -3.924 -34.125 -11.758 1 87.56 139 TYR B N 1
ATOM 4560 C CA . TYR B 1 139 ? -2.906 -34.25 -12.789 1 87.56 139 TYR B CA 1
ATOM 4561 C C . TYR B 1 139 ? -2.584 -32.875 -13.406 1 87.56 139 TYR B C 1
ATOM 4563 O O . TYR B 1 139 ? -1.415 -32.5 -13.523 1 87.56 139 TYR B O 1
ATOM 4571 N N . ILE B 1 140 ? -3.561 -32.125 -13.742 1 87.5 140 ILE B N 1
ATOM 4572 C CA . ILE B 1 140 ? -3.379 -30.797 -14.328 1 87.5 140 ILE B CA 1
ATOM 4573 C C . ILE B 1 140 ? -2.676 -29.875 -13.328 1 87.5 140 ILE B C 1
ATOM 4575 O O . ILE B 1 140 ? -1.788 -29.109 -13.695 1 87.5 140 ILE B O 1
ATOM 4579 N N . ALA B 1 141 ? -3.068 -30 -12.094 1 92.06 141 ALA B N 1
ATOM 4580 C CA . ALA B 1 141 ? -2.443 -29.203 -11.055 1 92.06 141 ALA B CA 1
ATOM 4581 C C . ALA B 1 141 ? -0.939 -29.453 -10.992 1 92.06 141 ALA B C 1
ATOM 4583 O O . ALA B 1 141 ? -0.151 -28.5 -10.914 1 92.06 141 ALA B O 1
ATOM 4584 N N . ARG B 1 142 ? -0.546 -30.672 -11.094 1 93.62 142 ARG B N 1
ATOM 4585 C CA . ARG B 1 142 ? 0.871 -31.016 -11.031 1 93.62 142 ARG B CA 1
ATOM 4586 C C . ARG B 1 142 ? 1.62 -30.469 -12.242 1 93.62 142 ARG B C 1
ATOM 4588 O O . ARG B 1 142 ? 2.758 -30.016 -12.125 1 93.62 142 ARG B O 1
ATOM 4595 N N . ILE B 1 143 ? 0.998 -30.5 -13.367 1 91.5 143 ILE B N 1
ATOM 4596 C CA . ILE B 1 143 ? 1.599 -29.953 -14.586 1 91.5 143 ILE B CA 1
ATOM 4597 C C . ILE B 1 143 ? 1.824 -28.453 -14.43 1 91.5 143 ILE B C 1
ATOM 4599 O O . ILE B 1 143 ? 2.891 -27.938 -14.773 1 91.5 143 ILE B O 1
ATOM 4603 N N . LEU B 1 144 ? 0.83 -27.812 -13.922 1 93.62 144 LEU B N 1
ATOM 4604 C CA . LEU B 1 144 ? 0.925 -26.375 -13.734 1 93.62 144 LEU B CA 1
ATOM 4605 C C . LEU B 1 144 ? 2.012 -26.016 -12.727 1 93.62 144 LEU B C 1
ATOM 4607 O O . LEU B 1 144 ? 2.777 -25.078 -12.93 1 93.62 144 LEU B O 1
ATOM 4611 N N . VAL B 1 145 ? 2.09 -26.75 -11.656 1 95.62 145 VAL B N 1
ATOM 4612 C CA . VAL B 1 145 ? 3.127 -26.531 -10.656 1 95.62 145 VAL B CA 1
ATOM 4613 C C . VAL B 1 145 ? 4.504 -26.703 -11.289 1 95.62 145 VAL B C 1
ATOM 4615 O O . VAL B 1 145 ? 5.414 -25.922 -11.039 1 95.62 145 VAL B O 1
ATOM 4618 N N . MET B 1 146 ? 4.629 -27.703 -12.102 1 94.44 146 MET B N 1
ATOM 4619 C CA . MET B 1 146 ? 5.902 -27.953 -12.773 1 94.44 146 MET B CA 1
ATOM 4620 C C . MET B 1 146 ? 6.273 -26.781 -13.68 1 94.44 146 MET B C 1
ATOM 4622 O O . MET B 1 146 ? 7.441 -26.391 -13.742 1 94.44 146 MET B O 1
ATOM 4626 N N . GLN B 1 147 ? 5.348 -26.266 -14.367 1 93.88 147 GLN B N 1
ATOM 4627 C CA . GLN B 1 147 ? 5.617 -25.109 -15.227 1 93.88 147 GLN B CA 1
ATOM 4628 C C . GLN B 1 147 ? 6.09 -23.906 -14.414 1 93.88 147 GLN B C 1
ATOM 4630 O O . GLN B 1 147 ? 7.039 -23.234 -14.797 1 93.88 147 GLN B O 1
ATOM 4635 N N . LEU B 1 148 ? 5.445 -23.688 -13.273 1 95.75 148 LEU B N 1
ATOM 4636 C CA . LEU B 1 148 ? 5.867 -22.609 -12.383 1 95.75 148 LEU B CA 1
ATOM 4637 C C . LEU B 1 148 ? 7.305 -22.828 -11.914 1 95.75 148 LEU B C 1
ATOM 4639 O O . LEU B 1 148 ? 8.102 -21.891 -11.891 1 95.75 148 LEU B O 1
ATOM 4643 N N . LEU B 1 149 ? 7.582 -24.047 -11.625 1 96 149 LEU B N 1
ATOM 4644 C CA . LEU B 1 149 ? 8.914 -24.391 -11.133 1 96 149 LEU B CA 1
ATOM 4645 C C . LEU B 1 149 ? 9.969 -24.141 -12.203 1 96 149 LEU B C 1
ATOM 4647 O O . LEU B 1 149 ? 11.039 -23.594 -11.906 1 96 149 LEU B O 1
ATOM 4651 N N . ARG B 1 150 ? 9.703 -24.516 -13.359 1 94.75 150 ARG B N 1
ATOM 4652 C CA . ARG B 1 150 ? 10.648 -24.344 -14.461 1 94.75 150 ARG B CA 1
ATOM 4653 C C . ARG B 1 150 ? 10.898 -22.859 -14.734 1 94.75 150 ARG B C 1
ATOM 4655 O O . ARG B 1 150 ? 12.031 -22.453 -14.984 1 94.75 150 ARG B O 1
ATOM 4662 N N . GLY B 1 151 ? 9.844 -22.109 -14.719 1 96.94 151 GLY B N 1
ATOM 4663 C CA . GLY B 1 151 ? 10.008 -20.672 -14.875 1 96.94 151 GLY B CA 1
ATOM 4664 C C . GLY B 1 151 ? 10.852 -20.047 -13.789 1 96.94 151 GLY B C 1
ATOM 4665 O O . GLY B 1 151 ? 11.75 -19.25 -14.07 1 96.94 151 GLY B O 1
ATOM 4666 N N . LEU B 1 152 ? 10.555 -20.391 -12.586 1 97.75 152 LEU B N 1
ATOM 4667 C CA . LEU B 1 152 ? 11.273 -19.844 -11.445 1 97.75 152 LEU B CA 1
ATOM 4668 C C . LEU B 1 152 ? 12.742 -20.25 -11.484 1 97.75 152 LEU B C 1
ATOM 4670 O O . LEU B 1 152 ? 13.625 -19.453 -11.156 1 97.75 152 LEU B O 1
ATOM 4674 N N . GLU B 1 153 ? 12.969 -21.469 -11.844 1 96.5 153 GLU B N 1
ATOM 4675 C CA . GLU B 1 153 ? 14.336 -21.938 -11.992 1 96.5 153 GLU B CA 1
ATOM 4676 C C . GLU B 1 153 ? 15.109 -21.109 -13 1 96.5 153 GLU B C 1
ATOM 4678 O O . GLU B 1 153 ? 16.25 -20.719 -12.75 1 96.5 153 GLU B O 1
ATOM 4683 N N . TYR B 1 154 ? 14.508 -20.891 -14.094 1 96.88 154 TYR B N 1
ATOM 4684 C CA . TYR B 1 154 ? 15.133 -20.062 -15.125 1 96.88 154 TYR B CA 1
ATOM 4685 C C . TYR B 1 154 ? 15.453 -18.672 -14.586 1 96.88 154 TYR B C 1
ATOM 4687 O O . TYR B 1 154 ? 16.562 -18.156 -14.797 1 96.88 154 TYR B O 1
ATOM 4695 N N . ILE B 1 155 ? 14.562 -18.047 -13.914 1 98 155 ILE B N 1
ATOM 4696 C CA . ILE B 1 155 ? 14.727 -16.719 -13.344 1 98 155 ILE B CA 1
ATOM 4697 C C . ILE B 1 155 ? 15.906 -16.719 -12.375 1 98 155 ILE B C 1
ATOM 4699 O O . ILE B 1 155 ? 16.766 -15.836 -12.438 1 98 155 ILE B O 1
ATOM 4703 N N . HIS B 1 156 ? 15.93 -17.688 -11.492 1 97.06 156 HIS B N 1
ATOM 4704 C CA . HIS B 1 156 ? 17 -17.797 -10.508 1 97.06 156 HIS B CA 1
ATOM 4705 C C . HIS B 1 156 ? 18.344 -18.047 -11.188 1 97.06 156 HIS B C 1
ATOM 4707 O O . HIS B 1 156 ? 19.375 -17.516 -10.758 1 97.06 156 HIS B O 1
ATOM 4713 N N . GLU B 1 157 ? 18.344 -18.844 -12.18 1 96.62 157 GLU B N 1
ATOM 4714 C CA . GLU B 1 157 ? 19.562 -19.141 -12.922 1 96.62 157 GLU B CA 1
ATOM 4715 C C . GLU B 1 157 ? 20.156 -17.875 -13.539 1 96.62 157 GLU B C 1
ATOM 4717 O O . GLU B 1 157 ? 21.375 -17.766 -13.695 1 96.62 157 GLU B O 1
ATOM 4722 N N . LYS B 1 158 ? 19.328 -16.969 -13.891 1 96.75 158 LYS B N 1
ATOM 4723 C CA . LYS B 1 158 ? 19.75 -15.703 -14.492 1 96.75 158 LYS B CA 1
ATOM 4724 C C . LYS B 1 158 ? 20.141 -14.688 -13.422 1 96.75 158 LYS B C 1
ATOM 4726 O O . LYS B 1 158 ? 20.438 -13.531 -13.734 1 96.75 158 LYS B O 1
ATOM 4731 N N . GLY B 1 159 ? 20.062 -15.109 -12.172 1 95.56 159 GLY B N 1
ATOM 4732 C CA . GLY B 1 159 ? 20.5 -14.273 -11.07 1 95.56 159 GLY B CA 1
ATOM 4733 C C . GLY B 1 159 ? 19.469 -13.258 -10.641 1 95.56 159 GLY B C 1
ATOM 4734 O O . GLY B 1 159 ? 19.812 -12.172 -10.164 1 95.56 159 GLY B O 1
ATOM 4735 N N . ILE B 1 160 ? 18.25 -13.562 -10.828 1 96.62 160 ILE B N 1
ATOM 4736 C CA . ILE B 1 160 ? 17.172 -12.648 -10.484 1 96.62 160 ILE B CA 1
ATOM 4737 C C . ILE B 1 160 ? 16.25 -13.297 -9.445 1 96.62 160 ILE B C 1
ATOM 4739 O O . ILE B 1 160 ? 15.945 -14.484 -9.539 1 96.62 160 ILE B O 1
ATOM 4743 N N . VAL B 1 161 ? 15.898 -12.594 -8.43 1 95.94 161 VAL B N 1
ATOM 4744 C CA . VAL B 1 161 ? 14.836 -12.953 -7.5 1 95.94 161 VAL B CA 1
ATOM 4745 C C . VAL B 1 161 ? 13.555 -12.211 -7.867 1 95.94 161 VAL B C 1
ATOM 4747 O O . VAL B 1 161 ? 13.562 -10.984 -8.047 1 95.94 161 VAL B O 1
ATOM 4750 N N . HIS B 1 162 ? 12.43 -12.844 -8.023 1 95.62 162 HIS B N 1
ATOM 4751 C CA . HIS B 1 162 ? 11.195 -12.25 -8.523 1 95.62 162 HIS B CA 1
ATOM 4752 C C . HIS B 1 162 ? 10.555 -11.352 -7.469 1 95.62 162 HIS B C 1
ATOM 4754 O O . HIS B 1 162 ? 10.172 -10.219 -7.762 1 95.62 162 HIS B O 1
ATOM 4760 N N . ARG B 1 163 ? 10.328 -11.906 -6.207 1 93.62 163 ARG B N 1
ATOM 4761 C CA . ARG B 1 163 ? 9.945 -11.211 -4.98 1 93.62 163 ARG B CA 1
ATOM 4762 C C . ARG B 1 163 ? 8.445 -10.922 -4.957 1 93.62 163 ARG B C 1
ATOM 4764 O O . ARG B 1 163 ? 7.949 -10.281 -4.031 1 93.62 163 ARG B O 1
ATOM 4771 N N . ASP B 1 164 ? 7.68 -11.383 -5.934 1 93 164 ASP B N 1
ATOM 4772 C CA . ASP B 1 164 ? 6.234 -11.188 -5.895 1 93 164 ASP B CA 1
ATOM 4773 C C . ASP B 1 164 ? 5.512 -12.273 -6.688 1 93 164 ASP B C 1
ATOM 4775 O O . ASP B 1 164 ? 4.633 -11.977 -7.496 1 93 164 ASP B O 1
ATOM 4779 N N . LEU B 1 165 ? 5.93 -13.469 -6.523 1 96.5 165 LEU B N 1
ATOM 4780 C CA . LEU B 1 165 ? 5.293 -14.602 -7.188 1 96.5 165 LEU B CA 1
ATOM 4781 C C . LEU B 1 165 ? 3.934 -14.898 -6.566 1 96.5 165 LEU B C 1
ATOM 4783 O O . LEU B 1 165 ? 3.826 -15.086 -5.355 1 96.5 165 LEU B O 1
ATOM 4787 N N . LYS B 1 166 ? 2.941 -14.914 -7.391 1 95.62 166 LYS B N 1
ATOM 4788 C CA . LYS B 1 166 ? 1.554 -15.219 -7.055 1 95.62 166 LYS B CA 1
ATOM 4789 C C . LYS B 1 166 ? 0.727 -15.461 -8.312 1 95.62 166 LYS B C 1
ATOM 4791 O O . LYS B 1 166 ? 1.17 -15.148 -9.422 1 95.62 166 LYS B O 1
ATOM 4796 N N . CYS B 1 167 ? -0.441 -16.016 -8.164 1 94.62 167 CYS B N 1
ATOM 4797 C CA . CYS B 1 167 ? -1.248 -16.359 -9.328 1 94.62 167 CYS B CA 1
ATOM 4798 C C . CYS B 1 167 ? -1.647 -15.125 -10.117 1 94.62 167 CYS B C 1
ATOM 4800 O O . CYS B 1 167 ? -1.831 -15.188 -11.328 1 94.62 167 CYS B O 1
ATOM 4802 N N . GLU B 1 168 ? -1.703 -13.977 -9.422 1 90.25 168 GLU B N 1
ATOM 4803 C CA . GLU B 1 168 ? -2.035 -12.719 -10.094 1 90.25 168 GLU B CA 1
ATOM 4804 C C . GLU B 1 168 ? -0.932 -12.305 -11.062 1 90.25 168 GLU B C 1
ATOM 4806 O O . GLU B 1 168 ? -1.166 -11.5 -11.969 1 90.25 168 GLU B O 1
ATOM 4811 N N . ASN B 1 169 ? 0.239 -12.828 -10.867 1 93.88 169 ASN B N 1
ATOM 4812 C CA . ASN B 1 169 ? 1.382 -12.477 -11.703 1 93.88 169 ASN B CA 1
ATOM 4813 C C . ASN B 1 169 ? 1.778 -13.625 -12.625 1 93.88 169 ASN B C 1
ATOM 4815 O O . ASN B 1 169 ? 2.963 -13.82 -12.898 1 93.88 169 ASN B O 1
ATOM 4819 N N . ILE B 1 170 ? 0.809 -14.391 -12.984 1 96.25 170 ILE B N 1
ATOM 4820 C CA . ILE B 1 170 ? 0.979 -15.484 -13.938 1 96.25 170 ILE B CA 1
ATOM 4821 C C . ILE B 1 170 ? -0.106 -15.406 -15.016 1 96.25 170 ILE B C 1
ATOM 4823 O O . ILE B 1 170 ? -1.286 -15.227 -14.703 1 96.25 170 ILE B O 1
ATOM 4827 N N . VAL B 1 171 ? 0.286 -15.531 -16.25 1 94.44 171 VAL B N 1
ATOM 4828 C CA . VAL B 1 171 ? -0.67 -15.5 -17.359 1 94.44 171 VAL B CA 1
ATOM 4829 C C . VAL B 1 171 ? -0.611 -16.812 -18.141 1 94.44 171 VAL B C 1
ATOM 4831 O O . VAL B 1 171 ? 0.335 -17.594 -17.984 1 94.44 171 VAL B O 1
ATOM 4834 N N . ILE B 1 172 ? -1.644 -16.984 -18.875 1 91.81 172 ILE B N 1
ATOM 4835 C CA . ILE B 1 172 ? -1.75 -18.188 -19.688 1 91.81 172 ILE B CA 1
ATOM 4836 C C . ILE B 1 172 ? -1.55 -17.844 -21.156 1 91.81 172 ILE B C 1
ATOM 4838 O O . ILE B 1 172 ? -2.291 -17.031 -21.719 1 91.81 172 ILE B O 1
ATOM 4842 N N . HIS B 1 173 ? -0.524 -18.406 -21.719 1 92.25 173 HIS B N 1
ATOM 4843 C CA . HIS B 1 173 ? -0.179 -18.156 -23.109 1 92.25 173 HIS B CA 1
ATOM 4844 C C . HIS B 1 173 ? -0.052 -19.469 -23.875 1 92.25 173 HIS B C 1
ATOM 4846 O O . HIS B 1 173 ? 0.855 -20.266 -23.625 1 92.25 173 HIS B O 1
ATOM 4852 N N . LYS B 1 174 ? -0.956 -19.688 -24.844 1 86.69 174 LYS B N 1
ATOM 4853 C CA . LYS B 1 174 ? -0.959 -20.875 -25.688 1 86.69 174 LYS B CA 1
ATOM 4854 C C . LYS B 1 174 ? -0.921 -22.156 -24.844 1 86.69 174 LYS B C 1
ATOM 4856 O O . LYS B 1 174 ? -0.124 -23.047 -25.109 1 86.69 174 LYS B O 1
ATOM 4861 N N . GLY B 1 175 ? -1.633 -22.062 -23.719 1 83.06 175 GLY B N 1
ATOM 4862 C CA . GLY B 1 175 ? -1.792 -23.234 -22.875 1 83.06 175 GLY B CA 1
ATOM 4863 C C . GLY B 1 175 ? -0.684 -23.375 -21.844 1 83.06 175 GLY B C 1
ATOM 4864 O O . GLY B 1 175 ? -0.676 -24.328 -21.078 1 83.06 175 GLY B O 1
ATOM 4865 N N . SER B 1 176 ? 0.233 -22.5 -21.828 1 90.25 176 SER B N 1
ATOM 4866 C CA . SER B 1 176 ? 1.327 -22.562 -20.859 1 90.25 176 SER B CA 1
ATOM 4867 C C . SER B 1 176 ? 1.285 -21.359 -19.906 1 90.25 176 SER B C 1
ATOM 4869 O O . SER B 1 176 ? 0.765 -20.297 -20.266 1 90.25 176 SER B O 1
ATOM 4871 N N . LEU B 1 177 ? 1.81 -21.625 -18.719 1 95.25 177 LEU B N 1
ATOM 4872 C CA . LEU B 1 177 ? 1.906 -20.531 -17.766 1 95.25 177 LEU B CA 1
ATOM 4873 C C . LEU B 1 177 ? 3.148 -19.688 -18.016 1 95.25 177 LEU B C 1
ATOM 4875 O O . LEU B 1 177 ? 4.215 -20.219 -18.344 1 95.25 177 LEU B O 1
ATOM 4879 N N . LYS B 1 178 ? 2.967 -18.391 -17.938 1 97 178 LYS B N 1
ATOM 4880 C CA . LYS B 1 178 ? 4.105 -17.484 -18 1 97 178 LYS B CA 1
ATOM 4881 C C . LYS B 1 178 ? 4.121 -16.531 -16.812 1 97 178 LYS B C 1
ATOM 4883 O O . LYS B 1 178 ? 3.105 -15.898 -16.5 1 97 178 LYS B O 1
ATOM 4888 N N . ILE B 1 179 ? 5.277 -16.469 -16.156 1 97.94 179 ILE B N 1
ATOM 4889 C CA . ILE B 1 179 ? 5.461 -15.539 -15.039 1 97.94 179 ILE B CA 1
ATOM 4890 C C . ILE B 1 179 ? 5.645 -14.117 -15.578 1 97.94 179 ILE B C 1
ATOM 4892 O O . ILE B 1 179 ? 6.371 -13.906 -16.547 1 97.94 179 ILE B O 1
ATOM 4896 N N . ILE B 1 180 ? 4.945 -13.133 -14.977 1 95.62 180 ILE B N 1
ATOM 4897 C CA . ILE B 1 180 ? 5.02 -11.742 -15.422 1 95.62 180 ILE B CA 1
ATOM 4898 C C . ILE B 1 180 ? 5.352 -10.844 -14.234 1 95.62 180 ILE B C 1
ATOM 4900 O O . ILE B 1 180 ? 5.504 -11.32 -13.109 1 95.62 180 ILE B O 1
ATOM 4904 N N . ASP B 1 181 ? 5.555 -9.492 -14.438 1 90.5 181 ASP B N 1
ATOM 4905 C CA . ASP B 1 181 ? 5.723 -8.406 -13.484 1 90.5 181 ASP B CA 1
ATOM 4906 C C . ASP B 1 181 ? 7.051 -8.531 -12.734 1 90.5 181 ASP B C 1
ATOM 4908 O O . ASP B 1 181 ? 7.094 -9.039 -11.617 1 90.5 181 ASP B O 1
ATOM 4912 N N . PHE B 1 182 ? 8.016 -7.98 -13.266 1 93.31 182 PHE B N 1
ATOM 4913 C CA . PHE B 1 182 ? 9.352 -8.023 -12.688 1 93.31 182 PHE B CA 1
ATOM 4914 C C . PHE B 1 182 ? 9.734 -6.664 -12.109 1 93.31 182 PHE B C 1
ATOM 4916 O O . PHE B 1 182 ? 10.922 -6.359 -11.953 1 93.31 182 PHE B O 1
ATOM 4923 N N . GLY B 1 183 ? 8.734 -5.898 -11.844 1 87.81 183 GLY B N 1
ATOM 4924 C CA . GLY B 1 183 ? 8.961 -4.578 -11.273 1 87.81 183 GLY B CA 1
ATOM 4925 C C . GLY B 1 183 ? 9.602 -4.625 -9.898 1 87.81 183 GLY B C 1
ATOM 4926 O O . GLY B 1 183 ? 10.359 -3.723 -9.531 1 87.81 183 GLY B O 1
ATOM 4927 N N . THR B 1 184 ? 9.352 -5.609 -9.141 1 86.94 184 THR B N 1
ATOM 4928 C CA . THR B 1 184 ? 9.867 -5.723 -7.777 1 86.94 184 THR B CA 1
ATOM 4929 C C . THR B 1 184 ? 11.086 -6.641 -7.738 1 86.94 184 THR B C 1
ATOM 4931 O O . THR B 1 184 ? 11.688 -6.84 -6.68 1 86.94 184 THR B O 1
ATOM 4934 N N . SER B 1 185 ? 11.391 -7.199 -8.867 1 91.81 185 SER B N 1
ATOM 4935 C CA . SER B 1 185 ? 12.492 -8.148 -8.906 1 91.81 185 SER B CA 1
ATOM 4936 C C . SER B 1 185 ? 13.812 -7.484 -8.531 1 91.81 185 SER B C 1
ATOM 4938 O O . SER B 1 185 ? 13.898 -6.258 -8.469 1 91.81 185 SER B O 1
ATOM 4940 N N . ARG B 1 186 ? 14.781 -8.328 -8.18 1 90.62 186 ARG B N 1
ATOM 4941 C CA . ARG B 1 186 ? 16.109 -7.84 -7.848 1 90.62 186 ARG B CA 1
ATOM 4942 C C . ARG B 1 186 ? 17.188 -8.805 -8.344 1 90.62 186 ARG B C 1
ATOM 4944 O O . ARG B 1 186 ? 17 -10.023 -8.305 1 90.62 186 ARG B O 1
ATOM 4951 N N . PHE B 1 187 ? 18.266 -8.219 -8.75 1 88.81 187 PHE B N 1
ATOM 4952 C CA . PHE B 1 187 ? 19.422 -9.039 -9.086 1 88.81 187 PHE B CA 1
ATOM 4953 C C . PHE B 1 187 ? 20.094 -9.547 -7.82 1 88.81 187 PHE B C 1
ATOM 4955 O O . PHE B 1 187 ? 20.266 -8.805 -6.852 1 88.81 187 PHE B O 1
ATOM 4962 N N . ILE B 1 188 ? 20.438 -10.734 -7.758 1 83.44 188 ILE B N 1
ATOM 4963 C CA . ILE B 1 188 ? 21.047 -11.391 -6.602 1 83.44 188 ILE B CA 1
ATOM 4964 C C . ILE B 1 188 ? 22.328 -10.656 -6.207 1 83.44 188 ILE B C 1
ATOM 4966 O O . ILE B 1 188 ? 22.609 -10.484 -5.02 1 83.44 188 ILE B O 1
ATOM 4970 N N . LYS B 1 189 ? 23.125 -10.242 -7.195 1 75.38 189 LYS B N 1
ATOM 4971 C CA . LYS B 1 189 ? 24.359 -9.516 -6.91 1 75.38 189 LYS B CA 1
ATOM 4972 C C . LYS B 1 189 ? 24.078 -8.234 -6.125 1 75.38 189 LYS B C 1
ATOM 4974 O O . LYS B 1 189 ? 24.906 -7.797 -5.324 1 75.38 189 LYS B O 1
ATOM 4979 N N . ASP B 1 190 ? 22.906 -7.656 -6.387 1 66.75 190 ASP B N 1
ATOM 4980 C CA . ASP B 1 190 ? 22.516 -6.414 -5.727 1 66.75 190 ASP B CA 1
ATOM 4981 C C . ASP B 1 190 ? 22.031 -6.68 -4.305 1 66.75 190 ASP B C 1
ATOM 4983 O O . ASP B 1 190 ? 22 -5.77 -3.471 1 66.75 190 ASP B O 1
ATOM 4987 N N . ILE B 1 191 ? 21.672 -7.848 -4.074 1 59.19 191 ILE B N 1
ATOM 4988 C CA . ILE B 1 191 ? 21.188 -8.211 -2.75 1 59.19 191 ILE B CA 1
ATOM 4989 C C . ILE B 1 191 ? 22.375 -8.445 -1.813 1 59.19 191 ILE B C 1
ATOM 4991 O O . ILE B 1 191 ? 22.328 -8.055 -0.642 1 59.19 191 ILE B O 1
ATOM 4995 N N . THR B 1 192 ? 23.438 -9.211 -2.379 1 53.31 192 THR B N 1
ATOM 4996 C CA . THR B 1 192 ? 24.625 -9.547 -1.597 1 53.31 192 THR B CA 1
ATOM 4997 C C . THR B 1 192 ? 25.531 -8.328 -1.443 1 53.31 192 THR B C 1
ATOM 4999 O O . THR B 1 192 ? 26.266 -8.211 -0.461 1 53.31 192 THR B O 1
ATOM 5002 N N . ASN B 1 193 ? 25.75 -7.68 -2.639 1 48.91 193 ASN B N 1
ATOM 5003 C CA . ASN B 1 193 ? 26.688 -6.566 -2.582 1 48.91 193 ASN B CA 1
ATOM 5004 C C . ASN B 1 193 ? 26.203 -5.461 -1.653 1 48.91 193 ASN B C 1
ATOM 5006 O O . ASN B 1 193 ? 25 -5.242 -1.523 1 48.91 193 ASN B O 1
ATOM 5010 N N . LYS B 1 194 ? 27.125 -5.09 -0.757 1 39.38 194 LYS B N 1
ATOM 5011 C CA . LYS B 1 194 ? 27.078 -3.92 0.115 1 39.38 194 LYS B CA 1
ATOM 5012 C C . LYS B 1 194 ? 26.5 -2.711 -0.612 1 39.38 194 LYS B C 1
ATOM 5014 O O . LYS B 1 194 ? 27.172 -1.697 -0.786 1 39.38 194 LYS B O 1
ATOM 5019 N N . GLU B 1 195 ? 25.953 -2.967 -1.716 1 34.72 195 GLU B N 1
ATOM 5020 C CA . GLU B 1 195 ? 25.625 -1.812 -2.549 1 34.72 195 GLU B CA 1
ATOM 5021 C C . GLU B 1 195 ? 24.891 -0.739 -1.747 1 34.72 195 GLU B C 1
ATOM 5023 O O . GLU B 1 195 ? 24.172 -1.051 -0.801 1 34.72 195 GLU B O 1
ATOM 5028 N N . HIS B 1 196 ? 25.609 0.368 -1.716 1 31.41 196 HIS B N 1
ATOM 5029 C CA . HIS B 1 196 ? 25.078 1.691 -1.435 1 31.41 196 HIS B CA 1
ATOM 5030 C C . HIS B 1 196 ? 23.641 1.814 -1.935 1 31.41 196 HIS B C 1
ATOM 5032 O O . HIS B 1 196 ? 23.406 2.188 -3.088 1 31.41 196 HIS B O 1
ATOM 5038 N N . GLY B 1 197 ? 23.234 0.784 -1.942 1 30.8 197 GLY B N 1
ATOM 5039 C CA . GLY B 1 197 ? 21.922 0.845 -2.555 1 30.8 197 GLY B CA 1
ATOM 5040 C C . GLY B 1 197 ? 21.109 2.059 -2.123 1 30.8 197 GLY B C 1
ATOM 5041 O O . GLY B 1 197 ? 21.078 2.395 -0.938 1 30.8 197 GLY B O 1
ATOM 5042 N N . HIS B 1 198 ? 21.453 3.066 -2.98 1 27.75 198 HIS B N 1
ATOM 5043 C CA . HIS B 1 198 ? 20.578 4.227 -2.891 1 27.75 198 HIS B CA 1
ATOM 5044 C C . HIS B 1 198 ? 19.141 3.807 -2.568 1 27.75 198 HIS B C 1
ATOM 5046 O O . HIS B 1 198 ? 18.594 2.91 -3.213 1 27.75 198 HIS B O 1
ATOM 5052 N N . ALA B 1 199 ? 19.172 3.721 -1.404 1 28.39 199 ALA B N 1
ATOM 5053 C CA . ALA B 1 199 ? 17.844 3.598 -0.804 1 28.39 199 ALA B CA 1
ATOM 5054 C C . ALA B 1 199 ? 16.812 4.367 -1.611 1 28.39 199 ALA B C 1
ATOM 5056 O O . ALA B 1 199 ? 16.812 5.602 -1.637 1 28.39 199 ALA B O 1
ATOM 5057 N N . GLU B 1 200 ? 16.953 4.109 -2.996 1 26.41 200 GLU B N 1
ATOM 5058 C CA . GLU B 1 200 ? 16 4.906 -3.773 1 26.41 200 GLU B CA 1
ATOM 5059 C C . GLU B 1 200 ? 14.562 4.66 -3.318 1 26.41 200 GLU B C 1
ATOM 5061 O O . GLU B 1 200 ? 13.844 3.873 -3.928 1 26.41 200 GLU B O 1
ATOM 5066 N N . GLY B 1 201 ? 14.508 4.113 -2.293 1 26.5 201 GLY B N 1
ATOM 5067 C CA . GLY B 1 201 ? 13.109 4.004 -1.923 1 26.5 201 GLY B CA 1
ATOM 5068 C C . GLY B 1 201 ? 12.359 5.324 -2.018 1 26.5 201 GLY B C 1
ATOM 5069 O O . GLY B 1 201 ? 12.945 6.387 -1.788 1 26.5 201 GLY B O 1
ATOM 5070 N N . THR B 1 202 ? 11.695 5.559 -3.16 1 24.42 202 THR B N 1
ATOM 5071 C CA . THR B 1 202 ? 11.008 6.797 -3.506 1 24.42 202 THR B CA 1
ATOM 5072 C C . THR B 1 202 ? 10.484 7.492 -2.252 1 24.42 202 THR B C 1
ATOM 5074 O O . THR B 1 202 ? 9.469 7.078 -1.679 1 24.42 202 THR B O 1
ATOM 5077 N N . GLU B 1 203 ? 11.352 7.531 -1.221 1 24.02 203 GLU B N 1
ATOM 5078 C CA . GLU B 1 203 ? 11.016 8.766 -0.515 1 24.02 203 GLU B CA 1
ATOM 5079 C C . GLU B 1 203 ? 11.633 9.977 -1.2 1 24.02 203 GLU B C 1
ATOM 5081 O O . GLU B 1 203 ? 12.672 9.867 -1.859 1 24.02 203 GLU B O 1
ATOM 5086 N N . THR B 1 204 ? 11.133 11.172 -1.501 1 24.52 204 THR B N 1
ATOM 5087 C CA . THR B 1 204 ? 11.445 12.375 -2.256 1 24.52 204 THR B CA 1
ATOM 5088 C C . THR B 1 204 ? 12.727 13.023 -1.74 1 24.52 204 THR B C 1
ATOM 5090 O O . THR B 1 204 ? 12.781 13.484 -0.6 1 24.52 204 THR B O 1
ATOM 5093 N N . ARG B 1 205 ? 14.055 12.477 -1.896 1 23.62 205 ARG B N 1
ATOM 5094 C CA . ARG B 1 205 ? 15.156 13.359 -1.526 1 23.62 205 ARG B CA 1
ATOM 5095 C C . ARG B 1 205 ? 15.352 14.461 -2.562 1 23.62 205 ARG B C 1
ATOM 5097 O O . ARG B 1 205 ? 15.164 14.234 -3.76 1 23.62 205 ARG B O 1
ATOM 5104 N N . HIS B 1 206 ? 15.391 15.812 -2.248 1 23.05 206 HIS B N 1
ATOM 5105 C CA . HIS B 1 206 ? 15.664 17.109 -2.867 1 23.05 206 HIS B CA 1
ATOM 5106 C C . HIS B 1 206 ? 17.094 17.188 -3.373 1 23.05 206 HIS B C 1
ATOM 5108 O O . HIS B 1 206 ? 18.031 17.391 -2.586 1 23.05 206 HIS B O 1
ATOM 5114 N N . ASP B 1 207 ? 17.688 16.391 -4.281 1 23.44 207 ASP B N 1
ATOM 5115 C CA . ASP B 1 207 ? 19.078 16.734 -4.613 1 23.44 207 ASP B CA 1
ATOM 5116 C C . ASP B 1 207 ? 19.141 18.078 -5.352 1 23.44 207 ASP B C 1
ATOM 5118 O O . ASP B 1 207 ? 18.25 18.422 -6.121 1 23.44 207 ASP B O 1
ATOM 5122 N N . GLU B 1 208 ? 20.016 19.109 -5.047 1 22.69 208 GLU B N 1
ATOM 5123 C CA . GLU B 1 208 ? 20.531 20.438 -5.344 1 22.69 208 GLU B CA 1
ATOM 5124 C C . GLU B 1 208 ? 21.125 20.5 -6.746 1 22.69 208 GLU B C 1
ATOM 5126 O O . GLU B 1 208 ? 22.312 20.219 -6.938 1 22.69 208 GLU B O 1
ATOM 5131 N N . SER B 1 209 ? 20.703 19.828 -7.82 1 23.28 209 SER B N 1
ATOM 5132 C CA . SER B 1 209 ? 21.547 20.094 -8.977 1 23.28 209 SER B CA 1
ATOM 5133 C C . SER B 1 209 ? 21.547 21.578 -9.344 1 23.28 209 SER B C 1
ATOM 5135 O O . SER B 1 209 ? 20.516 22.234 -9.242 1 23.28 209 SER B O 1
ATOM 5137 N N . SER B 1 210 ? 22.703 22.328 -9.492 1 21.36 210 SER B N 1
ATOM 5138 C CA . SER B 1 210 ? 23.297 23.609 -9.859 1 21.36 210 SER B CA 1
ATOM 5139 C C . SER B 1 210 ? 22.891 24.031 -11.266 1 21.36 210 SER B C 1
ATOM 5141 O O . SER B 1 210 ? 23.203 23.344 -12.242 1 21.36 210 SER B O 1
ATOM 5143 N N . MET B 1 211 ? 21.719 24.688 -11.547 1 22.75 211 MET B N 1
ATOM 5144 C CA . MET B 1 211 ? 21.281 25.422 -12.734 1 22.75 211 MET B CA 1
ATOM 5145 C C . MET B 1 211 ? 22.297 26.5 -13.102 1 22.75 211 MET B C 1
ATOM 5147 O O . MET B 1 211 ? 22.484 27.453 -12.352 1 22.75 211 MET B O 1
ATOM 5151 N N . THR B 1 212 ? 23.375 26.25 -13.672 1 22.67 212 THR B N 1
ATOM 5152 C CA . THR B 1 212 ? 24.125 27.344 -14.289 1 22.67 212 THR B CA 1
ATOM 5153 C C . THR B 1 212 ? 23.312 27.969 -15.422 1 22.67 212 THR B C 1
ATOM 5155 O O . THR B 1 212 ? 23.031 27.312 -16.422 1 22.67 212 THR B O 1
ATOM 5158 N N . CYS B 1 213 ? 22.297 28.891 -15.125 1 20.69 213 CYS B N 1
ATOM 5159 C CA . CYS B 1 213 ? 21.625 29.891 -15.953 1 20.69 213 CYS B CA 1
ATOM 5160 C C . CYS B 1 213 ? 22.625 30.719 -16.734 1 20.69 213 CYS B C 1
ATOM 5162 O O . CYS B 1 213 ? 23.453 31.438 -16.141 1 20.69 213 CYS B O 1
ATOM 5164 N N . ASP B 1 214 ? 23.172 30.266 -17.734 1 21.62 214 ASP B N 1
ATOM 5165 C CA . ASP B 1 214 ? 23.797 31.281 -18.578 1 21.62 214 ASP B CA 1
ATOM 5166 C C . ASP B 1 214 ? 22.812 32.406 -18.938 1 21.62 214 ASP B C 1
ATOM 5168 O O . ASP B 1 214 ? 21.594 32.188 -18.875 1 21.62 214 ASP B O 1
ATOM 5172 N N . HIS B 1 215 ? 23.109 33.656 -19.5 1 22.09 215 HIS B N 1
ATOM 5173 C CA . HIS B 1 215 ? 22.797 35.062 -19.688 1 22.09 215 HIS B CA 1
ATOM 5174 C C . HIS B 1 215 ? 21.5 35.219 -20.484 1 22.09 215 HIS B C 1
ATOM 5176 O O . HIS B 1 215 ? 20.766 36.188 -20.297 1 22.09 215 HIS B O 1
ATOM 5182 N N . SER B 1 216 ? 21.25 34.906 -21.781 1 23.34 216 SER B N 1
ATOM 5183 C CA . SER B 1 216 ? 20.469 35.906 -22.469 1 23.34 216 SER B CA 1
ATOM 5184 C C . SER B 1 216 ? 19.109 36.094 -21.812 1 23.34 216 SER B C 1
ATOM 5186 O O . SER B 1 216 ? 18.703 35.281 -20.969 1 23.34 216 SER B O 1
ATOM 5188 N N . ASN B 1 217 ? 17.828 36.688 -22.422 1 22.11 217 ASN B N 1
ATOM 5189 C CA . ASN B 1 217 ? 16.75 37.5 -21.844 1 22.11 217 ASN B CA 1
ATOM 5190 C C . ASN B 1 217 ? 15.859 36.656 -20.938 1 22.11 217 ASN B C 1
ATOM 5192 O O . ASN B 1 217 ? 15.117 37.188 -20.109 1 22.11 217 ASN B O 1
ATOM 5196 N N . CYS B 1 218 ? 15.195 35.562 -21.438 1 20.31 218 CYS B N 1
ATOM 5197 C CA . CYS B 1 218 ? 14.055 35.156 -20.609 1 20.31 218 CYS B CA 1
ATOM 5198 C C . CYS B 1 218 ? 14.516 34.594 -19.266 1 20.31 218 CYS B C 1
ATOM 5200 O O . CYS B 1 218 ? 15.219 33.594 -19.203 1 20.31 218 CYS B O 1
ATOM 5202 N N . GLU B 1 219 ? 14.922 35.406 -18.25 1 22.88 219 GLU B N 1
ATOM 5203 C CA . GLU B 1 219 ? 15.336 35.375 -16.859 1 22.88 219 GLU B CA 1
ATOM 5204 C C . GLU B 1 219 ? 14.43 34.438 -16.047 1 22.88 219 GLU B C 1
ATOM 5206 O O . GLU B 1 219 ? 14.531 34.406 -14.812 1 22.88 219 GLU B O 1
ATOM 5211 N N . GLY B 1 220 ? 13.234 34.062 -16.562 1 21.75 220 GLY B N 1
ATOM 5212 C CA . GLY B 1 220 ? 12.273 33.688 -15.539 1 21.75 220 GLY B CA 1
ATOM 5213 C C . GLY B 1 220 ? 12.672 32.438 -14.75 1 21.75 220 GLY B C 1
ATOM 5214 O O . GLY B 1 220 ? 13.172 31.484 -15.32 1 21.75 220 GLY B O 1
ATOM 5215 N N . LYS B 1 221 ? 13.016 32.625 -13.453 1 23.08 221 LYS B N 1
ATOM 5216 C CA . LYS B 1 221 ? 13.477 31.812 -12.32 1 23.08 221 LYS B CA 1
ATOM 5217 C C . LYS B 1 221 ? 12.633 30.547 -12.172 1 23.08 221 LYS B C 1
ATOM 5219 O O . LYS B 1 221 ? 11.43 30.641 -11.906 1 23.08 221 LYS B O 1
ATOM 5224 N N . CYS B 1 222 ? 12.805 29.578 -13.008 1 23.83 222 CYS B N 1
ATOM 5225 C CA . CYS B 1 222 ? 12.148 28.281 -12.828 1 23.83 222 CYS B CA 1
ATOM 5226 C C . CYS B 1 222 ? 12.188 27.859 -11.367 1 23.83 222 CYS B C 1
ATOM 5228 O O . CYS B 1 222 ? 13.266 27.656 -10.805 1 23.83 222 CYS B O 1
ATOM 5230 N N . MET B 1 223 ? 11.367 28.469 -10.531 1 23.09 223 MET B N 1
ATOM 5231 C CA . MET B 1 223 ? 11.266 28.141 -9.117 1 23.09 223 MET B CA 1
ATOM 5232 C C . MET B 1 223 ? 11.266 26.641 -8.898 1 23.09 223 MET B C 1
ATOM 5234 O O . MET B 1 223 ? 10.695 25.891 -9.711 1 23.09 223 MET B O 1
ATOM 5238 N N . ARG B 1 224 ? 12.297 26.156 -8.266 1 26.25 224 ARG B N 1
ATOM 5239 C CA . ARG B 1 224 ? 12.672 24.859 -7.684 1 26.25 224 ARG B CA 1
ATOM 5240 C C . ARG B 1 224 ? 11.477 24.203 -7.02 1 26.25 224 ARG B C 1
ATOM 5242 O O . ARG B 1 224 ? 11.016 24.641 -5.961 1 26.25 224 ARG B O 1
ATOM 5249 N N . HIS B 1 225 ? 10.359 23.938 -7.77 1 26 225 HIS B N 1
ATOM 5250 C CA . HIS B 1 225 ? 9.25 23.344 -7.027 1 26 225 HIS B CA 1
ATOM 5251 C C . HIS B 1 225 ? 9.656 22.016 -6.406 1 26 225 HIS B C 1
ATOM 5253 O O . HIS B 1 225 ? 10.164 21.125 -7.102 1 26 225 HIS B O 1
ATOM 5259 N N . PRO B 1 226 ? 10.141 22 -5.156 1 28.25 226 PRO B N 1
ATOM 5260 C CA . PRO B 1 226 ? 10.562 20.844 -4.344 1 28.25 226 PRO B CA 1
ATOM 5261 C C . PRO B 1 226 ? 9.633 19.641 -4.492 1 28.25 226 PRO B C 1
ATOM 5263 O O . PRO B 1 226 ? 8.414 19.797 -4.469 1 28.25 226 PRO B O 1
ATOM 5266 N N . VAL B 1 227 ? 9.977 18.828 -5.289 1 29.44 227 VAL B N 1
ATOM 5267 C CA . VAL B 1 227 ? 9.531 17.484 -5.672 1 29.44 227 VAL B CA 1
ATOM 5268 C C . VAL B 1 227 ? 9.148 16.688 -4.426 1 29.44 227 VAL B C 1
ATOM 5270 O O . VAL B 1 227 ? 9.992 16.453 -3.553 1 29.44 227 VAL B O 1
ATOM 5273 N N . ALA B 1 228 ? 7.898 16.672 -3.994 1 28.48 228 ALA B N 1
ATOM 5274 C CA . ALA B 1 228 ? 7.047 16.328 -2.855 1 28.48 228 ALA B CA 1
ATOM 5275 C C . ALA B 1 228 ? 7.445 14.984 -2.25 1 28.48 228 ALA B C 1
ATOM 5277 O O . ALA B 1 228 ? 8.445 14.391 -2.65 1 28.48 228 ALA B O 1
ATOM 5278 N N . LYS B 1 229 ? 6.391 13.93 -2.031 1 33.03 229 LYS B N 1
ATOM 5279 C CA . LYS B 1 229 ? 5.992 13.031 -0.957 1 33.03 229 LYS B CA 1
ATOM 5280 C C . LYS B 1 229 ? 6.902 11.805 -0.902 1 33.03 229 LYS B C 1
ATOM 5282 O O . LYS B 1 229 ? 6.965 11.023 -1.857 1 33.03 229 LYS B O 1
ATOM 5287 N N . ILE B 1 230 ? 7.949 11.828 -0.306 1 32.78 230 ILE B N 1
ATOM 5288 C CA . ILE B 1 230 ? 8.891 10.727 -0.127 1 32.78 230 ILE B CA 1
ATOM 5289 C C . ILE B 1 230 ? 8.203 9.57 0.599 1 32.78 230 ILE B C 1
ATOM 5291 O O . ILE B 1 230 ? 7.879 9.68 1.784 1 32.78 230 ILE B O 1
ATOM 5295 N N . LYS B 1 231 ? 7.301 8.82 0.014 1 42.06 231 LYS B N 1
ATOM 5296 C CA . LYS B 1 231 ? 6.777 7.609 0.638 1 42.06 231 LYS B CA 1
ATOM 5297 C C . LYS B 1 231 ? 7.906 6.688 1.083 1 42.06 231 LYS B C 1
ATOM 5299 O O . LYS B 1 231 ? 8.875 6.484 0.347 1 42.06 231 LYS B O 1
ATOM 5304 N N . ARG B 1 232 ? 8.109 6.488 2.393 1 43.91 232 ARG B N 1
ATOM 5305 C CA . ARG B 1 232 ? 9.086 5.684 3.119 1 43.91 232 ARG B CA 1
ATOM 5306 C C . ARG B 1 232 ? 9.234 4.305 2.488 1 43.91 232 ARG B C 1
ATOM 5308 O O . ARG B 1 232 ? 8.25 3.582 2.318 1 43.91 232 ARG B O 1
ATOM 5315 N N . LYS B 1 233 ? 10.258 3.994 1.474 1 55.22 233 LYS B N 1
ATOM 5316 C CA . LYS B 1 233 ? 10.555 2.756 0.757 1 55.22 233 LYS B CA 1
ATOM 5317 C C . LYS B 1 233 ? 11.359 1.797 1.629 1 55.22 233 LYS B C 1
ATOM 5319 O O . LYS B 1 233 ? 12.43 2.152 2.133 1 55.22 233 LYS B O 1
ATOM 5324 N N . PHE B 1 234 ? 10.719 0.839 2.273 1 61.59 234 PHE B N 1
ATOM 5325 C CA . PHE B 1 234 ? 11.422 -0.224 2.982 1 61.59 234 PHE B CA 1
ATOM 5326 C C . PHE B 1 234 ? 12.133 -1.147 2.002 1 61.59 234 PHE B C 1
ATOM 5328 O O . PHE B 1 234 ? 11.531 -1.624 1.038 1 61.59 234 PHE B O 1
ATOM 5335 N N . LYS B 1 235 ? 13.414 -1.327 2.146 1 63.03 235 LYS B N 1
ATOM 5336 C CA . LYS B 1 235 ? 14.32 -1.974 1.206 1 63.03 235 LYS B CA 1
ATOM 5337 C C . LYS B 1 235 ? 13.82 -3.363 0.822 1 63.03 235 LYS B C 1
ATOM 5339 O O . LYS B 1 235 ? 13.844 -3.734 -0.353 1 63.03 235 LYS B O 1
ATOM 5344 N N . ASN B 1 236 ? 13.375 -4.145 1.767 1 67.75 236 ASN B N 1
ATOM 5345 C CA . ASN B 1 236 ? 13.062 -5.547 1.525 1 67.75 236 ASN B CA 1
ATOM 5346 C C . ASN B 1 236 ? 11.594 -5.848 1.782 1 67.75 236 ASN B C 1
ATOM 5348 O O . ASN B 1 236 ? 11.164 -7 1.695 1 67.75 236 ASN B O 1
ATOM 5352 N N . TYR B 1 237 ? 10.977 -4.855 2.117 1 69.56 237 TYR B N 1
ATOM 5353 C CA . TYR B 1 237 ? 9.547 -4.977 2.379 1 69.56 237 TYR B CA 1
ATOM 5354 C C . TYR B 1 237 ? 8.734 -4.707 1.116 1 69.56 237 TYR B C 1
ATOM 5356 O O . TYR B 1 237 ? 8.305 -3.58 0.875 1 69.56 237 TYR B O 1
ATOM 5364 N N . VAL B 1 238 ? 8.773 -5.75 0.308 1 65.44 238 VAL B N 1
ATOM 5365 C CA . VAL B 1 238 ? 8.125 -5.586 -0.99 1 65.44 238 VAL B CA 1
ATOM 5366 C C . VAL B 1 238 ? 7.23 -6.793 -1.277 1 65.44 238 VAL B C 1
ATOM 5368 O O . VAL B 1 238 ? 7.602 -7.93 -0.982 1 65.44 238 VAL B O 1
ATOM 5371 N N . GLY B 1 239 ? 6.086 -6.508 -1.73 1 72.19 239 GLY B N 1
ATOM 5372 C CA . GLY B 1 239 ? 5.195 -7.582 -2.146 1 72.19 239 GLY B CA 1
ATOM 5373 C C . GLY B 1 239 ? 3.836 -7.523 -1.475 1 72.19 239 GLY B C 1
ATOM 5374 O O . GLY B 1 239 ? 3.516 -6.547 -0.794 1 72.19 239 GLY B O 1
ATOM 5375 N N . THR B 1 240 ? 3.074 -8.539 -1.745 1 84.56 240 THR B N 1
ATOM 5376 C CA . THR B 1 240 ? 1.753 -8.703 -1.149 1 84.56 240 THR B CA 1
ATOM 5377 C C . THR B 1 240 ? 1.847 -9.453 0.177 1 84.56 240 THR B C 1
ATOM 5379 O O . THR B 1 240 ? 2.434 -10.539 0.246 1 84.56 240 THR B O 1
ATOM 5382 N N . PRO B 1 241 ? 1.317 -8.914 1.133 1 88.5 241 PRO B N 1
ATOM 5383 C CA . PRO B 1 241 ? 1.474 -9.477 2.477 1 88.5 241 PRO B CA 1
ATOM 5384 C C . PRO B 1 241 ? 1.146 -10.969 2.535 1 88.5 241 PRO B C 1
ATOM 5386 O O . PRO B 1 241 ? 1.852 -11.727 3.199 1 88.5 241 PRO B O 1
ATOM 5389 N N . ASN B 1 242 ? 0.205 -11.445 1.789 1 93.25 242 ASN B N 1
ATOM 5390 C CA . ASN B 1 242 ? -0.262 -12.828 1.839 1 93.25 242 ASN B CA 1
ATOM 5391 C C . ASN B 1 242 ? 0.82 -13.797 1.383 1 93.25 242 ASN B C 1
ATOM 5393 O O . ASN B 1 242 ? 0.741 -15 1.663 1 93.25 242 ASN B O 1
ATOM 5397 N N . PHE B 1 243 ? 1.793 -13.258 0.675 1 95.06 243 PHE B N 1
ATOM 5398 C CA . PHE B 1 243 ? 2.777 -14.133 0.05 1 95.06 243 PHE B CA 1
ATOM 5399 C C . PHE B 1 243 ? 4.176 -13.836 0.574 1 95.06 243 PHE B C 1
ATOM 5401 O O . PHE B 1 243 ? 5.145 -14.484 0.176 1 95.06 243 PHE B O 1
ATOM 5408 N N . MET B 1 244 ? 4.273 -12.828 1.456 1 93.06 244 MET B N 1
ATOM 5409 C CA . MET B 1 244 ? 5.574 -12.422 1.985 1 93.06 244 MET B CA 1
ATOM 5410 C C . MET B 1 244 ? 6.043 -13.383 3.072 1 93.06 244 MET B C 1
ATOM 5412 O O . MET B 1 244 ? 5.273 -13.734 3.969 1 93.06 244 MET B O 1
ATOM 5416 N N . PRO B 1 245 ? 7.273 -13.797 2.945 1 94.38 245 PRO B N 1
ATOM 5417 C CA . PRO B 1 245 ? 7.801 -14.609 4.043 1 94.38 245 PRO B CA 1
ATOM 5418 C C . PRO B 1 245 ? 8.039 -13.805 5.316 1 94.38 245 PRO B C 1
ATOM 5420 O O . PRO B 1 245 ? 8.18 -12.586 5.262 1 94.38 245 PRO B O 1
ATOM 5423 N N . PRO B 1 246 ? 8.109 -14.492 6.473 1 92.56 246 PRO B N 1
ATOM 5424 C CA . PRO B 1 246 ? 8.273 -13.789 7.746 1 92.56 246 PRO B CA 1
ATOM 5425 C C . PRO B 1 246 ? 9.539 -12.938 7.793 1 92.56 246 PRO B C 1
ATOM 5427 O O . PRO B 1 246 ? 9.523 -11.844 8.367 1 92.56 246 PRO B O 1
ATOM 5430 N N . GLU B 1 247 ? 10.641 -13.375 7.203 1 90.44 247 GLU B N 1
ATOM 5431 C CA . GLU B 1 247 ? 11.875 -12.586 7.234 1 90.44 247 GLU B CA 1
ATOM 5432 C C . GLU B 1 247 ? 11.742 -11.32 6.395 1 90.44 247 GLU B C 1
ATOM 5434 O O . GLU B 1 247 ? 12.32 -10.281 6.734 1 90.44 247 GLU B O 1
ATOM 5439 N N . ALA B 1 248 ? 11.055 -11.406 5.305 1 90.38 248 ALA B N 1
ATOM 5440 C CA . ALA B 1 248 ? 10.844 -10.211 4.488 1 90.38 248 ALA B CA 1
ATOM 5441 C C . ALA B 1 248 ? 9.992 -9.188 5.23 1 90.38 248 ALA B C 1
ATOM 5443 O O . ALA B 1 248 ? 10.242 -7.98 5.137 1 90.38 248 ALA B O 1
ATOM 5444 N N . ILE B 1 249 ? 8.922 -9.672 5.926 1 90.38 249 ILE B N 1
ATOM 5445 C CA . ILE B 1 249 ? 8.078 -8.812 6.746 1 90.38 249 ILE B CA 1
ATOM 5446 C C . ILE B 1 249 ? 8.938 -8.062 7.762 1 90.38 249 ILE B C 1
ATOM 5448 O O . ILE B 1 249 ? 8.656 -6.91 8.094 1 90.38 249 ILE B O 1
ATOM 5452 N N . SER B 1 250 ? 10.023 -8.695 8.125 1 87.81 250 SER B N 1
ATOM 5453 C CA . SER B 1 250 ? 10.953 -8.094 9.078 1 87.81 250 SER B CA 1
ATOM 5454 C C . SER B 1 250 ? 12.062 -7.336 8.359 1 87.81 250 SER B C 1
ATOM 5456 O O . SER B 1 250 ? 13.086 -7.008 8.961 1 87.81 250 SER B O 1
ATOM 5458 N N . ASN B 1 251 ? 11.914 -7.18 7.055 1 87.56 251 ASN B N 1
ATOM 5459 C CA . ASN B 1 251 ? 12.797 -6.375 6.211 1 87.56 251 ASN B CA 1
ATOM 5460 C C . ASN B 1 251 ? 14.164 -7.023 6.043 1 87.56 251 ASN B C 1
ATOM 5462 O O . ASN B 1 251 ? 15.188 -6.336 6.039 1 87.56 251 ASN B O 1
ATOM 5466 N N . ILE B 1 252 ? 14.094 -8.328 6.039 1 84.38 252 ILE B N 1
ATOM 5467 C CA . ILE B 1 252 ? 15.297 -9.102 5.758 1 84.38 252 ILE B CA 1
ATOM 5468 C C . ILE B 1 252 ? 15.164 -9.773 4.391 1 84.38 252 ILE B C 1
ATOM 5470 O O . ILE B 1 252 ? 14.109 -10.297 4.047 1 84.38 252 ILE B O 1
ATOM 5474 N N . ALA B 1 253 ? 16.266 -9.727 3.654 1 83.56 253 ALA B N 1
ATOM 5475 C CA . ALA B 1 253 ? 16.281 -10.383 2.348 1 83.56 253 ALA B CA 1
ATOM 5476 C C . ALA B 1 253 ? 16.828 -11.805 2.453 1 83.56 253 ALA B C 1
ATOM 5478 O O . ALA B 1 253 ? 17.859 -12.039 3.078 1 83.56 253 ALA B O 1
ATOM 5479 N N . SER B 1 254 ? 16.109 -12.734 1.881 1 85.31 254 SER B N 1
ATOM 5480 C CA . SER B 1 254 ? 16.578 -14.117 1.889 1 85.31 254 SER B CA 1
ATOM 5481 C C . SER B 1 254 ? 16.812 -14.633 0.472 1 85.31 254 SER B C 1
ATOM 5483 O O . SER B 1 254 ? 16.969 -15.836 0.261 1 85.31 254 SER B O 1
ATOM 5485 N N . GLY B 1 255 ? 16.734 -13.703 -0.466 1 89.69 255 GLY B N 1
ATOM 5486 C CA . GLY B 1 255 ? 17.031 -14.07 -1.84 1 89.69 255 GLY B CA 1
ATOM 5487 C C . GLY B 1 255 ? 16.047 -15.07 -2.42 1 89.69 255 GLY B C 1
ATOM 5488 O O . GLY B 1 255 ? 14.836 -14.867 -2.346 1 89.69 255 GLY B O 1
ATOM 5489 N N . CYS B 1 256 ? 16.625 -16.141 -2.939 1 94.38 256 CYS B N 1
ATOM 5490 C CA . CYS B 1 256 ? 15.82 -17.141 -3.646 1 94.38 256 CYS B CA 1
ATOM 5491 C C . CYS B 1 256 ? 14.867 -17.859 -2.693 1 94.38 256 CYS B C 1
ATOM 5493 O O . CYS B 1 256 ? 13.797 -18.297 -3.1 1 94.38 256 CYS B O 1
ATOM 5495 N N . ALA B 1 257 ? 15.258 -17.953 -1.442 1 94.5 257 ALA B N 1
ATOM 5496 C CA . ALA B 1 257 ? 14.422 -18.625 -0.458 1 94.5 257 ALA B CA 1
ATOM 5497 C C . ALA B 1 257 ? 13.078 -17.922 -0.298 1 94.5 257 ALA B C 1
ATOM 5499 O O . ALA B 1 257 ? 12.07 -18.562 0.001 1 94.5 257 ALA B O 1
ATOM 5500 N N . ALA B 1 258 ? 13.102 -16.656 -0.46 1 94.44 258 ALA B N 1
ATOM 5501 C CA . ALA B 1 258 ? 11.852 -15.891 -0.391 1 94.44 258 ALA B CA 1
ATOM 5502 C C . ALA B 1 258 ? 10.914 -16.281 -1.529 1 94.44 258 ALA B C 1
ATOM 5504 O O . ALA B 1 258 ? 9.703 -16.422 -1.326 1 94.44 258 ALA B O 1
ATOM 5505 N N . ASP B 1 259 ? 11.477 -16.484 -2.707 1 97 259 ASP B N 1
ATOM 5506 C CA . ASP B 1 259 ? 10.68 -16.922 -3.85 1 97 259 ASP B CA 1
ATOM 5507 C C . ASP B 1 259 ? 10.109 -18.328 -3.617 1 97 259 ASP B C 1
ATOM 5509 O O . ASP B 1 259 ? 9 -18.625 -4.062 1 97 259 ASP B O 1
ATOM 5513 N N . LEU B 1 260 ? 10.859 -19.109 -2.951 1 98.12 260 LEU B N 1
ATOM 5514 C CA . LEU B 1 260 ? 10.391 -20.453 -2.668 1 98.12 260 LEU B CA 1
ATOM 5515 C C . LEU B 1 260 ? 9.219 -20.438 -1.691 1 98.12 260 LEU B C 1
ATOM 5517 O O . LEU B 1 260 ? 8.273 -21.219 -1.827 1 98.12 260 LEU B O 1
ATOM 5521 N N . TRP B 1 261 ? 9.305 -19.578 -0.73 1 97.38 261 TRP B N 1
ATOM 5522 C CA . TRP B 1 261 ? 8.148 -19.344 0.129 1 97.38 261 TRP B CA 1
ATOM 5523 C C . TRP B 1 261 ? 6.934 -18.938 -0.694 1 97.38 261 TRP B C 1
ATOM 5525 O O . TRP B 1 261 ? 5.855 -19.516 -0.556 1 97.38 261 TRP B O 1
ATOM 5535 N N . SER B 1 262 ? 7.102 -17.953 -1.556 1 97.69 262 SER B N 1
ATOM 5536 C CA . SER B 1 262 ? 6.008 -17.484 -2.395 1 97.69 262 SER B CA 1
ATOM 5537 C C . SER B 1 262 ? 5.457 -18.609 -3.27 1 97.69 262 SER B C 1
ATOM 5539 O O . SER B 1 262 ? 4.25 -18.656 -3.525 1 97.69 262 SER B O 1
ATOM 5541 N N . LEU B 1 263 ? 6.336 -19.438 -3.709 1 98.38 263 LEU B N 1
ATOM 5542 C CA . LEU B 1 263 ? 5.91 -20.594 -4.496 1 98.38 263 LEU B CA 1
ATOM 5543 C C . LEU B 1 263 ? 4.977 -21.484 -3.686 1 98.38 263 LEU B C 1
ATOM 5545 O O . LEU B 1 263 ? 3.947 -21.938 -4.195 1 98.38 263 LEU B O 1
ATOM 5549 N N . GLY B 1 264 ? 5.363 -21.734 -2.465 1 98.56 264 GLY B N 1
ATOM 5550 C CA . GLY B 1 264 ? 4.484 -22.516 -1.598 1 98.56 264 GLY B CA 1
ATOM 5551 C C . GLY B 1 264 ? 3.098 -21.906 -1.466 1 98.56 264 GLY B C 1
ATOM 5552 O O . GLY B 1 264 ? 2.094 -22.609 -1.594 1 98.56 264 GLY B O 1
ATOM 5553 N N . CYS B 1 265 ? 3.084 -20.609 -1.213 1 98.12 265 CYS B N 1
ATOM 5554 C CA . CYS B 1 265 ? 1.813 -19.906 -1.133 1 98.12 265 CYS B CA 1
ATOM 5555 C C . CYS B 1 265 ? 1.055 -20 -2.451 1 98.12 265 CYS B C 1
ATOM 5557 O O . CYS B 1 265 ? -0.168 -20.141 -2.459 1 98.12 265 CYS B O 1
ATOM 5559 N N . THR B 1 266 ? 1.746 -19.906 -3.527 1 98 266 THR B N 1
ATOM 5560 C CA . THR B 1 266 ? 1.141 -19.922 -4.855 1 98 266 THR B CA 1
ATOM 5561 C C . THR B 1 266 ? 0.541 -21.297 -5.152 1 98 266 THR B C 1
ATOM 5563 O O . THR B 1 266 ? -0.549 -21.391 -5.719 1 98 266 THR B O 1
ATOM 5566 N N . ILE B 1 267 ? 1.229 -22.359 -4.797 1 97.94 267 ILE B N 1
ATOM 5567 C CA . ILE B 1 267 ? 0.712 -23.703 -4.977 1 97.94 267 ILE B CA 1
ATOM 5568 C C . ILE B 1 267 ? -0.562 -23.891 -4.156 1 97.94 267 ILE B C 1
ATOM 5570 O O . ILE B 1 267 ? -1.544 -24.453 -4.637 1 97.94 267 ILE B O 1
ATOM 5574 N N . TYR B 1 268 ? -0.517 -23.406 -2.93 1 97.75 268 TYR B N 1
ATOM 5575 C CA . TYR B 1 268 ? -1.708 -23.422 -2.09 1 97.75 268 TYR B CA 1
ATOM 5576 C C . TYR B 1 268 ? -2.879 -22.734 -2.787 1 97.75 268 TYR B C 1
ATOM 5578 O O . TYR B 1 268 ? -3.977 -23.297 -2.861 1 97.75 268 TYR B O 1
ATOM 5586 N N . GLN B 1 269 ? -2.615 -21.609 -3.326 1 95.56 269 GLN B N 1
ATOM 5587 C CA . GLN B 1 269 ? -3.611 -20.859 -4.074 1 95.56 269 GLN B CA 1
ATOM 5588 C C . GLN B 1 269 ? -4.094 -21.641 -5.297 1 95.56 269 GLN B C 1
ATOM 5590 O O . GLN B 1 269 ? -5.289 -21.656 -5.59 1 95.56 269 GLN B O 1
ATOM 5595 N N . LEU B 1 270 ? -3.188 -22.172 -5.988 1 95.62 270 LEU B N 1
ATOM 5596 C CA . LEU B 1 270 ? -3.477 -22.906 -7.215 1 95.62 270 LEU B CA 1
ATOM 5597 C C . LEU B 1 270 ? -4.398 -24.094 -6.934 1 95.62 270 LEU B C 1
ATOM 5599 O O . LEU B 1 270 ? -5.344 -24.328 -7.684 1 95.62 270 LEU B O 1
ATOM 5603 N N . LEU B 1 271 ? -4.195 -24.75 -5.883 1 95.31 271 LEU B N 1
ATOM 5604 C CA . LEU B 1 271 ? -4.922 -25.984 -5.578 1 95.31 271 LEU B CA 1
ATOM 5605 C C . LEU B 1 271 ? -6.281 -25.672 -4.961 1 95.31 271 LEU B C 1
ATOM 5607 O O . LEU B 1 271 ? -7.254 -26.391 -5.203 1 95.31 271 LEU B O 1
ATOM 5611 N N . LEU B 1 272 ? -6.352 -24.531 -4.219 1 94.5 272 LEU B N 1
ATOM 5612 C CA . LEU B 1 272 ? -7.551 -24.344 -3.414 1 94.5 272 LEU B CA 1
ATOM 5613 C C . LEU B 1 272 ? -8.336 -23.125 -3.887 1 94.5 272 LEU B C 1
ATOM 5615 O O . LEU B 1 272 ? -9.5 -22.938 -3.516 1 94.5 272 LEU B O 1
ATOM 5619 N N . GLY B 1 273 ? -7.684 -22.234 -4.637 1 92.44 273 GLY B N 1
ATOM 5620 C CA . GLY B 1 273 ? -8.336 -21.031 -5.098 1 92.44 273 GLY B CA 1
ATOM 5621 C C . GLY B 1 273 ? -8.492 -19.984 -4.012 1 92.44 273 GLY B C 1
ATOM 5622 O O . GLY B 1 273 ? -9.398 -19.141 -4.066 1 92.44 273 GLY B O 1
ATOM 5623 N N . MET B 1 274 ? -7.68 -20.094 -3.021 1 92.81 274 MET B N 1
ATOM 5624 C CA . MET B 1 274 ? -7.691 -19.156 -1.894 1 92.81 274 MET B CA 1
ATOM 5625 C C . MET B 1 274 ? -6.289 -18.984 -1.322 1 92.81 274 MET B C 1
ATOM 5627 O O . MET B 1 274 ? -5.41 -19.812 -1.545 1 92.81 274 MET B O 1
ATOM 5631 N N . ASN B 1 275 ? -6.113 -17.891 -0.572 1 94.5 275 ASN B N 1
ATOM 5632 C CA . ASN B 1 275 ? -4.801 -17.625 0.007 1 94.5 275 ASN B CA 1
ATOM 5633 C C . ASN B 1 275 ? -4.523 -18.516 1.209 1 94.5 275 ASN B C 1
ATOM 5635 O O . ASN B 1 275 ? -5.441 -18.875 1.948 1 94.5 275 ASN B O 1
ATOM 5639 N N . CYS B 1 276 ? -3.283 -18.797 1.376 1 96.38 276 CYS B N 1
ATOM 5640 C CA . CYS B 1 276 ? -2.828 -19.578 2.518 1 96.38 276 CYS B CA 1
ATOM 5641 C C . CYS B 1 276 ? -2.945 -18.781 3.811 1 96.38 276 CYS B C 1
ATOM 5643 O O . CYS B 1 276 ? -3.516 -19.266 4.793 1 96.38 276 CYS B O 1
ATOM 5645 N N . PHE B 1 277 ? -2.42 -17.562 3.797 1 95.31 277 PHE B N 1
ATOM 5646 C CA . PHE B 1 277 ? -2.492 -16.656 4.93 1 95.31 277 PHE B CA 1
ATOM 5647 C C . PHE B 1 277 ? -3.48 -15.523 4.648 1 95.31 277 PHE B C 1
ATOM 5649 O O . PHE B 1 277 ? -3.402 -14.867 3.609 1 95.31 277 PHE B O 1
ATOM 5656 N N . THR B 1 278 ? -4.41 -15.367 5.555 1 90.94 278 THR B N 1
ATOM 5657 C CA . THR B 1 278 ? -5.449 -14.359 5.391 1 90.94 278 THR B CA 1
ATOM 5658 C C . THR B 1 278 ? -5.59 -13.516 6.656 1 90.94 278 THR B C 1
ATOM 5660 O O . THR B 1 278 ? -5 -13.836 7.691 1 90.94 278 THR B O 1
ATOM 5663 N N . GLY B 1 279 ? -6.293 -12.438 6.535 1 89.5 279 GLY B N 1
ATOM 5664 C CA . GLY B 1 279 ? -6.594 -11.516 7.621 1 89.5 279 GLY B CA 1
ATOM 5665 C C . GLY B 1 279 ? -7.496 -10.375 7.195 1 89.5 279 GLY B C 1
ATOM 5666 O O . GLY B 1 279 ? -7.676 -10.125 6.004 1 89.5 279 GLY B O 1
ATOM 5667 N N . SER B 1 280 ? -8.062 -9.727 8.211 1 87.5 280 SER B N 1
ATOM 5668 C CA . SER B 1 280 ? -8.984 -8.625 7.93 1 87.5 280 SER B CA 1
ATOM 5669 C C . SER B 1 280 ? -8.242 -7.301 7.824 1 87.5 280 SER B C 1
ATOM 5671 O O . SER B 1 280 ? -8.867 -6.242 7.715 1 87.5 280 SER B O 1
ATOM 5673 N N . SER B 1 281 ? -6.965 -7.348 7.949 1 86.75 281 SER B N 1
ATOM 5674 C CA . SER B 1 281 ? -6.059 -6.223 7.742 1 86.75 281 SER B CA 1
ATOM 5675 C C . SER B 1 281 ? -4.641 -6.703 7.457 1 86.75 281 SER B C 1
ATOM 5677 O O . SER B 1 281 ? -4.316 -7.867 7.691 1 86.75 281 SER B O 1
ATOM 5679 N N . SER B 1 282 ? -3.791 -5.797 6.953 1 88.25 282 SER B N 1
ATOM 5680 C CA . SER B 1 282 ? -2.396 -6.164 6.723 1 88.25 282 SER B CA 1
ATOM 5681 C C . SER B 1 282 ? -1.723 -6.613 8.016 1 88.25 282 SER B C 1
ATOM 5683 O O . SER B 1 282 ? -0.932 -7.559 8.008 1 88.25 282 SER B O 1
ATOM 5685 N N . TYR B 1 283 ? -2.096 -5.953 9.047 1 88.12 283 TYR B N 1
ATOM 5686 C CA . TYR B 1 283 ? -1.529 -6.301 10.344 1 88.12 283 TYR B CA 1
ATOM 5687 C C . TYR B 1 283 ? -1.816 -7.754 10.695 1 88.12 283 TYR B C 1
ATOM 5689 O O . TYR B 1 283 ? -0.912 -8.5 11.086 1 88.12 283 TYR B O 1
ATOM 5697 N N . PHE B 1 284 ? -3.043 -8.141 10.555 1 91 284 PHE B N 1
ATOM 5698 C CA . PHE B 1 284 ? -3.418 -9.5 10.922 1 91 284 PHE B CA 1
ATOM 5699 C C . PHE B 1 284 ? -2.801 -10.508 9.961 1 91 284 PHE B C 1
ATOM 5701 O O . PHE B 1 284 ? -2.453 -11.617 10.359 1 91 284 PHE B O 1
ATOM 5708 N N . ILE B 1 285 ? -2.701 -10.148 8.695 1 92.25 285 ILE B N 1
ATOM 5709 C CA . ILE B 1 285 ? -2.045 -11.047 7.746 1 92.25 285 ILE B CA 1
ATOM 5710 C C . ILE B 1 285 ? -0.593 -11.266 8.164 1 92.25 285 ILE B C 1
ATOM 5712 O O . ILE B 1 285 ? -0.126 -12.406 8.234 1 92.25 285 ILE B O 1
ATOM 5716 N N . TYR B 1 286 ? 0.116 -10.141 8.484 1 91.94 286 TYR B N 1
ATOM 5717 C CA . TYR B 1 286 ? 1.499 -10.25 8.938 1 91.94 286 TYR B CA 1
ATOM 5718 C C . TYR B 1 286 ? 1.604 -11.141 10.164 1 91.94 286 TYR B C 1
ATOM 5720 O O . TYR B 1 286 ? 2.496 -11.984 10.258 1 91.94 286 TYR B O 1
ATOM 5728 N N . LYS B 1 287 ? 0.718 -10.922 11.031 1 90.75 287 LYS B N 1
ATOM 5729 C CA . LYS B 1 287 ? 0.705 -11.703 12.266 1 90.75 287 LYS B CA 1
ATOM 5730 C C . LYS B 1 287 ? 0.536 -13.188 11.977 1 90.75 287 LYS B C 1
ATOM 5732 O O . LYS B 1 287 ? 1.261 -14.023 12.531 1 90.75 287 LYS B O 1
ATOM 5737 N N . ASN B 1 288 ? -0.375 -13.5 11.086 1 93.75 288 ASN B N 1
ATOM 5738 C CA . ASN B 1 288 ? -0.655 -14.898 10.766 1 93.75 288 ASN B CA 1
ATOM 5739 C C . ASN B 1 288 ? 0.508 -15.547 10.023 1 93.75 288 ASN B C 1
ATOM 5741 O O . ASN B 1 288 ? 0.781 -16.734 10.203 1 93.75 288 ASN B O 1
ATOM 5745 N N . VAL B 1 289 ? 1.145 -14.773 9.164 1 94.44 289 VAL B N 1
ATOM 5746 C CA . VAL B 1 289 ? 2.326 -15.273 8.469 1 94.44 289 VAL B CA 1
ATOM 5747 C C . VAL B 1 289 ? 3.436 -15.57 9.477 1 94.44 289 VAL B C 1
ATOM 5749 O O . VAL B 1 289 ? 4.062 -16.625 9.422 1 94.44 289 VAL B O 1
ATOM 5752 N N . LYS B 1 290 ? 3.668 -14.672 10.359 1 91 290 LYS B N 1
ATOM 5753 C CA . LYS B 1 290 ? 4.734 -14.82 11.344 1 91 290 LYS B CA 1
ATOM 5754 C C . LYS B 1 290 ? 4.449 -15.977 12.297 1 91 290 LYS B C 1
ATOM 5756 O O . LYS B 1 290 ? 5.371 -16.672 12.734 1 91 290 LYS B O 1
ATOM 5761 N N . ASP B 1 291 ? 3.197 -16.188 12.633 1 91.06 291 ASP B N 1
ATOM 5762 C CA . ASP B 1 291 ? 2.809 -17.312 13.461 1 91.06 291 ASP B CA 1
ATOM 5763 C C . ASP B 1 291 ? 2.934 -18.625 12.688 1 91.06 291 ASP B C 1
ATOM 5765 O O . ASP B 1 291 ? 3.068 -19.703 13.289 1 91.06 291 ASP B O 1
ATOM 5769 N N . ASN B 1 292 ? 2.857 -18.578 11.359 1 91.69 292 ASN B N 1
ATOM 5770 C CA . ASN B 1 292 ? 3.033 -19.656 10.391 1 91.69 292 ASN B CA 1
ATOM 5771 C C . ASN B 1 292 ? 2.158 -20.859 10.727 1 91.69 292 ASN B C 1
ATOM 5773 O O . ASN B 1 292 ? 2.645 -21.984 10.773 1 91.69 292 ASN B O 1
ATOM 5777 N N . THR B 1 293 ? 0.951 -20.594 11.078 1 87 293 THR B N 1
ATOM 5778 C CA . THR B 1 293 ? 0.013 -21.703 11.211 1 87 293 THR B CA 1
ATOM 5779 C C . THR B 1 293 ? -0.71 -21.969 9.898 1 87 293 THR B C 1
ATOM 5781 O O . THR B 1 293 ? -1.542 -21.172 9.469 1 87 293 THR B O 1
ATOM 5784 N N . ILE B 1 294 ? -0.373 -23.094 9.281 1 95.38 294 ILE B N 1
ATOM 5785 C CA . ILE B 1 294 ? -0.941 -23.469 7.988 1 95.38 294 ILE B CA 1
ATOM 5786 C C . ILE B 1 294 ? -2.002 -24.547 8.18 1 95.38 294 ILE B C 1
ATOM 5788 O O . ILE B 1 294 ? -1.77 -25.531 8.867 1 95.38 294 ILE B O 1
ATOM 5792 N N . GLU B 1 295 ? -3.109 -24.312 7.609 1 96.06 295 GLU B N 1
ATOM 5793 C CA . GLU B 1 295 ? -4.207 -25.266 7.691 1 96.06 295 GLU B CA 1
ATOM 5794 C C . GLU B 1 295 ? -4.617 -25.75 6.309 1 96.06 295 GLU B C 1
ATOM 5796 O O . GLU B 1 295 ? -4.363 -25.094 5.305 1 96.06 295 GLU B O 1
ATOM 5801 N N . PHE B 1 296 ? -5.223 -26.984 6.324 1 97.19 296 PHE B N 1
ATOM 5802 C CA . PHE B 1 296 ? -5.668 -27.609 5.09 1 97.19 296 PHE B CA 1
ATOM 5803 C C . PHE B 1 296 ? -7.062 -28.203 5.262 1 97.19 296 PHE B C 1
ATOM 5805 O O . PHE B 1 296 ? -7.457 -28.562 6.371 1 97.19 296 PHE B O 1
ATOM 5812 N N . PRO B 1 297 ? -7.766 -28.25 4.105 1 96.75 297 PRO B N 1
ATOM 5813 C CA . PRO B 1 297 ? -9.031 -28.984 4.184 1 96.75 297 PRO B CA 1
ATOM 5814 C C . PRO B 1 297 ? -8.828 -30.469 4.484 1 96.75 297 PRO B C 1
ATOM 5816 O O . PRO B 1 297 ? -7.723 -31 4.348 1 96.75 297 PRO B O 1
ATOM 5819 N N . GLU B 1 298 ? -9.945 -31.078 4.844 1 94.06 298 GLU B N 1
ATOM 5820 C CA . GLU B 1 298 ? -9.906 -32.5 5.195 1 94.06 298 GLU B CA 1
ATOM 5821 C C . GLU B 1 298 ? -9.477 -33.344 4 1 94.06 298 GLU B C 1
ATOM 5823 O O . GLU B 1 298 ? -8.664 -34.25 4.141 1 94.06 298 GLU B O 1
ATOM 5828 N N . ILE B 1 299 ? -10.078 -33.031 2.91 1 93.62 299 ILE B N 1
ATOM 5829 C CA . ILE B 1 299 ? -9.711 -33.75 1.686 1 93.62 299 ILE B CA 1
ATOM 5830 C C . ILE B 1 299 ? -8.641 -32.938 0.938 1 93.62 299 ILE B C 1
ATOM 5832 O O . ILE B 1 299 ? -8.953 -31.953 0.278 1 93.62 299 ILE B O 1
ATOM 5836 N N . PHE B 1 300 ? -7.41 -33.406 1.103 1 95.12 300 PHE B N 1
ATOM 5837 C CA . PHE B 1 300 ? -6.289 -32.719 0.462 1 95.12 300 PHE B CA 1
ATOM 5838 C C . PHE B 1 300 ? -5.172 -33.719 0.144 1 95.12 300 PHE B C 1
ATOM 5840 O O . PHE B 1 300 ? -4.949 -34.656 0.893 1 95.12 300 PHE B O 1
ATOM 5847 N N . ASP B 1 301 ? -4.566 -33.562 -0.941 1 95.25 301 ASP B N 1
ATOM 5848 C CA . ASP B 1 301 ? -3.461 -34.406 -1.349 1 95.25 301 ASP B CA 1
ATOM 5849 C C . ASP B 1 301 ? -2.318 -34.344 -0.338 1 95.25 301 ASP B C 1
ATOM 5851 O O . ASP B 1 301 ? -1.725 -33.281 -0.124 1 95.25 301 ASP B O 1
ATOM 5855 N N . PRO B 1 302 ? -1.987 -35.469 0.306 1 96.75 302 PRO B N 1
ATOM 5856 C CA . PRO B 1 302 ? -0.959 -35.469 1.349 1 96.75 302 PRO B CA 1
ATOM 5857 C C . PRO B 1 302 ? 0.416 -35.062 0.818 1 96.75 302 PRO B C 1
ATOM 5859 O O . PRO B 1 302 ? 1.205 -34.438 1.54 1 96.75 302 PRO B O 1
ATOM 5862 N N . ASP B 1 303 ? 0.721 -35.438 -0.423 1 97.38 303 ASP B N 1
ATOM 5863 C CA . ASP B 1 303 ? 2.01 -35.062 -0.998 1 97.38 303 ASP B CA 1
ATOM 5864 C C . ASP B 1 303 ? 2.078 -33.562 -1.252 1 97.38 303 ASP B C 1
ATOM 5866 O O . ASP B 1 303 ? 3.117 -32.938 -1.029 1 97.38 303 ASP B O 1
ATOM 5870 N N . ALA B 1 304 ? 0.995 -33.031 -1.697 1 97.56 304 ALA B N 1
ATOM 5871 C CA . ALA B 1 304 ? 0.933 -31.578 -1.872 1 97.56 304 ALA B CA 1
ATOM 5872 C C . ALA B 1 304 ? 1.096 -30.859 -0.537 1 97.56 304 ALA B C 1
ATOM 5874 O O . ALA B 1 304 ? 1.807 -29.859 -0.449 1 97.56 304 ALA B O 1
ATOM 5875 N N . LYS B 1 305 ? 0.409 -31.422 0.479 1 97.94 305 LYS B N 1
ATOM 5876 C CA . LYS B 1 305 ? 0.516 -30.859 1.823 1 97.94 305 LYS B CA 1
ATOM 5877 C C . LYS B 1 305 ? 1.966 -30.844 2.299 1 97.94 305 LYS B C 1
ATOM 5879 O O . LYS B 1 305 ? 2.449 -29.828 2.793 1 97.94 305 LYS B O 1
ATOM 5884 N N . ASP B 1 306 ? 2.629 -31.922 2.09 1 98.25 306 ASP B N 1
ATOM 5885 C CA . ASP B 1 306 ? 4.023 -32.031 2.506 1 98.25 306 ASP B CA 1
ATOM 5886 C C . ASP B 1 306 ? 4.898 -31.031 1.753 1 98.25 306 ASP B C 1
ATOM 5888 O O . ASP B 1 306 ? 5.738 -30.344 2.354 1 98.25 306 ASP B O 1
ATOM 5892 N N . LEU B 1 307 ? 4.707 -30.922 0.476 1 98.31 307 LEU B N 1
ATOM 5893 C CA . LEU B 1 307 ? 5.469 -30 -0.358 1 98.31 307 LEU B CA 1
ATOM 5894 C C . LEU B 1 307 ? 5.293 -28.562 0.122 1 98.31 307 LEU B C 1
ATOM 5896 O O . LEU B 1 307 ? 6.273 -27.844 0.32 1 98.31 307 LEU B O 1
ATOM 5900 N N . ILE B 1 308 ? 4.051 -28.156 0.376 1 98.5 308 ILE B N 1
ATOM 5901 C CA . ILE B 1 308 ? 3.725 -26.797 0.775 1 98.5 308 ILE B CA 1
ATOM 5902 C C . ILE B 1 308 ? 4.328 -26.5 2.146 1 98.5 308 ILE B C 1
ATOM 5904 O O . ILE B 1 308 ? 4.969 -25.469 2.342 1 98.5 308 ILE B O 1
ATOM 5908 N N . ILE B 1 309 ? 4.203 -27.422 3.086 1 98.25 309 ILE B N 1
ATOM 5909 C CA . ILE B 1 309 ? 4.695 -27.219 4.445 1 98.25 309 ILE B CA 1
ATOM 5910 C C . ILE B 1 309 ? 6.215 -27.047 4.422 1 98.25 309 ILE B C 1
ATOM 5912 O O . ILE B 1 309 ? 6.754 -26.188 5.121 1 98.25 309 ILE B O 1
ATOM 5916 N N . ARG B 1 310 ? 6.895 -27.766 3.58 1 98.19 310 ARG B N 1
ATOM 5917 C CA . ARG B 1 310 ? 8.352 -27.719 3.533 1 98.19 310 ARG B CA 1
ATOM 5918 C C . ARG B 1 310 ? 8.836 -26.453 2.824 1 98.19 310 ARG B C 1
ATOM 5920 O O . ARG B 1 310 ? 9.93 -25.969 3.094 1 98.19 310 ARG B O 1
ATOM 5927 N N . LEU B 1 311 ? 8.062 -25.938 1.939 1 98.38 311 LEU B N 1
ATOM 5928 C CA . LEU B 1 311 ? 8.367 -24.672 1.283 1 98.38 311 LEU B CA 1
ATOM 5929 C C . LEU B 1 311 ? 8.117 -23.5 2.223 1 98.38 311 LEU B C 1
ATOM 5931 O O . LEU B 1 311 ? 8.742 -22.453 2.088 1 98.38 311 LEU B O 1
ATOM 5935 N N . LEU B 1 312 ? 7.188 -23.688 3.217 1 97.88 312 LEU B N 1
ATOM 5936 C CA . LEU B 1 312 ? 6.742 -22.594 4.07 1 97.88 312 LEU B CA 1
ATOM 5937 C C . LEU B 1 312 ? 7.352 -22.703 5.465 1 97.88 312 LEU B C 1
ATOM 5939 O O . LEU B 1 312 ? 6.719 -22.328 6.453 1 97.88 312 LEU B O 1
ATOM 5943 N N . LEU B 1 313 ? 8.477 -23.297 5.48 1 96.31 313 LEU B N 1
ATOM 5944 C CA . LEU B 1 313 ? 9.195 -23.297 6.754 1 96.31 313 LEU B CA 1
ATOM 5945 C C . LEU B 1 313 ? 9.648 -21.891 7.125 1 96.31 313 LEU B C 1
ATOM 5947 O O . LEU B 1 313 ? 10.094 -21.125 6.262 1 96.31 313 LEU B O 1
ATOM 5951 N N . THR B 1 314 ? 9.555 -21.547 8.352 1 93.69 314 THR B N 1
ATOM 5952 C CA . THR B 1 314 ? 9.875 -20.203 8.844 1 93.69 314 THR B CA 1
ATOM 5953 C C . THR B 1 314 ? 11.344 -19.875 8.602 1 93.69 314 THR B C 1
ATOM 5955 O O . THR B 1 314 ? 11.68 -18.766 8.195 1 93.69 314 THR B O 1
ATOM 5958 N N . ASP B 1 315 ? 12.203 -20.859 8.844 1 92.56 315 ASP B N 1
ATOM 5959 C CA . ASP B 1 315 ? 13.633 -20.688 8.594 1 92.56 315 ASP B CA 1
ATOM 5960 C C . ASP B 1 315 ? 13.953 -20.844 7.113 1 92.56 315 ASP B C 1
ATOM 5962 O O . ASP B 1 315 ? 13.859 -21.953 6.566 1 92.56 315 ASP B O 1
ATOM 5966 N N . PRO B 1 316 ? 14.383 -19.844 6.469 1 93.38 316 PRO B N 1
ATOM 5967 C CA . PRO B 1 316 ? 14.625 -19.922 5.027 1 93.38 316 PRO B CA 1
ATOM 5968 C C . PRO B 1 316 ? 15.695 -20.953 4.664 1 93.38 316 PRO B C 1
ATOM 5970 O O . PRO B 1 316 ? 15.641 -21.547 3.584 1 93.38 316 PRO B O 1
ATOM 5973 N N . SER B 1 317 ? 16.609 -21.188 5.535 1 92.12 317 SER B N 1
ATOM 5974 C CA . SER B 1 317 ? 17.703 -22.109 5.238 1 92.12 317 SER B CA 1
ATOM 5975 C C . SER B 1 317 ? 17.234 -23.547 5.23 1 92.12 317 SER B C 1
ATOM 5977 O O . SER B 1 317 ? 17.922 -24.438 4.715 1 92.12 317 SER B O 1
ATOM 5979 N N . LYS B 1 318 ? 16.062 -23.797 5.781 1 95.06 318 LYS B N 1
ATOM 5980 C CA . LYS B 1 318 ? 15.539 -25.156 5.887 1 95.06 318 LYS B CA 1
ATOM 5981 C C . LYS B 1 318 ? 14.5 -25.422 4.801 1 95.06 318 LYS B C 1
ATOM 5983 O O . LYS B 1 318 ? 14 -26.547 4.68 1 95.06 318 LYS B O 1
ATOM 5988 N N . ARG B 1 319 ? 14.227 -24.438 4 1 96.31 319 ARG B N 1
ATOM 5989 C CA . ARG B 1 319 ? 13.234 -24.609 2.945 1 96.31 319 ARG B CA 1
ATOM 5990 C C . ARG B 1 319 ? 13.781 -25.469 1.812 1 96.31 319 ARG B C 1
ATOM 5992 O O . ARG B 1 319 ? 14.992 -25.5 1.582 1 96.31 319 ARG B O 1
ATOM 5999 N N . LEU B 1 320 ? 12.859 -26.094 1.115 1 96.88 320 LEU B N 1
ATOM 6000 C CA . LEU B 1 320 ? 13.258 -26.891 -0.038 1 96.88 320 LEU B CA 1
ATOM 6001 C C . LEU B 1 320 ? 13.945 -26.031 -1.085 1 96.88 320 LEU B C 1
ATOM 6003 O O . LEU B 1 320 ? 13.523 -24.906 -1.346 1 96.88 320 LEU B O 1
ATOM 6007 N N . SER B 1 321 ? 14.977 -26.547 -1.61 1 95.31 321 SER B N 1
ATOM 6008 C CA . SER B 1 321 ? 15.57 -25.938 -2.793 1 95.31 321 SER B CA 1
ATOM 6009 C C . SER B 1 321 ? 14.781 -26.266 -4.051 1 95.31 321 SER B C 1
ATOM 6011 O O . SER B 1 321 ? 13.93 -27.156 -4.035 1 95.31 321 SER B O 1
ATOM 6013 N N . LEU B 1 322 ? 15.062 -25.578 -5.105 1 94.69 322 LEU B N 1
ATOM 6014 C CA . LEU B 1 322 ? 14.391 -25.859 -6.371 1 94.69 322 LEU B CA 1
ATOM 6015 C C . LEU B 1 322 ? 14.625 -27.297 -6.816 1 94.69 322 LEU B C 1
ATOM 6017 O O . LEU B 1 322 ? 13.703 -27.953 -7.301 1 94.69 322 LEU B O 1
ATOM 6021 N N . SER B 1 323 ? 15.844 -27.734 -6.637 1 93.31 323 SER B N 1
ATOM 6022 C CA . SER B 1 323 ? 16.188 -29.109 -7.004 1 93.31 323 SER B CA 1
ATOM 6023 C C . SER B 1 323 ? 15.391 -30.109 -6.172 1 93.31 323 SER B C 1
ATOM 6025 O O . SER B 1 323 ? 14.906 -31.125 -6.699 1 93.31 323 SER B O 1
ATOM 6027 N N . GLU B 1 324 ? 15.25 -29.812 -4.949 1 96.38 324 GLU B N 1
ATOM 6028 C CA . GLU B 1 324 ? 14.508 -30.688 -4.059 1 96.38 324 GLU B CA 1
ATOM 6029 C C . GLU B 1 324 ? 13.016 -30.688 -4.398 1 96.38 324 GLU B C 1
ATOM 6031 O O . GLU B 1 324 ? 12.344 -31.719 -4.301 1 96.38 324 GLU B O 1
ATOM 6036 N N . VAL B 1 325 ? 12.484 -29.562 -4.812 1 96.81 325 VAL B N 1
ATOM 6037 C CA . VAL B 1 325 ? 11.078 -29.469 -5.195 1 96.81 325 VAL B CA 1
ATOM 6038 C C . VAL B 1 325 ? 10.812 -30.328 -6.43 1 96.81 325 VAL B C 1
ATOM 6040 O O . VAL B 1 325 ? 9.828 -31.078 -6.48 1 96.81 325 VAL B O 1
ATOM 6043 N N . LYS B 1 326 ? 11.688 -30.328 -7.387 1 92.88 326 LYS B N 1
ATOM 6044 C CA . LYS B 1 326 ? 11.531 -31.078 -8.633 1 92.88 326 LYS B CA 1
ATOM 6045 C C . LYS B 1 326 ? 11.523 -32.594 -8.375 1 92.88 326 LYS B C 1
ATOM 6047 O O . LYS B 1 326 ? 10.852 -33.344 -9.094 1 92.88 326 LYS B O 1
ATOM 6052 N N . LYS B 1 327 ? 12.195 -32.969 -7.328 1 94.31 327 LYS B N 1
ATOM 6053 C CA . LYS B 1 327 ? 12.32 -34.375 -7.02 1 94.31 327 LYS B CA 1
ATOM 6054 C C . LYS B 1 327 ? 11.258 -34.812 -6.012 1 94.31 327 LYS B C 1
ATOM 6056 O O . LYS B 1 327 ? 11.172 -36 -5.668 1 94.31 327 LYS B O 1
ATOM 6061 N N . HIS B 1 328 ? 10.523 -33.938 -5.539 1 96.56 328 HIS B N 1
ATOM 6062 C CA . HIS B 1 328 ? 9.531 -34.25 -4.516 1 96.56 328 HIS B CA 1
ATOM 6063 C C . HIS B 1 328 ? 8.492 -35.25 -5.035 1 96.56 328 HIS B C 1
ATOM 6065 O O . HIS B 1 328 ? 8.109 -35.188 -6.207 1 96.56 328 HIS B O 1
ATOM 6071 N N . LYS B 1 329 ? 7.957 -36 -4.168 1 95.94 329 LYS B N 1
ATOM 6072 C CA . LYS B 1 329 ? 7.02 -37.094 -4.484 1 95.94 329 LYS B CA 1
ATOM 6073 C C . LYS B 1 329 ? 5.777 -36.531 -5.188 1 95.94 329 LYS B C 1
ATOM 6075 O O . LYS B 1 329 ? 5.188 -37.219 -6.035 1 95.94 329 LYS B O 1
ATOM 6080 N N . TYR B 1 330 ? 5.371 -35.375 -4.934 1 96.75 330 TYR B N 1
ATOM 6081 C CA . TYR B 1 330 ? 4.195 -34.75 -5.535 1 96.75 330 TYR B CA 1
ATOM 6082 C C . TYR B 1 330 ? 4.352 -34.625 -7.051 1 96.75 330 TYR B C 1
ATOM 6084 O O . TYR B 1 330 ? 3.367 -34.719 -7.789 1 96.75 330 TYR B O 1
ATOM 6092 N N . LEU B 1 331 ? 5.559 -34.5 -7.492 1 95.44 331 LEU B N 1
ATOM 6093 C CA . LEU B 1 331 ? 5.797 -34.25 -8.914 1 95.44 331 LEU B CA 1
ATOM 6094 C C . LEU B 1 331 ? 6.32 -35.5 -9.609 1 95.44 331 LEU B C 1
ATOM 6096 O O . LEU B 1 331 ? 6.789 -35.438 -10.742 1 95.44 331 LEU B O 1
ATOM 6100 N N . THR B 1 332 ? 6.215 -36.562 -8.93 1 91.06 332 THR B N 1
ATOM 6101 C CA . THR B 1 332 ? 6.66 -37.812 -9.523 1 91.06 332 THR B CA 1
ATOM 6102 C C . THR B 1 332 ? 5.891 -38.125 -10.805 1 91.06 332 THR B C 1
ATOM 6104 O O . THR B 1 332 ? 4.664 -38 -10.844 1 91.06 332 THR B O 1
ATOM 6107 N N . GLY B 1 333 ? 6.605 -38.5 -11.898 1 85.81 333 GLY B N 1
ATOM 6108 C CA . GLY B 1 333 ? 5.992 -38.812 -13.18 1 85.81 333 GLY B CA 1
ATOM 6109 C C . GLY B 1 333 ? 5.867 -37.625 -14.102 1 85.81 333 GLY B C 1
ATOM 6110 O O . GLY B 1 333 ? 5.73 -37.781 -15.312 1 85.81 333 GLY B O 1
ATOM 6111 N N . ILE B 1 334 ? 5.797 -36.469 -13.531 1 84.62 334 ILE B N 1
ATOM 6112 C CA . ILE B 1 334 ? 5.641 -35.25 -14.312 1 84.62 334 ILE B CA 1
ATOM 6113 C C . ILE B 1 334 ? 7.012 -34.656 -14.633 1 84.62 334 ILE B C 1
ATOM 6115 O O . ILE B 1 334 ? 7.203 -34.062 -15.695 1 84.62 334 ILE B O 1
ATOM 6119 N N . ASN B 1 335 ? 7.906 -34.812 -13.766 1 72.5 335 ASN B N 1
ATOM 6120 C CA . ASN B 1 335 ? 9.227 -34.219 -13.859 1 72.5 335 ASN B CA 1
ATOM 6121 C C . ASN B 1 335 ? 10 -34.719 -15.078 1 72.5 335 ASN B C 1
ATOM 6123 O O . ASN B 1 335 ? 10.945 -34.094 -15.531 1 72.5 335 ASN B O 1
ATOM 6127 N N . THR B 1 336 ? 9.578 -35.781 -15.617 1 70.12 336 THR B N 1
ATOM 6128 C CA . THR B 1 336 ? 10.281 -36.406 -16.734 1 70.12 336 THR B CA 1
ATOM 6129 C C . THR B 1 336 ? 9.609 -36.031 -18.062 1 70.12 336 THR B C 1
ATOM 6131 O O . THR B 1 336 ? 10.133 -36.312 -19.141 1 70.12 336 THR B O 1
ATOM 6134 N N . LEU B 1 337 ? 8.5 -35.438 -17.891 1 67.19 337 LEU B N 1
ATOM 6135 C CA . LEU B 1 337 ? 7.789 -35.094 -19.125 1 67.19 337 LEU B CA 1
ATOM 6136 C C . LEU B 1 337 ? 8.414 -33.875 -19.781 1 67.19 337 LEU B C 1
ATOM 6138 O O . LEU B 1 337 ? 8.828 -32.938 -19.094 1 67.19 337 LEU B O 1
ATOM 6142 N N . PRO B 1 338 ? 8.766 -34.094 -21.078 1 62.59 338 PRO B N 1
ATOM 6143 C CA . PRO B 1 338 ? 9.234 -32.875 -21.75 1 62.59 338 PRO B CA 1
ATOM 6144 C C . PRO B 1 338 ? 8.289 -31.703 -21.562 1 62.59 338 PRO B C 1
ATOM 6146 O O . PRO B 1 338 ? 7.145 -31.891 -21.141 1 62.59 338 PRO B O 1
ATOM 6149 N N . GLN B 1 339 ? 8.727 -30.406 -21.953 1 59.69 339 GLN B N 1
ATOM 6150 C CA . GLN B 1 339 ? 7.91 -29.219 -21.75 1 59.69 339 GLN B CA 1
ATOM 6151 C C . GLN B 1 339 ? 6.426 -29.547 -21.844 1 59.69 339 GLN B C 1
ATOM 6153 O O . GLN B 1 339 ? 5.891 -29.75 -22.938 1 59.69 339 GLN B O 1
ATOM 6158 N N . PRO B 1 340 ? 5.926 -30.234 -20.844 1 52.06 340 PRO B N 1
ATOM 6159 C CA . PRO B 1 340 ? 4.5 -30.562 -20.953 1 52.06 340 PRO B CA 1
ATOM 6160 C C . PRO B 1 340 ? 3.68 -29.406 -21.531 1 52.06 340 PRO B C 1
ATOM 6162 O O . PRO B 1 340 ? 3.523 -28.359 -20.875 1 52.06 340 PRO B O 1
ATOM 6165 N N . THR B 1 341 ? 3.998 -29 -22.734 1 50 341 THR B N 1
ATOM 6166 C CA . THR B 1 341 ? 3.205 -28 -23.438 1 50 341 THR B CA 1
ATOM 6167 C C . THR B 1 341 ? 1.727 -28.375 -23.438 1 50 341 THR B C 1
ATOM 6169 O O . THR B 1 341 ? 0.936 -27.828 -24.203 1 50 341 THR B O 1
ATOM 6172 N N . GLY B 1 342 ? 1.399 -29.484 -22.781 1 47.84 342 GLY B N 1
ATOM 6173 C CA . GLY B 1 342 ? 0.002 -29.797 -23.047 1 47.84 342 GLY B CA 1
ATOM 6174 C C . GLY B 1 342 ? -0.935 -28.641 -22.703 1 47.84 342 GLY B C 1
ATOM 6175 O O . GLY B 1 342 ? -0.596 -27.781 -21.891 1 47.84 342 GLY B O 1
ATOM 6176 N N . LYS B 1 343 ? -1.654 -28.266 -23.766 1 51.53 343 LYS B N 1
ATOM 6177 C CA . LYS B 1 343 ? -2.807 -27.391 -23.578 1 51.53 343 LYS B CA 1
ATOM 6178 C C . LYS B 1 343 ? -3.438 -27.594 -22.203 1 51.53 343 LYS B C 1
ATOM 6180 O O . LYS B 1 343 ? -3.99 -28.656 -21.922 1 51.53 343 LYS B O 1
ATOM 6185 N N . VAL B 1 344 ? -2.662 -27.109 -21.156 1 54.66 344 VAL B N 1
ATOM 6186 C CA . VAL B 1 344 ? -3.449 -27.062 -19.922 1 54.66 344 VAL B CA 1
ATOM 6187 C C . VAL B 1 344 ? -4.93 -26.891 -20.266 1 54.66 344 VAL B C 1
ATOM 6189 O O . VAL B 1 344 ? -5.324 -25.906 -20.875 1 54.66 344 VAL B O 1
ATOM 6192 N N . GLY B 1 345 ? -5.445 -27.984 -20.781 1 52.78 345 GLY B N 1
ATOM 6193 C CA . GLY B 1 345 ? -6.871 -27.891 -21.047 1 52.78 345 GLY B CA 1
ATOM 6194 C C . GLY B 1 345 ? -7.566 -26.859 -20.172 1 52.78 345 GLY B C 1
ATOM 6195 O O . GLY B 1 345 ? -6.984 -26.344 -19.219 1 52.78 345 GLY B O 1
ATOM 6196 N N . ARG B 1 346 ? -8.781 -26.5 -20.766 1 55.69 346 ARG B N 1
ATOM 6197 C CA . ARG B 1 346 ? -9.711 -25.5 -20.25 1 55.69 346 ARG B CA 1
ATOM 6198 C C . ARG B 1 346 ? -10.016 -25.75 -18.781 1 55.69 346 ARG B C 1
ATOM 6200 O O . ARG B 1 346 ? -10.281 -26.891 -18.391 1 55.69 346 ARG B O 1
ATOM 6207 N N . PHE B 1 347 ? -9.336 -24.922 -17.859 1 59.56 347 PHE B N 1
ATOM 6208 C CA . PHE B 1 347 ? -9.883 -24.844 -16.5 1 59.56 347 PHE B CA 1
ATOM 6209 C C . PHE B 1 347 ? -11.367 -25.188 -16.5 1 59.56 347 PHE B C 1
ATOM 6211 O O . PHE B 1 347 ? -12.039 -25.047 -15.477 1 59.56 347 PHE B O 1
ATOM 6218 N N . ASP B 1 348 ? -11.828 -25.734 -17.703 1 58.91 348 ASP B N 1
ATOM 6219 C CA . ASP B 1 348 ? -13.25 -25.891 -17.984 1 58.91 348 ASP 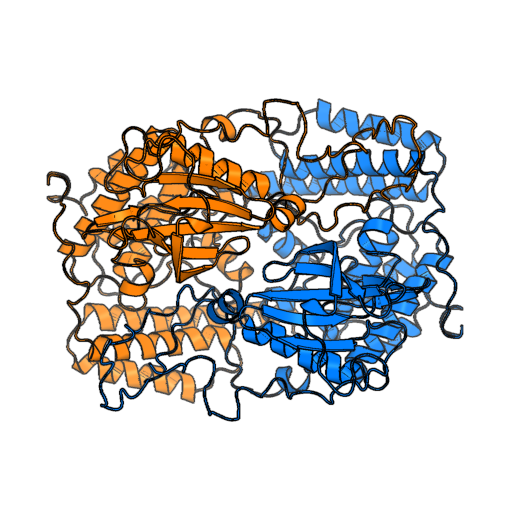B CA 1
ATOM 6220 C C . ASP B 1 348 ? -13.781 -27.203 -17.406 1 58.91 348 ASP B C 1
ATOM 6222 O O . ASP B 1 348 ? -14.828 -27.703 -17.828 1 58.91 348 ASP B O 1
ATOM 6226 N N . ALA B 1 349 ? -13.016 -27.688 -16.438 1 62.97 349 ALA B N 1
ATOM 6227 C CA . ALA B 1 349 ? -13.5 -28.984 -15.977 1 62.97 349 ALA B CA 1
ATOM 6228 C C . ALA B 1 349 ? -14.789 -28.828 -15.172 1 62.97 349 ALA B C 1
ATOM 6230 O O . ALA B 1 349 ? -15.609 -29.75 -15.109 1 62.97 349 ALA B O 1
ATOM 6231 N N . LEU B 1 350 ? -14.984 -27.609 -14.703 1 74.44 350 LEU B N 1
ATOM 6232 C CA . LEU B 1 350 ? -16.172 -27.438 -13.867 1 74.44 350 LEU B CA 1
ATOM 6233 C C . LEU B 1 350 ? -17.281 -26.766 -14.641 1 74.44 350 LEU B C 1
ATOM 6235 O O . LEU B 1 350 ? -17.047 -25.781 -15.352 1 74.44 350 LEU B O 1
ATOM 6239 N N . ALA B 1 351 ? -18.453 -27.328 -14.531 1 79.19 351 ALA B N 1
ATOM 6240 C CA . ALA B 1 351 ? -19.609 -26.703 -15.164 1 79.19 351 ALA B CA 1
ATOM 6241 C C . ALA B 1 351 ? -19.75 -25.25 -14.75 1 79.19 351 ALA B C 1
ATOM 6243 O O . ALA B 1 351 ? -19.516 -24.906 -13.586 1 79.19 351 ALA B O 1
ATOM 6244 N N . PRO B 1 352 ? -20.016 -24.453 -15.664 1 82.25 352 PRO B N 1
ATOM 6245 C CA . PRO B 1 352 ? -20.125 -23.016 -15.391 1 82.25 352 PRO B CA 1
ATOM 6246 C C . PRO B 1 352 ? -21.078 -22.703 -14.25 1 82.25 352 PRO B C 1
ATOM 6248 O O . PRO B 1 352 ? -20.812 -21.812 -13.438 1 82.25 352 PRO B O 1
ATOM 6251 N N . ARG B 1 353 ? -22.156 -23.406 -14.219 1 83 353 ARG B N 1
ATOM 6252 C CA . ARG B 1 353 ? -23.125 -23.172 -13.156 1 83 353 ARG B CA 1
ATOM 6253 C C . ARG B 1 353 ? -22.516 -23.469 -11.789 1 83 353 ARG B C 1
ATOM 6255 O O . ARG B 1 353 ? -22.719 -22.703 -10.836 1 83 353 ARG B O 1
ATOM 6262 N N . LEU B 1 354 ? -21.859 -24.531 -11.742 1 85 354 LEU B N 1
ATOM 6263 C CA . LEU B 1 354 ? -21.219 -24.922 -10.484 1 85 354 LEU B CA 1
ATOM 6264 C C . LEU B 1 354 ? -20.156 -23.922 -10.086 1 85 354 LEU B C 1
ATOM 6266 O O . LEU B 1 354 ? -20.031 -23.578 -8.906 1 85 354 LEU B O 1
ATOM 6270 N N . ARG B 1 355 ? -19.422 -23.5 -11.031 1 85.5 355 ARG B N 1
ATOM 6271 C CA . ARG B 1 355 ? -18.406 -22.5 -10.766 1 85.5 355 ARG B CA 1
ATOM 6272 C C . ARG B 1 355 ? -19.016 -21.219 -10.195 1 85.5 355 ARG B C 1
ATOM 6274 O O . ARG B 1 355 ? -18.484 -20.641 -9.234 1 85.5 355 ARG B O 1
ATOM 6281 N N . ARG B 1 356 ? -20.062 -20.828 -10.766 1 85.88 356 ARG B N 1
ATOM 6282 C CA . ARG B 1 356 ? -20.734 -19.625 -10.297 1 85.88 356 ARG B CA 1
ATOM 6283 C C . ARG B 1 356 ? -21.219 -19.797 -8.852 1 85.88 356 ARG B C 1
ATOM 6285 O O . ARG B 1 356 ? -21.125 -18.859 -8.055 1 85.88 356 ARG B O 1
ATOM 6292 N N . THR B 1 357 ? -21.719 -20.922 -8.633 1 88.06 357 THR B N 1
ATOM 6293 C CA . THR B 1 357 ? -22.188 -21.203 -7.277 1 88.06 357 THR B CA 1
ATOM 6294 C C . THR B 1 357 ? -21.031 -21.141 -6.281 1 88.06 357 THR B C 1
ATOM 6296 O O . THR B 1 357 ? -21.156 -20.547 -5.215 1 88.06 357 THR B O 1
ATOM 6299 N N . CYS B 1 358 ? -19.953 -21.75 -6.613 1 90.19 358 CYS B N 1
ATOM 6300 C CA . CYS B 1 358 ? -18.766 -21.75 -5.746 1 90.19 358 CYS B CA 1
ATOM 6301 C C . CYS B 1 358 ? -18.281 -20.328 -5.508 1 90.19 358 CYS B C 1
ATOM 6303 O O . CYS B 1 358 ? -17.969 -19.953 -4.375 1 90.19 358 CYS B O 1
ATOM 6305 N N . CYS B 1 359 ? -18.281 -19.562 -6.523 1 88.5 359 CYS B N 1
ATOM 6306 C CA . CYS B 1 359 ? -17.844 -18.172 -6.43 1 88.5 359 CYS B CA 1
ATOM 6307 C C . CYS B 1 359 ? -18.734 -17.375 -5.488 1 88.5 359 CYS B C 1
ATOM 6309 O O . CYS B 1 359 ? -18.25 -16.594 -4.664 1 88.5 359 CYS B O 1
ATOM 6311 N N . LYS B 1 360 ? -19.969 -17.578 -5.598 1 89.88 360 LYS B N 1
ATOM 6312 C CA . LYS B 1 360 ? -20.922 -16.859 -4.75 1 89.88 360 LYS B CA 1
ATOM 6313 C C . LYS B 1 360 ? -20.703 -17.203 -3.275 1 89.88 360 LYS B C 1
ATOM 6315 O O . LYS B 1 360 ? -20.75 -16.312 -2.42 1 89.88 360 LYS B O 1
ATOM 6320 N N . ILE B 1 361 ? -20.5 -18.469 -3.01 1 94.38 361 ILE B N 1
ATOM 6321 C CA . ILE B 1 361 ? -20.297 -18.906 -1.631 1 94.38 361 ILE B CA 1
ATOM 6322 C C . ILE B 1 361 ? -19.016 -18.297 -1.083 1 94.38 361 ILE B C 1
ATOM 6324 O O . ILE B 1 361 ? -19 -17.766 0.03 1 94.38 361 ILE B O 1
ATOM 6328 N N . GLN B 1 362 ? -18 -18.359 -1.881 1 92.5 362 GLN B N 1
ATOM 6329 C CA . GLN B 1 362 ? -16.703 -17.844 -1.456 1 92.5 362 GLN B CA 1
ATOM 6330 C C . GLN B 1 362 ? -16.75 -16.344 -1.24 1 92.5 362 GLN B C 1
ATOM 6332 O O . GLN B 1 362 ? -16.125 -15.812 -0.321 1 92.5 362 GLN B O 1
ATOM 6337 N N . GLU B 1 363 ? -17.453 -15.648 -2.045 1 87.06 363 GLU B N 1
ATOM 6338 C CA . GLU B 1 363 ? -17.641 -14.211 -1.869 1 87.06 363 GLU B CA 1
ATOM 6339 C C . GLU B 1 363 ? -18.375 -13.898 -0.569 1 87.06 363 GLU B C 1
ATOM 6341 O O . GLU B 1 363 ? -18.047 -12.938 0.125 1 87.06 363 GLU B O 1
ATOM 6346 N N . ALA B 1 364 ? -19.375 -14.703 -0.308 1 91.81 364 ALA B N 1
ATOM 6347 C CA . ALA B 1 364 ? -20.109 -14.539 0.946 1 91.81 364 ALA B CA 1
ATOM 6348 C C . ALA B 1 364 ? -19.203 -14.766 2.146 1 91.81 364 ALA B C 1
ATOM 6350 O O . ALA B 1 364 ? -19.312 -14.07 3.16 1 91.81 364 ALA B O 1
ATOM 6351 N N . ILE B 1 365 ? -18.359 -15.727 2.01 1 93.38 365 ILE B N 1
ATOM 6352 C CA . ILE B 1 365 ? -17.391 -16 3.072 1 93.38 365 ILE B CA 1
ATOM 6353 C C . ILE B 1 365 ? -16.453 -14.812 3.24 1 93.38 365 ILE B C 1
ATOM 6355 O O . ILE B 1 365 ? -16.172 -14.383 4.363 1 93.38 365 ILE B O 1
ATOM 6359 N N . PHE B 1 366 ? -16.016 -14.289 2.199 1 87.25 366 PHE B N 1
ATOM 6360 C CA . PHE B 1 366 ? -15.141 -13.117 2.24 1 87.25 366 PHE B CA 1
ATOM 6361 C C . PHE B 1 366 ? -15.852 -11.938 2.896 1 87.25 366 PHE B C 1
ATOM 6363 O O . PHE B 1 366 ? -15.234 -11.172 3.641 1 87.25 366 PHE B O 1
ATOM 6370 N N . ASP B 1 367 ? -17.047 -11.789 2.615 1 85.75 367 ASP B N 1
ATOM 6371 C CA . ASP B 1 367 ? -17.828 -10.688 3.156 1 85.75 367 ASP B CA 1
ATOM 6372 C C . ASP B 1 367 ? -17.844 -10.719 4.684 1 85.75 367 ASP B C 1
ATOM 6374 O O . ASP B 1 367 ? -18.016 -9.68 5.328 1 85.75 367 ASP B O 1
ATOM 6378 N N . LEU B 1 368 ? -17.656 -11.883 5.234 1 89.62 368 LEU B N 1
ATOM 6379 C CA . LEU B 1 368 ? -17.578 -11.977 6.688 1 89.62 368 LEU B CA 1
ATOM 6380 C C . LEU B 1 368 ? -16.391 -11.188 7.223 1 89.62 368 LEU B C 1
ATOM 6382 O O . LEU B 1 368 ? -16.438 -10.648 8.328 1 89.62 368 LEU B O 1
ATOM 6386 N N . THR B 1 369 ? -15.312 -11.117 6.445 1 85.88 369 THR B N 1
ATOM 6387 C CA . THR B 1 369 ? -14.117 -10.398 6.871 1 85.88 369 THR B CA 1
ATOM 6388 C C . THR B 1 369 ? -14.336 -8.891 6.785 1 85.88 369 THR B C 1
ATOM 6390 O O . THR B 1 369 ? -13.609 -8.117 7.41 1 85.88 369 THR B O 1
ATOM 6393 N N . ILE B 1 370 ? -15.273 -8.523 6 1 79.06 370 ILE B N 1
ATOM 6394 C CA . ILE B 1 370 ? -15.617 -7.109 5.859 1 79.06 370 ILE B CA 1
ATOM 6395 C C . ILE B 1 370 ? -16.625 -6.715 6.941 1 79.06 370 ILE B C 1
ATOM 6397 O O . ILE B 1 370 ? -16.438 -5.699 7.621 1 79.06 370 ILE B O 1
ATOM 6401 N N . LYS B 1 371 ? -17.609 -7.594 7.102 1 84.94 371 LYS B N 1
ATOM 6402 C CA . LYS B 1 371 ? -18.672 -7.305 8.062 1 84.94 371 LYS B CA 1
ATOM 6403 C C . LYS B 1 371 ? -18.156 -7.441 9.492 1 84.94 371 LYS B C 1
ATOM 6405 O O . LYS B 1 371 ? -18.562 -6.676 10.375 1 84.94 371 LYS B O 1
ATOM 6410 N N . ARG B 1 372 ? -17.375 -8.453 9.656 1 88.88 372 ARG B N 1
ATOM 6411 C CA . ARG B 1 372 ? -16.75 -8.734 10.953 1 88.88 372 ARG B CA 1
ATOM 6412 C C . ARG B 1 372 ? -17.797 -8.766 12.062 1 88.88 372 ARG B C 1
ATOM 6414 O O . ARG B 1 372 ? -18.688 -9.609 12.047 1 88.88 372 ARG B O 1
ATOM 6421 N N . GLU B 1 373 ? -17.781 -7.598 12.969 1 85.25 373 GLU B N 1
ATOM 6422 C CA . GLU B 1 373 ? -18.703 -7.559 14.109 1 85.25 373 GLU B CA 1
ATOM 6423 C C . GLU B 1 373 ? -20.141 -7.391 13.641 1 85.25 373 GLU B C 1
ATOM 6425 O O . GLU B 1 373 ? -21.078 -7.715 14.375 1 85.25 373 GLU B O 1
ATOM 6430 N N . ASN B 1 374 ? -20.375 -7.02 12.477 1 85.44 374 ASN B N 1
ATOM 6431 C CA . ASN B 1 374 ? -21.703 -6.738 11.961 1 85.44 374 ASN B CA 1
ATOM 6432 C C . ASN B 1 374 ? -22.281 -7.938 11.211 1 85.44 374 ASN B C 1
ATOM 6434 O O . ASN B 1 374 ? -23.406 -7.887 10.727 1 85.44 374 ASN B O 1
ATOM 6438 N N . ALA B 1 375 ? -21.5 -8.992 11.094 1 91.69 375 ALA B N 1
ATOM 6439 C CA . ALA B 1 375 ? -22.031 -10.203 10.469 1 91.69 375 ALA B CA 1
ATOM 6440 C C . ALA B 1 375 ? -23.188 -10.781 11.289 1 91.69 375 ALA B C 1
ATOM 6442 O O . ALA B 1 375 ? -23.062 -10.93 12.508 1 91.69 375 ALA B O 1
ATOM 6443 N N . THR B 1 376 ? -24.312 -11.047 10.695 1 93.88 376 THR B N 1
ATOM 6444 C CA . THR B 1 376 ? -25.5 -11.539 11.375 1 93.88 376 THR B CA 1
ATOM 6445 C C . THR B 1 376 ? -25.609 -13.055 11.258 1 93.88 376 THR B C 1
ATOM 6447 O O . THR B 1 376 ? -24.875 -13.68 10.484 1 93.88 376 THR B O 1
ATOM 6450 N N . GLU B 1 377 ? -26.5 -13.602 12.039 1 94.62 377 GLU B N 1
ATOM 6451 C CA . GLU B 1 377 ? -26.781 -15.031 11.93 1 94.62 377 GLU B CA 1
ATOM 6452 C C . GLU B 1 377 ? -27.312 -15.383 10.539 1 94.62 377 GLU B C 1
ATOM 6454 O O . GLU B 1 377 ? -27.031 -16.469 10.023 1 94.62 377 GLU B O 1
ATOM 6459 N N . ALA B 1 378 ? -27.984 -14.422 10.016 1 94.88 378 ALA B N 1
ATOM 6460 C CA . ALA B 1 378 ? -28.516 -14.633 8.672 1 94.88 378 ALA B CA 1
ATOM 6461 C C . ALA B 1 378 ? -27.375 -14.766 7.656 1 94.88 378 ALA B C 1
ATOM 6463 O O . ALA B 1 378 ? -27.469 -15.555 6.711 1 94.88 378 ALA B O 1
ATOM 6464 N N . ASP B 1 379 ? -26.328 -14.008 7.797 1 94.94 379 ASP B N 1
ATOM 6465 C CA . ASP B 1 379 ? -25.172 -14.094 6.922 1 94.94 379 ASP B CA 1
ATOM 6466 C C . ASP B 1 379 ? -24.547 -15.484 6.977 1 94.94 379 ASP B C 1
ATOM 6468 O O . ASP B 1 379 ? -24.234 -16.078 5.938 1 94.94 379 ASP B O 1
ATOM 6472 N N . HIS B 1 380 ? -24.422 -16.031 8.172 1 96.31 380 HIS B N 1
ATOM 6473 C CA . HIS B 1 380 ? -23.828 -17.344 8.367 1 96.31 380 HIS B CA 1
ATOM 6474 C C . HIS B 1 380 ? -24.734 -18.453 7.82 1 96.31 380 HIS B C 1
ATOM 6476 O O . HIS B 1 380 ? -24.266 -19.391 7.176 1 96.31 380 HIS B O 1
ATOM 6482 N N . GLN B 1 381 ? -26.031 -18.25 8.078 1 96.19 381 GLN B N 1
ATOM 6483 C CA . GLN B 1 381 ? -26.984 -19.25 7.629 1 96.19 381 GLN B CA 1
ATOM 6484 C C . GLN B 1 381 ? -27.031 -19.328 6.105 1 96.19 381 GLN B C 1
ATOM 6486 O O . GLN B 1 381 ? -27.172 -20.422 5.539 1 96.19 381 GLN B O 1
ATOM 6491 N N . GLU B 1 382 ? -26.891 -18.234 5.512 1 95.38 382 GLU B N 1
ATOM 6492 C CA . GLU B 1 382 ? -26.859 -18.203 4.051 1 95.38 382 GLU B CA 1
ATOM 6493 C C . GLU B 1 382 ? -25.703 -19.031 3.516 1 95.38 382 GLU B C 1
ATOM 6495 O O . GLU B 1 382 ? -25.859 -19.781 2.545 1 95.38 382 GLU B O 1
ATOM 6500 N N . ILE B 1 383 ? -24.562 -18.891 4.09 1 96.69 383 ILE B N 1
ATOM 6501 C CA . ILE B 1 383 ? -23.375 -19.609 3.674 1 96.69 383 ILE B CA 1
ATOM 6502 C C . ILE B 1 383 ? -23.547 -21.109 3.93 1 96.69 383 ILE B C 1
ATOM 6504 O O . ILE B 1 383 ? -23.281 -21.938 3.053 1 96.69 383 ILE B O 1
ATOM 6508 N N . VAL B 1 384 ? -24.078 -21.469 5.086 1 96.06 384 VAL B N 1
ATOM 6509 C CA . VAL B 1 384 ? -24.281 -22.875 5.461 1 96.06 384 VAL B CA 1
ATOM 6510 C C . VAL B 1 384 ? -25.266 -23.531 4.504 1 96.06 384 VAL B C 1
ATOM 6512 O O . VAL B 1 384 ? -25.031 -24.641 4.016 1 96.06 384 VAL B O 1
ATOM 6515 N N . ASP B 1 385 ? -26.328 -22.75 4.188 1 95.31 385 ASP B N 1
ATOM 6516 C CA . ASP B 1 385 ? -27.328 -23.266 3.264 1 95.31 385 ASP B CA 1
ATOM 6517 C C . ASP B 1 385 ? -26.734 -23.5 1.878 1 95.31 385 ASP B C 1
ATOM 6519 O O . ASP B 1 385 ? -27.047 -24.516 1.229 1 95.31 385 ASP B O 1
ATOM 6523 N N . ALA B 1 386 ? -25.922 -22.609 1.472 1 94.44 386 ALA B N 1
ATOM 6524 C CA . ALA B 1 386 ? -25.312 -22.719 0.153 1 94.44 386 ALA B CA 1
ATOM 6525 C C . ALA B 1 386 ? -24.344 -23.891 0.1 1 94.44 386 ALA B C 1
ATOM 6527 O O . ALA B 1 386 ? -24.25 -24.594 -0.917 1 94.44 386 ALA B O 1
ATOM 6528 N N . ILE B 1 387 ? -23.641 -24.156 1.164 1 94.25 387 ILE B N 1
ATOM 6529 C CA . ILE B 1 387 ? -22.703 -25.266 1.235 1 94.25 387 ILE B CA 1
ATOM 6530 C C . ILE B 1 387 ? -23.469 -26.594 1.192 1 94.25 387 ILE B C 1
ATOM 6532 O O . ILE B 1 387 ? -23.062 -27.531 0.497 1 94.25 387 ILE B O 1
ATOM 6536 N N . VAL B 1 388 ? -24.578 -26.641 1.884 1 92.88 388 VAL B N 1
ATOM 6537 C CA . VAL B 1 388 ? -25.391 -27.844 1.901 1 92.88 388 VAL B CA 1
ATOM 6538 C C . VAL B 1 388 ? -25.922 -28.141 0.497 1 92.88 388 VAL B C 1
ATOM 6540 O O . VAL B 1 388 ? -25.922 -29.297 0.053 1 92.88 388 VAL B O 1
ATOM 6543 N N . SER B 1 389 ? -26.281 -27.094 -0.201 1 91.19 389 SER B N 1
ATOM 6544 C CA . SER B 1 389 ? -26.766 -27.25 -1.568 1 91.19 389 SER B CA 1
ATOM 6545 C C . SER B 1 389 ? -25.656 -27.75 -2.496 1 91.19 389 SER B C 1
ATOM 6547 O O . SER B 1 389 ? -25.922 -28.516 -3.426 1 91.19 389 SER B O 1
ATOM 6549 N N . LEU B 1 390 ? -24.469 -27.281 -2.211 1 89.88 390 LEU B N 1
ATOM 6550 C CA . LEU B 1 390 ? -23.312 -27.672 -3.02 1 89.88 390 LEU B CA 1
ATOM 6551 C C . LEU B 1 390 ? -22.969 -29.141 -2.805 1 89.88 390 LEU B C 1
ATOM 6553 O O . LEU B 1 390 ? -22.5 -29.812 -3.727 1 89.88 390 LEU B O 1
ATOM 6557 N N . GLU B 1 391 ? -23.234 -29.656 -1.683 1 87.38 391 GLU B N 1
ATOM 6558 C CA . GLU B 1 391 ? -22.938 -31.047 -1.357 1 87.38 391 GLU B CA 1
ATOM 6559 C C . GLU B 1 391 ? -23.703 -32 -2.26 1 87.38 391 GLU B C 1
ATOM 6561 O O . GLU B 1 391 ? -23.25 -33.125 -2.535 1 87.38 391 GLU B O 1
ATOM 6566 N N . HIS B 1 392 ? -24.75 -31.516 -2.799 1 86.19 392 HIS B N 1
ATOM 6567 C CA . HIS B 1 392 ? -25.578 -32.344 -3.66 1 86.19 392 HIS B CA 1
ATOM 6568 C C . HIS B 1 392 ? -24.938 -32.531 -5.035 1 86.19 392 HIS B C 1
ATOM 6570 O O . HIS B 1 392 ? -25.297 -33.438 -5.777 1 86.19 392 HIS B O 1
ATOM 6576 N N . GLU B 1 393 ? -23.984 -31.672 -5.383 1 82.62 393 GLU B N 1
ATOM 6577 C CA . GLU B 1 393 ? -23.328 -31.75 -6.684 1 82.62 393 GLU B CA 1
ATOM 6578 C C . GLU B 1 393 ? -22.25 -32.812 -6.695 1 82.62 393 GLU B C 1
ATOM 6580 O O . GLU B 1 393 ? -21.703 -33.156 -7.754 1 82.62 393 GLU B O 1
ATOM 6585 N N . ASN B 1 394 ? -21.938 -33.469 -5.59 1 77.12 394 ASN B N 1
ATOM 6586 C CA . ASN B 1 394 ? -21.062 -34.625 -5.406 1 77.12 394 ASN B CA 1
ATOM 6587 C C . ASN B 1 394 ? -19.641 -34.312 -5.887 1 77.12 394 ASN B C 1
ATOM 6589 O O . ASN B 1 394 ? -19.078 -35.094 -6.664 1 77.12 394 ASN B O 1
ATOM 6593 N N . ILE B 1 395 ? -19.078 -33.281 -5.676 1 83.38 395 ILE B N 1
ATOM 6594 C CA . ILE B 1 395 ? -17.672 -32.969 -5.828 1 83.38 395 ILE B CA 1
ATOM 6595 C C . ILE B 1 395 ? -17.031 -32.75 -4.457 1 83.38 395 ILE B C 1
ATOM 6597 O O . ILE B 1 395 ? -16.844 -31.594 -4.043 1 83.38 395 ILE B O 1
ATOM 6601 N N . PRO B 1 396 ? -16.656 -33.75 -3.861 1 86.25 396 PRO B N 1
ATOM 6602 C CA . PRO B 1 396 ? -16.281 -33.719 -2.447 1 86.25 396 PRO B CA 1
ATOM 6603 C C . PRO B 1 396 ? -15.078 -32.812 -2.186 1 86.25 396 PRO B C 1
ATOM 6605 O O . PRO B 1 396 ? -15.023 -32.125 -1.15 1 86.25 396 PRO B O 1
ATOM 6608 N N . SER B 1 397 ? -14.148 -32.781 -3.111 1 87.31 397 SER B N 1
ATOM 6609 C CA . SER B 1 397 ? -12.953 -31.969 -2.889 1 87.31 397 SER B CA 1
ATOM 6610 C C . SER B 1 397 ? -13.297 -30.484 -2.807 1 87.31 397 SER B C 1
ATOM 6612 O O . SER B 1 397 ? -12.766 -29.766 -1.963 1 87.31 397 SER B O 1
ATOM 6614 N N . ILE B 1 398 ? -14.227 -30.031 -3.561 1 89.25 398 ILE B N 1
ATOM 6615 C CA . ILE B 1 398 ? -14.625 -28.625 -3.596 1 89.25 398 ILE B CA 1
ATOM 6616 C C . ILE B 1 398 ? -15.445 -28.281 -2.352 1 89.25 398 ILE B C 1
ATOM 6618 O O . ILE B 1 398 ? -15.227 -27.25 -1.719 1 89.25 398 ILE B O 1
ATOM 6622 N N . THR B 1 399 ? -16.359 -29.172 -2.078 1 91.25 399 THR B N 1
ATOM 6623 C CA . THR B 1 399 ? -17.188 -28.969 -0.893 1 91.25 399 THR B CA 1
ATOM 6624 C C . THR B 1 399 ? -16.328 -28.922 0.364 1 91.25 399 THR B C 1
ATOM 6626 O O . THR B 1 399 ? -16.531 -28.078 1.242 1 91.25 399 THR B O 1
ATOM 6629 N N . SER B 1 400 ? -15.391 -29.797 0.425 1 93.38 400 SER B N 1
ATOM 6630 C CA . SER B 1 400 ? -14.469 -29.828 1.557 1 93.38 400 SER B CA 1
ATOM 6631 C C . SER B 1 400 ? -13.672 -28.531 1.653 1 93.38 400 SER B C 1
ATOM 6633 O O . SER B 1 400 ? -13.5 -27.969 2.744 1 93.38 400 SER B O 1
ATOM 6635 N N . ALA B 1 401 ? -13.195 -28.062 0.55 1 94.19 401 ALA B N 1
ATOM 6636 C CA . ALA B 1 401 ? -12.398 -26.844 0.517 1 94.19 401 ALA B CA 1
ATOM 6637 C C . ALA B 1 401 ? -13.219 -25.625 0.949 1 94.19 401 ALA B C 1
ATOM 6639 O O . ALA B 1 401 ? -12.742 -24.781 1.718 1 94.19 401 ALA B O 1
ATOM 6640 N N . ILE B 1 402 ? -14.414 -25.531 0.481 1 94.5 402 ILE B N 1
ATOM 6641 C CA . ILE B 1 402 ? -15.273 -24.391 0.782 1 94.5 402 ILE B CA 1
ATOM 6642 C C . ILE B 1 402 ? -15.68 -24.422 2.252 1 94.5 402 ILE B C 1
ATOM 6644 O O . ILE B 1 402 ? -15.672 -23.391 2.934 1 94.5 402 ILE B O 1
ATOM 6648 N N . THR B 1 403 ? -16.016 -25.609 2.717 1 95.38 403 THR B N 1
ATOM 6649 C CA . THR B 1 403 ? -16.359 -25.781 4.129 1 95.38 403 THR B CA 1
ATOM 6650 C C . THR B 1 403 ? -15.172 -25.391 5.012 1 95.38 403 THR B C 1
ATOM 6652 O O . THR B 1 403 ? -15.344 -24.719 6.027 1 95.38 403 THR B O 1
ATOM 6655 N N . PHE B 1 404 ? -14.094 -25.797 4.629 1 96.69 404 PHE B N 1
ATOM 6656 C CA . PHE B 1 404 ? -12.852 -25.469 5.324 1 96.69 404 PHE B CA 1
ATOM 6657 C C . PHE B 1 404 ? -12.648 -23.953 5.363 1 96.69 404 PHE B C 1
ATOM 6659 O O . PHE B 1 404 ? -12.344 -23.391 6.418 1 96.69 404 PHE B O 1
ATOM 6666 N N . ASN B 1 405 ? -12.758 -23.312 4.199 1 96.12 405 ASN B N 1
ATOM 6667 C CA . ASN B 1 405 ? -12.539 -21.875 4.133 1 96.12 405 ASN B CA 1
ATOM 6668 C C . ASN B 1 405 ? -13.523 -21.125 5.027 1 96.12 405 ASN B C 1
ATOM 6670 O O . ASN B 1 405 ? -13.156 -20.109 5.641 1 96.12 405 ASN B O 1
ATOM 6674 N N . TYR B 1 406 ? -14.812 -21.625 5.062 1 96.69 406 TYR B N 1
ATOM 6675 C CA . TYR B 1 406 ? -15.812 -21.016 5.922 1 96.69 406 TYR B CA 1
ATOM 6676 C C . TYR B 1 406 ? -15.414 -21.109 7.391 1 96.69 406 TYR B C 1
ATOM 6678 O O . TYR B 1 406 ? -15.445 -20.125 8.117 1 96.69 406 TYR B O 1
ATOM 6686 N N . SER B 1 407 ? -15.008 -22.281 7.809 1 96.56 407 SER B N 1
ATOM 6687 C CA . SER B 1 407 ? -14.633 -22.516 9.195 1 96.56 407 SER B CA 1
ATOM 6688 C C . SER B 1 407 ? -13.414 -21.688 9.594 1 96.56 407 SER B C 1
ATOM 6690 O O . SER B 1 407 ? -13.406 -21.062 10.656 1 96.56 407 SER B O 1
ATOM 6692 N N . ARG B 1 408 ? -12.438 -21.688 8.789 1 96 408 ARG B N 1
ATOM 6693 C CA . ARG B 1 408 ? -11.211 -20.969 9.07 1 96 408 ARG B CA 1
ATOM 6694 C C . ARG B 1 408 ? -11.469 -19.469 9.148 1 96 408 ARG B C 1
ATOM 6696 O O . ARG B 1 408 ? -10.93 -18.766 10.016 1 96 408 ARG B O 1
ATOM 6703 N N . THR B 1 409 ? -12.258 -18.969 8.219 1 95.25 409 THR B N 1
ATOM 6704 C CA . THR B 1 409 ? -12.57 -17.531 8.188 1 95.25 409 THR B CA 1
ATOM 6705 C C . THR B 1 409 ? -13.352 -17.125 9.43 1 95.25 409 THR B C 1
ATOM 6707 O O . THR B 1 409 ? -13.07 -16.094 10.031 1 95.25 409 THR B O 1
ATOM 6710 N N . LYS B 1 410 ? -14.312 -17.969 9.742 1 95.69 410 LYS B N 1
ATOM 6711 C CA . LYS B 1 410 ? -15.109 -17.703 10.93 1 95.69 410 LYS B CA 1
ATOM 6712 C C . LYS B 1 410 ? -14.234 -17.609 12.172 1 95.69 410 LYS B C 1
ATOM 6714 O O . LYS B 1 410 ? -14.336 -16.641 12.945 1 95.69 410 LYS B O 1
ATOM 6719 N N . SER B 1 411 ? -13.383 -18.547 12.344 1 95.5 411 SER B N 1
ATOM 6720 C CA . SER B 1 411 ? -12.484 -18.578 13.492 1 95.5 411 SER B CA 1
ATOM 6721 C C . SER B 1 411 ? -11.539 -17.375 13.484 1 95.5 411 SER B C 1
ATOM 6723 O O . SER B 1 411 ? -11.281 -16.781 14.531 1 95.5 411 SER B O 1
ATOM 6725 N N . GLN B 1 412 ? -11 -17.078 12.375 1 94.38 412 GLN B N 1
ATOM 6726 C CA . GLN B 1 412 ? -10.078 -15.961 12.219 1 94.38 412 GLN B CA 1
ATOM 6727 C C . GLN B 1 412 ? -10.734 -14.641 12.594 1 94.38 412 GLN B C 1
ATOM 6729 O O . GLN B 1 412 ? -10.164 -13.852 13.344 1 94.38 412 GLN B O 1
ATOM 6734 N N . VAL B 1 413 ? -11.883 -14.383 12.039 1 92.94 413 VAL B N 1
ATOM 6735 C CA . VAL B 1 413 ? -12.594 -13.133 12.289 1 92.94 413 VAL B CA 1
ATOM 6736 C C . VAL B 1 413 ? -12.914 -13.008 13.773 1 92.94 413 VAL B C 1
ATOM 6738 O O . VAL B 1 413 ? -12.758 -11.938 14.367 1 92.94 413 VAL B O 1
ATOM 6741 N N . GLU B 1 414 ? -13.32 -14.125 14.344 1 94.06 414 GLU B N 1
ATOM 6742 C CA . GLU B 1 414 ? -13.625 -14.141 15.773 1 94.06 414 GLU B CA 1
ATOM 6743 C C . GLU B 1 414 ? -12.391 -13.773 16.594 1 94.06 414 GLU B C 1
ATOM 6745 O O . GLU B 1 414 ? -12.469 -12.953 17.516 1 94.06 414 GLU B O 1
ATOM 6750 N N . ALA B 1 415 ? -11.297 -14.328 16.281 1 93.62 415 ALA B N 1
ATOM 6751 C CA . ALA B 1 415 ? -10.047 -14.047 16.984 1 93.62 415 ALA B CA 1
ATOM 6752 C C . ALA B 1 415 ? -9.633 -12.586 16.812 1 93.62 415 ALA B C 1
ATOM 6754 O O . ALA B 1 415 ? -9.156 -11.953 17.766 1 93.62 415 ALA B O 1
ATOM 6755 N N . GLU B 1 416 ? -9.766 -12.102 15.641 1 91.81 416 GLU B N 1
ATOM 6756 C CA . GLU B 1 416 ? -9.383 -10.727 15.344 1 91.81 416 GLU B CA 1
ATOM 6757 C C . GLU B 1 416 ? -10.258 -9.734 16.109 1 91.81 416 GLU B C 1
ATOM 6759 O O . GLU B 1 416 ? -9.773 -8.711 16.594 1 91.81 416 GLU B O 1
ATOM 6764 N N . ILE B 1 417 ? -11.547 -10.023 16.125 1 89.31 417 ILE B N 1
ATOM 6765 C CA . ILE B 1 417 ? -12.477 -9.172 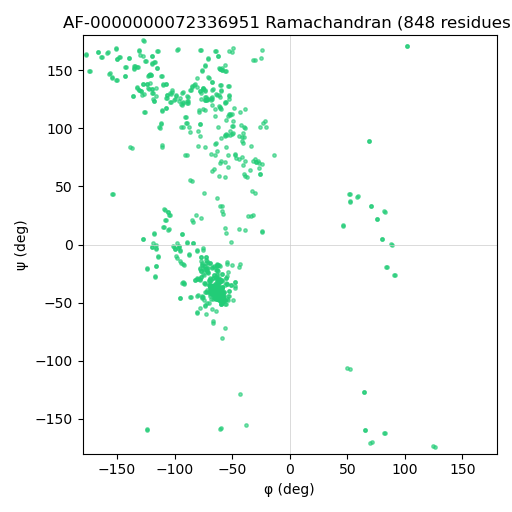16.859 1 89.31 417 ILE B CA 1
ATOM 6766 C C . ILE B 1 417 ? -12.117 -9.18 18.344 1 89.31 417 ILE B C 1
ATOM 6768 O O . ILE B 1 417 ? -12.125 -8.133 19 1 89.31 417 ILE B O 1
ATOM 6772 N N . GLU B 1 418 ? -11.82 -10.352 18.875 1 90.12 418 GLU B N 1
ATOM 6773 C CA . GLU B 1 418 ? -11.406 -10.461 20.266 1 90.12 418 GLU B CA 1
ATOM 6774 C C . GLU B 1 418 ? -10.172 -9.609 20.547 1 90.12 418 GLU B C 1
ATOM 6776 O O . GLU B 1 418 ? -10.102 -8.922 21.562 1 90.12 418 GLU B O 1
ATOM 6781 N N . GLU B 1 419 ?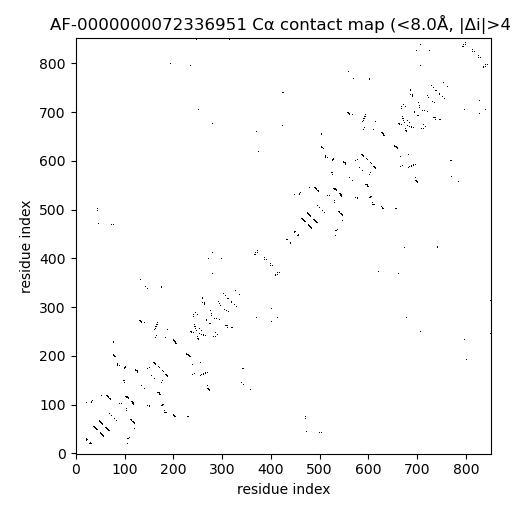 -9.227 -9.641 19.703 1 87.38 419 GLU B N 1
ATOM 6782 C CA . GLU B 1 419 ? -8.023 -8.836 19.859 1 87.38 419 GLU B CA 1
ATOM 6783 C C . GLU B 1 419 ? -8.336 -7.344 19.766 1 87.38 419 GLU B C 1
ATOM 6785 O O . GLU B 1 419 ? -7.797 -6.547 20.547 1 87.38 419 GLU B O 1
ATOM 6790 N N . ALA B 1 420 ? -9.125 -7.023 18.766 1 83.25 420 ALA B N 1
ATOM 6791 C CA . ALA B 1 420 ? -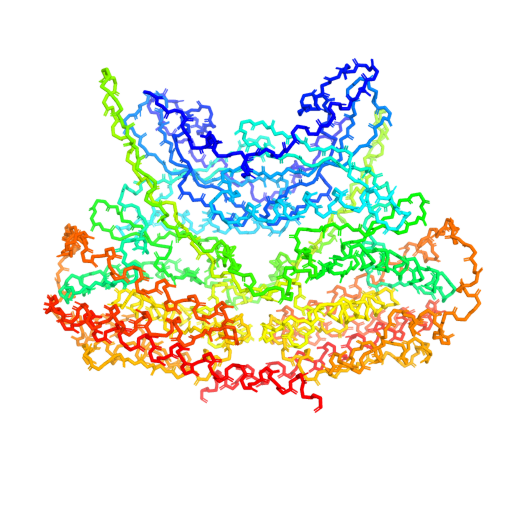9.477 -5.621 18.547 1 83.25 420 ALA B CA 1
ATOM 6792 C C . ALA B 1 420 ? -10.203 -5.051 19.766 1 83.25 420 ALA B C 1
ATOM 6794 O O . ALA B 1 420 ? -10.031 -3.875 20.094 1 83.25 420 ALA B O 1
ATOM 6795 N N . ASN B 1 421 ? -11.008 -5.793 20.375 1 82.38 421 ASN B N 1
ATOM 6796 C CA . ASN B 1 421 ? -11.797 -5.367 21.516 1 82.38 421 ASN B CA 1
ATOM 6797 C C . ASN B 1 421 ? -10.914 -4.988 22.703 1 82.38 421 ASN B C 1
ATOM 6799 O O . ASN B 1 421 ? -11.359 -4.297 23.625 1 82.38 421 ASN B O 1
ATOM 6803 N N . LYS B 1 422 ? -9.68 -5.434 22.656 1 79.81 422 LYS B N 1
ATOM 6804 C CA . LYS B 1 422 ? -8.75 -5.039 23.703 1 79.81 422 LYS B CA 1
ATOM 6805 C C . LYS B 1 422 ? -8.477 -3.537 23.656 1 79.81 422 LYS B C 1
ATOM 6807 O O . LYS B 1 422 ? -8.133 -2.932 24.672 1 79.81 422 LYS B O 1
ATOM 6812 N N . TYR B 1 423 ? -8.633 -3.039 22.516 1 73.88 423 TYR B N 1
ATOM 6813 C CA . TYR B 1 423 ? -8.336 -1.619 22.359 1 73.88 423 TYR B CA 1
ATOM 6814 C C . TYR B 1 423 ? -9.594 -0.778 22.562 1 73.88 423 TYR B C 1
ATOM 6816 O O . TYR B 1 423 ? -9.523 0.453 22.594 1 73.88 423 TYR B O 1
ATOM 6824 N N . MET B 1 424 ? -10.711 -1.425 22.484 1 65.25 424 MET B N 1
ATOM 6825 C CA . MET B 1 424 ? -11.977 -0.705 22.656 1 65.25 424 MET B CA 1
ATOM 6826 C C . MET B 1 424 ? -12.461 -0.782 24.094 1 65.25 424 MET B C 1
ATOM 6828 O O . MET B 1 424 ? -13.539 -0.279 24.422 1 65.25 424 MET B O 1
ATOM 6832 N N . VAL B 1 425 ? -11.984 -1.681 25.016 1 51.69 425 VAL B N 1
ATOM 6833 C CA . VAL B 1 425 ? -12.57 -2.006 26.312 1 51.69 425 VAL B CA 1
ATOM 6834 C C . VAL B 1 425 ? -12.734 -0.732 27.141 1 51.69 425 VAL B C 1
ATOM 6836 O O . VAL B 1 425 ? -11.773 0.004 27.359 1 51.69 425 VAL B O 1
ATOM 6839 N N . ILE B 1 426 ? -13.93 -0.19 27.062 1 39.78 426 ILE B N 1
ATOM 6840 C CA . ILE B 1 426 ? -14.539 0.632 28.109 1 39.78 426 ILE B CA 1
ATOM 6841 C C . ILE B 1 426 ? -14.297 -0.007 29.469 1 39.78 426 ILE B C 1
ATOM 6843 O O . ILE B 1 426 ? -14.555 -1.198 29.656 1 39.78 426 ILE B O 1
#

Organism: Babesia divergens (NCBI:txid32595)

Nearest PDB structures (foldseek):
  2bcj-assembly1_A  TM=8.531E-01  e=4.692E-17  Bos taurus
  5he0-assembly1_A  TM=8.523E-01  e=3.077E-16  Bos taurus
  3we4-assembly1_A  TM=8.341E-01  e=5.958E-16  Homo sapiens
  5wg4-assembly1_A  TM=6.829E-01  e=1.130E-17  Homo sapiens
  3krw-assembly1_A  TM=6.959E-01  e=5.663E-16  Homo sapiens

Solvent-accessible surface area (backbone atoms only — not comparable to full-atom values): 46677 Å² total; per-residue (Å²): 121,85,80,46,77,91,54,56,82,60,72,72,71,57,62,76,59,81,59,77,42,48,72,33,92,86,72,36,73,39,69,73,53,76,83,49,42,42,84,71,43,79,72,43,70,52,67,68,35,40,28,26,36,28,26,31,65,93,43,65,87,44,60,28,29,37,36,38,28,46,45,68,54,27,64,49,36,43,37,49,56,30,55,50,35,24,52,54,51,40,61,55,52,43,63,89,49,50,86,23,38,63,46,66,74,49,70,42,70,61,96,55,34,39,37,42,33,26,61,52,44,83,63,38,48,43,33,78,68,21,57,51,57,19,40,79,51,64,68,59,41,43,53,51,51,49,41,53,49,52,25,52,49,53,41,45,72,73,40,35,30,53,56,57,60,38,46,79,33,23,29,22,39,90,39,30,53,20,43,51,79,41,43,69,28,44,48,47,67,63,69,70,41,82,60,80,58,70,59,59,15,42,16,23,73,63,79,82,78,84,78,82,79,80,77,72,82,70,66,77,72,75,69,79,70,78,57,57,69,32,37,85,33,38,74,40,51,61,65,54,68,61,40,45,40,53,41,24,56,51,42,37,81,62,59,62,44,41,42,36,26,7,45,23,36,30,51,44,23,47,50,52,18,44,73,69,39,63,57,55,27,71,58,45,20,50,51,40,42,61,67,60,73,82,84,75,42,86,62,61,62,65,50,53,50,52,52,32,53,40,24,56,38,73,40,54,89,72,27,57,47,72,71,52,53,58,66,29,77,60,34,64,82,53,69,75,47,64,84,75,60,53,55,57,58,68,84,60,78,54,55,65,69,57,49,50,51,42,40,52,48,48,50,55,50,53,46,43,52,62,40,45,91,69,53,46,72,64,60,53,47,50,46,52,53,51,50,59,59,48,53,74,72,70,48,63,57,57,48,34,44,51,54,38,52,46,53,52,47,52,53,49,44,52,53,46,50,57,57,32,44,67,39,62,67,123,132,84,82,43,74,87,51,52,84,58,69,78,78,60,50,66,61,79,59,75,44,48,72,33,91,86,74,36,74,39,69,76,52,76,83,47,42,42,81,72,42,79,72,45,71,52,68,69,33,39,28,27,34,28,25,32,66,92,45,64,86,45,59,28,28,36,36,40,30,48,44,66,54,27,64,46,44,33,37,51,56,31,54,49,35,24,52,54,51,39,61,54,54,42,63,89,50,50,85,22,39,63,46,66,73,48,70,42,69,62,97,54,34,38,36,42,33,26,60,50,46,82,63,37,48,42,33,78,68,21,58,50,59,19,39,82,51,65,68,60,41,44,53,53,52,50,41,52,48,53,26,50,49,53,41,45,74,72,38,36,30,52,54,59,59,37,46,81,33,24,30,22,40,90,39,29,54,20,44,51,80,41,44,69,30,44,47,46,67,64,68,72,42,84,58,76,58,68,70,56,28,18,32,40,77,82,78,82,78,82,79,82,76,72,78,77,83,86,69,78,73,77,70,79,72,76,67,59,70,42,49,86,48,38,84,38,52,61,65,55,67,63,41,45,41,53,40,24,57,50,44,36,80,62,59,63,43,41,41,37,25,9,45,25,36,30,52,44,22,48,51,52,18,44,72,69,41,62,57,55,25,72,57,45,18,48,50,40,42,62,67,60,73,81,84,78,40,87,63,59,62,65,48,54,50,52,53,33,54,41,23,57,38,73,39,54,89,72,28,60,47,71,70,52,54,57,66,29,76,61,33,63,84,54,67,75,49,62,85,75,57,54,57,56,61,70,85,61,80,54,55,64,69,58,49,52,51,44,42,51,48,47,50,54,50,52,45,41,54,58,40,45,91,68,53,47,71,65,58,53,48,52,48,53,52,50,50,58,59,48,55,73,71,70,49,64,58,59,47,33,42,52,52,38,52,45,52,52,48,52,51,47,44,52,53,46,50,58,57,32,44,69,42,62,66,123

pLDDT: mean 78.04, std 23.8, range [16.34, 98.56]

InterPro domains:
  IPR000719 Protein kinase domain [PF00069] (39-193)
  IPR000719 Protein kinase domain [PF00069] (232-331)
  IPR000719 Protein kinase domain [PS50011] (37-331)
  IPR000719 Protein kinase domain [SM00220] (37-331)
  IPR008271 Serine/threonine-protein kinase, active site [PS00108] (160-172)
  IPR011009 Protein kinase-like domain superfamily [SSF56112] (34-341)

Sequence (852 aa):
MRSGFLYSDDPKVSRLREGKAVIDETLGKRKYRLDDFNLERNIGCESTSQIWHVTLNARPEESYALKFFNKQTVMKTDFVKYVQQEKNAMLVLNDPGHPNVIRMIDTFRDEQNVYILYEYAEGGDLWEEIKHVGVPDGYIARILVMQLLRGLEYIHEKGIVHRDLKCENIVIHKGSLKIIDFGTSRFIKDITNKEHGHAEGTETRHDES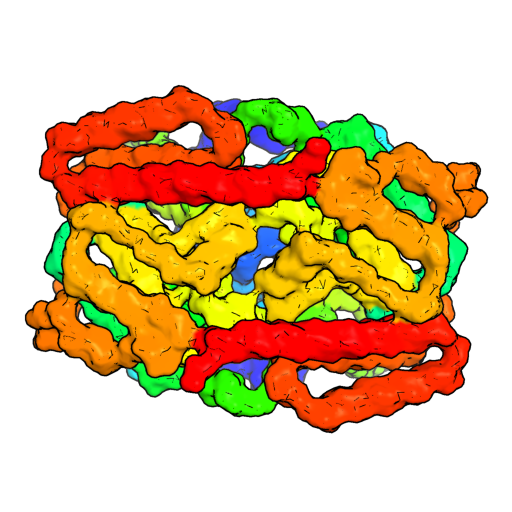SMTCDHSNCEGKCMRHPVAKIKRKFKNYVGTPNFMPPEAISNIASGCAADLWSLGCTIYQLLLGMNCFTGSSSYFIYKNVKDNTIEFPEIFDPDAKDLIIRLLLTDPSKRLSLSEVKKHKYLTGINTLPQPTGKVGRFDALAPRLRRTCCKIQEAIFDLTIKRENATEADHQEIVDAIVSLEHENIPSITSAITFNYSRTKSQVEAEIEEANKYMVIMRSGFLYSDDPKVSRLREGKAVIDETLGKRKYRLDDFNLERNIGCESTSQIWHVTLNARPEESYALKFFNKQTVMKTDFVKYVQQEKNAMLVLNDPGHPNVIRMIDTFRDEQNVYILYEYAEGGDLWEEIKHVGVPDGYIARILVMQLLRGLEYIHEKGIVHRDLKCENIVIHKGSLKIIDFGTSRFIKDITNKEHGHAEGTETRHDESSMTCDHSNCEGKCMRHPVAKIKRKFKNYVGTPNFMPPEAISNIASGCAADLWSLGCTIYQLLLGMNCFTGSSSYFIYKNVKDNTIEFPEIFDPDAKDLIIRLLLTDPSKRLSLSEVKKHKYLTGINTLPQPTGKVGRFDALAPRLRRTCCKIQEAIFDLTIKRENATEADHQEIVDAIVSLEHENIPSITSAITFNYSRTKSQVEAEIEEANKYMVI

Secondary structure (DSSP, 8-state):
----SS----TTS---------EETTTEES---GGGEEEEEEEEE-SSEEEEEEEESS-TT-EEEEEEEEHHHHHHTTTHHHHHHHHHHHHHHTSS--TTB--EEEEEE-SSEEEEEEE--TT-BHHHHHTTT----HHHHHHHHHHHHHHHHHHHHTTEE-S--SGGGEEEETTEEEE---TT-EEHHHHHS--------SS------------SS-----------------SS--S-GGG--HHHHTT---THHHHHHHHHHHHHHHHHSS-SS--SSHHHHHHHHHHT-----SS--HHHHHHHHHHT-SSGGGSPPHHHHHTSGGGTTTTTSSS-------STTS-HHHHHHHHHHHHHHHHHHHHGGG--HHHHHHHHHHHHHHHTT--HHHHHHHHHHHHHHHHHHHHHHHHHHHHH--/----SS----TTTS--------EETTTEES---GGGEEEEEEEEE-SSEEEEEEEESS-TT-EEEEEEEEHHHHHHTTTHHHHHHHHHHHHHHTSS--TTB--EEEEEE-SSEEEEEEE--TT-BHHHHHTTT----HHHHHHHHHHHHHHHHHHHHTTEE-S--SGGGEEEETTEEEE---TT-EEHHHHHS--------S------------SSS-----------------SS--S-GGG--HHHHTT---THHHHHHHHHHHHHHHHHSS-SS--SSHHHHHHHHHHT-----SS--HHHHHHHHHHT-SSGGGSPPHHHHHHSGGGTTTTTSSS-------STTS-HHHHHHHHHHHHHHHHHHHHGGG--HHHHHHHHHHHHHHHTT--HHHHHHHHHHHHHHHHHHHHHHHHHHHHH--